Protein AF-A0A9P4NTH6-F1 (afdb_monomer)

Nearest PDB structures (foldseek):
  4u7o-assembly1_B  TM=6.671E-01  e=6.041E-11  Lactiplantibacillus plantarum JDM1
  4zmu-assembly2_D  TM=6.519E-01  e=1.412E-09  Pseudomonas aeruginosa PAO1
  5idm-assembly2_B  TM=7.084E-01  e=6.318E-09  Caulobacter vibrioides
  8g3a-assembly1_E  TM=5.711E-01  e=2.997E-10  Bacillus subtilis subsp. subtilis str. 168
  6lil-assembly1_B  TM=4.769E-01  e=2.183E-08  Homo sapiens

Foldseek 3Di:
DCVLQDQPPDPQDPPPDPWAPLQQQVLFLVLCVVVVAQKKWWWFDDDWKIWTRYIFGNFADSGDQVDGDDPSGHDDQGTDMDTDPLDPWVVQQVFCQDPLAARKDWDQFQCPPPSRVPPCCCVHPPNWTIKMWHFQADPVRHGGIIIMGTHNDGDDDDDRVSRVVRVVSSVVVNVVVVVSVVVVVVVLVVLLVVLLCCLLDVCVVVVVVVVVCVVPDDDDDDDDDDPPDPDQLDPVVLLVLVASLQVSLCVSLVQLSWWKKWKWFLDPDDDDDDDDDDDDDDDDDDDDDDDDDDDDDDDDDDDDDDDDDDDDDDPPDDDAADAFTHTSYMDTNDPDPQFHGDHSVLVVVVCVVAVAKFKFFQDPDLPDGDTLVCVVPPDDDPCDDDDPVVSVNNVRVCRGRPLFRMKIKYWAAQPVVRGIMIMMITHNDPDDSDHVPPSNVSVSVSSVSSSVVSNVSVVVSVLVVVLVVLVVVLVVLLVVLVVQLVVLVVQCPDPDDPVRVVVSVLSNLVSVVVNLVSVLSNVVSVVVVVVVVVVVCVVVVHDPPPPPPPDPDDPPDPQKDWDQLLVLLVVLLVSLVVNVVVVVVVVVVVVDDDDDPDDPPPDDPPDPQQEAEAEAEDDDPTRIFIHRSSLSSLLSNLVSVVQVLFARHYYKYWYKDKDWDFDPDDDDDDGQTWIKIKIKIWHQGQWDDPVCVVPPQLPFQDDPDPPRDDRSHRRVSSCVSLVVQVKDWDKDTDGNGTIMIMIMGTTGHDDPDDPDDDPDPDPDDPDDPPPPPPPPVVVVVVVVD

Radius of gyration: 44.23 Å; Cα contacts (8 Å, |Δi|>4): 996; chains: 1; bounding box: 100×89×124 Å

Organism: NCBI:txid1048955

Secondary structure (DSSP, 8-state):
-GGG---TT-TT-TTS-SS--HHHHHHHHHHHHHTT-SEEEEEEE-SSEEEEEEEEESSB-SS-TT-BSSGGGS-SS-S-EEE-TTSHHHHHHHPPPBTTB-S-EEES-TTT-TTTTTSHHHHSTT---EEEEEEEE-TTS-EEEEEEEEESS--PPPPHHHHHHHHHHHHHHHHHHHHHHHHHHHHHHHHHHHHHHHHH-HHHHHHHHHHHHTTS------------------THHHHHHHHHHHHHHHHHTTGGGSEEEEEEES------------------------------------------------TT-PPPPSSBPEEEEEEESSSS----PPBHHHHHHHHHH-TT-EEEE--SSTT----GGGTT--S--------THHHHHHHHHHHHSTT-SEEEEEEEEETTTTEEEEEEEEE-SSS----IIIIIHHHHHHHHHHHHHHHHHHHHHHHHHHHHHHHHHHHHHHHHHHHHHHHHHHHHTS---HHHHHHHHHHHHHHHHHHHHHHHHHHHHHHHHHHHHHHHHHHTT--TTSSSS----S------EEEEHHHHHHHHHHHHHHHHHHHHHHHHHTSS-S---SS-TTS------SEEEEEEEPP-S--EEEE-HHHHHHHHHHHHHHHHHH-SSEEEEEEEEEEEE-----SSS----EEEEEEEEEE-S----HHHHHHTTTSTT--SSTTSSS-S-HHHHHHHHHHHTT-EEEEEEETTTEEEEEEEEEEPBPPS-----------------------THHHHHHTT-

pLDDT: mean 70.01, std 22.81, range [22.62, 96.56]

Solvent-accessible surface area (backbone atoms only — not comparable to full-atom values): 46514 Å² total; per-residue (Å²): 109,66,88,81,56,73,51,70,83,65,97,81,62,95,83,76,62,100,54,63,58,42,66,55,20,50,51,20,18,51,50,5,52,76,70,69,31,57,26,12,33,35,36,38,47,63,96,62,40,28,34,28,72,26,54,20,13,65,46,39,39,55,78,41,80,90,44,51,78,46,90,87,26,56,75,85,76,50,38,42,76,44,76,34,81,90,44,74,59,55,57,21,39,71,43,69,61,52,101,89,43,72,34,64,39,76,40,51,44,30,74,75,36,88,85,48,34,82,37,65,50,41,73,35,86,79,36,36,17,22,42,40,28,25,40,27,52,49,100,84,66,51,56,44,21,30,40,34,37,38,20,66,52,70,55,78,85,82,51,71,72,55,50,51,49,49,48,55,48,30,50,51,54,46,50,52,52,49,51,54,51,51,54,51,53,51,50,42,53,51,42,35,52,50,35,50,47,44,65,80,34,62,60,56,54,54,53,50,52,48,59,60,41,76,78,52,77,97,82,78,90,76,91,71,83,77,80,86,64,94,66,76,78,51,80,64,57,56,40,50,51,42,38,57,47,22,52,39,50,28,60,34,71,61,26,78,76,33,30,33,20,39,33,30,38,56,72,93,76,85,80,90,78,86,84,80,82,85,77,83,85,82,88,87,83,88,81,90,86,85,84,88,83,85,84,85,86,76,94,72,94,72,95,74,92,78,86,87,82,92,73,88,71,75,96,86,67,80,81,75,64,74,64,50,35,49,76,55,22,70,32,62,60,61,96,62,84,64,58,50,62,55,27,40,68,59,51,54,50,48,39,73,76,32,71,85,32,52,57,46,56,51,55,96,55,96,80,69,80,62,58,61,91,46,77,87,55,93,62,95,64,77,90,67,86,76,62,75,66,64,58,55,53,49,58,52,49,48,67,28,34,55,72,42,31,34,37,41,42,37,58,39,75,39,81,88,79,72,41,54,32,40,38,38,40,36,30,43,38,95,58,90,82,79,42,67,78,63,48,50,56,48,51,53,56,47,49,52,53,52,48,50,50,47,54,49,51,51,52,52,37,52,54,48,53,52,49,52,50,51,53,52,51,42,56,65,53,48,55,60,45,52,52,51,40,53,52,30,53,57,53,67,76,44,100,60,54,76,67,54,45,52,52,38,54,50,52,37,52,52,44,53,54,49,51,53,53,45,53,46,57,49,49,51,55,51,48,56,52,48,52,52,50,51,54,53,35,58,75,66,74,52,70,86,78,74,76,80,79,80,78,88,86,72,87,75,70,78,65,61,43,84,38,50,54,58,60,47,50,52,53,46,51,51,54,56,53,52,53,48,55,52,51,55,49,53,57,57,53,71,76,51,77,97,76,87,92,82,86,66,93,84,73,85,90,81,76,82,69,58,51,48,79,44,82,47,69,60,94,66,97,72,56,44,27,55,40,41,64,68,61,52,46,46,44,50,47,48,53,51,50,47,40,61,74,46,32,79,46,52,42,38,40,42,35,42,42,76,45,82,45,85,74,90,69,85,84,91,72,83,86,69,67,40,30,37,38,37,43,34,43,35,27,45,16,49,41,43,55,74,66,48,62,76,74,36,58,61,40,70,59,43,58,96,54,86,83,56,93,76,73,31,40,57,56,29,47,40,52,51,51,34,50,72,51,68,26,50,78,50,78,51,56,40,63,74,60,9,38,37,39,39,37,37,32,64,36,46,66,61,73,96,80,72,98,68,92,74,82,86,78,82,72,83,76,81,85,64,87,72,72,81,72,83,68,72,61,63,65,63,50,63,75,74,109

Sequence (785 aa):
LYKYFVPPGSDIYATQSTFPDTVLTAHAQLVAWRLNCQRAMVSLIDRDTQYFVAESTKTLHLDDASQYGDPGDALWAGCINVPKAGRLCEHTIQTMPTPTSPAYFEVLDLTKDERFNTLPFVTAEPFFKYYCGVPLRTKNGIAIGSLFALDDKVKAPISETNKAFMATMAENVMSHYSNMKEKEDRRRVLNMNMCLAAFVDPEHMANKRKRKREGASASSLRTRSEKSSSAAIEEDDHIETFRRAADLLHSSLSLNDGGGVVFLDTDTSYRGVGVTAQVIDSELDSNYSLPDSTSNRTMQSTTSWGASSSRREPPDQLPQPVNPCEVLATTTTVKTREYTAPSQEDISHLIKQHPRGNLFNLGPDSAEYISSSDEHTAYNLPKSKRTNATKREILLLSRYFPGAKQIIFIPLWDSTTSRFSAFFAYSTTEFRTLSHNPCLLFCIAFCNCVMTEISRLATLAADQQKSDFIGSISHELRSPLHGILASCEFLGDTETTSFQKSLVDTADSCARTLLDTINMVLDYSKINAFERNANKARRQGRTLQSSLQESSGQPQLNIYGNVDLASITEEVVEGVATGQIFKDSLNSLNDLGTSEIAGNAGKAYSGQGLVDIIIDIAPRAEWKFVTQPGAFRRIIMNIFGNALKYTREGYIKVKLESTKQASHTHEGGEDAQVTIIRLTISDTGIGMSPHFMRTKLYTPFAQENSIAPGTGLGLSLVKSMVTMLNGEISINSTLGQGTTVIVQFPMSPSTPNSSSTVTSGSTPSSAGSIERVQDNSLSIVQQKL

InterPro domains:
  IPR003594 Histidine kinase/HSP90-like ATPase domain [PF02518] (631-748)
  IPR003594 Histidine kinase/HSP90-like ATPase domain [SM00387] (627-749)
  IPR003661 Signal transduction histidine kinase, dimerisation/phosphoacceptor domain [PF00512] (465-529)
  IPR003661 Signal transduction histidine kinase, dimerisation/phosphoacceptor domain [SM00388] (465-530)
  IPR003661 Signal transduction histidine kinase, dimerisation/phosphoacceptor domain [cd00082] (463-526)
  IPR004358 Signal transduction histidine kinase-related protein, C-terminal [PR00344] (677-691)
  IPR004358 Signal transduction histidine kinase-related protein, C-terminal [PR00344] (696-706)
  IPR004358 Signal transduction histidine kinase-related protein, C-terminal [PR00344] (709-727)
  IPR004358 Signal transduction histidine kinase-related protein, C-terminal [PR00344] (733-746)
  IPR005467 Histidine kinase domain [PS50109] (472-749)
  IPR029016 GAF-like domain superfamily [G3DSA:3.30.450.40] (13-189)
  IPR036097 Signal transduction histidine kinase, dimerisation/phosphoacceptor domain superfamily [SSF47384] (460-529)
  IPR036890 Histidine kinase/HSP90-like ATPase superfamily [G3DSA:3.30.565.10] (562-750)
  IPR036890 Histidine kinase/HSP90-like ATPase superfamily [SSF55874] (609-747)

Mean predicted aligned error: 19.86 Å

Structure (mmCIF, N/CA/C/O backbone):
data_AF-A0A9P4NTH6-F1
#
_entry.id   AF-A0A9P4NTH6-F1
#
loop_
_atom_site.group_PDB
_atom_site.id
_atom_site.type_symbol
_atom_site.label_atom_id
_atom_site.label_alt_id
_atom_site.label_comp_id
_atom_site.label_asym_id
_atom_site.label_entity_id
_atom_site.label_seq_id
_atom_site.pdbx_PDB_ins_code
_atom_site.Cartn_x
_atom_site.Cartn_y
_atom_site.Cartn_z
_atom_site.occupancy
_atom_site.B_iso_or_equiv
_atom_site.auth_seq_id
_atom_site.auth_comp_id
_atom_site.auth_asym_id
_atom_site.auth_atom_id
_atom_site.pdbx_PDB_model_num
ATOM 1 N N . LEU A 1 1 ? 18.628 0.667 -20.379 1.00 53.22 1 LEU A N 1
ATOM 2 C CA . LEU A 1 1 ? 18.511 1.503 -21.592 1.00 53.22 1 LEU A CA 1
ATOM 3 C C . LEU A 1 1 ? 17.696 0.781 -22.653 1.00 53.22 1 LEU A C 1
ATOM 5 O O . LEU A 1 1 ? 16.721 1.368 -23.067 1.00 53.22 1 LEU A O 1
ATOM 9 N N . TYR A 1 2 ? 17.950 -0.499 -22.949 1.00 51.09 2 TYR A N 1
ATOM 10 C CA . TYR A 1 2 ? 17.127 -1.307 -23.873 1.00 51.09 2 TYR A CA 1
ATOM 11 C C . TYR A 1 2 ? 15.604 -1.224 -23.675 1.00 51.09 2 TYR A C 1
ATOM 13 O O . TYR A 1 2 ? 14.892 -0.975 -24.631 1.00 51.09 2 TYR A O 1
ATOM 21 N N . LYS A 1 3 ? 15.096 -1.283 -22.433 1.00 50.56 3 LYS A N 1
ATOM 22 C CA . LYS A 1 3 ? 13.659 -1.068 -22.144 1.00 50.56 3 LYS A CA 1
ATOM 23 C C . LYS A 1 3 ? 13.105 0.281 -22.653 1.00 50.56 3 LYS A C 1
ATOM 25 O O . LYS A 1 3 ? 11.919 0.403 -22.912 1.00 50.56 3 LYS A O 1
ATOM 30 N N . TYR A 1 4 ? 13.950 1.305 -22.717 1.00 52.91 4 TYR A N 1
ATOM 31 C CA . TYR A 1 4 ? 13.590 2.674 -23.098 1.00 52.91 4 TYR A CA 1
ATOM 32 C C . TYR A 1 4 ? 13.847 2.939 -24.593 1.00 52.91 4 TYR A C 1
ATOM 34 O O . TYR A 1 4 ? 13.477 4.000 -25.078 1.00 52.91 4 TYR A O 1
ATOM 42 N N . PHE A 1 5 ? 14.476 1.990 -25.300 1.00 57.41 5 PHE A N 1
ATOM 43 C CA . PHE A 1 5 ? 14.825 2.074 -26.718 1.00 57.41 5 PHE A CA 1
ATOM 44 C C . PHE A 1 5 ? 14.359 0.799 -27.408 1.00 57.41 5 PHE A C 1
ATOM 46 O O . PHE A 1 5 ? 15.115 -0.160 -27.558 1.00 57.41 5 PHE A O 1
ATOM 53 N N . VAL A 1 6 ? 13.079 0.791 -27.770 1.00 51.09 6 VAL A N 1
ATOM 54 C CA . VAL A 1 6 ? 12.472 -0.279 -28.557 1.00 51.09 6 VAL A CA 1
ATOM 55 C C . VAL A 1 6 ? 12.770 0.015 -30.031 1.00 51.09 6 VAL A C 1
ATOM 57 O O . VAL A 1 6 ? 12.401 1.092 -30.503 1.00 51.09 6 VAL A O 1
ATOM 60 N N . PRO A 1 7 ? 13.449 -0.881 -30.769 1.00 43.06 7 PRO A N 1
ATOM 61 C CA . PRO A 1 7 ? 13.552 -0.750 -32.215 1.00 43.06 7 PRO A CA 1
ATOM 62 C C . PRO A 1 7 ? 12.135 -0.791 -32.816 1.00 43.06 7 PRO A C 1
ATOM 64 O O . PRO A 1 7 ? 11.351 -1.660 -32.426 1.00 43.06 7 PRO A O 1
ATOM 67 N N . PRO A 1 8 ? 11.779 0.098 -33.755 1.00 40.00 8 PRO A N 1
ATOM 68 C CA . PRO A 1 8 ? 10.535 -0.008 -34.506 1.00 40.00 8 PRO A CA 1
ATOM 69 C C . PRO A 1 8 ? 10.514 -1.365 -35.228 1.00 40.00 8 PRO A C 1
ATOM 71 O O . PRO A 1 8 ? 11.326 -1.596 -36.119 1.00 40.00 8 PRO A O 1
ATOM 74 N N . GLY A 1 9 ? 9.632 -2.283 -34.816 1.00 41.09 9 GLY A N 1
ATOM 75 C CA . GLY A 1 9 ? 9.483 -3.598 -35.457 1.00 41.09 9 GLY A CA 1
ATOM 76 C C . GLY A 1 9 ? 9.284 -4.805 -34.532 1.00 41.09 9 GLY A C 1
ATOM 77 O O . GLY A 1 9 ? 9.093 -5.906 -35.038 1.00 41.09 9 GLY A O 1
ATOM 78 N N . SER A 1 10 ? 9.300 -4.654 -33.201 1.00 41.22 10 SER A N 1
ATOM 79 C CA . SER A 1 10 ? 8.817 -5.706 -32.291 1.00 41.22 10 SER A CA 1
ATOM 80 C C . SER A 1 10 ? 7.324 -5.510 -31.989 1.00 41.22 10 SER A C 1
ATOM 82 O O . SER A 1 10 ? 6.934 -4.649 -31.200 1.00 41.22 10 SER A O 1
ATOM 84 N N . ASP A 1 11 ? 6.481 -6.311 -32.640 1.00 38.69 11 ASP A N 1
ATOM 85 C CA . ASP A 1 11 ? 5.006 -6.272 -32.630 1.00 38.69 11 ASP A CA 1
ATOM 86 C C . ASP A 1 11 ? 4.331 -6.591 -31.274 1.00 38.69 11 ASP A C 1
ATOM 88 O O . ASP A 1 11 ? 3.444 -7.436 -31.190 1.00 38.69 11 ASP A O 1
ATOM 92 N N . ILE A 1 12 ? 4.696 -5.922 -30.173 1.00 40.47 12 ILE A N 1
ATOM 93 C CA . ILE A 1 12 ? 3.967 -6.089 -28.896 1.00 40.47 12 ILE A CA 1
ATOM 94 C C . ILE A 1 12 ? 3.569 -4.754 -28.234 1.00 40.47 12 ILE A C 1
ATOM 96 O O . ILE A 1 12 ? 2.582 -4.721 -27.506 1.00 40.47 12 ILE A O 1
ATOM 100 N N . TYR A 1 13 ? 4.206 -3.615 -28.554 1.00 42.22 13 TYR A N 1
ATOM 101 C CA . TYR A 1 13 ? 3.899 -2.325 -27.897 1.00 42.22 13 TYR A CA 1
ATOM 102 C C . TYR A 1 13 ? 3.732 -1.155 -28.867 1.00 42.22 13 TYR A C 1
ATOM 104 O O . TYR A 1 13 ? 4.385 -0.117 -28.758 1.00 42.22 13 TYR A O 1
ATOM 112 N N . ALA A 1 14 ? 2.796 -1.288 -29.804 1.00 32.22 14 ALA A N 1
ATOM 113 C CA . ALA A 1 14 ? 2.336 -0.172 -30.622 1.00 32.22 14 ALA A CA 1
ATOM 114 C C . ALA A 1 14 ? 1.487 0.812 -29.790 1.00 32.22 14 ALA A C 1
ATOM 116 O O . ALA A 1 14 ? 0.275 0.873 -29.948 1.00 32.22 14 ALA A O 1
ATOM 117 N N . THR A 1 15 ? 2.101 1.588 -28.889 1.00 32.00 15 THR A N 1
ATOM 118 C CA . THR A 1 15 ? 1.498 2.854 -28.414 1.00 32.00 15 THR A CA 1
ATOM 119 C C . THR A 1 15 ? 2.479 3.977 -28.065 1.00 32.00 15 THR A C 1
ATOM 121 O O . THR A 1 15 ? 2.014 5.107 -27.915 1.00 32.00 15 THR A O 1
ATOM 124 N N . GLN A 1 16 ? 3.805 3.778 -28.007 1.00 38.38 16 GLN A N 1
ATOM 125 C CA . GLN A 1 16 ? 4.748 4.907 -27.893 1.00 38.38 16 GLN A CA 1
ATOM 126 C C . GLN A 1 16 ? 5.997 4.742 -28.781 1.00 38.38 16 GLN A C 1
ATOM 128 O O . GLN A 1 16 ? 6.770 3.810 -28.618 1.00 38.38 16 GLN A O 1
ATOM 133 N N . SER A 1 17 ? 6.137 5.715 -29.693 1.00 38.34 17 SER A N 1
ATOM 134 C CA . SER A 1 17 ? 7.180 5.987 -30.699 1.00 38.34 17 SER A CA 1
ATOM 135 C C . SER A 1 17 ? 7.296 5.042 -31.905 1.00 38.34 17 SER A C 1
ATOM 137 O O . SER A 1 17 ? 8.321 4.415 -32.142 1.00 38.34 17 SER A O 1
ATOM 139 N N . THR A 1 18 ? 6.287 5.083 -32.777 1.00 42.78 18 THR A N 1
ATOM 140 C CA . THR A 1 18 ? 6.470 4.884 -34.232 1.00 42.78 18 THR A CA 1
ATOM 141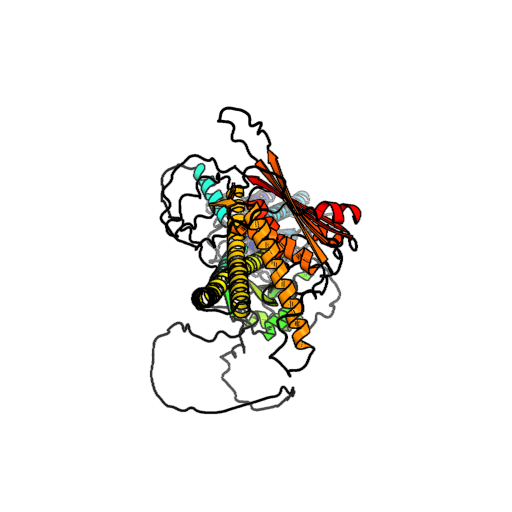 C C . THR A 1 18 ? 7.303 5.995 -34.892 1.00 42.78 18 THR A C 1
ATOM 143 O O . THR A 1 18 ? 7.570 5.924 -36.086 1.00 42.78 18 THR A O 1
ATOM 146 N N . PHE A 1 19 ? 7.699 7.027 -34.139 1.00 52.78 19 PHE A N 1
ATOM 147 C CA . PHE A 1 19 ? 8.497 8.149 -34.625 1.00 52.78 19 PHE A CA 1
ATOM 148 C C . PHE A 1 19 ? 9.970 7.983 -34.228 1.00 52.78 19 PHE A C 1
ATOM 150 O O . PHE A 1 19 ? 10.235 7.599 -33.083 1.00 52.78 19 PHE A O 1
ATOM 157 N N . PRO A 1 20 ? 10.916 8.274 -35.138 1.00 65.75 20 PRO A N 1
ATOM 158 C CA . PRO A 1 20 ? 12.343 8.253 -34.836 1.00 65.75 20 PRO A CA 1
ATOM 159 C C . PRO A 1 20 ? 12.680 9.238 -33.706 1.00 65.75 20 PRO A C 1
ATOM 161 O O . PRO A 1 20 ? 12.062 10.294 -33.573 1.00 65.75 20 PRO A O 1
ATOM 164 N N . ASP A 1 21 ? 13.668 8.898 -32.870 1.00 82.25 21 ASP A N 1
ATOM 165 C CA . ASP A 1 21 ? 14.195 9.835 -31.876 1.00 82.25 21 ASP A CA 1
ATOM 166 C C . ASP A 1 21 ? 14.934 10.960 -32.610 1.00 82.25 21 ASP A C 1
ATOM 168 O O . ASP A 1 21 ? 16.047 10.786 -33.117 1.00 82.25 21 ASP A O 1
ATOM 172 N N . THR A 1 22 ? 14.287 12.118 -32.690 1.00 87.25 22 THR A N 1
ATOM 173 C CA . THR A 1 22 ? 14.744 13.267 -33.476 1.00 87.25 22 THR A CA 1
ATOM 174 C C . THR A 1 22 ? 16.064 13.830 -32.952 1.00 87.25 22 THR A C 1
ATOM 176 O O . THR A 1 22 ? 16.872 14.332 -33.731 1.00 87.25 22 THR A O 1
ATOM 179 N N . VAL A 1 23 ? 16.344 13.678 -31.651 1.00 90.31 23 VAL A N 1
ATOM 180 C CA . VAL A 1 23 ? 17.593 14.127 -31.023 1.00 90.31 23 VAL A CA 1
ATOM 181 C C . VAL A 1 23 ? 18.743 13.211 -31.425 1.00 90.31 23 VAL A C 1
ATOM 183 O O . VAL A 1 23 ? 19.797 13.690 -31.844 1.00 90.31 23 VAL A O 1
ATOM 186 N N . LEU A 1 24 ? 18.548 11.891 -31.357 1.00 89.75 24 LEU A N 1
ATOM 187 C CA . LEU A 1 24 ? 19.563 10.931 -31.807 1.00 89.75 24 LEU A CA 1
ATOM 188 C C . LEU A 1 24 ? 19.801 11.017 -33.316 1.00 89.75 24 LEU A C 1
ATOM 190 O O . LEU A 1 24 ? 20.948 10.949 -33.758 1.00 89.75 24 LEU A O 1
ATOM 194 N N . THR A 1 25 ? 18.733 11.216 -34.089 1.00 89.44 25 THR A N 1
ATOM 195 C CA . THR A 1 25 ? 18.795 11.391 -35.545 1.00 89.44 25 THR A CA 1
ATOM 196 C C . THR A 1 25 ? 19.561 12.665 -35.899 1.00 89.44 25 THR A C 1
ATOM 198 O O . THR A 1 25 ? 20.493 12.609 -36.697 1.00 89.44 25 THR A O 1
ATOM 201 N N . ALA A 1 26 ? 19.288 13.787 -35.222 1.00 92.75 26 ALA A N 1
ATOM 202 C CA . ALA A 1 26 ? 20.037 15.034 -35.398 1.00 92.75 26 ALA A CA 1
ATOM 203 C C . ALA A 1 26 ? 21.512 14.880 -35.011 1.00 92.75 26 ALA A C 1
ATOM 205 O O . ALA A 1 26 ? 22.402 15.415 -35.680 1.00 92.75 26 ALA A O 1
ATOM 206 N N . HIS A 1 27 ? 21.794 14.112 -33.955 1.00 94.56 27 HIS A N 1
ATOM 207 C CA . HIS A 1 27 ? 23.164 13.812 -33.582 1.00 94.56 27 HIS A CA 1
ATOM 208 C C . HIS A 1 27 ? 23.884 12.994 -34.674 1.00 94.56 27 HIS A C 1
ATOM 210 O O . HIS A 1 27 ? 24.966 13.376 -35.128 1.00 94.56 27 HIS A O 1
ATOM 216 N N . ALA A 1 28 ? 23.278 11.912 -35.158 1.00 93.75 28 ALA A N 1
ATOM 217 C CA . ALA A 1 28 ? 23.828 11.141 -36.269 1.00 93.75 28 ALA A CA 1
ATOM 218 C C . ALA A 1 28 ? 24.024 12.018 -37.524 1.00 93.75 28 ALA A C 1
ATOM 220 O O . ALA A 1 28 ? 25.098 12.012 -38.127 1.00 93.75 28 ALA A O 1
ATOM 221 N N . GLN A 1 29 ? 23.050 12.863 -37.865 1.00 94.50 29 GLN A N 1
ATOM 222 C CA . GLN A 1 29 ? 23.122 13.761 -39.018 1.00 94.50 29 GLN A CA 1
ATOM 223 C C . GLN A 1 29 ? 24.319 14.710 -38.933 1.00 94.50 29 GLN A C 1
ATOM 225 O O . GLN A 1 29 ? 25.074 14.850 -39.896 1.00 94.50 29 GLN A O 1
ATOM 230 N N . LEU A 1 30 ? 24.543 15.327 -37.770 1.00 96.00 30 LEU A N 1
ATOM 231 C CA . LEU A 1 30 ? 25.668 16.238 -37.570 1.00 96.00 30 LEU A CA 1
ATOM 232 C C . LEU A 1 30 ? 27.019 15.528 -37.745 1.00 96.00 30 LEU A C 1
ATOM 234 O O . LEU A 1 30 ? 27.960 16.125 -38.270 1.00 96.00 30 LEU A O 1
ATOM 238 N N . VAL A 1 31 ? 27.120 14.253 -37.354 1.00 96.44 31 VAL A N 1
ATOM 239 C CA . VAL A 1 31 ? 28.319 13.433 -37.593 1.00 96.44 31 VAL A CA 1
ATOM 240 C C . VAL A 1 31 ? 28.516 13.174 -39.086 1.00 96.44 31 VAL A C 1
ATOM 242 O O . VAL A 1 31 ? 29.619 13.396 -39.591 1.00 96.44 31 VAL A O 1
ATOM 245 N N . ALA A 1 32 ? 27.461 12.777 -39.804 1.00 94.50 32 ALA A N 1
ATOM 246 C CA . ALA A 1 32 ? 27.516 12.560 -41.251 1.00 94.50 32 ALA A CA 1
ATOM 247 C C . ALA A 1 32 ? 27.951 13.836 -42.001 1.00 94.50 32 ALA A C 1
ATOM 249 O O . ALA A 1 32 ? 28.845 13.790 -42.851 1.00 94.50 32 ALA A O 1
ATOM 250 N N . TRP A 1 33 ? 27.405 14.997 -41.620 1.00 94.06 33 TRP A N 1
ATOM 251 C CA . TRP A 1 33 ? 27.805 16.303 -42.153 1.00 94.06 33 TRP A CA 1
ATOM 252 C C . TRP A 1 33 ? 29.261 16.647 -41.843 1.00 94.06 33 TRP A C 1
ATOM 254 O O . TRP A 1 33 ? 30.033 16.943 -42.756 1.00 94.06 33 TRP A O 1
ATOM 264 N N . ARG A 1 34 ? 29.658 16.607 -40.565 1.00 94.62 34 ARG A N 1
ATOM 265 C CA . ARG A 1 34 ? 30.971 17.098 -40.118 1.00 94.62 34 ARG A CA 1
ATOM 266 C C . ARG A 1 34 ? 32.127 16.247 -40.633 1.00 94.62 34 ARG A C 1
ATOM 268 O O . ARG A 1 34 ? 33.175 16.792 -40.967 1.00 94.62 34 ARG A O 1
ATOM 275 N N . LEU A 1 35 ? 31.935 14.931 -40.714 1.00 94.06 35 LEU A N 1
ATOM 276 C CA . LEU A 1 35 ? 32.928 13.995 -41.253 1.00 94.06 35 LEU A CA 1
ATOM 277 C C . LEU A 1 35 ? 32.825 13.835 -42.774 1.00 94.06 35 LEU A C 1
ATOM 279 O O . LEU A 1 35 ? 33.596 13.082 -43.383 1.00 94.06 35 LEU A O 1
ATOM 283 N N . ASN A 1 36 ? 31.866 14.533 -43.391 1.00 93.12 36 ASN A N 1
ATOM 284 C CA . ASN A 1 36 ? 31.520 14.407 -44.797 1.00 93.12 36 ASN A CA 1
ATOM 285 C C . ASN A 1 36 ? 31.338 12.931 -45.205 1.00 93.12 36 ASN A C 1
ATOM 287 O O . ASN A 1 36 ? 31.835 12.528 -46.254 1.00 93.12 36 ASN A O 1
ATOM 291 N N . CYS A 1 37 ? 30.722 12.126 -44.336 1.00 93.00 37 CYS A N 1
ATOM 292 C CA . CYS A 1 37 ? 30.453 10.709 -44.575 1.00 93.00 37 CYS A CA 1
ATOM 293 C C . CYS A 1 37 ? 29.069 10.528 -45.206 1.00 93.00 37 CYS A C 1
ATOM 295 O O . CYS A 1 37 ? 28.219 11.409 -45.063 1.00 93.00 37 CYS A O 1
ATOM 297 N N . GLN A 1 38 ? 28.830 9.407 -45.886 1.00 91.31 38 GLN A N 1
ATOM 298 C CA . GLN A 1 38 ? 27.508 9.108 -46.445 1.00 91.31 38 GLN A CA 1
ATOM 299 C C . GLN A 1 38 ? 26.446 9.019 -45.340 1.00 91.31 38 GLN A C 1
ATOM 301 O O . GLN A 1 38 ? 25.375 9.610 -45.455 1.00 91.31 38 GLN A O 1
ATOM 306 N N . ARG A 1 39 ? 26.750 8.314 -44.244 1.00 93.69 39 ARG A N 1
ATOM 307 C CA . ARG A 1 39 ? 25.814 8.150 -43.127 1.00 93.69 39 ARG A CA 1
ATOM 308 C C . ARG A 1 39 ? 26.510 7.969 -41.790 1.00 93.69 39 ARG A C 1
ATOM 310 O O . ARG A 1 39 ? 27.685 7.606 -41.727 1.00 93.69 39 ARG A O 1
ATOM 317 N N . ALA A 1 40 ? 25.765 8.202 -40.720 1.00 95.69 40 ALA A N 1
ATOM 318 C CA . ALA A 1 40 ? 26.181 7.885 -39.366 1.00 95.69 40 ALA A CA 1
ATOM 319 C C . ALA A 1 40 ? 25.045 7.224 -38.591 1.00 95.69 40 ALA A C 1
ATOM 321 O O . ALA A 1 40 ? 23.866 7.393 -38.901 1.00 95.69 40 ALA A O 1
ATOM 322 N N . MET A 1 41 ? 25.420 6.439 -37.589 1.00 93.19 41 MET A N 1
ATOM 323 C CA . MET A 1 41 ? 24.508 5.580 -36.855 1.00 93.19 41 MET A CA 1
ATOM 324 C C . MET A 1 41 ? 24.885 5.506 -35.382 1.00 93.19 41 MET A C 1
ATOM 326 O O . MET A 1 41 ? 26.054 5.590 -34.997 1.00 93.19 41 MET A O 1
ATOM 330 N N . VAL A 1 42 ? 23.864 5.285 -34.563 1.00 92.81 42 VAL A N 1
ATOM 331 C CA . VAL A 1 42 ? 23.980 4.992 -33.140 1.00 92.81 42 VAL A CA 1
ATOM 332 C C . VAL A 1 42 ? 23.531 3.553 -32.934 1.00 92.81 42 VAL A C 1
ATOM 334 O O . VAL A 1 42 ? 22.456 3.159 -33.391 1.00 92.81 42 VAL A O 1
ATOM 337 N N . SER A 1 43 ? 24.339 2.760 -32.235 1.00 90.62 43 SER A N 1
ATOM 338 C CA . SER A 1 43 ? 23.987 1.388 -31.881 1.00 90.62 43 SER A CA 1
ATOM 339 C C . SER A 1 43 ? 24.230 1.082 -30.412 1.00 90.62 43 SER A C 1
ATOM 341 O O . SER A 1 43 ? 25.112 1.666 -29.785 1.00 90.62 43 SER A O 1
ATOM 343 N N . LEU A 1 44 ? 23.449 0.149 -29.878 1.00 88.69 44 LEU A N 1
ATOM 344 C CA . LEU A 1 44 ? 23.580 -0.419 -28.542 1.00 88.69 44 LEU A CA 1
ATOM 345 C C . LEU A 1 44 ? 23.830 -1.928 -28.666 1.00 88.69 44 LEU A C 1
ATOM 347 O O . LEU A 1 44 ? 23.262 -2.575 -29.539 1.00 88.69 44 LEU A O 1
ATOM 351 N N . ILE A 1 45 ? 24.700 -2.491 -27.831 1.00 84.56 45 ILE A N 1
ATOM 352 C CA . ILE A 1 45 ? 25.090 -3.909 -27.873 1.00 84.56 45 ILE A CA 1
ATOM 353 C C . ILE A 1 45 ? 24.799 -4.604 -26.536 1.00 84.56 45 ILE A C 1
ATOM 355 O O . ILE A 1 45 ? 25.217 -4.125 -25.477 1.00 84.56 45 ILE A O 1
ATOM 359 N N . ASP A 1 46 ? 24.067 -5.717 -26.577 1.00 76.62 46 ASP A N 1
ATOM 360 C CA . ASP A 1 46 ? 23.841 -6.613 -25.436 1.00 76.62 46 ASP A CA 1
ATOM 361 C C . ASP A 1 46 ? 24.753 -7.859 -25.536 1.00 76.62 46 ASP A C 1
ATOM 363 O O . ASP A 1 46 ? 25.789 -7.829 -26.213 1.00 76.62 46 ASP A O 1
ATOM 367 N N . ARG A 1 47 ? 24.432 -8.957 -24.839 1.00 74.69 47 ARG A N 1
ATOM 368 C CA . ARG A 1 47 ? 25.228 -10.192 -24.847 1.00 74.69 47 ARG A CA 1
ATOM 369 C C . ARG A 1 47 ? 25.429 -10.726 -26.265 1.00 74.69 47 ARG A C 1
ATOM 371 O O . ARG A 1 47 ? 26.582 -10.875 -26.676 1.00 74.69 47 ARG A O 1
ATOM 378 N N . ASP A 1 48 ? 24.330 -10.895 -27.001 1.00 78.50 48 ASP A N 1
ATOM 379 C CA . ASP A 1 48 ? 24.302 -11.605 -28.290 1.00 78.50 48 ASP A CA 1
ATOM 380 C C . ASP A 1 48 ? 23.777 -10.746 -29.457 1.00 78.50 48 ASP A C 1
ATOM 382 O O . ASP A 1 48 ? 24.001 -11.070 -30.626 1.00 78.50 48 ASP A O 1
ATOM 386 N N . THR A 1 49 ? 23.149 -9.606 -29.153 1.00 81.62 49 THR A N 1
ATOM 387 C CA . THR A 1 49 ? 22.425 -8.778 -30.130 1.00 81.62 49 THR A CA 1
ATOM 388 C C . THR A 1 49 ? 22.934 -7.341 -30.134 1.00 81.62 49 THR A C 1
ATOM 390 O O . THR A 1 49 ? 23.200 -6.750 -29.087 1.00 81.62 49 THR A O 1
ATOM 393 N N . GLN A 1 50 ? 23.040 -6.763 -31.325 1.00 84.38 50 GLN A N 1
ATOM 394 C CA . GLN A 1 50 ? 23.273 -5.348 -31.569 1.00 84.38 50 GLN A CA 1
ATOM 395 C C . GLN A 1 50 ? 21.991 -4.703 -32.101 1.00 84.38 50 GLN A C 1
ATOM 397 O O . GLN A 1 50 ? 21.351 -5.224 -33.008 1.00 84.38 50 GLN A O 1
ATOM 402 N N . TYR A 1 51 ? 21.644 -3.549 -31.548 1.00 84.38 51 TYR A N 1
ATOM 403 C CA . TYR A 1 51 ? 20.453 -2.774 -31.862 1.00 84.38 51 TYR A CA 1
ATOM 404 C C . TYR A 1 51 ? 20.877 -1.444 -32.476 1.00 84.38 51 TYR A C 1
ATOM 406 O O . TYR A 1 51 ? 21.573 -0.661 -31.827 1.00 84.38 51 TYR A O 1
ATOM 414 N N . PHE A 1 52 ? 20.464 -1.171 -33.709 1.00 85.44 52 PHE A N 1
ATOM 415 C CA . PHE A 1 52 ? 20.579 0.158 -34.300 1.00 85.44 52 PHE A CA 1
ATOM 416 C C . PHE A 1 52 ? 19.385 0.987 -33.848 1.00 85.44 52 PHE A C 1
ATOM 418 O O . PHE A 1 52 ? 18.237 0.572 -33.983 1.00 85.44 52 PHE A O 1
ATOM 425 N N . VAL A 1 53 ? 19.677 2.132 -33.243 1.00 83.50 53 VAL A N 1
ATOM 426 C CA . VAL A 1 53 ? 18.685 2.960 -32.539 1.00 83.50 53 VAL A CA 1
ATOM 427 C C . VAL A 1 53 ? 18.504 4.328 -33.183 1.00 83.50 53 VAL A C 1
ATOM 429 O O . VAL A 1 53 ? 17.495 4.981 -32.944 1.00 83.50 53 VAL A O 1
ATOM 432 N N . ALA A 1 54 ? 19.457 4.742 -34.016 1.00 88.25 54 ALA A N 1
ATOM 433 C CA . ALA A 1 54 ? 19.297 5.861 -34.928 1.00 88.25 54 ALA A CA 1
ATOM 434 C C . ALA A 1 54 ? 20.228 5.689 -36.129 1.00 88.25 54 ALA A C 1
ATOM 436 O O . ALA A 1 54 ? 21.368 5.236 -35.989 1.00 88.25 54 ALA A O 1
ATOM 437 N N . GLU A 1 55 ? 19.753 6.110 -37.291 1.00 89.31 55 GLU A N 1
ATOM 438 C CA . GLU A 1 55 ? 20.529 6.268 -38.512 1.00 89.31 55 GLU A CA 1
ATOM 439 C C . GLU A 1 55 ? 20.174 7.622 -39.114 1.00 89.31 55 GLU A C 1
ATOM 441 O O . GLU A 1 55 ? 19.005 8.001 -39.137 1.00 89.31 55 GLU A O 1
ATOM 446 N N . SER A 1 56 ? 21.175 8.347 -39.606 1.00 92.31 56 SER A N 1
ATOM 447 C CA . SER A 1 56 ? 20.922 9.540 -40.400 1.00 92.31 56 SER A CA 1
ATOM 448 C C . SER A 1 56 ? 21.982 9.751 -41.467 1.00 92.31 56 SER A C 1
ATOM 450 O O . SER A 1 56 ? 23.166 9.447 -41.292 1.00 92.31 56 SER A O 1
ATOM 452 N N . THR A 1 57 ? 21.535 10.346 -42.564 1.00 92.31 57 THR A N 1
ATOM 453 C CA . THR A 1 57 ? 22.356 10.876 -43.654 1.00 92.31 57 THR A CA 1
ATOM 454 C C . THR A 1 57 ? 22.315 12.406 -43.616 1.00 92.31 57 THR A C 1
ATOM 456 O O . THR A 1 57 ? 21.722 12.995 -42.702 1.00 92.31 57 THR A O 1
ATOM 459 N N . LYS A 1 58 ? 22.972 13.077 -44.565 1.00 91.50 58 LYS A N 1
ATOM 460 C CA . LYS A 1 58 ? 23.099 14.541 -44.551 1.00 91.50 58 LYS A CA 1
ATOM 461 C C . LYS A 1 58 ? 21.765 15.244 -44.796 1.00 91.50 58 LYS A C 1
ATOM 463 O O . LYS A 1 58 ? 21.490 16.250 -44.153 1.00 91.50 58 LYS A O 1
ATOM 468 N N . THR A 1 59 ? 20.930 14.723 -45.681 1.00 90.19 59 THR A N 1
ATOM 469 C CA . THR A 1 59 ? 19.686 15.384 -46.098 1.00 90.19 59 THR A CA 1
ATOM 470 C C . THR A 1 59 ? 18.416 14.689 -45.606 1.00 90.19 59 THR A C 1
ATOM 472 O O . THR A 1 59 ? 17.326 15.136 -45.954 1.00 90.19 59 THR A O 1
ATOM 475 N N . LEU A 1 60 ? 18.532 13.633 -44.787 1.00 88.12 60 LEU A N 1
ATOM 476 C CA . LEU A 1 60 ? 17.384 12.960 -44.169 1.00 88.12 60 LEU A CA 1
ATOM 477 C C . LEU A 1 60 ? 16.584 13.919 -43.276 1.00 88.12 60 LEU A C 1
ATOM 479 O O . LEU A 1 60 ? 17.155 14.631 -42.445 1.00 88.12 60 LEU A O 1
ATOM 483 N N . HIS A 1 61 ? 15.262 13.915 -43.414 1.00 85.50 61 HIS A N 1
ATOM 484 C CA . HIS A 1 61 ? 14.382 14.678 -42.541 1.00 85.50 61 HIS A CA 1
ATOM 485 C C . HIS A 1 61 ? 14.313 14.037 -41.143 1.00 85.50 61 HIS A C 1
ATOM 487 O O . HIS A 1 61 ? 14.145 12.827 -41.008 1.00 85.50 61 HIS A O 1
ATOM 493 N N . LEU A 1 62 ? 14.431 14.851 -40.088 1.00 84.00 62 LEU A N 1
ATOM 494 C CA . LEU A 1 62 ? 14.565 14.360 -38.708 1.00 84.00 62 LEU A CA 1
ATOM 495 C C . LEU A 1 62 ? 13.319 13.632 -38.185 1.00 84.00 62 LEU A C 1
ATOM 497 O O . LEU A 1 62 ? 13.450 12.686 -37.412 1.00 84.00 62 LEU A O 1
ATOM 501 N N . ASP A 1 63 ? 12.132 14.066 -38.613 1.00 78.94 63 ASP A N 1
ATOM 502 C CA . ASP A 1 63 ? 10.852 13.543 -38.113 1.00 78.94 63 ASP A CA 1
ATOM 503 C C . ASP A 1 63 ? 10.211 12.519 -39.066 1.00 78.94 63 ASP A C 1
ATOM 505 O O . ASP A 1 63 ? 9.312 11.780 -38.666 1.00 78.94 63 ASP A O 1
ATOM 509 N N . ASP A 1 64 ? 10.656 12.474 -40.327 1.00 81.19 64 ASP A N 1
ATOM 510 C CA . ASP A 1 64 ? 10.071 11.632 -41.377 1.00 81.19 64 ASP A CA 1
ATOM 511 C C . ASP A 1 64 ? 11.174 10.984 -42.212 1.00 81.19 64 ASP A C 1
ATOM 513 O O . ASP A 1 64 ? 11.727 11.578 -43.135 1.00 81.19 64 ASP A O 1
ATOM 517 N N . ALA A 1 65 ? 11.460 9.724 -41.900 1.00 78.50 65 ALA A N 1
ATOM 518 C CA . ALA A 1 65 ? 12.495 8.941 -42.557 1.00 78.50 65 ALA A CA 1
ATOM 519 C C . ALA A 1 65 ? 12.254 8.686 -44.061 1.00 78.50 65 ALA A C 1
ATOM 521 O O . ALA A 1 65 ? 13.161 8.212 -44.745 1.00 78.50 65 ALA A O 1
ATOM 522 N N . SER A 1 66 ? 11.052 8.970 -44.580 1.00 80.19 66 SER A N 1
ATOM 523 C CA . SER A 1 66 ? 10.735 8.843 -46.008 1.00 80.19 66 SER A CA 1
ATOM 524 C C . SER A 1 66 ? 11.125 10.074 -46.836 1.00 80.19 66 SER A C 1
ATOM 526 O O . SER A 1 66 ? 11.159 9.994 -48.063 1.00 80.19 66 SER A O 1
ATOM 528 N N . GLN A 1 67 ? 11.448 11.197 -46.185 1.00 83.56 67 GLN A N 1
ATOM 529 C CA . GLN A 1 67 ? 11.816 12.449 -46.842 1.00 83.56 67 GLN A CA 1
ATOM 530 C C . GLN A 1 67 ? 13.325 12.694 -46.755 1.00 83.56 67 GLN A C 1
ATOM 532 O O . GLN A 1 67 ? 13.913 12.715 -45.673 1.00 83.56 67 GLN A O 1
ATOM 537 N N . TYR A 1 68 ? 13.955 12.914 -47.907 1.00 84.88 68 TYR A N 1
ATOM 538 C CA . TYR A 1 68 ? 15.384 13.198 -48.026 1.00 84.88 68 TYR A CA 1
ATOM 539 C C . TYR A 1 68 ? 15.662 14.050 -49.270 1.00 84.88 68 TYR A C 1
ATOM 541 O O . TYR A 1 68 ? 14.923 13.995 -50.253 1.00 84.88 68 TYR A O 1
ATOM 549 N N . GLY A 1 69 ? 16.715 14.867 -49.214 1.00 80.25 69 GLY A N 1
ATOM 550 C CA . GLY A 1 69 ? 17.085 15.784 -50.299 1.00 80.25 69 GLY A CA 1
ATOM 551 C C . GLY A 1 69 ? 17.826 15.107 -51.454 1.00 80.25 69 GLY A C 1
ATOM 552 O O . GLY A 1 69 ? 17.600 15.464 -52.608 1.00 80.25 69 GLY A O 1
ATOM 553 N N . ASP A 1 70 ? 18.661 14.110 -51.150 1.00 83.81 70 ASP A N 1
ATOM 554 C CA . ASP A 1 70 ? 19.472 13.385 -52.131 1.00 83.81 70 ASP A CA 1
ATOM 555 C C . ASP A 1 70 ? 19.047 11.904 -52.245 1.00 83.81 70 ASP A C 1
ATOM 557 O O . ASP A 1 70 ? 18.876 11.236 -51.227 1.00 83.81 70 ASP A O 1
ATOM 561 N N . PRO A 1 71 ? 18.941 11.312 -53.453 1.00 76.00 71 PRO A N 1
ATOM 562 C CA . PRO A 1 71 ? 18.536 9.908 -53.615 1.00 76.00 71 PRO A CA 1
ATOM 563 C C . PRO A 1 71 ? 19.425 8.881 -52.890 1.00 76.00 71 PRO A C 1
ATOM 565 O O . PRO A 1 71 ? 18.949 7.813 -52.518 1.00 76.00 71 PRO A O 1
ATOM 568 N N . GLY A 1 72 ? 20.710 9.196 -52.682 1.00 77.06 72 GLY A N 1
ATOM 569 C CA . GLY A 1 72 ? 21.668 8.344 -51.959 1.00 77.06 72 GLY A CA 1
ATOM 570 C C . GLY A 1 72 ? 21.608 8.463 -50.430 1.00 77.06 72 GLY A C 1
ATOM 571 O O . GLY A 1 72 ? 22.324 7.734 -49.738 1.00 77.06 72 GLY A O 1
ATOM 572 N N . ASP A 1 73 ? 20.764 9.363 -49.921 1.00 83.75 73 ASP A N 1
ATOM 573 C CA . ASP A 1 73 ? 20.607 9.688 -48.503 1.00 83.75 73 ASP A CA 1
ATOM 574 C C . ASP A 1 73 ? 19.409 8.973 -47.850 1.00 83.75 73 ASP A C 1
ATOM 576 O O . ASP A 1 73 ? 19.119 9.202 -46.674 1.00 83.75 73 ASP A O 1
ATOM 580 N N . ALA A 1 74 ? 18.743 8.068 -48.571 1.00 82.00 74 ALA A N 1
ATOM 581 C CA . ALA A 1 74 ? 17.735 7.181 -48.000 1.00 82.00 74 ALA A CA 1
ATOM 582 C C . ALA A 1 74 ? 18.321 6.290 -46.881 1.00 82.00 74 ALA A C 1
ATOM 584 O O . ALA A 1 74 ? 19.516 5.950 -46.880 1.00 82.00 74 ALA A O 1
ATOM 585 N N . LEU A 1 75 ? 17.468 5.885 -45.931 1.00 83.12 75 LEU A N 1
ATOM 586 C CA . LEU A 1 75 ? 17.838 4.927 -44.886 1.00 83.12 75 LEU A CA 1
ATOM 587 C C . LEU A 1 75 ? 18.286 3.597 -45.497 1.00 83.12 75 LEU A C 1
ATOM 589 O O . LEU A 1 75 ? 17.640 3.070 -46.400 1.00 83.12 75 LEU A O 1
ATOM 593 N N . TRP A 1 76 ? 19.383 3.049 -44.976 1.00 80.00 76 TRP A N 1
ATOM 594 C CA . TRP A 1 76 ? 19.904 1.753 -45.400 1.00 80.00 76 TRP A CA 1
ATOM 595 C C . TRP A 1 76 ? 19.451 0.630 -44.468 1.00 80.00 76 TRP A C 1
ATOM 597 O O . TRP A 1 76 ? 18.870 -0.351 -44.923 1.00 80.00 76 TRP A O 1
ATOM 607 N N . ALA A 1 77 ? 19.719 0.764 -43.169 1.00 72.56 77 ALA A N 1
ATOM 608 C CA . ALA A 1 77 ? 19.349 -0.238 -42.176 1.00 72.56 77 ALA A CA 1
ATOM 609 C C . ALA A 1 77 ? 18.114 0.200 -41.383 1.00 72.56 77 ALA A C 1
ATOM 611 O O . ALA A 1 77 ? 17.289 -0.629 -41.012 1.00 72.56 77 ALA A O 1
ATOM 612 N N . GLY A 1 78 ? 17.985 1.500 -41.119 1.00 74.00 78 GLY A N 1
ATOM 613 C CA . GLY A 1 78 ? 17.058 2.033 -40.138 1.00 74.00 78 GLY A CA 1
ATOM 614 C C . GLY A 1 78 ? 17.351 1.482 -38.742 1.00 74.00 78 GLY A C 1
ATOM 615 O O . GLY A 1 78 ? 18.485 1.147 -38.384 1.00 74.00 78 GLY A O 1
ATOM 616 N N . CYS A 1 79 ? 16.303 1.382 -37.935 1.00 72.62 79 CYS A N 1
ATOM 617 C CA . CYS A 1 79 ? 16.396 0.860 -36.581 1.00 72.62 79 CYS A CA 1
ATOM 618 C C . CYS A 1 79 ? 16.068 -0.641 -36.565 1.00 72.62 79 CYS A C 1
ATOM 620 O O . CYS A 1 79 ? 14.906 -1.024 -36.476 1.00 72.62 79 CYS A O 1
ATOM 622 N N . ILE A 1 80 ? 17.098 -1.486 -36.653 1.00 76.88 80 ILE A N 1
ATOM 623 C CA . ILE A 1 80 ? 16.984 -2.957 -36.686 1.00 76.88 80 ILE A CA 1
ATOM 624 C C . ILE A 1 80 ? 17.835 -3.614 -35.596 1.00 76.88 80 ILE A C 1
ATOM 626 O O . ILE A 1 80 ? 18.730 -2.991 -35.021 1.00 76.88 80 ILE A O 1
ATOM 630 N N . ASN A 1 81 ? 17.595 -4.900 -35.338 1.00 78.56 81 ASN A N 1
ATOM 631 C CA . ASN A 1 81 ? 18.465 -5.733 -34.513 1.00 78.56 81 ASN A CA 1
ATOM 632 C C . ASN A 1 81 ? 19.235 -6.748 -35.374 1.00 78.56 81 ASN A C 1
ATOM 634 O O . ASN A 1 81 ? 18.757 -7.212 -36.405 1.00 78.56 81 ASN A O 1
ATOM 638 N N . VAL A 1 82 ? 20.472 -7.045 -34.981 1.00 80.31 82 VAL A N 1
ATOM 639 C CA . VAL A 1 82 ? 21.370 -7.958 -35.697 1.00 80.31 82 VAL A CA 1
ATOM 640 C C . VAL A 1 82 ? 22.251 -8.734 -34.711 1.00 80.31 82 VAL A C 1
ATOM 642 O O . VAL A 1 82 ? 22.527 -8.228 -33.624 1.00 80.31 82 VAL A O 1
ATOM 645 N N . PRO A 1 83 ? 22.760 -9.929 -35.062 1.00 81.19 83 PRO A N 1
ATOM 646 C CA . PRO A 1 83 ? 23.721 -10.643 -34.220 1.00 81.19 83 PRO A CA 1
ATOM 647 C C . PRO A 1 83 ? 25.001 -9.828 -33.998 1.00 81.19 83 PRO A C 1
ATOM 649 O O . PRO A 1 83 ? 25.547 -9.265 -34.949 1.00 81.19 83 PRO A O 1
ATOM 652 N N . LYS A 1 84 ? 25.493 -9.791 -32.757 1.00 78.75 84 LYS A N 1
ATOM 653 C CA . LYS A 1 84 ? 26.673 -9.010 -32.346 1.00 78.75 84 LYS A CA 1
ATOM 654 C C . LYS A 1 84 ? 27.990 -9.508 -32.952 1.00 78.75 84 LYS A C 1
ATOM 656 O O . LYS A 1 84 ? 28.831 -8.691 -33.319 1.00 78.75 84 LYS A O 1
ATOM 661 N N . ALA A 1 85 ? 28.186 -10.826 -32.985 1.00 73.12 85 ALA A N 1
ATOM 662 C CA . ALA A 1 85 ? 29.501 -11.435 -33.180 1.00 73.12 85 ALA A CA 1
ATOM 663 C C . ALA A 1 85 ? 30.133 -11.098 -34.543 1.00 73.12 85 ALA A C 1
ATOM 665 O O . ALA A 1 85 ? 29.476 -11.197 -35.582 1.00 73.12 85 ALA A O 1
ATOM 666 N N . GLY A 1 86 ? 31.424 -10.749 -34.529 1.00 66.69 86 GLY A N 1
ATOM 667 C CA . GLY A 1 86 ? 32.253 -10.608 -35.731 1.00 66.69 86 GLY A CA 1
ATOM 668 C C . GLY A 1 86 ? 32.037 -9.308 -36.510 1.00 66.69 86 GLY A C 1
ATOM 669 O O . GLY A 1 86 ? 32.359 -9.243 -37.695 1.00 66.69 86 GLY A O 1
ATOM 670 N N . ARG A 1 87 ? 31.474 -8.268 -35.879 1.00 81.06 87 ARG A N 1
ATOM 671 C CA . ARG A 1 87 ? 31.136 -6.991 -36.536 1.00 81.06 87 ARG A CA 1
ATOM 672 C C . ARG A 1 87 ? 32.086 -5.844 -36.166 1.00 81.06 87 ARG A C 1
ATOM 674 O O . ARG A 1 87 ? 32.867 -5.910 -35.216 1.00 81.06 87 ARG A O 1
ATOM 681 N N . LEU A 1 88 ? 31.984 -4.738 -36.909 1.00 89.12 88 LEU A N 1
ATOM 682 C CA . LEU A 1 88 ? 32.780 -3.517 -36.704 1.00 89.12 88 LEU A CA 1
ATOM 683 C C . LEU A 1 88 ? 32.560 -2.890 -35.317 1.00 89.12 88 LEU A C 1
ATOM 685 O O . LEU A 1 88 ? 33.510 -2.489 -34.646 1.00 89.12 88 LEU A O 1
ATOM 689 N N . CYS A 1 89 ? 31.311 -2.844 -34.850 1.00 88.31 89 CYS A N 1
ATOM 690 C CA . CYS A 1 89 ? 30.968 -2.187 -33.588 1.00 88.31 89 CYS A CA 1
ATOM 691 C C . CYS A 1 89 ? 31.477 -2.945 -32.353 1.00 88.31 89 CYS A C 1
ATOM 693 O O . CYS A 1 89 ? 31.757 -2.313 -31.336 1.00 88.31 89 CYS A O 1
ATOM 695 N N . GLU A 1 90 ? 31.669 -4.265 -32.453 1.00 88.62 90 GLU A N 1
ATOM 696 C CA . GLU A 1 90 ? 32.306 -5.082 -31.412 1.00 88.62 90 GLU A CA 1
ATOM 697 C C . GLU A 1 90 ? 33.751 -4.626 -31.147 1.00 88.62 90 GLU A C 1
ATOM 699 O O . GLU A 1 90 ? 34.163 -4.465 -29.999 1.00 88.62 90 GLU A O 1
ATOM 704 N N . HIS A 1 91 ? 34.495 -4.312 -32.207 1.00 90.00 91 HIS A N 1
ATOM 705 C CA . HIS A 1 91 ? 35.855 -3.789 -32.096 1.00 90.00 91 HIS A CA 1
ATOM 706 C C . HIS A 1 91 ? 35.866 -2.361 -31.526 1.00 90.00 91 HIS A C 1
ATOM 708 O O . HIS A 1 91 ? 36.713 -2.015 -30.697 1.00 90.00 91 HIS A O 1
ATOM 714 N N . THR A 1 92 ? 34.878 -1.536 -31.889 1.00 92.50 92 THR A N 1
ATOM 715 C CA . THR A 1 92 ? 34.727 -0.187 -31.323 1.00 92.50 92 THR A CA 1
ATOM 716 C C . THR A 1 92 ? 34.500 -0.212 -29.811 1.00 92.50 92 THR A C 1
ATOM 718 O O . THR A 1 92 ? 35.154 0.545 -29.096 1.00 92.50 92 THR A O 1
ATOM 721 N N . ILE A 1 93 ? 33.627 -1.084 -29.290 1.00 90.88 93 ILE A N 1
ATOM 722 C CA . ILE A 1 93 ? 33.352 -1.138 -27.840 1.00 90.88 93 ILE A CA 1
ATOM 723 C C . ILE A 1 93 ? 34.534 -1.657 -27.014 1.00 90.88 93 ILE A C 1
ATOM 725 O O . ILE A 1 93 ? 34.687 -1.268 -25.855 1.00 90.88 93 ILE A O 1
ATOM 729 N N . GLN A 1 94 ? 35.388 -2.494 -27.609 1.00 88.94 94 GLN A N 1
ATOM 730 C CA . GLN A 1 94 ? 36.613 -2.999 -26.980 1.00 88.94 94 GLN A CA 1
ATOM 731 C C . GLN A 1 94 ? 37.735 -1.950 -26.941 1.00 88.94 94 GLN A C 1
ATOM 733 O O . GLN A 1 94 ? 38.683 -2.083 -26.168 1.00 88.94 94 GLN A O 1
ATOM 738 N N . THR A 1 95 ? 37.629 -0.886 -27.740 1.00 89.31 95 THR A N 1
ATOM 739 C CA . THR A 1 95 ? 38.669 0.140 -27.835 1.00 89.31 95 THR A CA 1
ATOM 740 C C . THR A 1 95 ? 38.711 1.004 -26.578 1.00 89.31 95 THR A C 1
ATOM 742 O O . THR A 1 95 ? 37.705 1.595 -26.179 1.00 89.31 95 THR A O 1
ATOM 745 N N . MET A 1 96 ? 39.887 1.118 -25.962 1.00 86.50 96 MET A N 1
ATOM 746 C CA . MET A 1 96 ? 40.115 1.923 -24.760 1.00 86.50 96 MET A CA 1
ATOM 747 C C . MET A 1 96 ? 40.728 3.287 -25.113 1.00 86.50 96 MET A C 1
ATOM 749 O O . MET A 1 96 ? 41.449 3.391 -26.105 1.00 86.50 96 MET A O 1
ATOM 753 N N . PRO A 1 97 ? 40.442 4.344 -24.333 1.00 85.94 97 PRO A N 1
ATOM 754 C CA . PRO A 1 97 ? 41.053 5.652 -24.549 1.00 85.94 97 PRO A CA 1
ATOM 755 C C . PRO A 1 97 ? 42.545 5.618 -24.197 1.00 85.94 97 PRO A C 1
ATOM 757 O O . PRO A 1 97 ? 42.961 4.876 -23.305 1.00 85.94 97 PRO A O 1
ATOM 760 N N . THR A 1 98 ? 43.344 6.444 -24.870 1.00 84.38 98 THR A N 1
ATOM 761 C CA . THR A 1 98 ? 44.756 6.676 -24.532 1.00 84.38 98 THR A CA 1
ATOM 762 C C . THR A 1 98 ? 44.908 8.046 -23.857 1.00 84.38 98 THR A C 1
ATOM 764 O O . THR A 1 98 ? 43.997 8.870 -23.936 1.00 84.38 98 THR A O 1
ATOM 767 N N . PRO A 1 99 ? 46.040 8.350 -23.191 1.00 79.19 99 PRO A N 1
ATOM 768 C CA . PRO A 1 99 ? 46.234 9.649 -22.534 1.00 79.19 99 PRO A CA 1
ATOM 769 C C . PRO A 1 99 ? 46.137 10.859 -23.477 1.00 79.19 99 PRO A C 1
ATOM 771 O O . PRO A 1 99 ? 45.910 11.975 -23.022 1.00 79.19 99 PRO A O 1
ATOM 774 N N . THR A 1 100 ? 46.334 10.645 -24.779 1.00 79.31 100 THR A N 1
ATOM 775 C CA . THR A 1 100 ? 46.416 11.694 -25.802 1.00 79.31 100 THR A CA 1
ATOM 776 C C . THR A 1 100 ? 45.265 11.671 -26.811 1.00 79.31 100 THR A C 1
ATOM 778 O O . THR A 1 100 ? 45.134 12.630 -27.564 1.00 79.31 100 THR A O 1
ATOM 781 N N . SER A 1 101 ? 44.430 10.623 -26.832 1.00 84.25 101 SER A N 1
ATOM 782 C CA . SER A 1 101 ? 43.320 10.466 -27.782 1.00 84.25 101 SER A CA 1
ATOM 783 C C . SER A 1 101 ? 42.119 9.778 -27.125 1.00 84.25 101 SER A C 1
ATOM 785 O O . SER A 1 101 ? 42.295 8.809 -26.378 1.00 84.25 101 SER A O 1
ATOM 787 N N . PRO A 1 102 ? 40.877 10.190 -27.446 1.00 89.19 102 PRO A N 1
ATOM 788 C CA . PRO A 1 102 ? 39.697 9.440 -27.035 1.00 89.19 102 PRO A CA 1
ATOM 789 C C . PRO A 1 102 ? 39.701 8.021 -27.626 1.00 89.19 102 PRO A C 1
ATOM 791 O O . PRO A 1 102 ? 40.390 7.733 -28.609 1.00 89.19 102 PRO A O 1
ATOM 794 N N . ALA A 1 103 ? 38.903 7.134 -27.024 1.00 90.44 103 ALA A N 1
ATOM 795 C CA . ALA A 1 103 ? 38.680 5.788 -27.541 1.00 90.44 103 ALA A CA 1
ATOM 796 C C . ALA A 1 103 ? 38.043 5.866 -28.933 1.00 90.44 103 ALA A C 1
ATOM 798 O O . ALA A 1 103 ? 36.961 6.433 -29.084 1.00 90.44 103 ALA A O 1
ATOM 799 N N . TYR A 1 104 ? 38.714 5.310 -29.937 1.00 93.12 104 TYR A N 1
ATOM 800 C CA . TYR A 1 104 ? 38.340 5.497 -31.333 1.00 93.12 104 TYR A CA 1
ATOM 801 C C . TYR A 1 104 ? 38.857 4.348 -32.205 1.00 93.12 104 TYR A C 1
ATOM 803 O O . TYR A 1 104 ? 40.018 3.956 -32.087 1.00 93.12 104 TYR A O 1
ATOM 811 N N . PHE A 1 105 ? 38.001 3.826 -33.084 1.00 94.75 105 PHE A N 1
ATOM 812 C CA . PHE A 1 105 ? 38.307 2.727 -33.998 1.00 94.75 105 PHE A CA 1
ATOM 813 C C . PHE A 1 105 ? 37.999 3.129 -35.445 1.00 94.75 105 PHE A C 1
ATOM 815 O O . PHE A 1 105 ? 36.904 3.613 -35.722 1.00 94.75 105 PHE A O 1
ATOM 822 N N . GLU A 1 106 ? 38.939 2.906 -36.365 1.00 94.94 106 GLU A N 1
ATOM 823 C CA . GLU A 1 106 ? 38.841 3.306 -37.776 1.00 94.94 106 GLU A CA 1
ATOM 824 C C . GLU A 1 106 ? 39.375 2.221 -38.700 1.00 94.94 106 GLU A C 1
ATOM 826 O O . GLU A 1 106 ? 40.376 1.569 -38.400 1.00 94.94 106 GLU A O 1
ATOM 831 N N . VAL A 1 107 ? 38.714 2.067 -39.845 1.00 95.31 107 VAL A N 1
ATOM 832 C CA . VAL A 1 107 ? 39.151 1.232 -40.960 1.00 95.31 107 VAL A CA 1
ATOM 833 C C . VAL A 1 107 ? 39.065 2.079 -42.225 1.00 95.31 107 VAL A C 1
ATOM 835 O O . VAL A 1 107 ? 37.977 2.461 -42.656 1.00 95.31 107 VAL A O 1
ATOM 838 N N . LEU A 1 108 ? 40.229 2.390 -42.804 1.00 94.38 108 LEU A N 1
ATOM 839 C CA . LEU A 1 108 ? 40.344 3.299 -43.951 1.00 94.38 108 LEU A CA 1
ATOM 840 C C . LEU A 1 108 ? 39.797 2.686 -45.248 1.00 94.38 108 LEU A C 1
ATOM 842 O O . LEU A 1 108 ? 39.256 3.405 -46.085 1.00 94.38 108 LEU A O 1
ATOM 846 N N . ASP A 1 109 ? 39.968 1.370 -45.401 1.00 95.06 109 ASP A N 1
ATOM 847 C CA . ASP A 1 109 ? 39.535 0.595 -46.563 1.00 95.06 109 ASP A CA 1
ATOM 848 C C . ASP A 1 109 ? 39.070 -0.810 -46.132 1.00 95.06 109 ASP A C 1
ATOM 850 O O . ASP A 1 109 ? 39.866 -1.743 -46.006 1.00 95.06 109 ASP A O 1
ATOM 854 N N . LEU A 1 110 ? 37.764 -0.956 -45.900 1.00 94.00 110 LEU A N 1
ATOM 855 C CA . LEU A 1 110 ? 37.094 -2.202 -45.517 1.00 94.00 110 LEU A CA 1
ATOM 856 C C . LEU A 1 110 ? 37.303 -3.318 -46.544 1.00 94.00 110 LEU A C 1
ATOM 858 O O . LEU A 1 110 ? 37.302 -4.485 -46.169 1.00 94.00 110 LEU A O 1
ATOM 862 N N . THR A 1 111 ? 37.522 -2.986 -47.821 1.00 93.50 111 THR A N 1
ATOM 863 C CA . THR A 1 111 ? 37.715 -3.993 -48.879 1.00 93.50 111 THR A CA 1
ATOM 864 C C . THR A 1 111 ? 39.070 -4.696 -48.784 1.00 93.50 111 THR A C 1
ATOM 866 O O . THR A 1 111 ? 39.243 -5.784 -49.331 1.00 93.50 111 THR A O 1
ATOM 869 N N . LYS A 1 112 ? 40.027 -4.098 -48.062 1.00 94.00 112 LYS A N 1
ATOM 870 C CA . LYS A 1 112 ? 41.381 -4.632 -47.855 1.00 94.00 112 LYS A CA 1
ATOM 871 C C . LYS A 1 112 ? 41.620 -5.171 -46.447 1.00 94.00 112 LYS A C 1
ATOM 873 O O . LYS A 1 112 ? 42.626 -5.839 -46.236 1.00 94.00 112 LYS A O 1
ATOM 878 N N . ASP A 1 113 ? 40.741 -4.881 -45.489 1.00 91.31 113 ASP A N 1
ATOM 879 C CA . ASP A 1 113 ? 40.877 -5.380 -44.118 1.00 91.31 113 ASP A CA 1
ATOM 880 C C . ASP A 1 113 ? 40.390 -6.835 -44.040 1.00 91.31 113 ASP A C 1
ATOM 882 O O . ASP A 1 113 ? 39.194 -7.097 -44.155 1.00 91.31 113 ASP A O 1
ATOM 886 N N . GLU A 1 114 ? 41.306 -7.785 -43.831 1.00 90.25 114 GLU A N 1
ATOM 887 C CA . GLU A 1 114 ? 41.010 -9.230 -43.780 1.00 90.25 114 GLU A CA 1
ATOM 888 C C . GLU A 1 114 ? 39.943 -9.612 -42.741 1.00 90.25 114 GLU A C 1
ATOM 890 O O . GLU A 1 114 ? 39.315 -10.660 -42.861 1.00 90.25 114 GLU A O 1
ATOM 895 N N . ARG A 1 115 ? 39.707 -8.768 -41.727 1.00 90.50 115 ARG A N 1
ATOM 896 C CA . ARG A 1 115 ? 38.688 -9.022 -40.698 1.00 90.50 115 ARG A CA 1
ATOM 897 C C . ARG A 1 115 ? 37.273 -8.712 -41.181 1.00 90.50 115 ARG A C 1
ATOM 899 O O . ARG A 1 115 ? 36.318 -9.244 -40.620 1.00 90.50 115 ARG A O 1
ATOM 906 N N . PHE A 1 116 ? 37.128 -7.812 -42.156 1.00 92.44 116 PHE A N 1
ATOM 907 C CA . PHE A 1 116 ? 35.839 -7.211 -42.524 1.00 92.44 116 PHE A CA 1
ATOM 908 C C . PHE A 1 116 ? 35.529 -7.251 -44.024 1.00 92.44 116 PHE A C 1
ATOM 910 O O . PHE A 1 116 ? 34.390 -6.989 -44.410 1.00 92.44 116 PHE A O 1
ATOM 917 N N . ASN A 1 117 ? 36.499 -7.598 -44.871 1.00 90.62 117 ASN A N 1
ATOM 918 C CA . ASN A 1 117 ? 36.353 -7.603 -46.327 1.00 90.62 117 ASN A CA 1
ATOM 919 C C . ASN A 1 117 ? 35.322 -8.618 -46.850 1.00 90.62 117 ASN A C 1
ATOM 921 O O . ASN A 1 117 ? 34.857 -8.472 -47.976 1.00 90.62 117 ASN A O 1
ATOM 925 N N . THR A 1 118 ? 34.924 -9.608 -46.046 1.00 90.81 118 THR A N 1
ATOM 926 C CA . THR A 1 118 ? 33.868 -10.576 -46.377 1.00 90.81 118 THR A CA 1
ATOM 927 C C . THR A 1 118 ? 32.483 -10.171 -45.871 1.00 90.81 118 THR A C 1
ATOM 929 O O . THR A 1 118 ? 31.527 -10.926 -46.051 1.00 90.81 118 THR A O 1
ATOM 932 N N . LEU A 1 119 ? 32.335 -9.020 -45.201 1.00 88.56 119 LEU A N 1
ATOM 933 C CA . LEU A 1 119 ? 31.035 -8.605 -44.674 1.00 88.56 119 LEU A CA 1
ATOM 934 C C . LEU A 1 119 ? 30.049 -8.298 -45.823 1.00 88.56 119 LEU A C 1
ATOM 936 O O . LEU A 1 119 ? 30.443 -7.695 -46.828 1.00 88.56 119 LEU A O 1
ATOM 940 N N . PRO A 1 120 ? 28.754 -8.658 -45.692 1.00 87.38 120 PRO A N 1
ATOM 941 C CA . PRO A 1 120 ? 27.781 -8.495 -46.776 1.00 87.38 120 PRO A CA 1
ATOM 942 C C . PRO A 1 120 ? 27.652 -7.059 -47.292 1.00 87.38 120 PRO A C 1
ATOM 944 O O . PRO A 1 120 ? 27.564 -6.847 -48.490 1.00 87.38 120 PRO A O 1
ATOM 947 N N . PHE A 1 121 ? 27.716 -6.060 -46.411 1.00 87.81 121 PHE A N 1
ATOM 948 C CA . PHE A 1 121 ? 27.592 -4.644 -46.786 1.00 87.81 121 PHE A CA 1
ATOM 949 C C . PHE A 1 121 ? 28.873 -4.027 -47.378 1.00 87.81 121 PHE A C 1
ATOM 951 O O . PHE A 1 121 ? 28.882 -2.848 -47.728 1.00 87.81 121 PHE A O 1
ATOM 958 N N . VAL A 1 122 ? 29.959 -4.804 -47.442 1.00 89.44 122 VAL A N 1
ATOM 959 C CA . VAL A 1 122 ? 31.222 -4.449 -48.113 1.00 89.44 122 VAL A CA 1
ATOM 960 C C . VAL A 1 122 ? 31.275 -5.099 -49.499 1.00 89.44 122 VAL A C 1
ATOM 962 O O . VAL A 1 122 ? 31.699 -4.472 -50.466 1.00 89.44 122 VAL A O 1
ATOM 965 N N . THR A 1 123 ? 30.823 -6.354 -49.597 1.00 89.75 123 THR A N 1
ATOM 966 C CA . THR A 1 123 ? 30.859 -7.170 -50.826 1.00 89.75 123 THR A CA 1
ATOM 967 C C . THR A 1 123 ? 29.626 -7.009 -51.717 1.00 89.75 123 THR A C 1
ATOM 969 O O . THR A 1 123 ? 29.709 -7.261 -52.918 1.00 89.75 123 THR A O 1
ATOM 972 N N . ALA A 1 124 ? 28.504 -6.565 -51.153 1.00 87.62 124 ALA A N 1
ATOM 973 C CA . ALA A 1 124 ? 27.262 -6.245 -51.845 1.00 87.62 124 ALA A CA 1
ATOM 974 C C . ALA A 1 124 ? 26.791 -4.826 -51.482 1.00 87.62 124 ALA A C 1
ATOM 976 O O . ALA A 1 124 ? 27.365 -4.168 -50.608 1.00 87.62 124 ALA A O 1
ATOM 977 N N . GLU A 1 125 ? 25.745 -4.354 -52.167 1.00 80.94 125 GLU A N 1
ATOM 978 C CA . GLU A 1 125 ? 25.129 -3.049 -51.910 1.00 80.94 125 GLU A CA 1
ATOM 979 C C . GLU A 1 125 ? 24.833 -2.892 -50.405 1.00 80.94 125 GLU A C 1
ATOM 981 O O . GLU A 1 125 ? 24.239 -3.796 -49.804 1.00 80.94 125 GLU A O 1
ATOM 986 N N . PRO A 1 126 ? 25.289 -1.804 -49.753 1.00 85.69 126 PRO A N 1
ATOM 987 C CA . PRO A 1 126 ? 25.693 -0.502 -50.307 1.00 85.69 126 PRO A CA 1
ATOM 988 C C . PRO A 1 126 ? 27.200 -0.304 -50.581 1.00 85.69 126 PRO A C 1
ATOM 990 O O . PRO A 1 126 ? 27.608 0.814 -50.879 1.00 85.69 126 PRO A O 1
ATOM 993 N N . PHE A 1 127 ? 28.031 -1.352 -50.519 1.00 91.69 127 PHE A N 1
ATOM 994 C CA . PHE A 1 127 ? 29.471 -1.307 -50.836 1.00 91.69 127 PHE A CA 1
ATOM 995 C C . PHE A 1 127 ? 30.303 -0.337 -49.974 1.00 91.69 127 PHE A C 1
ATOM 997 O O . PHE A 1 127 ? 31.154 0.396 -50.489 1.00 91.69 127 PHE A O 1
ATOM 1004 N N . PHE A 1 128 ? 30.090 -0.331 -48.655 1.00 93.44 128 PHE A N 1
ATOM 1005 C CA . PHE A 1 128 ? 30.866 0.528 -47.756 1.00 93.44 128 PHE A CA 1
ATOM 1006 C C . PHE A 1 128 ? 32.359 0.193 -47.792 1.00 93.44 128 PHE A C 1
ATOM 1008 O O . PHE A 1 128 ? 32.762 -0.966 -47.687 1.00 93.44 128 PHE A O 1
ATOM 1015 N N . LYS A 1 129 ? 33.188 1.236 -47.876 1.00 94.75 129 LYS A N 1
ATOM 1016 C CA . LYS A 1 129 ? 34.654 1.139 -47.915 1.00 94.75 129 LYS A CA 1
ATOM 1017 C C . LYS A 1 129 ? 35.319 1.752 -46.699 1.00 94.75 129 LYS A C 1
ATOM 1019 O O . LYS A 1 129 ? 36.453 1.403 -46.414 1.00 94.75 129 LYS A O 1
ATOM 1024 N N . TYR A 1 130 ? 34.646 2.629 -45.971 1.00 96.25 130 TYR A N 1
ATOM 1025 C CA . TYR A 1 130 ? 35.233 3.316 -44.827 1.00 96.25 130 TYR A CA 1
ATOM 1026 C C . TYR A 1 130 ? 34.351 3.184 -43.588 1.00 96.25 130 TYR A C 1
ATOM 1028 O O . TYR A 1 130 ? 33.124 3.252 -43.683 1.00 96.25 130 TYR A O 1
ATOM 1036 N N . TYR A 1 131 ? 34.989 3.030 -42.426 1.00 96.31 131 TYR A N 1
ATOM 1037 C CA . TYR A 1 131 ? 34.335 3.004 -41.121 1.00 96.31 131 TYR A CA 1
ATOM 1038 C C . TYR A 1 131 ? 35.136 3.805 -40.098 1.00 96.31 131 TYR A C 1
ATOM 1040 O O . TYR A 1 131 ? 36.343 3.608 -39.959 1.00 96.31 131 TYR A O 1
ATOM 1048 N N . CYS A 1 132 ? 34.451 4.615 -39.294 1.00 95.88 132 CYS A N 1
ATOM 1049 C CA . CYS A 1 132 ? 35.006 5.126 -38.045 1.00 95.88 132 CYS A CA 1
ATOM 1050 C C . CYS A 1 132 ? 33.970 5.131 -36.924 1.00 95.88 132 CYS A C 1
ATOM 1052 O O . CYS A 1 132 ? 32.794 5.391 -37.160 1.00 95.88 132 CYS A O 1
ATOM 1054 N N . GLY A 1 133 ? 34.389 4.867 -35.687 1.00 95.94 133 GLY A N 1
ATOM 1055 C CA . GLY A 1 133 ? 33.473 4.778 -34.558 1.00 95.94 133 GLY A CA 1
ATOM 1056 C C . GLY A 1 133 ? 34.111 5.059 -33.207 1.00 95.94 133 GLY A C 1
ATOM 1057 O O . GLY A 1 133 ? 35.293 4.804 -32.980 1.00 95.94 133 GLY A O 1
ATOM 1058 N N . VAL A 1 134 ? 33.284 5.548 -32.288 1.00 96.19 134 VAL A N 1
ATOM 1059 C CA . VAL A 1 134 ? 33.616 5.772 -30.878 1.00 96.19 134 VAL A CA 1
ATOM 1060 C C . VAL A 1 134 ? 32.660 4.977 -29.981 1.00 96.19 134 VAL A C 1
ATOM 1062 O O . VAL A 1 134 ? 31.484 4.808 -30.325 1.00 96.19 134 VAL A O 1
ATOM 1065 N N . PRO A 1 135 ? 33.126 4.457 -28.834 1.00 95.25 135 PRO A N 1
ATOM 1066 C CA . PRO A 1 135 ? 32.276 3.709 -27.922 1.00 95.25 135 PRO A CA 1
ATOM 1067 C C . PRO A 1 135 ? 31.364 4.638 -27.114 1.00 95.25 135 PRO A C 1
ATOM 1069 O O . PRO A 1 135 ? 31.796 5.653 -26.572 1.00 95.25 135 PRO A O 1
ATOM 1072 N N . LEU A 1 136 ? 30.108 4.232 -26.956 1.00 93.56 136 LEU A N 1
ATOM 1073 C CA . LEU A 1 136 ? 29.161 4.829 -26.022 1.00 93.56 136 LEU A CA 1
ATOM 1074 C C . LEU A 1 136 ? 29.405 4.235 -24.637 1.00 93.56 136 LEU A C 1
ATOM 1076 O O . LEU A 1 136 ? 29.159 3.046 -24.408 1.00 93.56 136 LEU A O 1
ATOM 1080 N N . ARG A 1 137 ? 29.917 5.051 -23.715 1.00 89.06 137 ARG A N 1
ATOM 1081 C CA . ARG A 1 137 ? 30.282 4.617 -22.364 1.00 89.06 137 ARG A CA 1
ATOM 1082 C C . ARG A 1 137 ? 29.358 5.225 -21.321 1.00 89.06 137 ARG A C 1
ATOM 1084 O O . ARG A 1 137 ? 29.059 6.413 -21.336 1.00 89.06 137 ARG A O 1
ATOM 1091 N N . THR A 1 138 ? 28.918 4.395 -20.385 1.00 86.25 138 THR A N 1
ATOM 1092 C CA . THR A 1 138 ? 28.217 4.859 -19.181 1.00 86.25 138 THR A CA 1
ATOM 1093 C C . THR A 1 138 ? 29.154 5.675 -18.285 1.00 86.25 138 THR A C 1
ATOM 1095 O O . THR A 1 138 ? 30.375 5.596 -18.419 1.00 86.25 138 THR A O 1
ATOM 1098 N N . LYS A 1 139 ? 28.595 6.388 -17.296 1.00 80.69 139 LYS A N 1
ATOM 1099 C CA . LYS A 1 139 ? 29.373 7.110 -16.267 1.00 80.69 139 LYS A CA 1
ATOM 1100 C C . LYS A 1 139 ? 30.389 6.221 -15.530 1.00 80.69 139 LYS A C 1
ATOM 1102 O O . LYS A 1 139 ? 31.396 6.721 -15.051 1.00 80.69 139 LYS A O 1
ATOM 1107 N N . ASN A 1 140 ? 30.146 4.909 -15.490 1.00 78.44 140 ASN A N 1
ATOM 1108 C CA . ASN A 1 140 ? 31.014 3.920 -14.847 1.00 78.44 140 ASN A CA 1
ATOM 1109 C C . ASN A 1 140 ? 32.027 3.291 -15.826 1.00 78.44 140 ASN A C 1
ATOM 1111 O O . ASN A 1 140 ? 32.641 2.277 -15.514 1.00 78.44 140 ASN A O 1
ATOM 1115 N N . GLY A 1 141 ? 32.163 3.829 -17.041 1.00 82.00 141 GLY A N 1
ATOM 1116 C CA . GLY A 1 141 ? 33.119 3.363 -18.048 1.00 82.00 141 GLY A CA 1
ATOM 1117 C C . GLY A 1 141 ? 32.685 2.133 -18.854 1.00 82.00 141 GLY A C 1
ATOM 1118 O O . GLY A 1 141 ? 33.392 1.754 -19.788 1.00 82.00 141 GLY A O 1
ATOM 1119 N N . ILE A 1 142 ? 31.525 1.533 -18.559 1.00 84.44 142 ILE A N 1
ATOM 1120 C CA . ILE A 1 142 ? 31.000 0.368 -19.294 1.00 84.44 142 ILE A CA 1
ATOM 1121 C C . ILE A 1 142 ? 30.602 0.800 -20.707 1.00 84.44 142 ILE A C 1
ATOM 1123 O O . ILE A 1 142 ? 29.753 1.685 -20.846 1.00 84.44 142 ILE A O 1
ATOM 1127 N N . ALA A 1 143 ? 31.193 0.177 -21.728 1.00 87.50 143 ALA A N 1
ATOM 1128 C CA . ALA A 1 143 ? 30.818 0.375 -23.125 1.00 87.50 143 ALA A CA 1
ATOM 1129 C C . ALA A 1 143 ? 29.543 -0.418 -23.438 1.00 87.50 143 ALA A C 1
ATOM 1131 O O . ALA A 1 143 ? 29.507 -1.632 -23.255 1.00 87.50 143 ALA A O 1
ATOM 1132 N N . ILE A 1 144 ? 28.499 0.276 -23.883 1.00 88.00 144 ILE A N 1
ATOM 1133 C CA . ILE A 1 144 ? 27.167 -0.302 -24.124 1.00 88.00 144 ILE A CA 1
ATOM 1134 C C . ILE A 1 144 ? 26.728 -0.194 -25.587 1.00 88.00 144 ILE A C 1
ATOM 1136 O O . ILE A 1 144 ? 25.600 -0.544 -25.917 1.00 88.00 144 ILE A O 1
ATOM 1140 N N . GLY A 1 145 ? 27.589 0.330 -26.457 1.00 91.56 145 GLY A N 1
ATOM 1141 C CA . GLY A 1 145 ? 27.246 0.630 -27.839 1.00 91.56 145 GLY A CA 1
ATOM 1142 C C . GLY A 1 145 ? 28.301 1.474 -28.540 1.00 91.56 145 GLY A C 1
ATOM 1143 O O . GLY A 1 145 ? 29.368 1.735 -27.983 1.00 91.56 145 GLY A O 1
ATOM 1144 N N . SER A 1 146 ? 27.996 1.933 -29.747 1.00 94.31 146 SER A N 1
ATOM 1145 C CA . SER A 1 146 ? 28.887 2.766 -30.558 1.00 94.31 146 SER A CA 1
ATOM 1146 C C . SER A 1 146 ? 28.125 3.856 -31.311 1.00 94.31 146 SER A C 1
ATOM 1148 O O . SER A 1 146 ? 26.992 3.655 -31.747 1.00 94.31 146 SER A O 1
ATOM 1150 N N . LEU A 1 147 ? 28.778 5.004 -31.482 1.00 96.19 147 LEU A N 1
ATOM 1151 C CA . LEU A 1 147 ? 28.428 6.021 -32.471 1.00 96.19 147 LEU A CA 1
ATOM 1152 C C . LEU A 1 147 ? 29.457 5.918 -33.595 1.00 96.19 147 LEU A C 1
ATOM 1154 O O . LEU A 1 147 ? 30.657 6.021 -33.334 1.00 96.19 147 LEU A O 1
ATOM 1158 N N . PHE A 1 148 ? 29.009 5.690 -34.825 1.00 95.81 148 PHE A N 1
ATOM 1159 C CA . PHE A 1 148 ? 29.908 5.422 -35.944 1.00 95.81 148 PHE A CA 1
ATOM 1160 C C . PHE A 1 148 ? 29.410 6.028 -37.256 1.00 95.81 148 PHE A C 1
ATOM 1162 O O . PHE A 1 148 ? 28.234 6.353 -37.394 1.00 95.81 148 PHE A O 1
ATOM 1169 N N . ALA A 1 149 ? 30.320 6.190 -38.212 1.00 96.25 149 ALA A N 1
ATOM 1170 C CA . ALA A 1 149 ? 30.054 6.688 -39.554 1.00 96.25 149 ALA A CA 1
ATOM 1171 C C . ALA A 1 149 ? 30.576 5.713 -40.616 1.00 96.25 149 ALA A C 1
ATOM 1173 O O . ALA A 1 149 ? 31.575 5.021 -40.405 1.00 96.25 149 ALA A O 1
ATOM 1174 N N . LEU A 1 150 ? 29.874 5.675 -41.748 1.00 94.75 150 LEU A N 1
ATOM 1175 C CA . LEU A 1 150 ? 30.132 4.803 -42.892 1.00 94.75 150 LEU A CA 1
ATOM 1176 C C . LEU A 1 150 ? 30.165 5.623 -44.187 1.00 94.75 150 LEU A C 1
ATOM 1178 O O . LEU A 1 150 ? 29.442 6.616 -44.328 1.00 94.75 150 LEU A O 1
ATOM 1182 N N . ASP A 1 151 ? 30.995 5.193 -45.135 1.00 94.25 151 ASP A N 1
ATOM 1183 C CA . ASP A 1 151 ? 31.116 5.815 -46.457 1.00 94.25 151 ASP A CA 1
ATOM 1184 C C . ASP A 1 151 ? 31.429 4.764 -47.537 1.00 94.25 151 ASP A C 1
ATOM 1186 O O . ASP A 1 151 ? 32.094 3.757 -47.268 1.00 94.25 151 ASP A O 1
ATOM 1190 N N . ASP A 1 152 ? 30.936 4.987 -48.754 1.00 92.56 152 ASP A N 1
ATOM 1191 C CA . ASP A 1 152 ? 31.164 4.156 -49.944 1.00 92.56 152 ASP A CA 1
ATOM 1192 C C . ASP A 1 152 ? 32.511 4.467 -50.630 1.00 92.56 152 ASP A C 1
ATOM 1194 O O . ASP A 1 152 ? 32.960 3.758 -51.541 1.00 92.56 152 ASP A O 1
ATOM 1198 N N . LYS A 1 153 ? 33.201 5.514 -50.167 1.00 92.94 153 LYS A N 1
ATOM 1199 C CA . LYS A 1 153 ? 34.529 5.932 -50.618 1.00 92.94 153 LYS A CA 1
ATOM 1200 C C . LYS A 1 153 ? 35.570 5.702 -49.531 1.00 92.94 153 LYS A C 1
ATOM 1202 O O . LYS A 1 153 ? 35.337 5.891 -48.342 1.00 92.94 153 LYS A O 1
ATOM 1207 N N . VAL A 1 154 ? 36.771 5.345 -49.974 1.00 93.50 154 VAL A N 1
ATOM 1208 C CA . VAL A 1 154 ? 37.965 5.319 -49.122 1.00 93.50 154 VAL A CA 1
ATOM 1209 C C . VAL A 1 154 ? 38.283 6.750 -48.685 1.00 93.50 154 VAL A C 1
ATOM 1211 O O . VAL A 1 154 ? 38.244 7.674 -49.503 1.00 93.50 154 VAL A O 1
ATOM 1214 N N . LYS A 1 155 ? 38.613 6.939 -47.406 1.00 92.19 155 LYS A N 1
ATOM 1215 C CA . LYS A 1 155 ? 38.949 8.248 -46.826 1.00 92.19 155 LYS A CA 1
ATOM 1216 C C . LYS A 1 155 ? 40.354 8.260 -46.233 1.00 92.19 155 LYS A C 1
ATOM 1218 O O . LYS A 1 155 ? 40.928 7.224 -45.910 1.00 92.19 155 LYS A O 1
ATOM 1223 N N . ALA A 1 156 ? 40.905 9.466 -46.112 1.00 90.94 156 ALA A N 1
ATOM 1224 C CA . ALA A 1 156 ? 42.130 9.705 -45.361 1.00 90.94 156 ALA A CA 1
ATOM 1225 C C . ALA A 1 156 ? 41.864 9.601 -43.845 1.00 90.94 156 ALA A C 1
ATOM 1227 O O . ALA A 1 156 ? 40.724 9.828 -43.433 1.00 90.94 156 ALA A O 1
ATOM 1228 N N . PRO A 1 157 ? 42.901 9.327 -43.030 1.00 91.50 157 PRO A N 1
ATOM 1229 C CA . PRO A 1 157 ? 42.768 9.260 -41.579 1.00 91.50 157 PRO A CA 1
ATOM 1230 C C . PRO A 1 157 ? 42.117 10.510 -40.990 1.00 91.50 157 PRO A C 1
ATOM 1232 O O . PRO A 1 157 ? 42.457 11.639 -41.361 1.00 91.50 157 PRO A O 1
ATOM 1235 N N . ILE A 1 158 ? 41.202 10.307 -40.045 1.00 91.12 158 ILE A N 1
ATOM 1236 C CA . ILE A 1 158 ? 40.520 11.404 -39.359 1.00 91.12 158 ILE A CA 1
ATOM 1237 C C . ILE A 1 158 ? 41.513 12.297 -38.580 1.00 91.12 158 ILE A C 1
ATOM 1239 O O . ILE A 1 158 ? 42.483 11.823 -37.982 1.00 91.12 158 ILE A O 1
ATOM 1243 N N . SER A 1 159 ? 41.251 13.607 -38.530 1.00 92.56 159 SER A N 1
ATOM 1244 C CA . SER A 1 159 ? 42.026 14.540 -37.702 1.00 92.56 159 SER A CA 1
ATOM 1245 C C . SER A 1 159 ? 41.700 14.393 -36.214 1.00 92.56 159 SER A C 1
ATOM 1247 O O . SER A 1 159 ? 40.582 14.036 -35.838 1.00 92.56 159 SER A O 1
ATOM 1249 N N . GLU A 1 160 ? 42.631 14.787 -35.345 1.00 90.12 160 GLU A N 1
ATOM 1250 C CA . GLU A 1 160 ? 42.427 14.702 -33.891 1.00 90.12 160 GLU A CA 1
ATOM 1251 C C . GLU A 1 160 ? 41.300 15.595 -33.374 1.00 90.12 160 GLU A C 1
ATOM 1253 O O . GLU A 1 160 ? 40.568 15.229 -32.456 1.00 90.12 160 GLU A O 1
ATOM 1258 N N . THR A 1 161 ? 41.071 16.720 -34.050 1.00 92.38 161 THR A N 1
ATOM 1259 C CA . THR A 1 161 ? 39.908 17.583 -33.823 1.00 92.38 161 THR A CA 1
ATOM 1260 C C . THR A 1 161 ? 38.587 16.864 -34.094 1.00 92.38 161 THR A C 1
ATOM 1262 O O . THR A 1 161 ? 37.624 17.036 -33.349 1.00 92.38 161 THR A O 1
ATOM 1265 N N . ASN A 1 162 ? 38.535 16.028 -35.132 1.00 93.75 162 ASN A N 1
ATOM 1266 C CA . ASN A 1 162 ? 37.342 15.273 -35.489 1.00 93.75 162 ASN A CA 1
ATOM 1267 C C . ASN A 1 162 ? 37.159 14.034 -34.592 1.00 93.75 162 ASN A C 1
ATOM 1269 O O . ASN A 1 162 ? 36.018 13.697 -34.279 1.00 93.75 162 ASN A O 1
ATOM 1273 N N . LYS A 1 163 ? 38.240 13.413 -34.090 1.00 93.50 163 LYS A N 1
ATOM 1274 C CA . LYS A 1 163 ? 38.141 12.379 -33.038 1.00 93.50 163 LYS A CA 1
ATOM 1275 C C . LYS A 1 163 ? 37.564 12.942 -31.743 1.00 93.50 163 LYS A C 1
ATOM 1277 O O . LYS A 1 163 ? 36.650 12.347 -31.174 1.00 93.50 163 LYS A O 1
ATOM 1282 N N . ALA A 1 164 ? 38.057 14.103 -31.304 1.00 93.00 164 ALA A N 1
ATOM 1283 C CA . ALA A 1 164 ? 37.521 14.799 -30.136 1.00 93.00 164 ALA A CA 1
ATOM 1284 C C . ALA A 1 164 ? 36.036 15.147 -30.325 1.00 93.00 164 ALA A C 1
ATOM 1286 O O . ALA A 1 164 ? 35.227 14.890 -29.438 1.00 93.00 164 ALA A O 1
ATOM 1287 N N . PHE A 1 165 ? 35.657 15.632 -31.513 1.00 95.69 165 PHE A N 1
ATOM 1288 C CA . PHE A 1 165 ? 34.257 15.880 -31.863 1.00 95.69 165 PHE A CA 1
ATOM 1289 C C . PHE A 1 165 ? 33.386 14.616 -31.763 1.00 95.69 165 PHE A C 1
ATOM 1291 O O . PHE A 1 165 ? 32.315 14.668 -31.159 1.00 95.69 165 PHE A O 1
ATOM 1298 N N . MET A 1 166 ? 33.834 13.474 -32.301 1.00 95.31 166 MET A N 1
ATOM 1299 C CA . MET A 1 166 ? 33.088 12.215 -32.174 1.00 95.31 166 MET A CA 1
ATOM 1300 C C . MET A 1 166 ? 32.919 11.802 -30.708 1.00 95.31 166 MET A C 1
ATOM 1302 O O . MET A 1 166 ? 31.831 11.379 -30.323 1.00 95.31 166 MET A O 1
ATOM 1306 N N . ALA A 1 167 ? 33.955 11.965 -29.882 1.00 93.56 167 ALA A N 1
ATOM 1307 C CA . ALA A 1 167 ? 33.883 11.671 -28.453 1.00 93.56 167 ALA A CA 1
ATOM 1308 C C . ALA A 1 167 ? 32.860 12.562 -27.726 1.00 93.56 167 ALA A C 1
ATOM 1310 O O . ALA A 1 167 ? 31.994 12.040 -27.027 1.00 93.56 167 ALA A O 1
ATOM 1311 N N . THR A 1 168 ? 32.874 13.879 -27.966 1.00 95.06 168 THR A N 1
ATOM 1312 C CA . THR A 1 168 ? 31.848 14.801 -27.442 1.00 95.06 168 THR A CA 1
ATOM 1313 C C . THR A 1 168 ? 30.448 14.393 -27.892 1.00 95.06 168 THR A C 1
ATOM 1315 O O . THR A 1 168 ? 29.481 14.484 -27.137 1.00 95.06 168 THR A O 1
ATOM 1318 N N . MET A 1 169 ? 30.317 13.900 -29.121 1.00 95.69 169 MET A N 1
ATOM 1319 C CA . MET A 1 169 ? 29.027 13.460 -29.621 1.00 95.69 169 MET A CA 1
ATOM 1320 C C . MET A 1 169 ? 28.530 12.175 -28.955 1.00 95.69 169 MET A C 1
ATOM 1322 O O . MET A 1 169 ? 27.349 12.072 -28.624 1.00 95.69 169 MET A O 1
ATOM 1326 N N . ALA A 1 170 ? 29.425 11.223 -28.694 1.00 94.44 170 ALA A N 1
ATOM 1327 C CA . ALA A 1 170 ? 29.118 10.042 -27.896 1.00 94.44 170 ALA A CA 1
ATOM 1328 C C . ALA A 1 170 ? 28.676 10.416 -26.471 1.00 94.44 170 ALA A C 1
ATOM 1330 O O . ALA A 1 170 ? 27.713 9.843 -25.959 1.00 94.44 170 ALA A O 1
ATOM 1331 N N . GLU A 1 171 ? 29.323 11.404 -25.847 1.00 93.31 171 GLU A N 1
ATOM 1332 C CA . GLU A 1 171 ? 28.916 11.936 -24.541 1.00 93.31 171 GLU A CA 1
ATOM 1333 C C . GLU A 1 171 ? 27.517 12.568 -24.585 1.00 93.31 171 GLU A C 1
ATOM 1335 O O . GLU A 1 171 ? 26.697 12.294 -23.706 1.00 93.31 171 GLU A O 1
ATOM 1340 N N . ASN A 1 172 ? 27.202 13.342 -25.627 1.00 94.56 172 ASN A N 1
ATOM 1341 C CA . ASN A 1 172 ? 25.875 13.937 -25.813 1.00 94.56 172 ASN A CA 1
ATOM 1342 C C . ASN A 1 172 ? 24.782 12.874 -25.977 1.00 94.56 172 ASN A C 1
ATOM 1344 O O . ASN A 1 172 ? 23.751 12.945 -25.306 1.00 94.56 172 ASN A O 1
ATOM 1348 N N . VAL A 1 173 ? 25.033 11.845 -26.794 1.00 92.94 173 VAL A N 1
ATOM 1349 C CA . VAL A 1 173 ? 24.132 10.691 -26.949 1.00 92.94 173 VAL A CA 1
ATOM 1350 C C . VAL A 1 173 ? 23.895 10.006 -25.596 1.00 92.94 173 VAL A C 1
ATOM 1352 O O . VAL A 1 173 ? 22.755 9.734 -25.220 1.00 92.94 173 VAL A O 1
ATOM 1355 N N . MET A 1 174 ? 24.950 9.788 -24.807 1.00 91.06 174 MET A N 1
ATOM 1356 C CA . MET A 1 174 ? 24.836 9.189 -23.472 1.00 91.06 174 MET A CA 1
ATOM 1357 C C . MET A 1 174 ? 24.117 10.087 -22.454 1.00 91.06 174 MET A C 1
ATOM 1359 O O . MET A 1 174 ? 23.412 9.584 -21.569 1.00 91.06 174 MET A O 1
ATOM 1363 N N . SER A 1 175 ? 24.273 11.405 -22.569 1.00 91.62 175 SER A N 1
ATOM 1364 C CA . SER A 1 175 ? 23.552 12.392 -21.763 1.00 91.62 175 SER A CA 1
ATOM 1365 C C . SER A 1 175 ? 22.053 12.358 -22.067 1.00 91.62 175 SER A C 1
ATOM 1367 O O . SER A 1 175 ? 21.240 12.222 -21.150 1.00 91.62 175 SER A O 1
ATOM 1369 N N . HIS A 1 176 ? 21.679 12.349 -23.351 1.00 90.50 176 HIS A N 1
ATOM 1370 C CA . HIS A 1 176 ? 20.291 12.191 -23.799 1.00 90.50 176 HIS A CA 1
ATOM 1371 C C . HIS A 1 176 ? 19.663 10.895 -23.273 1.00 90.50 176 HIS A C 1
ATOM 1373 O O . HIS A 1 176 ? 18.601 10.923 -22.650 1.00 90.50 176 HIS A O 1
ATOM 1379 N N . TYR A 1 177 ? 20.376 9.771 -23.385 1.00 85.06 177 TYR A N 1
ATOM 1380 C CA . TYR A 1 177 ? 19.951 8.489 -22.816 1.00 85.06 177 TYR A CA 1
ATOM 1381 C C . TYR A 1 177 ? 19.737 8.517 -21.305 1.00 85.06 177 TYR A C 1
ATOM 1383 O O . TYR A 1 177 ? 18.775 7.930 -20.799 1.00 85.06 177 TYR A O 1
ATOM 1391 N N . SER A 1 178 ? 20.612 9.205 -20.575 1.00 86.06 178 SER A N 1
ATOM 1392 C CA . SER A 1 178 ? 20.471 9.363 -19.127 1.00 86.06 178 SER A CA 1
ATOM 1393 C C . SER A 1 178 ? 19.225 10.183 -18.782 1.00 86.06 178 SER A C 1
ATOM 1395 O O . SER A 1 178 ? 18.452 9.777 -17.913 1.00 86.06 178 SER A O 1
ATOM 1397 N N . ASN A 1 179 ? 18.981 11.274 -19.512 1.00 86.00 179 ASN A N 1
ATOM 1398 C CA . ASN A 1 179 ? 17.819 12.141 -19.318 1.00 86.00 179 ASN A CA 1
ATOM 1399 C C . ASN A 1 179 ? 16.502 11.426 -19.648 1.00 86.00 179 ASN A C 1
ATOM 1401 O O . ASN A 1 179 ? 15.530 11.546 -18.900 1.00 86.00 179 ASN A O 1
ATOM 1405 N N . MET A 1 180 ? 16.461 10.647 -20.732 1.00 82.81 180 MET A N 1
ATOM 1406 C CA . MET A 1 180 ? 15.288 9.844 -21.088 1.00 82.81 180 MET A CA 1
ATOM 1407 C C . MET A 1 180 ? 14.975 8.790 -20.028 1.00 82.81 180 MET A C 1
ATOM 1409 O O . MET A 1 180 ? 13.819 8.662 -19.618 1.00 82.81 180 MET A O 1
ATOM 1413 N N . LYS A 1 181 ? 16.000 8.082 -19.533 1.00 80.12 181 LYS A N 1
ATOM 1414 C CA . LYS A 1 181 ? 15.839 7.135 -18.425 1.00 80.12 181 LYS A CA 1
ATOM 1415 C C . LYS A 1 181 ? 15.261 7.831 -17.190 1.00 80.12 181 LYS A C 1
ATOM 1417 O O . LYS A 1 181 ? 14.272 7.362 -16.636 1.00 80.12 181 LYS A O 1
ATOM 1422 N N . GLU A 1 182 ? 15.845 8.954 -16.778 1.00 81.69 182 GLU A N 1
ATOM 1423 C CA . GLU A 1 182 ? 15.418 9.677 -15.577 1.00 81.69 182 GLU A CA 1
ATOM 1424 C C . GLU A 1 182 ? 13.986 10.222 -15.697 1.00 81.69 182 GLU A C 1
ATOM 1426 O O . GLU A 1 182 ? 13.219 10.183 -14.733 1.00 81.69 182 GLU A O 1
ATOM 1431 N N . LYS A 1 183 ? 13.596 10.706 -16.884 1.00 82.19 183 LYS A N 1
ATOM 1432 C CA . LYS A 1 183 ? 12.230 11.165 -17.174 1.00 82.19 183 LYS A CA 1
ATOM 1433 C C . LYS A 1 183 ? 11.209 10.045 -16.969 1.00 82.19 183 LYS A C 1
ATOM 1435 O O . LYS A 1 183 ? 10.161 10.260 -16.361 1.00 82.19 183 LYS A O 1
ATOM 1440 N N . GLU A 1 184 ? 11.517 8.856 -17.465 1.00 77.06 184 GLU A N 1
ATOM 1441 C CA . GLU A 1 184 ? 10.645 7.690 -17.358 1.00 77.06 184 GLU A CA 1
ATOM 1442 C C . GLU A 1 184 ? 10.629 7.111 -15.931 1.00 77.06 184 GLU A C 1
ATOM 1444 O O . GLU A 1 184 ? 9.558 6.778 -15.421 1.00 77.06 184 GLU A O 1
ATOM 1449 N N . ASP A 1 185 ? 11.765 7.085 -15.229 1.00 79.38 185 ASP A N 1
ATOM 1450 C CA . ASP A 1 185 ? 11.821 6.689 -13.814 1.00 79.38 185 ASP A CA 1
ATOM 1451 C C . ASP A 1 185 ? 10.996 7.654 -12.938 1.00 79.38 185 ASP A C 1
ATOM 1453 O O . ASP A 1 185 ? 10.201 7.215 -12.102 1.00 79.38 185 ASP A O 1
ATOM 1457 N N . ARG A 1 186 ? 11.075 8.971 -13.196 1.00 83.56 186 ARG A N 1
ATOM 1458 C CA . ARG A 1 186 ? 10.208 9.979 -12.556 1.00 83.56 186 ARG A CA 1
ATOM 1459 C C . ARG A 1 186 ? 8.727 9.730 -12.836 1.00 83.56 186 ARG A C 1
ATOM 1461 O O . ARG A 1 186 ? 7.913 9.815 -11.916 1.00 83.56 186 ARG A O 1
ATOM 1468 N N . ARG A 1 187 ? 8.364 9.402 -14.081 1.00 83.12 187 ARG A N 1
ATOM 1469 C CA . ARG A 1 187 ? 6.980 9.070 -14.455 1.00 83.12 187 ARG A CA 1
ATOM 1470 C C . ARG A 1 187 ? 6.468 7.856 -13.675 1.00 83.12 187 ARG A C 1
ATOM 1472 O O . ARG A 1 187 ? 5.341 7.894 -13.181 1.00 83.12 187 ARG A O 1
ATOM 1479 N N . ARG A 1 188 ? 7.291 6.812 -13.518 1.00 83.38 188 ARG A N 1
ATOM 1480 C CA . ARG A 1 188 ? 6.934 5.609 -12.744 1.00 83.38 188 ARG A CA 1
ATOM 1481 C C . ARG A 1 188 ? 6.719 5.907 -11.269 1.00 83.38 188 ARG A C 1
ATOM 1483 O O . ARG A 1 188 ? 5.678 5.534 -10.740 1.00 83.38 188 ARG A O 1
ATOM 1490 N N . VAL A 1 189 ? 7.640 6.626 -10.625 1.00 87.19 189 VAL A N 1
ATOM 1491 C CA . VAL A 1 189 ? 7.497 7.012 -9.208 1.00 87.19 189 VAL A CA 1
ATOM 1492 C C . VAL A 1 189 ? 6.247 7.867 -8.991 1.00 87.19 189 VAL A C 1
ATOM 1494 O O . VAL A 1 189 ? 5.517 7.677 -8.020 1.00 87.19 189 VAL A O 1
ATOM 1497 N N . LEU A 1 190 ? 5.947 8.783 -9.915 1.00 87.75 190 LEU A N 1
ATOM 1498 C CA . LEU A 1 190 ? 4.734 9.595 -9.839 1.00 87.75 190 LEU A CA 1
ATOM 1499 C C . LEU A 1 190 ? 3.464 8.739 -9.966 1.00 87.75 190 LEU A C 1
ATOM 1501 O O . LEU A 1 190 ? 2.516 8.954 -9.212 1.00 87.75 190 LEU A O 1
ATOM 1505 N N . ASN A 1 191 ? 3.454 7.748 -10.862 1.00 86.50 191 ASN A N 1
ATOM 1506 C CA . ASN A 1 191 ? 2.344 6.801 -10.999 1.00 86.50 191 ASN A CA 1
ATOM 1507 C C . ASN A 1 191 ? 2.157 5.937 -9.739 1.00 86.50 191 ASN A C 1
ATOM 1509 O O . ASN A 1 191 ? 1.037 5.785 -9.254 1.00 86.50 191 ASN A O 1
ATOM 1513 N N . MET A 1 192 ? 3.256 5.430 -9.172 1.00 91.00 192 MET A N 1
ATOM 1514 C CA . MET A 1 192 ? 3.276 4.704 -7.899 1.00 91.00 192 MET A CA 1
ATOM 1515 C C . MET A 1 192 ? 2.649 5.534 -6.773 1.00 91.00 192 MET A C 1
ATOM 1517 O O . MET A 1 192 ? 1.685 5.100 -6.141 1.00 91.00 192 MET A O 1
ATOM 1521 N N . ASN A 1 193 ? 3.109 6.774 -6.591 1.00 89.25 193 ASN A N 1
ATOM 1522 C CA . ASN A 1 193 ? 2.561 7.684 -5.585 1.00 89.25 193 ASN A CA 1
ATOM 1523 C C . ASN A 1 193 ? 1.079 7.999 -5.824 1.00 89.25 193 ASN A C 1
ATOM 1525 O O . ASN A 1 193 ? 0.306 8.086 -4.872 1.00 89.25 193 ASN A O 1
ATOM 1529 N N . MET A 1 194 ? 0.657 8.144 -7.084 1.00 87.88 194 MET A N 1
ATOM 1530 C CA . MET A 1 194 ? -0.755 8.336 -7.418 1.00 87.88 194 MET A CA 1
ATOM 1531 C C . MET A 1 194 ? -1.617 7.128 -7.041 1.00 87.88 194 MET A C 1
ATOM 1533 O O . MET A 1 194 ? -2.719 7.323 -6.533 1.00 87.88 194 MET A O 1
ATOM 1537 N N . CYS A 1 195 ? -1.134 5.905 -7.267 1.00 89.44 195 CYS A N 1
ATOM 1538 C CA . CYS A 1 195 ? -1.854 4.685 -6.901 1.00 89.44 195 CYS A CA 1
ATOM 1539 C C . CYS A 1 195 ? -1.927 4.508 -5.379 1.00 89.44 195 CYS A C 1
ATOM 1541 O O . CYS A 1 195 ? -2.986 4.166 -4.863 1.00 89.44 195 CYS A O 1
ATOM 1543 N N . LEU A 1 196 ? -0.845 4.811 -4.652 1.00 91.00 196 LEU A N 1
ATOM 1544 C CA . LEU A 1 196 ? -0.846 4.800 -3.185 1.00 91.00 196 LEU A CA 1
ATOM 1545 C C . LEU A 1 196 ? -1.835 5.819 -2.611 1.00 91.00 196 LEU A C 1
ATOM 1547 O O . LEU A 1 196 ? -2.649 5.474 -1.759 1.00 91.00 196 LEU A O 1
ATOM 1551 N N . ALA A 1 197 ? -1.821 7.053 -3.122 1.00 88.06 197 ALA A N 1
ATOM 1552 C CA . ALA A 1 197 ? -2.782 8.076 -2.717 1.00 88.06 197 ALA A CA 1
ATOM 1553 C C . ALA A 1 197 ? -4.227 7.647 -3.016 1.00 88.06 197 ALA A C 1
ATOM 1555 O O . ALA A 1 197 ? -5.112 7.850 -2.192 1.00 88.06 197 ALA A O 1
ATOM 1556 N N . ALA A 1 198 ? -4.458 7.015 -4.169 1.00 87.06 198 ALA A N 1
ATOM 1557 C CA . ALA A 1 198 ? -5.768 6.502 -4.548 1.00 87.06 198 ALA A CA 1
ATOM 1558 C C . ALA A 1 198 ? -6.238 5.322 -3.698 1.00 87.06 198 ALA A C 1
ATOM 1560 O O . ALA A 1 198 ? -7.443 5.106 -3.629 1.00 87.06 198 ALA A O 1
ATOM 1561 N N . PHE A 1 199 ? -5.330 4.553 -3.091 1.00 90.56 199 PHE A N 1
ATOM 1562 C CA . PHE A 1 199 ? -5.676 3.503 -2.136 1.00 90.56 199 PHE A CA 1
ATOM 1563 C C . PHE A 1 199 ? -6.103 4.114 -0.797 1.00 90.56 199 PHE A C 1
ATOM 1565 O O . PHE A 1 199 ? -7.224 3.871 -0.351 1.00 90.56 199 PHE A O 1
ATOM 1572 N N . VAL A 1 200 ? -5.241 4.964 -0.222 1.00 88.00 200 VAL A N 1
ATOM 1573 C CA . VAL A 1 200 ? -5.430 5.580 1.105 1.00 88.00 200 VAL A CA 1
ATOM 1574 C C . VAL A 1 200 ? -6.646 6.506 1.149 1.00 88.00 200 VAL A C 1
ATOM 1576 O O . VAL A 1 200 ? -7.387 6.494 2.126 1.00 88.00 200 VAL A O 1
ATOM 1579 N N . ASP A 1 201 ? -6.872 7.294 0.098 1.00 83.12 201 ASP A N 1
ATOM 1580 C CA . ASP A 1 201 ? -8.018 8.196 -0.004 1.00 83.12 201 ASP A CA 1
ATOM 1581 C C . ASP A 1 201 ? -8.741 7.986 -1.353 1.00 83.12 201 ASP A C 1
ATOM 1583 O O . ASP A 1 201 ? -8.380 8.593 -2.373 1.00 83.12 201 ASP A O 1
ATOM 1587 N N . PRO A 1 202 ? -9.774 7.118 -1.384 1.00 72.06 202 PRO A N 1
ATOM 1588 C CA . PRO A 1 202 ? -10.586 6.898 -2.579 1.00 72.06 202 PRO A CA 1
ATOM 1589 C C . PRO A 1 202 ? -11.267 8.182 -3.086 1.00 72.06 202 PRO A C 1
ATOM 1591 O O . PRO A 1 202 ? -11.452 8.353 -4.297 1.00 72.06 202 PRO A O 1
ATOM 1594 N N . GLU A 1 203 ? -11.623 9.107 -2.189 1.00 65.69 203 GLU A N 1
ATOM 1595 C CA . GLU A 1 203 ? -12.304 10.358 -2.535 1.00 65.69 203 GLU A CA 1
ATOM 1596 C C . GLU A 1 203 ? -11.347 11.394 -3.132 1.00 65.69 203 GLU A C 1
ATOM 1598 O O . GLU A 1 203 ? -11.766 12.241 -3.928 1.00 65.69 203 GLU A O 1
ATOM 1603 N N . HIS A 1 204 ? -10.045 11.302 -2.848 1.00 60.28 204 HIS A N 1
ATOM 1604 C CA . HIS A 1 204 ? -9.031 12.196 -3.409 1.00 60.28 204 HIS A CA 1
ATOM 1605 C C . HIS A 1 204 ? -9.039 12.209 -4.944 1.00 60.28 204 HIS A C 1
ATOM 1607 O O . HIS A 1 204 ? -8.965 13.266 -5.579 1.00 60.28 204 HIS A O 1
ATOM 1613 N N . MET A 1 205 ? -9.180 11.036 -5.569 1.00 55.81 205 MET A N 1
ATOM 1614 C CA . MET A 1 205 ? -9.292 10.892 -7.026 1.00 55.81 205 MET A CA 1
ATOM 1615 C C . MET A 1 205 ? -10.592 11.508 -7.566 1.00 55.81 205 MET A C 1
ATOM 1617 O O . MET A 1 205 ? -10.578 12.156 -8.619 1.00 55.81 205 MET A O 1
ATOM 1621 N N . ALA A 1 206 ? -11.708 11.348 -6.847 1.00 55.41 206 ALA A N 1
ATOM 1622 C CA . ALA A 1 206 ? -13.001 11.926 -7.214 1.00 55.41 206 ALA A CA 1
ATOM 1623 C C . ALA A 1 206 ? -12.983 13.461 -7.112 1.00 55.41 206 ALA A C 1
ATOM 1625 O O . ALA A 1 206 ? -13.427 14.151 -8.033 1.00 55.41 206 ALA A O 1
ATOM 1626 N N . ASN A 1 207 ? -12.370 14.001 -6.058 1.00 54.97 207 ASN A N 1
ATOM 1627 C CA . ASN A 1 207 ? -12.200 15.436 -5.838 1.00 54.97 207 ASN A CA 1
ATOM 1628 C C . ASN A 1 207 ? -11.208 16.064 -6.830 1.00 54.97 207 ASN A C 1
ATOM 1630 O O . ASN A 1 207 ? -11.439 17.171 -7.320 1.00 54.97 207 ASN A O 1
ATOM 1634 N N . LYS A 1 208 ? -10.151 15.345 -7.234 1.00 52.88 208 LYS A N 1
ATOM 1635 C CA . LYS A 1 208 ? -9.243 15.781 -8.309 1.00 52.88 208 LYS A CA 1
ATOM 1636 C C . LYS A 1 208 ? -9.927 15.768 -9.681 1.00 52.88 208 LYS A C 1
ATOM 1638 O O . LYS A 1 208 ? -9.706 16.685 -10.469 1.00 52.88 208 LYS A O 1
ATOM 1643 N N . ARG A 1 209 ? -10.792 14.782 -9.968 1.00 52.47 209 ARG A N 1
ATOM 1644 C CA . ARG A 1 209 ? -11.637 14.752 -11.182 1.00 52.47 209 ARG A CA 1
ATOM 1645 C C . ARG A 1 209 ? -12.692 15.865 -11.186 1.00 52.47 209 ARG A C 1
ATOM 1647 O O . ARG A 1 209 ? -12.908 16.447 -12.245 1.00 52.47 209 ARG A O 1
ATOM 1654 N N . LYS A 1 210 ? -13.284 16.207 -10.032 1.00 49.72 210 LYS A N 1
ATOM 1655 C CA . LYS A 1 210 ? -14.156 17.389 -9.868 1.00 49.72 210 LYS A CA 1
ATOM 1656 C C . LYS A 1 210 ? -13.397 18.688 -10.148 1.00 49.72 210 LYS A C 1
ATOM 1658 O O . LYS A 1 210 ? -13.798 19.420 -11.043 1.00 49.72 210 LYS A O 1
ATOM 1663 N N . ARG A 1 211 ? -12.229 18.896 -9.528 1.00 49.72 211 ARG A N 1
ATOM 1664 C CA . ARG A 1 211 ? -11.366 20.070 -9.781 1.00 49.72 211 ARG A CA 1
ATOM 1665 C C . ARG A 1 211 ? -10.905 20.199 -11.237 1.00 49.72 211 ARG A C 1
ATOM 1667 O O . ARG A 1 211 ? -10.786 21.306 -11.743 1.00 49.72 211 ARG A O 1
ATOM 1674 N N . LYS A 1 212 ? -10.654 19.083 -11.935 1.00 47.00 212 LYS A N 1
ATOM 1675 C CA . LYS A 1 212 ? -10.293 19.099 -13.367 1.00 47.00 212 LYS A CA 1
ATOM 1676 C C . LYS A 1 212 ? -11.494 19.380 -14.283 1.00 47.00 212 LYS A C 1
ATOM 1678 O O . LYS A 1 212 ? -11.300 19.913 -15.368 1.00 47.00 212 LYS A O 1
ATOM 1683 N N . ARG A 1 213 ? -12.715 19.029 -13.857 1.00 44.28 213 ARG A N 1
ATOM 1684 C CA . ARG A 1 213 ? -13.973 19.329 -14.566 1.00 44.28 213 ARG A CA 1
ATOM 1685 C C . ARG A 1 213 ? -14.477 20.752 -14.318 1.00 44.28 213 ARG A C 1
ATOM 1687 O O . ARG A 1 213 ? -15.096 21.319 -15.203 1.00 44.28 213 ARG A O 1
ATOM 1694 N N . GLU A 1 214 ? -14.146 21.366 -13.188 1.00 43.31 214 GLU A N 1
ATOM 1695 C CA . GLU A 1 214 ? -14.463 22.779 -12.919 1.00 43.31 214 GLU A CA 1
ATOM 1696 C C . GLU A 1 214 ? -13.696 23.760 -13.833 1.00 43.31 214 GLU A C 1
ATOM 1698 O O . GLU A 1 214 ? -14.091 24.914 -13.952 1.00 43.31 214 GLU A O 1
ATOM 1703 N N . GLY A 1 215 ? -12.662 23.297 -14.551 1.00 42.66 215 GLY A N 1
ATOM 1704 C CA . GLY A 1 215 ? -11.992 24.046 -15.626 1.00 42.66 215 GLY A CA 1
ATOM 1705 C C . GLY A 1 215 ? -12.534 23.795 -17.041 1.00 42.66 215 GLY A C 1
ATOM 1706 O O . GLY A 1 215 ? -12.029 24.385 -17.991 1.00 42.66 215 GLY A O 1
ATOM 1707 N N . ALA A 1 216 ? -13.532 22.922 -17.217 1.00 38.50 216 ALA A N 1
ATOM 1708 C CA . ALA A 1 216 ? -14.103 22.607 -18.524 1.00 38.50 216 ALA A CA 1
ATOM 1709 C C . ALA A 1 216 ? -15.618 22.386 -18.413 1.00 38.50 216 ALA A C 1
ATOM 1711 O O . ALA A 1 216 ? -16.071 21.286 -18.121 1.00 38.50 216 ALA A O 1
ATOM 1712 N N . SER A 1 217 ? -16.360 23.465 -18.678 1.00 34.72 217 SER A N 1
ATOM 1713 C CA . SER A 1 217 ? -17.803 23.548 -18.951 1.00 34.72 217 SER A CA 1
ATOM 1714 C C . SER A 1 217 ? -18.736 22.725 -18.049 1.00 34.72 217 SER A C 1
ATOM 1716 O O . SER A 1 217 ? -18.911 21.512 -18.182 1.00 34.72 217 SER A O 1
ATOM 1718 N N . ALA A 1 218 ? -19.436 23.445 -17.176 1.00 38.31 218 ALA A N 1
ATOM 1719 C CA . ALA A 1 218 ? -20.579 22.948 -16.433 1.00 38.31 218 ALA A CA 1
ATOM 1720 C C . ALA A 1 218 ? -21.757 22.639 -17.376 1.00 38.31 218 ALA A C 1
ATOM 1722 O O . ALA A 1 218 ? -22.481 23.538 -17.787 1.00 38.31 218 ALA A O 1
ATOM 1723 N N . SER A 1 219 ? -21.983 21.364 -17.700 1.00 33.03 219 SER A N 1
ATOM 1724 C CA . SER A 1 219 ? -23.316 20.855 -18.064 1.00 33.03 219 SER A CA 1
ATOM 1725 C C . SER A 1 219 ? -23.356 19.323 -18.075 1.00 33.03 219 SER A C 1
ATOM 1727 O O . SER A 1 219 ? -23.010 18.649 -19.038 1.00 33.03 219 SER A O 1
ATOM 1729 N N . SER A 1 220 ? -23.772 18.743 -16.954 1.00 30.83 220 SER A N 1
ATOM 1730 C CA . SER A 1 220 ? -24.825 17.718 -16.900 1.00 30.83 220 SER A CA 1
ATOM 1731 C C . SER A 1 220 ? -24.828 17.089 -15.513 1.00 30.83 220 SER A C 1
ATOM 1733 O O . SER A 1 220 ? -23.914 16.374 -15.098 1.00 30.83 220 SER A O 1
ATOM 1735 N N . LEU A 1 221 ? -25.895 17.392 -14.778 1.00 32.66 221 LEU A N 1
ATOM 1736 C CA . LEU A 1 221 ? -26.272 16.659 -13.589 1.00 32.66 221 LEU A CA 1
ATOM 1737 C C . LEU A 1 221 ? -26.624 15.224 -13.990 1.00 32.66 221 LEU A C 1
ATOM 1739 O O . LEU A 1 221 ? -27.500 15.001 -14.824 1.00 32.66 221 LEU A O 1
ATOM 1743 N N . ARG A 1 222 ? -26.002 14.254 -13.3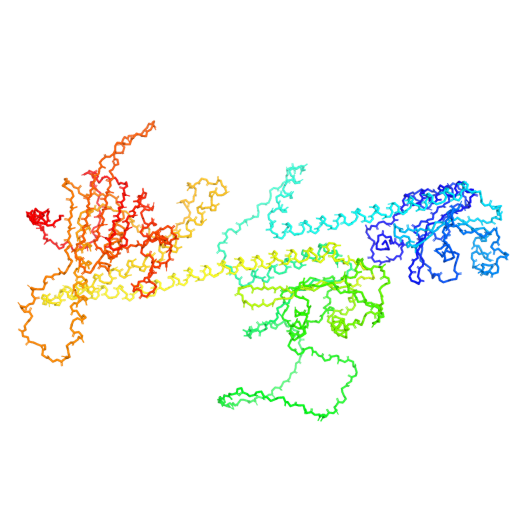21 1.00 29.33 222 ARG A N 1
ATOM 1744 C CA . ARG A 1 222 ? -26.646 12.977 -13.013 1.00 29.33 222 ARG A CA 1
ATOM 1745 C C . ARG A 1 222 ? -26.421 12.677 -11.541 1.00 29.33 222 ARG A C 1
ATOM 1747 O O . ARG A 1 222 ? -25.316 12.363 -11.108 1.00 29.33 222 ARG A O 1
ATOM 1754 N N . THR A 1 223 ? -27.505 12.839 -10.796 1.00 30.73 223 THR A N 1
ATOM 1755 C CA . THR A 1 223 ? -27.731 12.349 -9.444 1.00 30.73 223 THR A CA 1
ATOM 1756 C C . THR A 1 223 ? -27.508 10.840 -9.419 1.00 30.73 223 THR A C 1
ATOM 1758 O O . THR A 1 223 ? -28.286 10.069 -9.975 1.00 30.73 223 THR A O 1
ATOM 1761 N N . ARG A 1 224 ? -26.422 10.403 -8.781 1.00 26.97 224 ARG A N 1
ATOM 1762 C CA . ARG A 1 224 ? -26.273 9.021 -8.331 1.00 26.97 224 ARG A CA 1
ATOM 1763 C C . ARG A 1 224 ? -26.501 9.058 -6.830 1.00 26.97 224 ARG A C 1
ATOM 1765 O O . ARG A 1 224 ? -25.735 9.702 -6.123 1.00 26.97 224 ARG A O 1
ATOM 1772 N N . SER A 1 225 ? -27.602 8.456 -6.389 1.00 26.12 225 SER A N 1
ATOM 1773 C CA . SER A 1 225 ? -27.964 8.365 -4.979 1.00 26.12 225 SER A CA 1
ATOM 1774 C C . SER A 1 225 ? -26.823 7.703 -4.213 1.00 26.12 225 SER A C 1
ATOM 1776 O O . SER A 1 225 ? -26.532 6.521 -4.421 1.00 26.12 225 SER A O 1
ATOM 1778 N N . GLU A 1 226 ? -26.171 8.463 -3.344 1.00 28.52 226 GLU A N 1
ATOM 1779 C CA . GLU A 1 226 ? -25.360 7.907 -2.274 1.00 28.52 226 GLU A CA 1
ATOM 1780 C C . GLU A 1 226 ? -26.325 7.173 -1.344 1.00 28.52 226 GLU A C 1
ATOM 1782 O O . GLU A 1 226 ? -27.108 7.785 -0.621 1.00 28.52 226 GLU A O 1
ATOM 1787 N N . LYS A 1 227 ? -26.324 5.838 -1.413 1.00 26.12 227 LYS A N 1
ATOM 1788 C CA . LYS A 1 227 ? -26.882 5.025 -0.338 1.00 26.12 227 LYS A CA 1
ATOM 1789 C C . LYS A 1 227 ? -25.987 5.250 0.876 1.00 26.12 227 LYS A C 1
ATOM 1791 O O . LYS A 1 227 ? -24.957 4.603 1.026 1.00 26.12 227 LYS A O 1
ATOM 1796 N N . SER A 1 228 ? -26.382 6.190 1.727 1.00 31.06 228 SER A N 1
ATOM 1797 C CA . SER A 1 228 ? -25.997 6.204 3.129 1.00 31.06 228 SER A CA 1
ATOM 1798 C C . SER A 1 228 ? -26.669 5.004 3.795 1.00 31.06 228 SER A C 1
ATOM 1800 O O . SER A 1 228 ? -27.779 5.102 4.314 1.00 31.06 228 SER A O 1
ATOM 1802 N N . SER A 1 229 ? -26.041 3.840 3.726 1.00 31.16 229 SER A N 1
ATOM 1803 C CA . SER A 1 229 ? -26.407 2.727 4.590 1.00 31.16 229 SER A CA 1
ATOM 1804 C C . SER A 1 229 ? -25.263 2.500 5.554 1.00 31.16 229 SER A C 1
ATOM 1806 O O . SER A 1 229 ? -24.120 2.316 5.141 1.00 31.16 229 SER A O 1
ATOM 1808 N N . SER A 1 230 ? -25.599 2.517 6.838 1.00 34.09 230 SER A N 1
ATOM 1809 C CA . SER A 1 230 ? -24.891 1.853 7.927 1.00 34.09 230 SER A CA 1
ATOM 1810 C C . SER A 1 230 ? -24.774 0.349 7.636 1.00 34.09 230 SER A C 1
ATOM 1812 O O . SER A 1 230 ? -25.409 -0.467 8.299 1.00 34.09 230 SER A O 1
ATOM 1814 N N . ALA A 1 231 ? -24.060 -0.011 6.570 1.00 39.72 231 ALA A N 1
ATOM 1815 C CA . ALA A 1 231 ? -23.812 -1.393 6.219 1.00 39.72 231 ALA A CA 1
ATOM 1816 C C . ALA A 1 231 ? -22.885 -1.967 7.289 1.00 39.72 231 ALA A C 1
ATOM 1818 O O . ALA A 1 231 ? -21.857 -1.365 7.611 1.00 39.72 231 ALA A O 1
ATOM 1819 N N . ALA A 1 232 ? -23.303 -3.081 7.884 1.00 46.53 232 ALA A N 1
ATOM 1820 C CA . ALA A 1 232 ? -22.419 -3.905 8.684 1.00 46.53 232 ALA A CA 1
ATOM 1821 C C . ALA A 1 232 ? -21.163 -4.198 7.850 1.00 46.53 232 ALA A C 1
ATOM 1823 O O . ALA A 1 232 ? -21.272 -4.451 6.654 1.00 46.53 232 ALA A O 1
ATOM 1824 N N . ILE A 1 233 ? -19.986 -4.095 8.466 1.00 53.25 233 ILE A N 1
ATOM 1825 C CA . ILE A 1 233 ? -18.730 -4.483 7.821 1.00 53.25 233 ILE A CA 1
ATOM 1826 C C . ILE A 1 233 ? -18.799 -6.000 7.664 1.00 53.25 233 ILE A C 1
ATOM 1828 O O . ILE A 1 233 ? -18.733 -6.728 8.656 1.00 53.25 233 ILE A O 1
ATOM 1832 N N . GLU A 1 234 ? -19.038 -6.457 6.440 1.00 56.00 234 GLU A N 1
ATOM 1833 C CA . GLU A 1 234 ? -19.085 -7.877 6.099 1.00 56.00 234 GLU A CA 1
ATOM 1834 C C . GLU A 1 234 ? -17.653 -8.399 5.912 1.00 56.00 234 GLU A C 1
ATOM 1836 O O . GLU A 1 234 ? -16.737 -7.642 5.587 1.00 56.00 234 GLU A O 1
ATOM 1841 N N . GLU A 1 235 ? -17.433 -9.703 6.104 1.00 54.31 235 GLU A N 1
ATOM 1842 C CA . GLU A 1 235 ? -16.124 -10.334 5.848 1.00 54.31 235 GLU A CA 1
ATOM 1843 C C . GLU A 1 235 ? -15.618 -10.089 4.410 1.00 54.31 235 GLU A C 1
ATOM 1845 O O . GLU A 1 235 ? -14.408 -10.063 4.174 1.00 54.31 235 GLU A O 1
ATOM 1850 N N . ASP A 1 236 ? -16.530 -9.823 3.468 1.00 60.38 236 ASP A N 1
ATOM 1851 C CA . ASP A 1 236 ? -16.228 -9.466 2.079 1.00 60.38 236 ASP A CA 1
ATOM 1852 C C . ASP A 1 236 ? -15.441 -8.145 1.941 1.00 60.38 236 ASP A C 1
ATOM 1854 O O . ASP A 1 236 ? -14.692 -7.980 0.971 1.00 60.38 236 ASP A O 1
ATOM 1858 N N . ASP A 1 237 ? -15.495 -7.238 2.927 1.00 72.19 237 ASP A N 1
ATOM 1859 C CA . ASP A 1 237 ? -14.743 -5.972 2.899 1.00 72.19 237 ASP A CA 1
ATOM 1860 C C . ASP A 1 237 ? -13.217 -6.196 2.962 1.00 72.19 237 ASP A C 1
ATOM 1862 O O . ASP A 1 237 ? -12.429 -5.402 2.427 1.00 72.19 237 ASP A O 1
ATOM 1866 N N . HIS A 1 238 ? -12.770 -7.296 3.581 1.00 80.25 238 HIS A N 1
ATOM 1867 C CA . HIS A 1 238 ? -11.349 -7.652 3.663 1.00 80.25 238 HIS A CA 1
ATOM 1868 C C . HIS A 1 238 ? -10.819 -8.107 2.296 1.00 80.25 238 HIS A C 1
ATOM 1870 O O . HIS A 1 238 ? -9.770 -7.640 1.8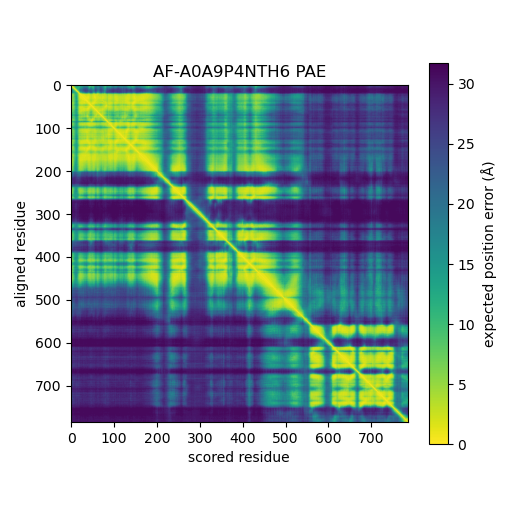39 1.00 80.25 238 HIS A O 1
ATOM 1876 N N . ILE A 1 239 ? -11.569 -8.983 1.621 1.00 82.81 239 ILE A N 1
ATOM 1877 C CA . ILE A 1 239 ? -11.225 -9.501 0.292 1.00 82.81 239 ILE A CA 1
ATOM 1878 C C . ILE A 1 239 ? -11.266 -8.369 -0.738 1.00 82.81 239 ILE A C 1
ATOM 1880 O O . ILE A 1 239 ? -10.360 -8.250 -1.566 1.00 82.81 239 ILE A O 1
ATOM 1884 N N . GLU A 1 240 ? -12.259 -7.481 -0.658 1.00 85.69 240 GLU A N 1
ATOM 1885 C CA . GLU A 1 240 ? -12.362 -6.330 -1.558 1.00 85.69 240 GLU A CA 1
ATOM 1886 C C . GLU A 1 240 ? -11.189 -5.350 -1.385 1.00 85.69 240 GLU A C 1
ATOM 1888 O O . GLU A 1 240 ? -10.661 -4.818 -2.367 1.00 85.69 240 GLU A O 1
ATOM 1893 N N . THR A 1 241 ? -10.693 -5.172 -0.155 1.00 89.38 241 THR A N 1
ATOM 1894 C CA . THR A 1 241 ? -9.492 -4.364 0.117 1.00 89.38 241 THR A CA 1
ATOM 1895 C C . THR A 1 241 ? -8.255 -4.945 -0.577 1.00 89.38 241 THR A C 1
ATOM 1897 O O . THR A 1 241 ? -7.520 -4.206 -1.242 1.00 89.38 241 THR A O 1
ATOM 1900 N N . PHE A 1 242 ? -8.044 -6.265 -0.495 1.00 91.56 242 PHE A N 1
ATOM 1901 C CA . PHE A 1 242 ? -6.958 -6.945 -1.210 1.00 91.56 242 PHE A CA 1
ATOM 1902 C C . PHE A 1 242 ? -7.133 -6.899 -2.732 1.00 91.56 242 PHE A C 1
ATOM 1904 O O . PHE A 1 242 ? -6.155 -6.675 -3.449 1.00 91.56 242 PHE A O 1
ATOM 1911 N N . ARG A 1 243 ? -8.360 -7.055 -3.245 1.00 89.44 243 ARG A N 1
ATOM 1912 C CA . ARG A 1 243 ? -8.663 -6.960 -4.682 1.00 89.44 243 ARG A CA 1
ATOM 1913 C C . ARG A 1 243 ? -8.316 -5.579 -5.229 1.00 89.44 243 ARG A C 1
ATOM 1915 O O . ARG A 1 243 ? -7.552 -5.461 -6.186 1.00 89.44 243 ARG A O 1
ATOM 1922 N N . ARG A 1 244 ? -8.787 -4.523 -4.567 1.00 91.31 244 ARG A N 1
ATOM 1923 C CA . ARG A 1 244 ? -8.466 -3.139 -4.933 1.00 91.31 244 ARG A CA 1
ATOM 1924 C C . ARG A 1 244 ? -6.966 -2.850 -4.844 1.00 91.31 244 ARG A C 1
ATOM 1926 O O . ARG A 1 244 ? -6.427 -2.127 -5.684 1.00 91.31 244 ARG A O 1
ATOM 1933 N N . ALA A 1 245 ? -6.286 -3.398 -3.837 1.00 94.25 245 ALA A N 1
ATOM 1934 C CA . ALA A 1 245 ? -4.836 -3.294 -3.713 1.00 94.25 245 ALA A CA 1
ATOM 1935 C C . ALA A 1 245 ? -4.113 -3.966 -4.891 1.00 94.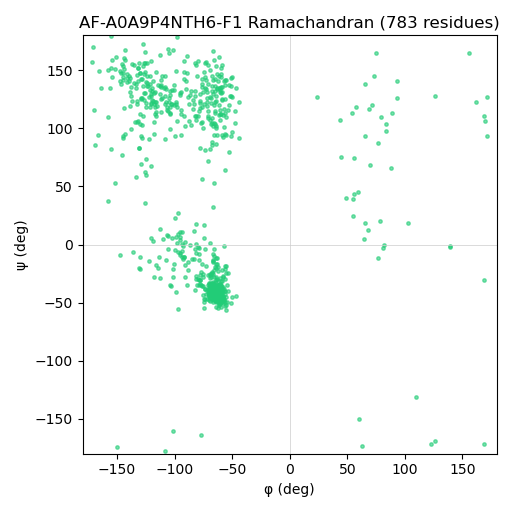25 245 ALA A C 1
ATOM 1937 O O . ALA A 1 245 ? -3.191 -3.368 -5.449 1.00 94.25 245 ALA A O 1
ATOM 1938 N N . ALA A 1 246 ? -4.547 -5.162 -5.301 1.00 93.75 246 ALA A N 1
ATOM 1939 C CA . ALA A 1 246 ? -3.963 -5.898 -6.420 1.00 93.75 246 ALA A CA 1
ATOM 1940 C C . ALA A 1 246 ? -4.060 -5.114 -7.740 1.00 93.75 246 ALA A C 1
ATOM 1942 O O . ALA A 1 246 ? -3.052 -4.971 -8.434 1.00 93.75 246 ALA A O 1
ATOM 1943 N N . ASP A 1 247 ? -5.212 -4.503 -8.031 1.00 91.25 247 ASP A N 1
ATOM 1944 C CA . ASP A 1 247 ? -5.417 -3.705 -9.249 1.00 91.25 247 ASP A CA 1
ATOM 1945 C C . ASP A 1 247 ? -4.527 -2.452 -9.304 1.00 91.25 247 ASP A C 1
ATOM 1947 O O . ASP A 1 247 ? -3.933 -2.116 -10.341 1.00 91.25 247 ASP A O 1
ATOM 1951 N N . LEU A 1 248 ? -4.397 -1.754 -8.172 1.00 92.12 248 LEU A N 1
ATOM 1952 C CA . LEU A 1 248 ? -3.550 -0.566 -8.056 1.00 92.12 248 LEU A CA 1
ATOM 1953 C C . LEU A 1 248 ? -2.058 -0.922 -8.108 1.00 92.12 248 LEU A C 1
ATOM 1955 O O . LEU A 1 248 ? -1.277 -0.209 -8.746 1.00 92.12 248 LEU A O 1
ATOM 1959 N N . LEU A 1 249 ? -1.646 -2.031 -7.491 1.00 93.81 249 LEU A N 1
ATOM 1960 C CA . LEU A 1 249 ? -0.266 -2.522 -7.549 1.00 93.81 249 LEU A CA 1
ATOM 1961 C C . LEU A 1 249 ? 0.108 -2.982 -8.961 1.00 93.81 249 LEU A C 1
ATOM 1963 O O . LEU A 1 249 ? 1.163 -2.603 -9.465 1.00 93.81 249 LEU A O 1
ATOM 1967 N N . HIS A 1 250 ? -0.788 -3.688 -9.647 1.00 91.81 250 HIS A N 1
ATOM 1968 C CA . HIS A 1 250 ? -0.594 -4.094 -11.037 1.00 91.81 250 HIS A CA 1
ATOM 1969 C C . HIS A 1 250 ? -0.379 -2.879 -11.957 1.00 91.81 250 HIS A C 1
ATOM 1971 O O . HIS A 1 250 ? 0.586 -2.814 -12.726 1.00 91.81 250 HIS A O 1
ATOM 1977 N N . SER A 1 251 ? -1.241 -1.867 -11.817 1.00 88.00 251 SER A N 1
ATOM 1978 C CA . SER A 1 251 ? -1.180 -0.631 -12.606 1.00 88.00 251 SER A CA 1
ATOM 1979 C C . SER A 1 251 ? 0.048 0.226 -12.276 1.00 88.00 251 SER A C 1
ATOM 1981 O O . SER A 1 251 ? 0.676 0.798 -13.170 1.00 88.00 251 SER A O 1
ATOM 1983 N N . SER A 1 252 ? 0.419 0.328 -10.997 1.00 90.44 252 SER A N 1
ATOM 1984 C CA . SER A 1 252 ? 1.567 1.133 -10.552 1.00 90.44 252 SER A CA 1
ATOM 1985 C C . SER A 1 252 ? 2.907 0.559 -11.008 1.00 90.44 252 SER A C 1
ATOM 1987 O O . SER A 1 252 ? 3.782 1.319 -11.432 1.00 90.44 252 SER A O 1
ATOM 1989 N N . LEU A 1 253 ? 3.043 -0.770 -10.999 1.00 88.69 253 LEU A N 1
ATOM 1990 C CA . LEU A 1 253 ? 4.235 -1.487 -11.456 1.00 88.69 253 LEU A CA 1
ATOM 1991 C C . LEU A 1 253 ? 4.327 -1.607 -12.988 1.00 88.69 253 LEU A C 1
ATOM 1993 O O . LEU A 1 253 ? 5.343 -2.072 -13.497 1.00 88.69 253 LEU A O 1
ATOM 1997 N N . SER A 1 254 ? 3.322 -1.116 -13.728 1.00 83.81 254 SER A N 1
ATOM 1998 C CA . SER A 1 254 ? 3.249 -1.204 -15.196 1.00 83.81 254 SER A CA 1
ATOM 1999 C C . SER A 1 254 ? 3.348 -2.650 -15.702 1.00 83.81 254 SER A C 1
ATOM 2001 O O . SER A 1 254 ? 4.058 -2.921 -16.665 1.00 83.81 254 SER A O 1
ATOM 2003 N N . LEU A 1 255 ? 2.640 -3.576 -15.047 1.00 83.31 255 LEU A N 1
ATOM 2004 C CA . LEU A 1 255 ? 2.625 -5.006 -15.397 1.00 83.31 255 LEU A CA 1
ATOM 2005 C C . LEU A 1 255 ? 1.632 -5.347 -16.525 1.00 83.31 255 LEU A C 1
ATOM 2007 O O . LEU A 1 255 ? 1.387 -6.517 -16.794 1.00 83.31 255 LEU A O 1
ATOM 2011 N N . ASN A 1 256 ? 1.097 -4.330 -17.213 1.00 74.88 256 ASN A N 1
ATOM 2012 C CA . ASN A 1 256 ? 0.153 -4.453 -18.338 1.00 74.88 256 ASN A CA 1
ATOM 2013 C C . ASN A 1 256 ? 0.730 -5.196 -19.556 1.00 74.88 256 ASN A C 1
ATOM 2015 O O . ASN A 1 256 ? -0.018 -5.697 -20.388 1.00 74.88 256 ASN A O 1
ATOM 2019 N N . ASP A 1 257 ? 2.053 -5.273 -19.613 1.00 68.38 257 ASP A N 1
ATOM 2020 C CA . ASP A 1 257 ? 2.852 -5.825 -20.703 1.00 68.38 257 ASP A CA 1
ATOM 2021 C C . ASP A 1 257 ? 3.256 -7.293 -20.426 1.00 68.38 257 ASP A C 1
ATOM 2023 O O . ASP A 1 257 ? 4.087 -7.881 -21.114 1.00 68.38 257 ASP A O 1
ATOM 2027 N N . GLY A 1 258 ? 2.689 -7.894 -19.377 1.00 77.12 258 GLY A N 1
ATOM 2028 C CA . GLY A 1 258 ? 2.957 -9.266 -18.963 1.00 77.12 258 GLY A CA 1
ATOM 2029 C C . GLY A 1 258 ? 3.368 -9.353 -17.497 1.00 77.12 258 GLY A C 1
ATOM 2030 O O . GLY A 1 258 ? 4.305 -8.688 -17.045 1.00 77.12 258 GLY A O 1
ATOM 2031 N N . GLY A 1 259 ? 2.675 -10.211 -16.753 1.00 85.81 259 GLY A N 1
ATOM 2032 C CA . GLY A 1 259 ? 2.881 -10.391 -15.322 1.00 85.81 259 GLY A CA 1
ATOM 2033 C C . GLY A 1 259 ? 1.600 -10.243 -14.512 1.00 85.81 259 GLY A C 1
ATOM 2034 O O . GLY A 1 259 ? 0.489 -10.208 -15.051 1.00 85.81 259 GLY A O 1
ATOM 2035 N N . GLY A 1 260 ? 1.761 -10.171 -13.195 1.00 90.69 260 GLY A N 1
ATOM 2036 C CA . GLY A 1 260 ? 0.632 -10.143 -12.282 1.00 90.69 260 GLY A CA 1
ATOM 2037 C C . GLY A 1 260 ? 0.988 -9.837 -10.836 1.00 90.69 260 GLY A C 1
ATOM 2038 O O . GLY A 1 260 ? 2.155 -9.818 -10.441 1.00 90.69 260 GLY A O 1
ATOM 2039 N N . VAL A 1 261 ? -0.059 -9.613 -10.050 1.00 93.50 261 VAL A N 1
ATOM 2040 C CA . VAL A 1 261 ? -0.024 -9.421 -8.601 1.00 93.50 261 VAL A CA 1
ATOM 2041 C C . VAL A 1 261 ? -0.898 -10.483 -7.941 1.00 93.50 261 VAL A C 1
ATOM 2043 O O . VAL A 1 261 ? -1.992 -10.780 -8.428 1.00 93.50 261 VAL A O 1
ATOM 2046 N N . VAL A 1 262 ? -0.420 -11.057 -6.838 1.00 92.50 262 VAL A N 1
ATOM 2047 C CA . VAL A 1 262 ? -1.120 -12.097 -6.077 1.00 92.50 262 VAL A CA 1
ATOM 2048 C C . VAL A 1 262 ? -0.962 -11.842 -4.579 1.00 92.50 262 VAL A C 1
ATOM 2050 O O . VAL A 1 262 ? 0.152 -11.648 -4.093 1.00 92.50 262 VAL A O 1
ATOM 2053 N N . PHE A 1 263 ? -2.075 -11.886 -3.850 1.00 93.00 263 PHE A N 1
ATOM 2054 C CA . PHE A 1 263 ? -2.116 -11.969 -2.392 1.00 93.00 263 PHE A CA 1
ATOM 2055 C C . PHE A 1 263 ? -2.583 -13.363 -1.978 1.00 93.00 263 PHE A C 1
ATOM 2057 O O . PHE A 1 263 ? -3.546 -13.888 -2.541 1.00 93.00 263 PHE A O 1
ATOM 2064 N N . LEU A 1 264 ? -1.906 -13.952 -0.998 1.00 89.94 264 LEU A N 1
ATOM 2065 C CA . LEU A 1 264 ? -2.151 -15.306 -0.514 1.00 89.94 264 LEU A CA 1
ATOM 2066 C C . LEU A 1 264 ? -2.312 -15.322 1.005 1.00 89.94 264 LEU A C 1
ATOM 2068 O O . LEU A 1 264 ? -1.564 -14.633 1.700 1.00 89.94 264 LEU A O 1
ATOM 2072 N N . ASP A 1 265 ? -3.215 -16.154 1.510 1.00 86.00 265 ASP A N 1
ATOM 2073 C CA . ASP A 1 265 ? -3.280 -16.508 2.928 1.00 86.00 265 ASP A CA 1
ATOM 2074 C C . ASP A 1 265 ? -2.411 -17.745 3.210 1.00 86.00 265 ASP A C 1
ATOM 2076 O O . ASP A 1 265 ? -2.334 -18.675 2.401 1.00 86.00 265 ASP A O 1
ATOM 2080 N N . THR A 1 266 ? -1.716 -17.748 4.347 1.00 76.25 266 THR A N 1
ATOM 2081 C CA . THR A 1 266 ? -0.775 -18.814 4.715 1.00 76.25 266 THR A CA 1
ATOM 2082 C C . THR A 1 266 ? -1.393 -19.926 5.556 1.00 76.25 266 THR A C 1
ATOM 2084 O O . THR A 1 266 ? -0.781 -20.989 5.641 1.00 76.25 266 THR A O 1
ATOM 2087 N N . ASP A 1 267 ? -2.600 -19.752 6.105 1.00 67.94 267 ASP A N 1
ATOM 2088 C CA . ASP A 1 267 ? -3.241 -20.746 6.979 1.00 67.94 267 ASP A CA 1
ATOM 2089 C C . ASP A 1 267 ? -4.711 -21.018 6.604 1.00 67.94 267 ASP A C 1
ATOM 2091 O O . ASP A 1 267 ? -5.603 -20.231 6.912 1.00 67.94 267 ASP A O 1
ATOM 2095 N N . THR A 1 268 ? -4.991 -22.171 5.981 1.00 51.06 268 THR A N 1
ATOM 2096 C CA . THR A 1 268 ? -6.356 -22.697 5.802 1.00 51.06 268 THR A CA 1
ATOM 2097 C C . THR A 1 268 ? -6.903 -23.231 7.124 1.00 51.06 268 THR A C 1
ATOM 2099 O O . THR A 1 268 ? -6.934 -24.436 7.380 1.00 51.06 268 THR A O 1
ATOM 2102 N N . SER A 1 269 ? -7.401 -22.341 7.976 1.00 36.66 269 SER A N 1
ATOM 2103 C CA . SER A 1 269 ? -8.278 -22.747 9.070 1.00 36.66 269 SER A CA 1
ATOM 2104 C C . SER A 1 269 ? -9.731 -22.818 8.590 1.00 36.66 269 SER A C 1
ATOM 2106 O O . SER A 1 269 ? -10.397 -21.798 8.473 1.00 36.66 269 SER A O 1
ATOM 2108 N N . TYR A 1 270 ? -10.213 -24.038 8.350 1.00 34.75 270 TYR A N 1
ATOM 2109 C CA . TYR A 1 270 ? -11.613 -24.460 8.505 1.00 34.75 270 TYR A CA 1
ATOM 2110 C C . TYR A 1 270 ? -12.715 -23.518 7.954 1.00 34.75 270 TYR A C 1
ATOM 2112 O O . TYR A 1 270 ? -13.487 -22.928 8.706 1.00 34.75 270 TYR A O 1
ATOM 2120 N N . ARG A 1 271 ? -12.892 -23.486 6.627 1.00 28.92 271 ARG A N 1
ATOM 2121 C CA . ARG A 1 271 ? -14.207 -23.235 6.004 1.00 28.92 271 ARG A CA 1
ATOM 2122 C C . ARG A 1 271 ? -14.506 -24.276 4.931 1.00 28.92 271 ARG A C 1
ATOM 2124 O O . ARG A 1 271 ? -14.311 -24.067 3.741 1.00 28.92 271 ARG A O 1
ATOM 2131 N N . GLY A 1 272 ? -15.015 -25.423 5.372 1.00 28.64 272 GLY A N 1
ATOM 2132 C CA . GLY A 1 272 ? -15.876 -26.234 4.522 1.00 28.64 272 GLY A CA 1
ATOM 2133 C C . GLY A 1 272 ? -17.272 -25.616 4.517 1.00 28.64 272 GLY A C 1
ATOM 2134 O O . GLY A 1 272 ? -17.893 -25.556 5.570 1.00 28.64 272 GLY A O 1
ATOM 2135 N N . VAL A 1 273 ? -17.719 -25.119 3.361 1.00 25.36 273 VAL A N 1
ATOM 2136 C CA . VAL A 1 273 ? -18.990 -25.444 2.677 1.00 25.36 273 VAL A CA 1
ATOM 2137 C C . VAL A 1 273 ? -19.191 -24.441 1.527 1.00 25.36 273 VAL A C 1
ATOM 2139 O O . VAL A 1 273 ? -19.540 -23.288 1.737 1.00 25.36 273 VAL A O 1
ATOM 2142 N N . GLY A 1 274 ? -18.989 -24.940 0.303 1.00 28.12 274 GLY A N 1
ATOM 2143 C CA . GLY A 1 274 ? -19.871 -24.694 -0.839 1.00 28.12 274 GLY A CA 1
ATOM 2144 C C . GLY A 1 274 ? -19.817 -23.349 -1.563 1.00 28.12 274 GLY A C 1
ATOM 2145 O O . GLY A 1 274 ? -20.709 -22.542 -1.365 1.00 28.12 274 GLY A O 1
ATOM 2146 N N . VAL A 1 275 ? -18.930 -23.223 -2.560 1.00 23.81 275 VAL A N 1
ATOM 2147 C CA . VAL A 1 275 ? -19.314 -22.731 -3.902 1.00 23.81 275 VAL A CA 1
ATOM 2148 C C . VAL A 1 275 ? -18.473 -23.469 -4.951 1.00 23.81 275 VAL A C 1
ATOM 2150 O O . VAL A 1 275 ? -17.368 -23.067 -5.304 1.00 23.81 275 VAL A O 1
ATOM 2153 N N . THR A 1 276 ? -18.989 -24.587 -5.454 1.00 25.78 276 THR A N 1
ATOM 2154 C CA . THR A 1 276 ? -18.507 -25.189 -6.702 1.00 25.78 276 THR A CA 1
ATOM 2155 C C . THR A 1 276 ? -18.948 -24.309 -7.867 1.00 25.78 276 THR A C 1
ATOM 2157 O O . THR A 1 276 ? -20.144 -24.189 -8.136 1.00 25.78 276 THR A O 1
ATOM 2160 N N . ALA A 1 277 ? -17.987 -23.713 -8.573 1.00 26.25 277 ALA A N 1
ATOM 2161 C CA . ALA A 1 277 ? -18.217 -23.212 -9.920 1.00 26.25 277 ALA A CA 1
ATOM 2162 C C . ALA A 1 277 ? -18.623 -24.400 -10.806 1.00 26.25 277 ALA A C 1
ATOM 2164 O O . ALA A 1 277 ? -17.865 -25.355 -10.970 1.00 26.25 277 ALA A O 1
ATOM 2165 N N . GLN A 1 278 ? -19.854 -24.350 -11.309 1.00 24.92 278 GLN A N 1
ATOM 2166 C CA . GLN A 1 278 ? -20.432 -25.335 -12.213 1.00 24.92 278 GLN A CA 1
ATOM 2167 C C . GLN A 1 278 ? -19.595 -25.444 -13.495 1.00 24.92 278 GLN A C 1
ATOM 2169 O O . GLN A 1 278 ? -19.418 -24.460 -14.213 1.00 24.92 278 GLN A O 1
ATOM 2174 N N . VAL A 1 279 ? -19.144 -26.658 -13.806 1.00 27.83 279 VAL A N 1
ATOM 2175 C CA . VAL A 1 279 ? -18.887 -27.105 -15.177 1.00 27.83 279 VAL A CA 1
ATOM 2176 C C . VAL A 1 279 ? -19.842 -28.268 -15.436 1.00 27.83 279 VAL A C 1
ATOM 2178 O O . VAL A 1 279 ? -20.020 -29.140 -14.589 1.00 27.83 279 VAL A O 1
ATOM 2181 N N . ILE A 1 280 ? -20.518 -28.171 -16.575 1.00 25.64 280 ILE A N 1
ATOM 2182 C CA . ILE A 1 280 ? -21.575 -29.038 -17.097 1.00 25.64 280 ILE A CA 1
ATOM 2183 C C . ILE A 1 280 ? -20.991 -30.378 -17.586 1.00 25.64 280 ILE A C 1
ATOM 2185 O O . ILE A 1 280 ? -19.920 -30.373 -18.187 1.00 25.64 280 ILE A O 1
ATOM 2189 N N . ASP A 1 281 ? -21.776 -31.448 -17.377 1.00 23.77 281 ASP A N 1
ATOM 2190 C CA . ASP A 1 281 ? -21.732 -32.807 -17.961 1.00 23.77 281 ASP A CA 1
ATOM 2191 C C . ASP A 1 281 ? -20.512 -33.698 -17.633 1.00 23.77 281 ASP A C 1
ATOM 2193 O O . ASP A 1 281 ? -19.371 -33.262 -17.657 1.00 23.77 281 ASP A O 1
ATOM 2197 N N . SER A 1 282 ? -20.626 -35.002 -17.349 1.00 24.75 282 SER A N 1
ATOM 2198 C CA . SER A 1 282 ? -21.707 -35.978 -17.553 1.00 24.75 282 SER A CA 1
ATOM 2199 C C . SER A 1 282 ? -21.444 -37.257 -16.726 1.00 24.75 282 SER A C 1
ATOM 2201 O O . SER A 1 282 ? -20.298 -37.641 -16.518 1.00 24.75 282 SER A O 1
ATOM 2203 N N . GLU A 1 283 ? -22.546 -37.893 -16.317 1.00 25.66 283 GLU A N 1
ATOM 2204 C CA . GLU A 1 283 ? -22.796 -39.345 -16.250 1.00 25.66 283 GLU A CA 1
ATOM 2205 C C . GLU A 1 283 ? -22.127 -40.302 -15.221 1.00 25.66 283 GLU A C 1
ATOM 2207 O O . GLU A 1 283 ? -20.940 -40.604 -15.244 1.00 25.66 283 GLU A O 1
ATOM 2212 N N . LEU A 1 284 ? -23.057 -40.902 -14.453 1.00 25.45 284 LEU A N 1
ATOM 2213 C CA . LEU A 1 284 ? -23.207 -42.296 -13.994 1.00 25.45 284 LEU A CA 1
ATOM 2214 C C . LEU A 1 284 ? -22.571 -42.821 -12.678 1.00 25.45 284 LEU A C 1
ATOM 2216 O O . LEU A 1 284 ? -21.377 -43.070 -12.557 1.00 25.45 284 LEU A O 1
ATOM 2220 N N . ASP A 1 285 ? -23.512 -43.135 -11.773 1.00 23.77 285 ASP A N 1
ATOM 2221 C CA . ASP A 1 285 ? -23.696 -44.384 -11.013 1.00 23.77 285 ASP A CA 1
ATOM 2222 C C . ASP A 1 285 ? -22.932 -44.687 -9.702 1.00 23.77 285 ASP A C 1
ATOM 2224 O O . ASP A 1 285 ? -21.853 -45.265 -9.653 1.00 23.77 285 ASP A O 1
ATOM 2228 N N . SER A 1 286 ? -23.655 -44.401 -8.607 1.00 25.70 286 SER A N 1
ATOM 2229 C CA . SER A 1 286 ? -24.145 -45.347 -7.579 1.00 25.70 286 SER A CA 1
ATOM 2230 C C . SER A 1 286 ? -23.166 -46.295 -6.854 1.00 25.70 286 SER A C 1
ATOM 2232 O O . SER A 1 286 ? -22.741 -47.303 -7.408 1.00 25.70 286 SER A O 1
ATOM 2234 N N . ASN A 1 287 ? -22.976 -46.096 -5.540 1.00 24.42 287 ASN A N 1
ATOM 2235 C CA . ASN A 1 287 ? -23.650 -46.860 -4.463 1.00 24.42 287 ASN A CA 1
ATOM 2236 C C . ASN A 1 287 ? -22.926 -46.747 -3.098 1.00 24.42 287 ASN A C 1
ATOM 2238 O O . ASN A 1 287 ? -21.763 -47.103 -2.964 1.00 24.42 287 ASN A O 1
ATOM 2242 N N . TYR A 1 288 ? -23.684 -46.274 -2.098 1.00 23.58 288 TYR A N 1
ATOM 2243 C CA . TYR A 1 288 ? -23.708 -46.614 -0.663 1.00 23.58 288 TYR A CA 1
ATOM 2244 C C . TYR A 1 288 ? -22.472 -47.236 0.030 1.00 23.58 288 TYR A C 1
ATOM 2246 O O . TYR A 1 288 ? -22.084 -48.358 -0.286 1.00 23.58 288 TYR A O 1
ATOM 2254 N N . SER A 1 289 ? -22.019 -46.621 1.140 1.00 22.62 289 SER A N 1
ATOM 2255 C CA . SER A 1 289 ? -22.213 -47.127 2.529 1.00 22.62 289 SER A CA 1
ATOM 2256 C C . SER A 1 289 ? -21.396 -46.331 3.576 1.00 22.62 289 SER A C 1
ATOM 2258 O O . SER A 1 289 ? -20.182 -46.200 3.468 1.00 22.62 289 SER A O 1
ATOM 2260 N N . LEU A 1 290 ? -22.078 -45.848 4.619 1.00 24.23 290 LEU A N 1
ATOM 2261 C CA . LEU A 1 290 ? -21.587 -45.557 5.989 1.00 24.23 290 LEU A CA 1
ATOM 2262 C C . LEU A 1 290 ? -22.047 -46.744 6.886 1.00 24.23 290 LEU A C 1
ATOM 2264 O O . LEU A 1 290 ? -22.930 -47.463 6.403 1.00 24.23 290 LEU A O 1
ATOM 2268 N N . PRO A 1 291 ? -21.585 -46.981 8.146 1.00 34.00 291 PRO A N 1
ATOM 2269 C CA . PRO A 1 291 ? -21.154 -45.979 9.144 1.00 34.00 291 PRO A CA 1
ATOM 2270 C C . PRO A 1 291 ? -20.051 -46.407 10.163 1.00 34.00 291 PRO A C 1
ATOM 2272 O O . PRO A 1 291 ? -19.562 -47.532 10.143 1.00 34.00 291 PRO A O 1
ATOM 2275 N N . ASP A 1 292 ? -19.786 -45.491 11.114 1.00 23.61 292 ASP A N 1
ATOM 2276 C CA . ASP A 1 292 ? -19.278 -45.694 12.494 1.00 23.61 292 ASP A CA 1
ATOM 2277 C C . ASP A 1 292 ? -17.791 -46.077 12.691 1.00 23.61 292 ASP A C 1
ATOM 2279 O O . ASP A 1 292 ? -17.214 -46.820 11.916 1.00 23.61 292 ASP A O 1
ATOM 2283 N N . SER A 1 293 ? -17.048 -45.664 13.727 1.00 22.92 293 SER A N 1
ATOM 2284 C CA . SER A 1 293 ? -17.353 -45.023 15.014 1.00 22.92 293 SER A CA 1
ATOM 2285 C C . SER A 1 293 ? -16.041 -44.601 15.725 1.00 22.92 293 SER A C 1
ATOM 2287 O O . SER A 1 293 ? -14.979 -45.180 15.516 1.00 22.92 293 SER A O 1
ATOM 2289 N N . THR A 1 294 ? -16.157 -43.615 16.622 1.00 23.16 294 THR A N 1
ATOM 2290 C CA . THR A 1 294 ? -15.454 -43.469 17.920 1.00 23.16 294 THR A CA 1
ATOM 2291 C C . THR A 1 294 ? -13.914 -43.444 18.049 1.00 23.16 294 THR A C 1
ATOM 2293 O O . THR A 1 294 ? -13.229 -44.458 18.052 1.00 23.16 294 THR A O 1
ATOM 2296 N N . SER A 1 295 ? -13.470 -42.285 18.553 1.00 24.17 295 SER A N 1
ATOM 2297 C CA . SER A 1 295 ? -12.660 -42.107 19.775 1.00 24.17 295 SER A CA 1
ATOM 2298 C C . SER A 1 295 ? -11.124 -42.054 19.710 1.00 24.17 295 SER A C 1
ATOM 2300 O O . SER A 1 295 ? -10.430 -42.983 19.329 1.00 24.17 295 SER A O 1
ATOM 2302 N N . ASN A 1 296 ? -10.648 -40.953 20.302 1.00 23.86 296 ASN A N 1
ATOM 2303 C CA . ASN A 1 296 ? -9.533 -40.840 21.237 1.00 23.86 296 ASN A CA 1
ATOM 2304 C C . ASN A 1 296 ? -8.080 -41.068 20.777 1.00 23.86 296 ASN A C 1
ATOM 2306 O O . ASN A 1 296 ? -7.583 -42.180 20.669 1.00 23.86 296 ASN A O 1
ATOM 2310 N N . ARG A 1 297 ? -7.363 -39.944 20.916 1.00 24.09 297 ARG A N 1
ATOM 2311 C CA . ARG A 1 297 ? -6.113 -39.768 21.672 1.00 24.09 297 ARG A CA 1
ATOM 2312 C C . ARG A 1 297 ? -4.774 -39.928 20.948 1.00 24.09 297 ARG A C 1
ATOM 2314 O O . ARG A 1 297 ? -4.466 -40.899 20.273 1.00 24.09 297 ARG A O 1
ATOM 2321 N N . THR A 1 298 ? -3.926 -39.001 21.394 1.00 23.42 298 THR A N 1
ATOM 2322 C CA . THR A 1 298 ? -2.467 -39.034 21.527 1.00 23.42 298 THR A CA 1
ATOM 2323 C C . THR A 1 298 ? -1.637 -38.709 20.295 1.00 23.42 298 THR A C 1
ATOM 2325 O O . THR A 1 298 ? -1.371 -39.535 19.433 1.00 23.42 298 THR A O 1
ATOM 2328 N N . MET A 1 299 ? -1.118 -37.476 20.332 1.00 29.34 299 MET A N 1
ATOM 2329 C CA . MET A 1 299 ? 0.168 -37.121 19.757 1.00 29.34 299 MET A CA 1
ATOM 2330 C C . MET A 1 299 ? 1.211 -38.182 20.107 1.00 29.34 299 MET A C 1
ATOM 2332 O O . MET A 1 299 ? 1.500 -38.389 21.284 1.00 29.34 299 MET A O 1
ATOM 2336 N N . GLN A 1 300 ? 1.831 -38.763 19.089 1.00 23.81 300 GLN A N 1
ATOM 2337 C CA . GLN A 1 300 ? 3.209 -39.217 19.167 1.00 23.81 300 GLN A CA 1
ATOM 2338 C C . GLN A 1 300 ? 3.881 -38.981 17.817 1.00 23.81 300 GLN A C 1
ATOM 2340 O O . GLN A 1 300 ? 3.489 -39.502 16.780 1.00 23.81 300 GLN A O 1
ATOM 2345 N N . SER A 1 301 ? 4.898 -38.127 17.875 1.00 30.55 301 SER A N 1
ATOM 2346 C CA . SER A 1 301 ? 5.920 -37.946 16.859 1.00 30.55 301 SER A CA 1
ATOM 2347 C C . SER A 1 301 ? 6.619 -39.280 16.603 1.00 30.55 301 SER A C 1
ATOM 2349 O O . SER A 1 301 ? 7.333 -39.769 17.478 1.00 30.55 301 SER A O 1
ATOM 2351 N N . THR A 1 302 ? 6.501 -39.813 15.391 1.00 22.75 302 THR A N 1
ATOM 2352 C CA . THR A 1 302 ? 7.441 -40.809 14.871 1.00 22.75 302 THR A CA 1
ATOM 2353 C C . THR A 1 302 ? 7.834 -40.445 13.449 1.00 22.75 302 THR A C 1
ATOM 2355 O O . THR A 1 302 ? 7.077 -40.625 12.498 1.00 22.75 302 THR A O 1
ATOM 2358 N N . THR A 1 303 ? 9.056 -39.941 13.317 1.00 31.22 303 THR A N 1
ATOM 2359 C CA . THR A 1 303 ? 9.838 -39.968 12.084 1.00 31.22 303 THR A CA 1
ATOM 2360 C C . THR A 1 303 ? 9.933 -41.405 11.576 1.00 31.22 303 THR A C 1
ATOM 2362 O O . THR A 1 303 ? 10.537 -42.247 12.236 1.00 31.22 303 THR A O 1
ATOM 2365 N N . SER A 1 304 ? 9.367 -41.674 10.402 1.00 23.47 304 SER A N 1
ATOM 2366 C CA . SER A 1 304 ? 9.547 -42.932 9.680 1.00 23.47 304 SER A CA 1
ATOM 2367 C C . SER A 1 304 ? 9.980 -42.629 8.251 1.00 23.47 304 SER A C 1
ATOM 2369 O O . SER A 1 304 ? 9.194 -42.199 7.410 1.00 23.47 304 SER A O 1
ATOM 2371 N N . TRP A 1 305 ? 11.277 -42.804 8.009 1.00 30.20 305 TRP A N 1
ATOM 2372 C CA . TRP A 1 305 ? 11.848 -42.938 6.677 1.00 30.20 305 TRP A CA 1
ATOM 2373 C C . TRP A 1 305 ? 11.548 -44.363 6.199 1.00 30.20 305 TRP A C 1
ATOM 2375 O O . TRP A 1 305 ? 12.176 -45.313 6.660 1.00 30.20 305 TRP A O 1
ATOM 2385 N N . GLY A 1 306 ? 10.578 -44.512 5.297 1.00 24.44 306 GLY A N 1
ATOM 2386 C CA . GLY A 1 306 ? 10.237 -45.776 4.645 1.00 24.44 306 GLY A CA 1
ATOM 2387 C C . GLY A 1 306 ? 10.496 -45.688 3.145 1.00 24.44 306 GLY A C 1
ATOM 2388 O O . GLY A 1 306 ? 9.850 -44.916 2.442 1.00 24.44 306 GLY A O 1
ATOM 2389 N N . ALA A 1 307 ? 11.465 -46.461 2.663 1.00 25.45 307 ALA A N 1
ATOM 2390 C CA . ALA A 1 307 ? 11.820 -46.558 1.256 1.00 25.45 307 ALA A CA 1
ATOM 2391 C C . ALA A 1 307 ? 10.880 -47.501 0.476 1.00 25.45 307 ALA A C 1
ATOM 2393 O O . ALA A 1 307 ? 10.527 -48.571 0.959 1.00 25.45 307 ALA A O 1
ATOM 2394 N N . SER A 1 308 ? 10.638 -47.125 -0.789 1.00 26.92 308 SER A N 1
ATOM 2395 C CA . SER A 1 308 ? 10.272 -47.958 -1.950 1.00 26.92 308 SER A CA 1
ATOM 2396 C C . SER A 1 308 ? 8.822 -48.448 -2.128 1.00 26.92 308 SER A C 1
ATOM 2398 O O . SER A 1 308 ? 8.414 -49.460 -1.571 1.00 26.92 308 SER A O 1
ATOM 2400 N N . SER A 1 309 ? 8.149 -47.881 -3.138 1.00 25.97 309 SER A N 1
ATOM 2401 C CA . SER A 1 309 ? 7.580 -48.670 -4.246 1.00 25.97 309 SER A CA 1
ATOM 2402 C C . SER A 1 309 ? 7.374 -47.780 -5.477 1.00 25.97 309 SER A C 1
ATOM 2404 O O . SER A 1 309 ? 6.505 -46.914 -5.511 1.00 25.97 309 SER A O 1
ATOM 2406 N N . SER A 1 310 ? 8.193 -48.004 -6.502 1.00 31.44 310 SER A N 1
ATOM 2407 C CA . SER A 1 310 ? 8.127 -47.346 -7.804 1.00 31.44 310 SER A CA 1
ATOM 2408 C C . SER A 1 310 ? 6.906 -47.805 -8.610 1.00 31.44 310 SER A C 1
ATOM 2410 O O . SER A 1 310 ? 6.906 -48.907 -9.161 1.00 31.44 310 SER A O 1
ATOM 2412 N N . ARG A 1 311 ? 5.906 -46.934 -8.767 1.00 29.02 311 ARG A N 1
ATOM 2413 C CA . ARG A 1 311 ? 4.982 -46.972 -9.909 1.00 29.02 311 ARG A CA 1
ATOM 2414 C C . ARG A 1 311 ? 5.340 -45.802 -10.821 1.00 29.02 311 ARG A C 1
ATOM 2416 O O . ARG A 1 311 ? 5.301 -44.655 -10.395 1.00 29.02 311 ARG A O 1
ATOM 2423 N N . ARG A 1 312 ? 5.782 -46.111 -12.043 1.00 32.75 312 ARG A N 1
ATOM 2424 C CA . ARG A 1 312 ? 6.052 -45.117 -13.088 1.00 32.75 312 ARG A CA 1
ATOM 2425 C C . ARG A 1 312 ? 4.718 -44.531 -13.546 1.00 32.75 312 ARG A C 1
ATOM 2427 O O . ARG A 1 312 ? 3.969 -45.220 -14.231 1.00 32.75 312 ARG A O 1
ATOM 2434 N N . GLU A 1 313 ? 4.442 -43.294 -13.158 1.00 30.17 313 GLU A N 1
ATOM 2435 C CA . GLU A 1 313 ? 3.447 -42.453 -13.824 1.00 30.17 313 GLU A CA 1
ATOM 2436 C C . GLU A 1 313 ? 4.060 -41.786 -15.075 1.00 30.17 313 GLU A C 1
ATOM 2438 O O . GLU A 1 313 ? 5.291 -41.695 -15.172 1.00 30.17 313 GLU A O 1
ATOM 2443 N N . PRO A 1 314 ? 3.243 -41.380 -16.067 1.00 30.19 314 PRO A N 1
ATOM 2444 C CA . PRO A 1 314 ? 3.723 -40.777 -17.311 1.00 30.19 314 PRO A CA 1
ATOM 2445 C C . PRO A 1 314 ? 4.423 -39.424 -17.064 1.00 30.19 314 PRO A C 1
ATOM 2447 O O . PRO A 1 314 ? 4.081 -38.742 -16.100 1.00 30.19 314 PRO A O 1
ATOM 2450 N N . PRO A 1 315 ? 5.358 -38.976 -17.928 1.00 34.97 315 PRO A N 1
ATOM 2451 C CA . PRO A 1 315 ? 6.220 -37.820 -17.644 1.00 34.97 315 PRO A CA 1
ATOM 2452 C C . PRO A 1 315 ? 5.552 -36.434 -17.711 1.00 34.97 315 PRO A C 1
ATOM 2454 O O . PRO A 1 315 ? 6.221 -35.451 -17.409 1.00 34.97 315 PRO A O 1
ATOM 2457 N N . ASP A 1 316 ? 4.273 -36.331 -18.087 1.00 35.59 316 ASP A N 1
ATOM 2458 C CA . ASP A 1 316 ? 3.679 -35.057 -18.534 1.00 35.59 316 ASP A CA 1
ATOM 2459 C C . ASP A 1 316 ? 2.610 -34.454 -17.604 1.00 35.59 316 ASP A C 1
ATOM 2461 O O . ASP A 1 316 ? 1.934 -33.496 -17.978 1.00 35.59 316 ASP A O 1
ATOM 2465 N N . GLN A 1 317 ? 2.466 -34.938 -16.367 1.00 36.94 317 GLN A N 1
ATOM 2466 C CA . GLN A 1 317 ? 1.655 -34.252 -15.351 1.00 36.94 317 GLN A CA 1
ATOM 2467 C C . GLN A 1 317 ? 2.459 -34.031 -14.070 1.00 36.94 317 GLN A C 1
ATOM 2469 O O . GLN A 1 317 ? 2.810 -34.957 -13.344 1.00 36.94 317 GLN A O 1
ATOM 2474 N N . LEU A 1 318 ? 2.780 -32.761 -13.812 1.00 40.38 318 LEU A N 1
ATOM 2475 C CA . LEU A 1 318 ? 3.479 -32.327 -12.606 1.00 40.38 318 LEU A CA 1
ATOM 2476 C C . LEU A 1 318 ? 2.567 -32.541 -11.381 1.00 40.38 318 LEU A C 1
ATOM 2478 O O . LEU A 1 318 ? 1.432 -32.059 -11.396 1.00 40.38 318 LEU A O 1
ATOM 2482 N N . PRO A 1 319 ? 3.037 -33.201 -10.304 1.00 45.22 319 PRO A N 1
ATOM 2483 C CA . PRO A 1 319 ? 2.228 -33.414 -9.108 1.00 45.22 319 PRO A CA 1
ATOM 2484 C C . PRO A 1 319 ? 1.811 -32.072 -8.493 1.00 45.22 319 PRO A C 1
ATOM 2486 O O . PRO A 1 319 ? 2.641 -31.168 -8.313 1.00 45.22 319 PRO A O 1
ATOM 2489 N N . GLN A 1 320 ? 0.517 -31.938 -8.191 1.00 54.38 320 GLN A N 1
ATOM 2490 C CA . GLN A 1 320 ? -0.049 -30.729 -7.594 1.00 54.38 320 GLN A CA 1
ATOM 2491 C C . GLN A 1 320 ? 0.544 -30.470 -6.198 1.00 54.38 320 GLN A C 1
ATOM 2493 O O . GLN A 1 320 ? 0.885 -31.423 -5.490 1.00 54.38 320 GLN A O 1
ATOM 2498 N N . PRO A 1 321 ? 0.713 -29.197 -5.791 1.00 58.62 321 PRO A N 1
ATOM 2499 C CA . PRO A 1 321 ? 1.166 -28.876 -4.443 1.00 58.62 321 PRO A CA 1
ATOM 2500 C C . PRO A 1 321 ? 0.176 -29.427 -3.409 1.00 58.62 321 PRO A C 1
ATOM 2502 O O . PRO A 1 321 ? -1.030 -29.213 -3.509 1.00 58.62 321 PRO A O 1
ATOM 2505 N N . VAL A 1 322 ? 0.697 -30.140 -2.411 1.00 56.94 322 VAL A N 1
ATOM 2506 C CA . VAL A 1 322 ? -0.080 -30.597 -1.254 1.00 56.94 322 VAL A CA 1
ATOM 2507 C C . VAL A 1 322 ? -0.387 -29.362 -0.397 1.00 56.94 322 VAL A C 1
ATOM 2509 O O . VAL A 1 322 ? 0.541 -28.657 -0.010 1.00 56.94 322 VAL A O 1
ATOM 2512 N N . ASN A 1 323 ? -1.670 -29.086 -0.139 1.00 65.12 323 ASN A N 1
ATOM 2513 C CA . ASN A 1 323 ? -2.172 -27.917 0.606 1.00 65.12 323 ASN A CA 1
ATOM 2514 C C . ASN A 1 323 ? -1.716 -26.551 0.034 1.00 65.12 323 ASN A C 1
ATOM 2516 O O . ASN A 1 323 ? -0.838 -25.895 0.610 1.00 65.12 323 ASN A O 1
ATOM 2520 N N . PRO A 1 324 ? -2.286 -26.107 -1.103 1.00 74.38 324 PRO A N 1
ATOM 2521 C CA . PRO A 1 324 ? -2.003 -24.785 -1.653 1.00 74.38 324 PRO A CA 1
ATOM 2522 C C . PRO A 1 324 ? -2.546 -23.671 -0.749 1.00 74.38 324 PRO A C 1
ATOM 2524 O O . PRO A 1 324 ? -3.615 -23.806 -0.156 1.00 74.38 324 PRO A O 1
ATOM 2527 N N . CYS A 1 325 ? -1.827 -22.551 -0.689 1.00 78.56 325 CYS A N 1
ATOM 2528 C CA . CYS A 1 325 ? -2.304 -21.328 -0.049 1.00 78.56 325 CYS A CA 1
ATOM 2529 C C . CYS A 1 325 ? -3.601 -20.812 -0.693 1.00 78.56 325 CYS A C 1
ATOM 2531 O O . CYS A 1 325 ? -3.765 -20.864 -1.917 1.00 78.56 325 CYS A O 1
ATOM 2533 N N . GLU A 1 326 ? -4.495 -20.256 0.126 1.00 82.12 326 GLU A N 1
ATOM 2534 C CA . GLU A 1 326 ? -5.714 -19.604 -0.354 1.00 82.12 326 GLU A CA 1
ATOM 2535 C C . GLU A 1 326 ? -5.368 -18.285 -1.057 1.00 82.12 326 GLU A C 1
ATOM 2537 O O . GLU A 1 326 ? -4.502 -17.531 -0.613 1.00 82.12 326 GLU A O 1
ATOM 2542 N N . VAL A 1 327 ? -6.026 -18.001 -2.182 1.00 82.31 327 VAL A N 1
ATOM 2543 C CA . VAL A 1 327 ? -5.802 -16.772 -2.952 1.00 82.31 327 VAL A CA 1
ATOM 2544 C C . VAL A 1 327 ? -6.774 -15.702 -2.473 1.00 82.31 327 VAL A C 1
ATOM 2546 O O . VAL A 1 327 ? -7.961 -15.775 -2.772 1.00 82.31 327 VAL A O 1
ATOM 2549 N N . LEU A 1 328 ? -6.249 -14.675 -1.808 1.00 80.25 328 LEU A N 1
ATOM 2550 C CA . LEU A 1 328 ? -7.033 -13.537 -1.325 1.00 80.25 328 LEU A CA 1
ATOM 2551 C C . LEU A 1 328 ? -7.412 -12.590 -2.468 1.00 80.25 328 LEU A C 1
ATOM 2553 O O . LEU A 1 328 ? -8.541 -12.121 -2.560 1.00 80.25 328 LEU A O 1
ATOM 2557 N N . ALA A 1 329 ? -6.463 -12.309 -3.363 1.00 83.94 329 ALA A N 1
ATOM 2558 C CA . ALA A 1 329 ? -6.695 -11.475 -4.536 1.00 83.94 329 ALA A CA 1
ATOM 2559 C C . ALA A 1 329 ? -5.663 -11.748 -5.627 1.00 83.94 329 ALA A C 1
ATOM 2561 O O . ALA A 1 329 ? -4.507 -12.073 -5.349 1.00 83.94 329 ALA A O 1
ATOM 2562 N N . THR A 1 330 ? -6.065 -11.564 -6.883 1.00 87.94 330 THR A N 1
ATOM 2563 C CA . THR A 1 330 ? -5.147 -11.619 -8.019 1.00 87.94 330 THR A CA 1
ATOM 2564 C C . THR A 1 330 ? -5.572 -10.664 -9.127 1.00 87.94 330 THR A C 1
ATOM 2566 O O . THR A 1 330 ? -6.759 -10.554 -9.436 1.00 87.94 330 THR A O 1
ATOM 2569 N N . THR A 1 331 ? -4.583 -10.020 -9.741 1.00 83.38 331 THR A N 1
ATOM 2570 C CA . THR A 1 331 ? -4.740 -9.211 -10.952 1.00 83.38 331 THR A CA 1
ATOM 2571 C C . THR A 1 331 ? -3.635 -9.610 -11.921 1.00 83.38 331 THR A C 1
ATOM 2573 O O . THR A 1 331 ? -2.453 -9.526 -11.584 1.00 83.38 331 THR A O 1
ATOM 2576 N N . THR A 1 332 ? -4.005 -10.071 -13.115 1.00 81.88 332 THR A N 1
ATOM 2577 C CA . THR A 1 332 ? -3.073 -10.553 -14.147 1.00 81.88 332 THR A CA 1
ATOM 2578 C C . THR A 1 332 ? -3.478 -10.023 -15.520 1.00 81.88 332 THR A C 1
ATOM 2580 O O . THR A 1 332 ? -4.640 -9.686 -15.755 1.00 81.88 332 THR A O 1
ATOM 2583 N N . THR A 1 333 ? -2.513 -9.942 -16.432 1.00 69.75 333 THR A N 1
ATOM 2584 C CA . THR A 1 333 ? -2.725 -9.496 -17.820 1.00 69.75 333 THR A CA 1
ATOM 2585 C C . THR A 1 333 ? -3.343 -10.559 -18.724 1.00 69.75 333 THR A C 1
ATOM 2587 O O . THR A 1 333 ? -4.076 -10.224 -19.655 1.00 69.75 333 THR A O 1
ATOM 2590 N N . VAL A 1 334 ? -3.073 -11.839 -18.458 1.00 63.06 334 VAL A N 1
ATOM 2591 C CA . VAL A 1 334 ? -3.512 -12.973 -19.284 1.00 63.06 334 VAL A CA 1
ATOM 2592 C C . VAL A 1 334 ? -4.707 -13.666 -18.620 1.00 63.06 334 VAL A C 1
ATOM 2594 O O . VAL A 1 334 ? -4.688 -13.950 -17.428 1.00 63.06 334 VAL A O 1
ATOM 2597 N N . LYS A 1 335 ? -5.768 -13.958 -19.388 1.00 49.97 335 LYS A N 1
ATOM 2598 C CA . LYS A 1 335 ? -7.020 -14.558 -18.871 1.00 49.97 335 LYS A CA 1
ATOM 2599 C C . LYS A 1 335 ? -6.859 -15.984 -18.317 1.00 49.97 335 LYS A C 1
ATOM 2601 O O . LYS A 1 335 ? -7.727 -16.448 -17.583 1.00 49.97 335 LYS A O 1
ATOM 2606 N N . THR A 1 336 ? -5.791 -16.691 -18.678 1.00 47.38 336 THR A N 1
ATOM 2607 C CA . THR A 1 336 ? -5.480 -18.046 -18.204 1.00 47.38 336 THR A CA 1
ATOM 2608 C C . THR A 1 336 ? -4.524 -17.978 -17.017 1.00 47.38 336 THR A C 1
ATOM 2610 O O . THR A 1 336 ? -3.507 -17.296 -17.091 1.00 47.38 336 THR A O 1
ATOM 2613 N N . ARG A 1 337 ? -4.845 -18.683 -15.919 1.00 55.47 337 ARG A N 1
ATOM 2614 C CA . ARG A 1 337 ? -4.011 -18.770 -14.706 1.00 55.47 337 ARG A CA 1
ATOM 2615 C C . ARG A 1 337 ? -2.626 -19.335 -15.046 1.00 55.47 337 ARG A C 1
ATOM 2617 O O . ARG A 1 337 ? -2.439 -20.544 -15.062 1.00 55.47 337 ARG A O 1
ATOM 2624 N N . GLU A 1 338 ? -1.662 -18.455 -15.294 1.00 63.34 338 GLU A N 1
ATOM 2625 C CA . GLU A 1 338 ? -0.255 -18.823 -15.495 1.00 63.34 338 GLU A CA 1
ATOM 2626 C C . GLU A 1 338 ? 0.496 -19.039 -14.177 1.00 63.34 338 GLU A C 1
ATOM 2628 O O . GLU A 1 338 ? 1.676 -19.343 -14.215 1.00 63.34 338 GLU A O 1
ATOM 2633 N N . TYR A 1 339 ? -0.136 -18.901 -13.008 1.00 74.81 339 TYR A N 1
ATOM 2634 C CA . TYR A 1 339 ? 0.516 -19.181 -11.726 1.00 74.81 339 TYR A CA 1
ATOM 2635 C C . TYR A 1 339 ? -0.154 -20.345 -10.994 1.00 74.81 339 TYR A C 1
ATOM 2637 O O . TYR A 1 339 ? -1.366 -20.551 -11.079 1.00 74.81 339 TYR A O 1
ATOM 2645 N N . THR A 1 340 ? 0.651 -21.090 -10.238 1.00 80.44 340 THR A N 1
ATOM 2646 C CA . THR A 1 340 ? 0.189 -22.123 -9.305 1.00 80.44 340 THR A CA 1
ATOM 2647 C C . THR A 1 340 ? 0.403 -21.621 -7.884 1.00 80.44 340 THR A C 1
ATOM 2649 O O . THR A 1 340 ? 1.510 -21.204 -7.547 1.00 80.44 340 THR A O 1
ATOM 2652 N N . ALA A 1 341 ? -0.642 -21.650 -7.052 1.00 80.50 341 ALA A N 1
ATOM 2653 C CA . ALA A 1 341 ? -0.541 -21.230 -5.658 1.00 80.50 341 ALA A CA 1
ATOM 2654 C C . ALA A 1 341 ? 0.522 -22.074 -4.917 1.00 80.50 341 ALA A C 1
ATOM 2656 O O . ALA A 1 341 ? 0.445 -23.307 -4.951 1.00 80.50 341 ALA A O 1
ATOM 2657 N N . PRO A 1 342 ? 1.519 -21.438 -4.275 1.00 84.06 342 PRO A N 1
ATOM 2658 C CA . PRO A 1 342 ? 2.525 -22.130 -3.480 1.00 84.06 342 PRO A CA 1
ATOM 2659 C C . PRO A 1 342 ? 1.939 -22.953 -2.327 1.00 84.06 342 PRO A C 1
ATOM 2661 O O . PRO A 1 342 ? 0.868 -22.633 -1.814 1.00 84.06 342 PRO A O 1
ATOM 2664 N N . SER A 1 343 ? 2.666 -23.988 -1.894 1.00 83.38 343 SER A N 1
ATOM 2665 C CA . SER A 1 343 ? 2.330 -24.728 -0.671 1.00 83.38 343 SER A CA 1
ATOM 2666 C C . SER A 1 343 ? 2.611 -23.897 0.591 1.00 83.38 343 SER A C 1
ATOM 2668 O O . SER A 1 343 ? 3.494 -23.031 0.603 1.00 83.38 343 SER A O 1
ATOM 2670 N N . GLN A 1 344 ? 1.905 -24.195 1.683 1.00 78.44 344 GLN A N 1
ATOM 2671 C CA . GLN A 1 344 ? 2.098 -23.508 2.969 1.00 78.44 344 GLN A CA 1
ATOM 2672 C C . GLN A 1 344 ? 3.520 -23.668 3.540 1.00 78.44 344 GLN A C 1
ATOM 2674 O O . GLN A 1 344 ? 4.083 -22.723 4.104 1.00 78.44 344 GLN A O 1
ATOM 2679 N N . GLU A 1 345 ? 4.125 -24.851 3.384 1.00 80.88 345 GLU A N 1
ATOM 2680 C CA . GLU A 1 345 ? 5.493 -25.130 3.846 1.00 80.88 345 GLU A CA 1
ATOM 2681 C C . GLU A 1 345 ? 6.520 -24.270 3.101 1.00 80.88 345 GLU A C 1
ATOM 2683 O O . GLU A 1 345 ? 7.432 -23.696 3.707 1.00 80.88 345 GLU A O 1
ATOM 2688 N N . ASP A 1 346 ? 6.334 -24.128 1.790 1.00 85.00 346 ASP A N 1
ATOM 2689 C CA . ASP A 1 346 ? 7.210 -23.348 0.924 1.00 85.00 346 ASP A CA 1
ATOM 2690 C C . ASP A 1 346 ? 7.108 -21.845 1.207 1.00 85.00 346 ASP A C 1
ATOM 2692 O O . ASP A 1 346 ? 8.131 -21.156 1.276 1.00 85.00 346 ASP A O 1
ATOM 2696 N N . ILE A 1 347 ? 5.895 -21.332 1.444 1.00 85.62 347 ILE A N 1
ATOM 2697 C CA . ILE A 1 347 ? 5.705 -19.941 1.873 1.00 85.62 347 ILE A CA 1
ATOM 2698 C C . ILE A 1 347 ? 6.326 -19.711 3.249 1.00 85.62 347 ILE A C 1
ATOM 2700 O O . ILE A 1 347 ? 7.056 -18.738 3.436 1.00 85.62 347 ILE A O 1
ATOM 2704 N N . SER A 1 348 ? 6.128 -20.628 4.196 1.00 83.94 348 SER A N 1
ATOM 2705 C CA . SER A 1 348 ? 6.742 -20.541 5.526 1.00 83.94 348 SER A CA 1
ATOM 2706 C C . SER A 1 348 ? 8.271 -20.507 5.454 1.00 83.94 348 SER A C 1
ATOM 2708 O O . SER A 1 348 ? 8.917 -19.777 6.211 1.00 83.94 348 SER A O 1
ATOM 2710 N N . HIS A 1 349 ? 8.870 -21.265 4.529 1.00 84.81 349 HIS A N 1
ATOM 2711 C CA . HIS A 1 349 ? 10.303 -21.197 4.256 1.00 84.81 349 HIS A CA 1
ATOM 2712 C C . HIS A 1 349 ? 10.710 -19.821 3.703 1.00 84.81 349 HIS A C 1
ATOM 2714 O O . HIS A 1 349 ? 11.658 -19.222 4.212 1.00 84.81 349 HIS A O 1
ATOM 2720 N N . LEU A 1 350 ? 9.984 -19.286 2.714 1.00 84.44 350 LEU A N 1
ATOM 2721 C CA . LEU A 1 350 ? 10.257 -17.962 2.139 1.00 84.44 350 LEU A CA 1
ATOM 2722 C C . LEU A 1 350 ? 10.144 -16.832 3.174 1.00 84.44 350 LEU A C 1
ATOM 2724 O O . LEU A 1 350 ? 11.014 -15.964 3.210 1.00 84.44 350 LEU A O 1
ATOM 2728 N N . ILE A 1 351 ? 9.136 -16.866 4.052 1.00 86.06 351 ILE A N 1
ATOM 2729 C CA . ILE A 1 351 ? 8.952 -15.879 5.132 1.00 86.06 351 ILE A CA 1
ATOM 2730 C C . ILE A 1 351 ? 10.157 -15.879 6.082 1.00 86.06 351 ILE A C 1
ATOM 2732 O O . ILE A 1 351 ? 10.660 -14.814 6.442 1.00 86.06 351 ILE A O 1
ATOM 2736 N N . LYS A 1 352 ? 10.652 -17.063 6.471 1.00 82.88 352 LYS A N 1
ATOM 2737 C CA . LYS A 1 352 ? 11.805 -17.193 7.380 1.00 82.88 352 LYS A CA 1
ATOM 2738 C C . LYS A 1 352 ? 13.098 -16.656 6.770 1.00 82.88 352 LYS A C 1
ATOM 2740 O O . LYS A 1 352 ? 13.897 -16.061 7.487 1.00 82.88 352 LYS A O 1
ATOM 2745 N N . GLN A 1 353 ? 13.310 -16.878 5.474 1.00 82.12 353 GLN A N 1
ATOM 2746 C CA . GLN A 1 353 ? 14.531 -16.449 4.784 1.00 82.12 353 GLN A CA 1
ATOM 2747 C C . GLN A 1 353 ? 14.495 -14.967 4.395 1.00 82.12 353 GLN A C 1
ATOM 2749 O O . GLN A 1 353 ? 15.517 -14.287 4.468 1.00 82.12 353 GLN A O 1
ATOM 2754 N N . HIS A 1 354 ? 13.318 -14.448 4.032 1.00 84.19 354 HIS A N 1
ATOM 2755 C CA . HIS A 1 354 ? 13.137 -13.084 3.525 1.00 84.19 354 HIS A CA 1
ATOM 2756 C C . HIS A 1 354 ? 12.085 -12.303 4.338 1.00 84.19 354 HIS A C 1
ATOM 2758 O O . HIS A 1 354 ? 11.081 -11.858 3.779 1.00 84.19 354 HIS A O 1
ATOM 2764 N N . PRO A 1 355 ? 12.306 -12.061 5.647 1.00 82.06 355 PRO A N 1
ATOM 2765 C CA . PRO A 1 355 ? 11.314 -11.442 6.537 1.00 82.06 355 PRO A CA 1
ATOM 2766 C C . PRO A 1 355 ? 10.994 -9.975 6.206 1.00 82.06 355 PRO A C 1
ATOM 2768 O O . PRO A 1 355 ? 10.016 -9.429 6.702 1.00 82.06 355 PRO A O 1
ATOM 2771 N N . ARG A 1 356 ? 11.820 -9.314 5.384 1.00 82.44 356 ARG A N 1
ATOM 2772 C CA . ARG A 1 356 ? 11.598 -7.938 4.894 1.00 82.44 356 ARG A CA 1
ATOM 2773 C C . ARG A 1 356 ? 11.153 -7.883 3.429 1.00 82.44 356 ARG A C 1
ATOM 2775 O O . ARG A 1 356 ? 11.078 -6.800 2.858 1.00 82.44 356 ARG A O 1
ATOM 2782 N N . GLY A 1 357 ? 10.879 -9.040 2.831 1.00 87.69 357 GLY A N 1
ATOM 2783 C CA . GLY A 1 357 ? 10.666 -9.180 1.397 1.00 87.69 357 GLY A CA 1
ATOM 2784 C C . GLY A 1 357 ? 11.961 -9.106 0.583 1.00 87.69 357 GLY A C 1
ATOM 2785 O O . GLY A 1 357 ? 13.016 -8.711 1.084 1.00 87.69 357 GLY A O 1
ATOM 2786 N N . ASN A 1 358 ? 11.887 -9.529 -0.678 1.00 88.44 358 ASN A N 1
ATOM 2787 C CA . ASN A 1 358 ? 13.028 -9.553 -1.593 1.00 88.44 358 ASN A CA 1
ATOM 2788 C C . ASN A 1 358 ? 12.591 -9.470 -3.069 1.00 88.44 358 ASN A C 1
ATOM 2790 O O . ASN A 1 358 ? 11.454 -9.798 -3.411 1.00 88.44 358 ASN A O 1
ATOM 2794 N N . LEU A 1 359 ? 13.516 -9.046 -3.938 1.00 88.25 359 LEU A N 1
ATOM 2795 C CA . LEU A 1 359 ? 13.387 -9.061 -5.396 1.00 88.25 359 LEU A CA 1
ATOM 2796 C C . LEU A 1 359 ? 14.275 -10.168 -5.983 1.00 88.25 359 LEU A C 1
ATOM 2798 O O . LEU A 1 359 ? 15.503 -10.122 -5.888 1.00 88.25 359 LEU A O 1
ATOM 2802 N N . PHE A 1 360 ? 13.647 -11.128 -6.650 1.00 86.38 360 PHE A N 1
ATOM 2803 C CA . PHE A 1 360 ? 14.291 -12.250 -7.320 1.00 86.38 360 PHE A CA 1
ATOM 2804 C C . PHE A 1 360 ? 14.385 -11.999 -8.826 1.00 86.38 360 PHE A C 1
ATOM 2806 O O . PHE A 1 360 ? 13.399 -11.624 -9.460 1.00 86.38 360 PHE A O 1
ATOM 2813 N N . ASN A 1 361 ? 15.563 -12.248 -9.406 1.00 81.75 361 ASN A N 1
ATOM 2814 C CA . ASN A 1 361 ? 15.788 -12.243 -10.852 1.00 81.75 361 ASN A CA 1
ATOM 2815 C C . ASN A 1 361 ? 15.976 -13.686 -11.346 1.00 81.75 361 ASN A C 1
ATOM 2817 O O . ASN A 1 361 ? 16.885 -14.384 -10.893 1.00 81.75 361 ASN A O 1
ATOM 2821 N N . LEU A 1 362 ? 15.137 -14.112 -12.287 1.00 78.25 362 LEU A N 1
ATOM 2822 C CA . LEU A 1 362 ? 15.083 -15.459 -12.851 1.00 78.25 362 LEU A CA 1
ATOM 2823 C C . LEU A 1 362 ? 15.727 -15.430 -14.251 1.00 78.25 362 LEU A C 1
ATOM 2825 O O . LEU A 1 362 ? 15.132 -14.959 -15.221 1.00 78.25 362 LEU A O 1
ATOM 2829 N N . GLY A 1 363 ? 16.993 -15.852 -14.344 1.00 64.31 363 GLY A N 1
ATOM 2830 C CA . GLY A 1 363 ? 17.754 -15.889 -15.600 1.00 64.31 363 GLY A CA 1
ATOM 2831 C C . GLY A 1 363 ? 17.419 -17.105 -16.486 1.00 64.31 363 GLY A C 1
ATOM 2832 O O . GLY A 1 363 ? 16.929 -18.107 -15.968 1.00 64.31 363 GLY A O 1
ATOM 2833 N N . PRO A 1 364 ? 17.681 -17.037 -17.809 1.00 54.34 364 PRO A N 1
ATOM 2834 C CA . PRO A 1 364 ? 17.488 -18.158 -18.741 1.00 54.34 364 PRO A CA 1
ATOM 2835 C C . PRO A 1 364 ? 18.450 -19.328 -18.476 1.00 54.34 364 PRO A C 1
ATOM 2837 O O . PRO A 1 364 ? 18.044 -20.480 -18.595 1.00 54.34 364 PRO A O 1
ATOM 2840 N N . ASP A 1 365 ? 19.668 -19.041 -18.010 1.00 48.75 365 ASP A N 1
ATOM 2841 C CA . ASP A 1 365 ? 20.580 -20.044 -17.469 1.00 48.75 365 ASP A CA 1
ATOM 2842 C C . ASP A 1 365 ? 20.464 -20.038 -15.947 1.00 48.75 365 ASP A C 1
ATOM 2844 O O . ASP A 1 365 ? 20.781 -19.055 -15.274 1.00 48.75 365 ASP A O 1
ATOM 2848 N N . SER A 1 366 ? 20.052 -21.165 -15.380 1.00 44.31 366 SER A N 1
ATOM 2849 C CA . SER A 1 366 ? 19.962 -21.442 -13.939 1.00 44.31 366 SER A CA 1
ATOM 2850 C C . SER A 1 366 ? 21.338 -21.486 -13.229 1.00 44.31 366 SER A C 1
ATOM 2852 O O . SER A 1 366 ? 21.555 -22.245 -12.282 1.00 44.31 366 SER A O 1
ATOM 2854 N N . ALA A 1 367 ? 22.299 -20.685 -13.696 1.00 37.50 367 ALA A N 1
ATOM 2855 C CA . ALA A 1 367 ? 23.690 -20.659 -13.259 1.00 37.50 367 ALA A CA 1
ATOM 2856 C C . ALA A 1 367 ? 24.230 -19.248 -12.941 1.00 37.50 367 ALA A C 1
ATOM 2858 O O . ALA A 1 367 ? 25.186 -19.151 -12.173 1.00 37.50 367 ALA A O 1
ATOM 2859 N N . GLU A 1 368 ? 23.623 -18.158 -13.429 1.00 41.94 368 GLU A N 1
ATOM 2860 C CA . GLU A 1 368 ? 24.092 -16.788 -13.148 1.00 41.94 368 GLU A CA 1
ATOM 2861 C C . GLU A 1 368 ? 23.033 -15.971 -12.395 1.00 41.94 368 GLU A C 1
ATOM 2863 O O . GLU A 1 368 ? 22.110 -15.385 -12.958 1.00 41.94 368 GLU A O 1
ATOM 2868 N N . TYR A 1 369 ? 23.173 -15.967 -11.068 1.00 50.75 369 TYR A N 1
ATOM 2869 C CA . TYR A 1 369 ? 22.225 -15.381 -10.124 1.00 50.75 369 TYR A CA 1
ATOM 2870 C C . TYR A 1 369 ? 22.725 -14.039 -9.573 1.00 50.75 369 TYR A C 1
ATOM 2872 O O . TYR A 1 369 ? 23.860 -13.941 -9.094 1.00 50.75 369 TYR A O 1
ATOM 2880 N N . ILE A 1 370 ? 21.858 -13.020 -9.573 1.00 48.50 370 ILE A N 1
ATOM 2881 C CA . ILE A 1 370 ? 22.090 -11.738 -8.891 1.00 48.50 370 ILE A CA 1
ATOM 2882 C C . ILE A 1 370 ? 20.856 -11.418 -8.038 1.00 48.50 370 ILE A C 1
ATOM 2884 O O . ILE A 1 370 ? 19.812 -11.016 -8.560 1.00 48.50 370 ILE A O 1
ATOM 2888 N N . SER A 1 371 ? 20.993 -11.623 -6.724 1.00 41.00 371 SER A N 1
ATOM 2889 C CA . SER A 1 371 ? 20.106 -11.045 -5.705 1.00 41.00 371 SER A CA 1
ATOM 2890 C C . SER A 1 371 ? 20.318 -9.531 -5.690 1.00 41.00 371 SER A C 1
ATOM 2892 O O . SER A 1 371 ? 21.460 -9.077 -5.758 1.00 41.00 371 SER A O 1
ATOM 2894 N N . SER A 1 372 ? 19.250 -8.730 -5.615 1.00 44.59 372 SER A N 1
ATOM 2895 C CA . SER A 1 372 ? 19.356 -7.265 -5.730 1.00 44.59 372 SER A CA 1
ATOM 2896 C C . SER A 1 372 ? 20.105 -6.596 -4.569 1.00 44.59 372 SER A C 1
ATOM 2898 O O . SER A 1 372 ? 20.410 -5.410 -4.653 1.00 44.59 372 SER A O 1
ATOM 2900 N N . SER A 1 373 ? 20.435 -7.339 -3.506 1.00 39.56 373 SER A N 1
ATOM 2901 C CA . SER A 1 373 ? 21.405 -6.916 -2.486 1.00 39.56 373 SER A CA 1
ATOM 2902 C C . SER A 1 373 ? 22.772 -6.544 -3.082 1.00 39.56 373 SER A C 1
ATOM 2904 O O . SER A 1 373 ? 23.532 -5.820 -2.447 1.00 39.56 373 SER A O 1
ATOM 2906 N N . ASP A 1 374 ? 23.057 -6.990 -4.311 1.00 38.19 374 ASP A N 1
ATOM 2907 C CA . ASP A 1 374 ? 24.316 -6.765 -5.021 1.00 38.19 374 ASP A CA 1
ATOM 2908 C C . ASP A 1 374 ? 24.239 -5.654 -6.095 1.00 38.19 374 ASP A C 1
ATOM 2910 O O . ASP A 1 374 ? 25.222 -5.435 -6.802 1.00 38.19 374 ASP A O 1
ATOM 2914 N N . GLU A 1 375 ? 23.127 -4.907 -6.238 1.00 40.41 375 GLU A N 1
ATOM 2915 C CA . GLU A 1 375 ? 23.037 -3.818 -7.244 1.00 40.41 375 GLU A CA 1
ATOM 2916 C C . GLU A 1 375 ? 24.038 -2.668 -6.997 1.00 40.41 375 GLU A C 1
ATOM 2918 O O . GLU A 1 375 ? 24.340 -1.907 -7.918 1.00 40.41 375 GLU A O 1
ATOM 2923 N N . HIS A 1 376 ? 24.620 -2.573 -5.795 1.00 33.34 376 HIS A N 1
ATOM 2924 C CA . HIS A 1 376 ? 25.689 -1.619 -5.474 1.00 33.34 376 HIS A CA 1
ATOM 2925 C C . HIS A 1 376 ? 27.112 -2.192 -5.546 1.00 33.34 376 HIS A C 1
ATOM 2927 O O . HIS A 1 376 ? 28.071 -1.450 -5.336 1.00 33.34 376 HIS A O 1
ATOM 2933 N N . THR A 1 377 ? 27.286 -3.465 -5.907 1.00 31.25 377 THR A N 1
ATOM 2934 C CA . THR A 1 377 ? 28.598 -4.131 -5.870 1.00 31.25 377 THR A CA 1
ATOM 2935 C C . THR A 1 377 ? 28.950 -4.731 -7.226 1.00 31.25 377 THR A C 1
ATOM 2937 O O . THR A 1 377 ? 29.212 -5.920 -7.374 1.00 31.25 377 THR A O 1
ATOM 2940 N N . ALA A 1 378 ? 29.014 -3.875 -8.246 1.00 31.09 378 ALA A N 1
ATOM 2941 C CA . ALA A 1 378 ? 29.658 -4.200 -9.515 1.00 31.09 378 ALA A CA 1
ATOM 2942 C C . ALA A 1 378 ? 31.193 -4.141 -9.383 1.00 31.09 378 ALA A C 1
ATOM 2944 O O . ALA A 1 378 ? 31.840 -3.389 -10.101 1.00 31.09 378 ALA A O 1
ATOM 2945 N N . TYR A 1 379 ? 31.786 -4.898 -8.454 1.00 36.69 379 TYR A N 1
ATOM 2946 C CA . TYR A 1 379 ? 33.237 -5.079 -8.386 1.00 36.69 379 TYR A CA 1
ATOM 2947 C C . TYR A 1 379 ? 33.602 -6.487 -7.932 1.00 36.69 379 TYR A C 1
ATOM 2949 O O . TYR A 1 379 ? 32.941 -7.078 -7.080 1.00 36.69 379 TYR A O 1
ATOM 2957 N N . ASN A 1 380 ? 34.693 -6.981 -8.520 1.00 34.28 380 ASN A N 1
ATOM 2958 C CA . ASN A 1 380 ? 35.416 -8.197 -8.174 1.00 34.28 380 ASN A CA 1
ATOM 2959 C C . ASN A 1 380 ? 35.610 -8.335 -6.655 1.00 34.28 380 ASN A C 1
ATOM 2961 O O . ASN A 1 380 ? 36.615 -7.883 -6.109 1.00 34.28 380 ASN A O 1
ATOM 2965 N N . LEU A 1 381 ? 34.685 -9.012 -5.978 1.00 28.06 381 LEU A N 1
ATOM 2966 C CA . LEU A 1 381 ? 35.020 -9.752 -4.771 1.00 28.06 381 LEU A CA 1
ATOM 2967 C C . LEU A 1 381 ? 35.363 -11.192 -5.167 1.00 28.06 381 LEU A C 1
ATOM 2969 O O . LEU A 1 381 ? 34.797 -11.715 -6.135 1.00 28.06 381 LEU A O 1
ATOM 2973 N N . PRO A 1 382 ? 36.270 -11.857 -4.426 1.00 29.77 382 PRO A N 1
ATOM 2974 C CA . PRO A 1 382 ? 36.508 -13.283 -4.599 1.00 29.77 382 PRO A CA 1
ATOM 2975 C C . PRO A 1 382 ? 35.165 -14.006 -4.550 1.00 29.77 382 PRO A C 1
ATOM 2977 O O . PRO A 1 382 ? 34.300 -13.596 -3.776 1.00 29.77 382 PRO A O 1
ATOM 2980 N N . LYS A 1 383 ? 34.998 -15.063 -5.357 1.00 35.22 383 LYS A N 1
ATOM 2981 C CA . LYS A 1 383 ? 33.839 -15.972 -5.347 1.00 35.22 383 LYS A CA 1
ATOM 2982 C C . LYS A 1 383 ? 33.599 -16.502 -3.925 1.00 35.22 383 LYS A C 1
ATOM 2984 O O . LYS A 1 383 ? 34.023 -17.601 -3.579 1.00 35.22 383 LYS A O 1
ATOM 2989 N N . SER A 1 384 ? 32.960 -15.705 -3.076 1.00 35.12 384 SER A N 1
ATOM 2990 C CA . SER A 1 384 ? 32.560 -16.108 -1.742 1.00 35.12 384 SER A CA 1
ATOM 2991 C C . SER A 1 384 ? 31.407 -17.078 -1.925 1.00 35.12 384 SER A C 1
ATOM 2993 O O . SER A 1 384 ? 30.507 -16.833 -2.730 1.00 35.12 384 SER A O 1
ATOM 2995 N N . LYS A 1 385 ? 31.497 -18.221 -1.248 1.00 40.16 385 LYS A N 1
ATOM 2996 C CA . LYS A 1 385 ? 30.574 -19.354 -1.330 1.00 40.16 385 LYS A CA 1
ATOM 2997 C C . LYS A 1 385 ? 29.125 -18.880 -1.133 1.00 40.16 385 LYS A C 1
ATOM 2999 O O . LYS A 1 385 ? 28.653 -18.777 -0.006 1.00 40.16 385 LYS A O 1
ATOM 3004 N N . ARG A 1 386 ? 28.422 -18.584 -2.231 1.00 41.28 386 ARG A N 1
ATOM 3005 C CA . ARG A 1 386 ? 26.980 -18.300 -2.238 1.00 41.28 386 ARG A CA 1
ATOM 3006 C C . ARG A 1 386 ? 26.238 -19.589 -1.868 1.00 41.28 386 ARG A C 1
ATOM 3008 O O . ARG A 1 386 ? 26.585 -20.666 -2.349 1.00 41.28 386 ARG A O 1
ATOM 3015 N N . THR A 1 387 ? 25.292 -19.492 -0.941 1.00 47.72 387 THR A N 1
ATOM 3016 C CA . THR A 1 387 ? 24.683 -20.631 -0.244 1.00 47.72 387 THR A CA 1
ATOM 3017 C C . THR A 1 387 ? 23.739 -21.423 -1.158 1.00 47.72 387 THR A C 1
ATOM 3019 O O . THR A 1 387 ? 22.980 -20.861 -1.940 1.00 47.72 387 THR A O 1
ATOM 3022 N N . ASN A 1 388 ? 23.729 -22.755 -1.035 1.00 49.19 388 ASN A N 1
ATOM 3023 C CA . ASN A 1 388 ? 22.823 -23.644 -1.783 1.00 49.19 388 ASN A CA 1
ATOM 3024 C C . ASN A 1 388 ? 21.320 -23.312 -1.596 1.00 49.19 388 ASN A C 1
ATOM 3026 O O . ASN A 1 388 ? 20.496 -23.724 -2.412 1.00 49.19 388 ASN A O 1
ATOM 3030 N N . ALA A 1 389 ? 20.964 -22.560 -0.548 1.00 49.50 389 ALA A N 1
ATOM 3031 C CA . ALA A 1 389 ? 19.598 -22.153 -0.220 1.00 49.50 389 ALA A CA 1
ATOM 3032 C C . ALA A 1 389 ? 18.949 -21.270 -1.305 1.00 49.50 389 ALA A C 1
ATOM 3034 O O . ALA A 1 389 ? 17.798 -21.499 -1.668 1.00 49.50 389 ALA A O 1
ATOM 3035 N N . THR A 1 390 ? 19.702 -20.347 -1.915 1.00 65.06 390 THR A N 1
ATOM 3036 C CA . THR A 1 390 ? 19.165 -19.406 -2.919 1.00 65.06 390 THR A CA 1
ATOM 3037 C C . THR A 1 390 ? 18.775 -20.105 -4.226 1.00 65.06 390 THR A C 1
ATOM 3039 O O . THR A 1 390 ? 17.878 -19.660 -4.937 1.00 65.06 390 THR A O 1
ATOM 3042 N N . LYS A 1 391 ? 19.411 -21.243 -4.542 1.00 70.06 391 LYS A N 1
ATOM 3043 C CA . LYS A 1 391 ? 19.099 -22.034 -5.743 1.00 70.06 391 LYS A CA 1
ATOM 3044 C C . LYS A 1 391 ? 17.770 -22.781 -5.608 1.00 70.06 391 LYS A C 1
ATOM 3046 O O . LYS A 1 391 ? 17.015 -22.859 -6.574 1.00 70.06 391 LYS A O 1
ATOM 3051 N N . ARG A 1 392 ? 17.469 -23.303 -4.412 1.00 76.62 392 ARG A N 1
ATOM 3052 C CA . ARG A 1 392 ? 16.199 -23.990 -4.118 1.00 76.62 392 ARG A CA 1
ATOM 3053 C C . ARG A 1 392 ? 15.011 -23.033 -4.232 1.00 76.62 392 ARG A C 1
ATOM 3055 O O . ARG A 1 392 ? 14.019 -23.388 -4.854 1.00 76.62 392 ARG A O 1
ATOM 3062 N N . GLU A 1 393 ? 15.135 -21.830 -3.676 1.00 81.19 393 GLU A N 1
ATOM 3063 C CA . GLU A 1 393 ? 14.089 -20.795 -3.712 1.00 81.19 393 GLU A CA 1
ATOM 3064 C C . GLU A 1 393 ? 13.750 -20.370 -5.139 1.00 81.19 393 GLU A C 1
ATOM 3066 O O . GLU A 1 393 ? 12.584 -20.261 -5.495 1.00 81.19 393 GLU A O 1
ATOM 3071 N N . ILE A 1 394 ? 14.766 -20.195 -5.983 1.00 77.88 394 ILE A N 1
ATOM 3072 C CA . ILE A 1 394 ? 14.567 -19.813 -7.381 1.00 77.88 394 ILE A CA 1
ATOM 3073 C C . ILE A 1 394 ? 13.868 -20.924 -8.167 1.00 77.88 394 ILE A C 1
ATOM 3075 O O . ILE A 1 394 ? 12.922 -20.639 -8.890 1.00 77.88 394 ILE A O 1
ATOM 3079 N N . LEU A 1 395 ? 14.274 -22.187 -7.998 1.00 80.44 395 LEU A N 1
ATOM 3080 C CA . LEU A 1 395 ? 13.593 -23.319 -8.643 1.00 80.44 395 LEU A CA 1
ATOM 3081 C C . LEU A 1 395 ? 12.121 -23.416 -8.223 1.00 80.44 395 LEU A C 1
ATOM 3083 O O . LEU A 1 395 ? 11.252 -23.693 -9.046 1.00 80.44 395 LEU A O 1
ATOM 3087 N N . LEU A 1 396 ? 11.849 -23.160 -6.946 1.00 83.88 396 LEU A N 1
ATOM 3088 C CA . LEU A 1 396 ? 10.511 -23.149 -6.368 1.00 83.88 396 LEU A CA 1
ATOM 3089 C C . LEU A 1 396 ? 9.662 -21.999 -6.927 1.00 83.88 396 LEU A C 1
ATOM 3091 O O . LEU A 1 396 ? 8.539 -22.221 -7.367 1.00 83.88 396 LEU A O 1
ATOM 3095 N N . LEU A 1 397 ? 10.209 -20.786 -6.989 1.00 85.75 397 LEU A N 1
ATOM 3096 C CA . LEU A 1 397 ? 9.520 -19.629 -7.557 1.00 85.75 397 LEU A CA 1
ATOM 3097 C C . LEU A 1 397 ? 9.277 -19.781 -9.066 1.00 85.75 397 LEU A C 1
ATOM 3099 O O . LEU A 1 397 ? 8.180 -19.480 -9.527 1.00 85.75 397 LEU A O 1
ATOM 3103 N N . SER A 1 398 ? 10.243 -20.319 -9.819 1.00 83.94 398 SER A N 1
ATOM 3104 C CA . SER A 1 398 ? 10.072 -20.646 -11.243 1.00 83.94 398 SER A CA 1
ATOM 3105 C C . SER A 1 398 ? 9.006 -21.715 -11.484 1.00 83.94 398 SER A C 1
ATOM 3107 O O . SER A 1 398 ? 8.381 -21.718 -12.541 1.00 83.94 398 SER A O 1
ATOM 3109 N N . ARG A 1 399 ? 8.792 -22.627 -10.523 1.00 83.56 399 ARG A N 1
ATOM 3110 C CA . ARG A 1 399 ? 7.709 -23.620 -10.578 1.00 83.56 399 ARG A CA 1
ATOM 3111 C C . ARG A 1 399 ? 6.341 -22.964 -10.387 1.00 83.56 399 ARG A C 1
ATOM 3113 O O . ARG A 1 399 ? 5.406 -23.324 -11.092 1.00 83.56 399 ARG A O 1
ATOM 3120 N N . TYR A 1 400 ? 6.218 -22.040 -9.434 1.00 85.44 400 TYR A N 1
ATOM 3121 C CA . TYR A 1 400 ? 4.936 -21.405 -9.105 1.00 85.44 400 TYR A CA 1
ATOM 3122 C C . TYR A 1 400 ? 4.541 -20.280 -10.064 1.00 85.44 400 TYR A C 1
ATOM 3124 O O . TYR A 1 400 ? 3.352 -20.081 -10.302 1.00 85.44 400 TYR A O 1
ATOM 3132 N N . PHE A 1 401 ? 5.520 -19.592 -10.647 1.00 87.19 401 PHE A N 1
ATOM 3133 C CA . PHE A 1 401 ? 5.327 -18.511 -11.611 1.00 87.19 401 PHE A CA 1
ATOM 3134 C C . PHE A 1 401 ? 6.100 -18.820 -12.907 1.00 87.19 401 PHE A C 1
ATOM 3136 O O . PHE A 1 401 ? 7.162 -18.233 -13.151 1.00 87.19 401 PHE A O 1
ATOM 3143 N N . PRO A 1 402 ? 5.626 -19.770 -13.734 1.00 81.62 402 PRO A N 1
ATOM 3144 C CA . PRO A 1 402 ? 6.259 -20.091 -15.008 1.00 81.62 402 PRO A CA 1
ATOM 3145 C C . PRO A 1 402 ? 6.343 -18.851 -15.908 1.00 81.62 402 PRO A C 1
ATOM 3147 O O . PRO A 1 402 ? 5.455 -18.006 -15.936 1.00 81.62 402 PRO A O 1
ATOM 3150 N N . GLY A 1 403 ? 7.459 -18.713 -16.624 1.00 80.75 403 GLY A N 1
ATOM 3151 C CA . GLY A 1 403 ? 7.710 -17.566 -17.504 1.00 80.75 403 GLY A CA 1
ATOM 3152 C C . GLY A 1 403 ? 8.110 -16.269 -16.789 1.00 80.75 403 GLY A C 1
ATOM 3153 O O . GLY A 1 403 ? 8.600 -15.352 -17.449 1.00 80.75 403 GLY A O 1
ATOM 3154 N N . ALA A 1 404 ? 7.988 -16.181 -15.459 1.00 85.94 404 ALA A N 1
ATOM 3155 C CA . ALA A 1 404 ? 8.433 -15.005 -14.721 1.00 85.94 404 ALA A CA 1
ATOM 3156 C C . ALA A 1 404 ? 9.953 -14.813 -14.850 1.00 85.94 404 ALA A C 1
ATOM 3158 O O . ALA A 1 404 ? 10.745 -15.741 -14.683 1.00 85.94 404 ALA A O 1
ATOM 3159 N N . LYS A 1 405 ? 10.365 -13.575 -15.131 1.00 83.19 405 LYS A N 1
ATOM 3160 C CA . LYS A 1 405 ? 11.768 -13.137 -15.168 1.00 83.19 405 LYS A CA 1
ATOM 3161 C C . LYS A 1 405 ? 12.158 -12.376 -13.911 1.00 83.19 405 LYS A C 1
ATOM 3163 O O . LYS A 1 405 ? 13.325 -12.381 -13.521 1.00 83.19 405 LYS A O 1
ATOM 3168 N N . GLN A 1 406 ? 11.196 -11.723 -13.265 1.00 87.56 406 GLN A N 1
ATOM 3169 C CA . GLN A 1 406 ? 11.400 -11.021 -12.002 1.00 87.56 406 GLN A CA 1
ATOM 3170 C C . GLN A 1 406 ? 10.211 -11.238 -11.076 1.00 87.56 406 GLN A C 1
ATOM 3172 O O . GLN A 1 406 ? 9.074 -11.215 -11.542 1.00 87.56 406 GLN A O 1
ATOM 3177 N N . ILE A 1 407 ? 10.477 -11.423 -9.781 1.00 90.94 407 ILE A N 1
ATOM 3178 C CA . ILE A 1 407 ? 9.447 -11.625 -8.755 1.00 90.94 407 ILE A CA 1
ATOM 3179 C C . ILE A 1 407 ? 9.798 -10.818 -7.507 1.00 90.94 407 ILE A C 1
ATOM 3181 O O . ILE A 1 407 ? 10.890 -10.950 -6.963 1.00 90.94 407 ILE A O 1
ATOM 3185 N N . ILE A 1 408 ? 8.859 -10.013 -7.032 1.00 93.00 408 ILE A N 1
ATOM 3186 C CA . ILE A 1 408 ? 8.867 -9.408 -5.703 1.00 93.00 408 ILE A CA 1
ATOM 3187 C C . ILE A 1 408 ? 8.062 -10.313 -4.778 1.00 93.00 408 ILE A C 1
ATOM 3189 O O . ILE A 1 408 ? 6.938 -10.675 -5.109 1.00 93.00 408 ILE A O 1
ATOM 3193 N N . PHE A 1 409 ? 8.625 -10.630 -3.617 1.00 93.81 409 PHE A N 1
ATOM 3194 C CA . PHE A 1 409 ? 7.941 -11.307 -2.519 1.00 93.81 409 PHE A CA 1
ATOM 3195 C C . PHE A 1 409 ? 7.965 -10.413 -1.282 1.00 93.81 409 PHE A C 1
ATOM 3197 O O . PHE A 1 409 ? 9.023 -9.872 -0.953 1.00 93.81 409 PHE A O 1
ATOM 3204 N N . ILE A 1 410 ? 6.833 -10.274 -0.590 1.00 94.50 410 ILE A N 1
ATOM 3205 C CA . ILE A 1 410 ? 6.741 -9.549 0.684 1.00 94.50 410 ILE A CA 1
ATOM 3206 C C . ILE A 1 410 ? 5.863 -10.345 1.663 1.00 94.50 410 ILE A C 1
ATOM 3208 O O . ILE A 1 410 ? 4.705 -10.622 1.341 1.00 94.50 410 ILE A O 1
ATOM 3212 N N . PRO A 1 411 ? 6.373 -10.698 2.857 1.00 92.62 411 PRO A N 1
ATOM 3213 C CA . PRO A 1 411 ? 5.549 -11.255 3.921 1.00 92.62 411 PRO A CA 1
ATOM 3214 C C . PRO A 1 411 ? 4.730 -10.149 4.599 1.00 92.62 411 PRO A C 1
ATOM 3216 O O . PRO A 1 411 ? 5.253 -9.080 4.912 1.00 92.62 411 PRO A O 1
ATOM 3219 N N . LEU A 1 412 ? 3.452 -10.412 4.849 1.00 92.38 412 LEU A N 1
ATOM 3220 C CA . LEU A 1 412 ? 2.512 -9.483 5.471 1.00 92.38 412 LEU A CA 1
ATOM 3221 C C . LEU A 1 412 ? 2.065 -10.059 6.807 1.00 92.38 412 LEU A C 1
ATOM 3223 O O . LEU A 1 412 ? 1.562 -11.172 6.843 1.00 92.38 412 LEU A O 1
ATOM 3227 N N . TRP A 1 413 ? 2.255 -9.334 7.904 1.00 87.12 413 TRP A N 1
ATOM 3228 C CA . TRP A 1 413 ? 1.806 -9.780 9.223 1.00 87.12 413 TRP A CA 1
ATOM 3229 C C . TRP A 1 413 ? 0.483 -9.112 9.581 1.00 87.12 413 TRP A C 1
ATOM 3231 O O . TRP A 1 413 ? 0.414 -7.882 9.631 1.00 87.12 413 TRP A O 1
ATOM 3241 N N . ASP A 1 414 ? -0.544 -9.909 9.862 1.00 84.62 414 ASP A N 1
ATOM 3242 C CA . ASP A 1 414 ? -1.780 -9.432 10.470 1.00 84.62 414 ASP A CA 1
ATOM 3243 C C . ASP A 1 414 ? -1.706 -9.607 11.988 1.00 84.62 414 ASP A C 1
ATOM 3245 O O . ASP A 1 414 ? -1.724 -10.719 12.519 1.00 84.62 414 ASP A O 1
ATOM 3249 N N . SER A 1 415 ? -1.649 -8.489 12.710 1.00 77.94 415 SER A N 1
ATOM 3250 C CA . SER A 1 415 ? -1.637 -8.491 14.173 1.00 77.94 415 SER A CA 1
ATOM 3251 C C . SER A 1 415 ? -2.950 -8.966 14.790 1.00 77.94 415 SER A C 1
ATOM 3253 O O . SER A 1 415 ? -2.946 -9.410 15.934 1.00 77.94 415 SER A O 1
ATOM 3255 N N . THR A 1 416 ? -4.065 -8.853 14.066 1.00 77.00 416 THR A N 1
ATOM 3256 C CA . THR A 1 416 ? -5.397 -9.193 14.580 1.00 77.00 416 THR A CA 1
ATOM 3257 C C . THR A 1 416 ? -5.576 -10.700 14.655 1.00 77.00 416 THR A C 1
ATOM 3259 O O . THR A 1 416 ? -6.001 -11.231 15.677 1.00 77.00 416 THR A O 1
ATOM 3262 N N . THR A 1 417 ? -5.203 -11.397 13.583 1.00 79.69 417 THR A N 1
ATOM 3263 C CA . THR A 1 417 ? -5.283 -12.859 13.501 1.00 79.69 417 THR A CA 1
ATOM 3264 C C . THR A 1 417 ? -3.993 -13.549 13.950 1.00 79.69 417 THR A C 1
ATOM 3266 O O . THR A 1 417 ? -3.995 -14.758 14.159 1.00 79.69 417 THR A O 1
ATOM 3269 N N . SER A 1 418 ? -2.901 -12.796 14.153 1.00 80.94 418 SER A N 1
ATOM 3270 C CA . SER A 1 418 ? -1.549 -13.325 14.398 1.00 80.94 418 SER A CA 1
ATOM 3271 C C . SER A 1 418 ? -1.087 -14.287 13.299 1.00 80.94 418 SER A C 1
ATOM 3273 O O . SER A 1 418 ? -0.464 -15.317 13.571 1.00 80.94 418 SER A O 1
ATOM 3275 N N . ARG A 1 419 ? -1.420 -13.956 12.048 1.00 82.19 419 ARG A N 1
ATOM 3276 C CA . ARG A 1 419 ? -1.131 -14.772 10.865 1.00 82.19 419 ARG A CA 1
ATOM 3277 C C . ARG A 1 419 ? -0.336 -13.999 9.836 1.00 82.19 419 ARG A C 1
ATOM 3279 O O . ARG A 1 419 ? -0.370 -12.770 9.780 1.00 82.19 419 ARG A O 1
ATOM 3286 N N . PHE A 1 420 ? 0.378 -14.750 9.006 1.00 85.38 420 PHE A N 1
ATOM 3287 C CA . PHE A 1 420 ? 1.010 -14.192 7.827 1.00 85.38 420 PHE A CA 1
ATOM 3288 C C . PHE A 1 420 ? 0.079 -14.296 6.618 1.00 85.38 420 PHE A C 1
ATOM 3290 O O . PHE A 1 420 ? -0.585 -15.304 6.406 1.00 85.38 420 PHE A O 1
ATOM 3297 N N . SER A 1 421 ? 0.104 -13.277 5.777 1.00 90.00 421 SER A N 1
ATOM 3298 C CA . SER A 1 421 ? -0.279 -13.352 4.372 1.00 90.00 421 SER A CA 1
ATOM 3299 C C . SER A 1 421 ? 0.979 -13.132 3.527 1.00 90.00 421 SER A C 1
ATOM 3301 O O . SER A 1 421 ? 2.006 -12.653 4.016 1.00 90.00 421 SER A O 1
ATOM 3303 N N . ALA A 1 422 ? 0.939 -13.493 2.252 1.00 91.75 422 ALA A N 1
ATOM 3304 C CA . ALA A 1 422 ? 2.057 -13.316 1.336 1.00 91.75 422 ALA A CA 1
ATOM 3305 C C . ALA A 1 422 ? 1.638 -12.492 0.122 1.00 91.75 422 ALA A C 1
ATOM 3307 O O . ALA A 1 422 ? 0.586 -12.723 -0.471 1.00 91.75 422 ALA A O 1
ATOM 3308 N N . PHE A 1 423 ? 2.490 -11.549 -0.265 1.00 95.50 423 PHE A N 1
ATOM 3309 C CA . PHE A 1 423 ? 2.343 -10.759 -1.478 1.00 95.50 423 PHE A CA 1
ATOM 3310 C C . PHE A 1 423 ? 3.392 -11.162 -2.511 1.00 95.50 423 PHE A C 1
ATOM 3312 O O . PHE A 1 423 ? 4.583 -11.253 -2.194 1.00 95.50 423 PHE A O 1
ATOM 3319 N N . PHE A 1 424 ? 2.945 -11.328 -3.754 1.00 94.19 424 PHE A N 1
ATOM 3320 C CA . PHE A 1 424 ? 3.789 -11.536 -4.920 1.00 94.19 424 PHE A CA 1
ATOM 3321 C C . PHE A 1 424 ? 3.450 -10.540 -6.027 1.00 94.19 424 PHE A C 1
ATOM 3323 O O . PHE A 1 424 ? 2.283 -10.340 -6.358 1.00 94.19 424 PHE A O 1
ATOM 3330 N N . ALA A 1 425 ? 4.478 -9.980 -6.660 1.00 93.38 425 ALA A N 1
ATOM 3331 C CA . ALA A 1 425 ? 4.351 -9.302 -7.947 1.00 93.38 425 ALA A CA 1
ATOM 3332 C C . ALA A 1 425 ? 5.393 -9.860 -8.911 1.00 93.38 425 ALA A C 1
ATOM 3334 O O . ALA A 1 425 ? 6.579 -9.869 -8.587 1.00 93.38 425 ALA A O 1
ATOM 3335 N N . TYR A 1 426 ? 4.973 -10.326 -10.083 1.00 91.38 426 TYR A N 1
ATOM 3336 C CA . TYR A 1 426 ? 5.859 -10.956 -11.058 1.00 91.38 426 TYR A CA 1
ATOM 3337 C C . TYR A 1 426 ? 5.750 -10.300 -12.433 1.00 91.38 426 TYR A C 1
ATOM 3339 O O . TYR A 1 426 ? 4.681 -9.840 -12.824 1.00 91.38 426 TYR A O 1
ATOM 3347 N N . SER A 1 427 ? 6.867 -10.268 -13.163 1.00 88.38 427 SER A N 1
ATOM 3348 C CA . SER A 1 427 ? 6.977 -9.739 -14.528 1.00 88.38 427 SER A CA 1
ATOM 3349 C C . SER A 1 427 ? 7.458 -10.847 -15.457 1.00 88.38 427 SER A C 1
ATOM 3351 O O . SER A 1 427 ? 8.486 -11.475 -15.180 1.00 88.38 427 SER A O 1
ATOM 3353 N N . THR A 1 428 ? 6.740 -11.084 -16.554 1.00 85.56 428 THR A N 1
ATOM 3354 C CA . THR A 1 428 ? 7.119 -12.053 -17.607 1.00 85.56 428 THR A CA 1
ATOM 3355 C C . THR A 1 428 ? 7.834 -11.388 -18.784 1.00 85.56 428 THR A C 1
ATOM 3357 O O . THR A 1 428 ? 8.361 -12.065 -19.663 1.00 85.56 428 THR A O 1
ATOM 3360 N N . THR A 1 429 ? 7.902 -10.056 -18.777 1.00 78.19 429 THR A N 1
ATOM 3361 C CA . THR A 1 429 ? 8.602 -9.255 -19.781 1.00 78.19 429 THR A CA 1
ATOM 3362 C C . THR A 1 429 ? 10.065 -9.670 -19.929 1.00 78.19 429 THR A C 1
ATOM 3364 O O . THR A 1 429 ? 10.766 -9.890 -18.940 1.00 78.19 429 THR A O 1
ATOM 3367 N N . GLU A 1 430 ? 10.559 -9.672 -21.166 1.00 67.12 430 GLU A N 1
ATOM 3368 C CA . GLU A 1 430 ? 11.958 -9.985 -21.487 1.00 67.12 430 GLU A CA 1
ATOM 3369 C C . GLU A 1 430 ? 12.950 -9.022 -20.808 1.00 67.12 430 GLU A C 1
ATOM 3371 O O . GLU A 1 430 ? 14.049 -9.403 -20.401 1.00 67.12 430 GLU A O 1
ATOM 3376 N N . PHE A 1 431 ? 12.533 -7.771 -20.605 1.00 70.81 431 PHE A N 1
ATOM 3377 C CA . PHE A 1 431 ? 13.337 -6.749 -19.946 1.00 70.81 431 PHE A CA 1
ATOM 3378 C C . PHE A 1 431 ? 13.139 -6.741 -18.430 1.00 70.81 431 PHE A C 1
ATOM 3380 O O . PHE A 1 431 ? 12.034 -6.935 -17.927 1.00 70.81 431 PHE A O 1
ATOM 3387 N N . ARG A 1 432 ? 14.202 -6.393 -17.692 1.00 71.88 432 ARG A N 1
ATOM 3388 C CA . ARG A 1 432 ? 14.106 -6.112 -16.253 1.00 71.88 432 ARG A CA 1
ATOM 3389 C C . ARG A 1 432 ? 13.370 -4.790 -16.024 1.00 71.88 432 ARG A C 1
ATOM 3391 O O . ARG A 1 432 ? 13.871 -3.717 -16.370 1.00 71.88 432 ARG A O 1
ATOM 3398 N N . THR A 1 433 ? 12.165 -4.874 -15.476 1.00 71.88 433 THR A N 1
ATOM 3399 C CA . THR A 1 433 ? 11.254 -3.756 -15.212 1.00 71.88 433 THR A CA 1
ATOM 3400 C C . THR A 1 433 ? 11.216 -3.374 -13.737 1.00 71.88 433 THR A C 1
ATOM 3402 O O . THR A 1 433 ? 11.101 -2.185 -13.433 1.00 71.88 433 THR A O 1
ATOM 3405 N N . LEU A 1 434 ? 11.344 -4.363 -12.852 1.00 81.88 434 LEU A N 1
ATOM 3406 C CA . LEU A 1 434 ? 11.307 -4.223 -11.405 1.00 81.88 434 LEU A CA 1
ATOM 3407 C C . LEU A 1 434 ? 12.720 -3.974 -10.873 1.00 81.88 434 LEU A C 1
ATOM 3409 O O . LEU A 1 434 ? 13.672 -4.661 -11.248 1.00 81.88 434 LEU A O 1
ATOM 3413 N N . SER A 1 435 ? 12.845 -2.993 -9.985 1.00 81.38 435 SER A N 1
ATOM 3414 C CA . SER A 1 435 ? 14.097 -2.616 -9.324 1.00 81.38 435 SER A CA 1
ATOM 3415 C C . SER A 1 435 ? 13.934 -2.613 -7.806 1.00 81.38 435 SER A C 1
ATOM 3417 O O . SER A 1 435 ? 12.826 -2.434 -7.292 1.00 81.38 435 SER A O 1
ATOM 3419 N N . HIS A 1 436 ? 15.034 -2.775 -7.066 1.00 79.88 436 HIS A N 1
ATOM 3420 C CA . HIS A 1 436 ? 14.989 -2.722 -5.602 1.00 79.88 436 HIS A CA 1
ATOM 3421 C C . HIS A 1 436 ? 14.510 -1.344 -5.116 1.00 79.88 436 HIS A C 1
ATOM 3423 O O . HIS A 1 436 ? 13.579 -1.225 -4.321 1.00 79.88 436 HIS A O 1
ATOM 3429 N N . ASN A 1 437 ? 15.087 -0.287 -5.689 1.00 81.81 437 ASN A N 1
ATOM 3430 C CA . ASN A 1 437 ? 14.617 1.083 -5.547 1.00 81.81 437 ASN A CA 1
ATOM 3431 C C . ASN A 1 437 ? 14.196 1.599 -6.939 1.00 81.81 437 ASN A C 1
ATOM 3433 O O . ASN A 1 437 ? 15.008 1.522 -7.868 1.00 81.81 437 ASN A O 1
ATOM 3437 N N . PRO A 1 438 ? 12.948 2.060 -7.154 1.00 85.31 438 PRO A N 1
ATOM 3438 C CA . PRO A 1 438 ? 11.901 2.325 -6.157 1.00 85.31 438 PRO A CA 1
ATOM 3439 C C . PRO A 1 438 ? 10.889 1.186 -5.923 1.00 85.31 438 PRO A C 1
ATOM 3441 O O . PRO A 1 438 ? 10.089 1.293 -4.998 1.00 85.31 438 PRO A O 1
ATOM 3444 N N . CYS A 1 439 ? 10.876 0.119 -6.732 1.00 89.50 439 CYS A N 1
ATOM 3445 C CA . CYS A 1 439 ? 9.708 -0.773 -6.807 1.00 89.50 439 CYS A CA 1
ATOM 3446 C C . CYS A 1 439 ? 9.477 -1.606 -5.536 1.00 89.50 439 CYS A C 1
ATOM 3448 O O . CYS A 1 439 ? 8.352 -1.634 -5.039 1.00 89.50 439 CYS A O 1
ATOM 3450 N N . LEU A 1 440 ? 10.510 -2.265 -4.991 1.00 89.75 440 LEU A N 1
ATOM 3451 C CA . LEU A 1 440 ? 10.352 -3.079 -3.775 1.00 89.75 440 LEU A CA 1
ATOM 3452 C C . LEU A 1 440 ? 9.954 -2.208 -2.578 1.00 89.75 440 LEU A C 1
ATOM 3454 O O . LEU A 1 440 ? 8.999 -2.530 -1.878 1.00 89.75 440 LEU A O 1
ATOM 3458 N N . LEU A 1 441 ? 10.649 -1.083 -2.376 1.00 89.62 441 LEU A N 1
AT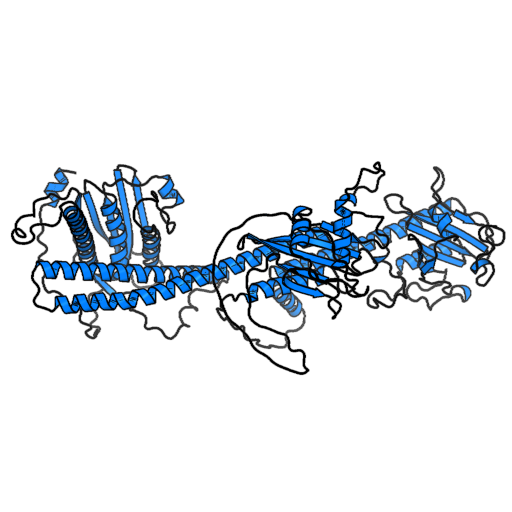OM 3459 C CA . LEU A 1 441 ? 10.347 -0.150 -1.284 1.00 89.62 441 LEU A CA 1
ATOM 3460 C C . LEU A 1 441 ? 8.923 0.405 -1.382 1.00 89.62 441 LEU A C 1
ATOM 3462 O O . LEU A 1 441 ? 8.223 0.490 -0.374 1.00 89.62 441 LEU A O 1
ATOM 3466 N N . PHE A 1 442 ? 8.479 0.735 -2.596 1.00 93.69 442 PHE A N 1
ATOM 3467 C CA . PHE A 1 442 ? 7.103 1.137 -2.849 1.00 93.69 442 PHE A CA 1
ATOM 3468 C C . PHE A 1 442 ? 6.107 0.031 -2.479 1.00 93.69 442 PHE A C 1
ATOM 3470 O O . PHE A 1 442 ? 5.143 0.306 -1.770 1.00 93.69 442 PHE A O 1
ATOM 3477 N N . CYS A 1 443 ? 6.350 -1.215 -2.900 1.00 94.88 443 CYS A N 1
ATOM 3478 C CA . CYS A 1 443 ? 5.468 -2.337 -2.576 1.00 94.88 443 CYS A CA 1
ATOM 3479 C C . CYS A 1 443 ? 5.397 -2.585 -1.064 1.00 94.88 443 CYS A C 1
ATOM 3481 O O . CYS A 1 443 ? 4.307 -2.809 -0.552 1.00 94.88 443 CYS A O 1
ATOM 3483 N N . ILE A 1 444 ? 6.519 -2.486 -0.339 1.00 92.94 444 ILE A N 1
ATOM 3484 C CA . ILE A 1 444 ? 6.544 -2.605 1.130 1.00 92.94 444 ILE A CA 1
ATOM 3485 C C . ILE A 1 444 ? 5.679 -1.511 1.765 1.00 92.94 444 ILE A C 1
ATOM 3487 O O . ILE A 1 444 ? 4.818 -1.806 2.592 1.00 92.94 444 ILE A O 1
ATOM 3491 N N . ALA A 1 445 ? 5.871 -0.252 1.359 1.00 93.44 445 ALA A N 1
ATOM 3492 C CA . ALA A 1 445 ? 5.087 0.865 1.881 1.00 93.44 445 ALA A CA 1
ATOM 3493 C C . ALA A 1 445 ? 3.587 0.702 1.579 1.00 93.44 445 ALA A C 1
ATOM 3495 O O . ALA A 1 445 ? 2.758 0.874 2.470 1.00 93.44 445 ALA A O 1
ATOM 3496 N N . PHE A 1 446 ? 3.243 0.315 0.349 1.00 95.75 446 PHE A N 1
ATOM 3497 C CA . PHE A 1 446 ? 1.863 0.084 -0.063 1.00 95.75 446 PHE A CA 1
ATOM 3498 C C . PHE A 1 446 ? 1.229 -1.072 0.717 1.00 95.75 446 PHE A C 1
ATOM 3500 O O . PHE A 1 446 ? 0.130 -0.926 1.242 1.00 95.75 446 PHE A O 1
ATOM 3507 N N . CYS A 1 447 ? 1.926 -2.200 0.855 1.00 94.88 447 CYS A N 1
ATOM 3508 C CA . CYS A 1 447 ? 1.428 -3.353 1.599 1.00 94.88 447 CYS A CA 1
ATOM 3509 C C . CYS A 1 447 ? 1.223 -3.042 3.089 1.00 94.88 447 CYS A C 1
ATOM 3511 O O . CYS A 1 447 ? 0.243 -3.493 3.672 1.00 94.88 447 CYS A O 1
ATOM 3513 N N . ASN A 1 448 ? 2.075 -2.213 3.701 1.00 92.44 448 ASN A N 1
ATOM 3514 C CA . ASN A 1 448 ? 1.844 -1.736 5.068 1.00 92.44 448 ASN A CA 1
ATOM 3515 C C . ASN A 1 448 ? 0.551 -0.910 5.177 1.00 92.44 448 ASN A C 1
ATOM 3517 O O . ASN A 1 448 ? -0.184 -1.048 6.156 1.00 92.44 448 ASN A O 1
ATOM 3521 N N . CYS A 1 449 ? 0.238 -0.079 4.175 1.00 93.81 449 CYS A N 1
ATOM 3522 C CA . CYS A 1 449 ? -1.043 0.628 4.115 1.00 93.81 449 CYS A CA 1
ATOM 3523 C C . CYS A 1 449 ? -2.225 -0.341 3.978 1.00 93.81 449 CYS A C 1
ATOM 3525 O O . CYS A 1 449 ? -3.236 -0.140 4.646 1.00 93.81 449 CYS A O 1
ATOM 3527 N N . VAL A 1 450 ? -2.090 -1.401 3.172 1.00 93.00 450 VAL A N 1
ATOM 3528 C CA . VAL A 1 450 ? -3.110 -2.459 3.042 1.00 93.00 450 VAL A CA 1
ATOM 3529 C C . VAL A 1 450 ? -3.365 -3.131 4.391 1.00 93.00 450 VAL A C 1
ATOM 3531 O O . VAL A 1 450 ? -4.508 -3.174 4.836 1.00 93.00 450 VAL A O 1
ATOM 3534 N N . MET A 1 451 ? -2.313 -3.567 5.090 1.00 91.38 451 MET A N 1
ATOM 3535 C CA . MET A 1 451 ? -2.459 -4.213 6.400 1.00 91.38 451 MET A CA 1
ATOM 3536 C C . MET A 1 451 ? -3.050 -3.274 7.453 1.00 91.38 451 MET A C 1
ATOM 3538 O O . MET A 1 451 ? -3.875 -3.695 8.256 1.00 91.38 451 MET A O 1
ATOM 3542 N N . THR A 1 452 ? -2.691 -1.988 7.418 1.00 90.94 452 THR A N 1
ATOM 3543 C CA . THR A 1 452 ? -3.270 -0.983 8.323 1.00 90.94 452 THR A CA 1
ATOM 3544 C C . THR A 1 452 ? -4.774 -0.831 8.096 1.00 90.94 452 THR A C 1
ATOM 3546 O O . THR A 1 452 ? -5.535 -0.744 9.060 1.00 90.94 452 THR A O 1
ATOM 3549 N N . GLU A 1 453 ? -5.215 -0.818 6.837 1.00 89.25 453 GLU A N 1
ATOM 3550 C CA . GLU A 1 453 ? -6.637 -0.724 6.506 1.00 89.25 453 GLU A CA 1
ATOM 3551 C C . GLU A 1 453 ? -7.401 -1.986 6.923 1.00 89.25 453 GLU A C 1
ATOM 3553 O O . GLU A 1 453 ? -8.479 -1.878 7.502 1.00 89.25 453 GLU A O 1
ATOM 3558 N N . ILE A 1 454 ? -6.809 -3.169 6.743 1.00 88.31 454 ILE A N 1
ATOM 3559 C CA . ILE A 1 454 ? -7.389 -4.436 7.214 1.00 88.31 454 ILE A CA 1
ATOM 3560 C C . ILE A 1 454 ? -7.532 -4.435 8.739 1.00 88.31 454 ILE A C 1
ATOM 3562 O O . ILE A 1 454 ? -8.611 -4.717 9.254 1.00 88.31 454 ILE A O 1
ATOM 3566 N N . SER A 1 455 ? -6.491 -4.040 9.481 1.00 86.19 455 SER A N 1
ATOM 3567 C CA . SER A 1 455 ? -6.570 -3.911 10.942 1.00 86.19 455 SER A CA 1
ATOM 3568 C C . SER A 1 455 ? -7.638 -2.901 11.377 1.00 86.19 455 SER A C 1
ATOM 3570 O O . SER A 1 455 ? -8.325 -3.112 12.380 1.00 86.19 455 SER A O 1
ATOM 3572 N N . ARG A 1 456 ? -7.816 -1.807 10.623 1.00 86.62 456 ARG A N 1
ATOM 3573 C CA . ARG A 1 456 ? -8.868 -0.812 10.872 1.00 86.62 456 ARG A CA 1
ATOM 3574 C C . ARG A 1 456 ? -10.262 -1.410 10.675 1.00 86.62 456 ARG A C 1
ATOM 3576 O O . ARG A 1 456 ? -11.114 -1.208 11.540 1.00 86.62 456 ARG A O 1
ATOM 3583 N N . LEU A 1 457 ? -10.493 -2.130 9.576 1.00 85.31 457 LEU A N 1
ATOM 3584 C CA . LEU A 1 457 ? -11.765 -2.804 9.292 1.00 85.31 457 LEU A CA 1
ATOM 3585 C C . LEU A 1 457 ? -12.081 -3.864 10.350 1.00 85.31 457 LEU A C 1
ATOM 3587 O O . LEU A 1 457 ? -13.170 -3.836 10.919 1.00 85.31 457 LEU A O 1
ATOM 3591 N N . ALA A 1 458 ? -11.105 -4.696 10.717 1.00 82.12 458 ALA A N 1
ATOM 3592 C CA . ALA A 1 458 ? -11.274 -5.707 11.757 1.00 82.12 458 ALA A CA 1
ATOM 3593 C C . ALA A 1 458 ? -11.593 -5.087 13.130 1.00 82.12 458 ALA A C 1
ATOM 3595 O O . ALA A 1 458 ? -12.470 -5.569 13.845 1.00 82.12 458 ALA A O 1
ATOM 3596 N N . THR A 1 459 ? -10.941 -3.971 13.483 1.00 82.56 459 THR A N 1
ATOM 3597 C CA . THR A 1 459 ? -11.241 -3.232 14.723 1.00 82.56 459 THR A CA 1
ATOM 3598 C C . THR A 1 459 ? -12.673 -2.697 14.720 1.00 82.56 459 THR A C 1
ATOM 3600 O O . THR A 1 459 ? -13.368 -2.789 15.729 1.00 82.56 459 THR A O 1
ATOM 3603 N N . LEU A 1 460 ? -13.136 -2.150 13.592 1.00 81.50 460 LEU A N 1
ATOM 3604 C CA . LEU A 1 460 ? -14.504 -1.645 13.467 1.00 81.50 460 LEU A CA 1
ATOM 3605 C C . LEU A 1 460 ? -15.548 -2.767 13.500 1.00 81.50 460 LEU A C 1
ATOM 3607 O O . LEU A 1 460 ? -16.586 -2.597 14.137 1.00 81.50 460 LEU A O 1
ATOM 3611 N N . ALA A 1 461 ? -15.272 -3.903 12.859 1.00 78.06 461 ALA A N 1
ATOM 3612 C CA . ALA A 1 461 ? -16.136 -5.077 12.903 1.00 78.06 461 ALA A CA 1
ATOM 3613 C C . ALA A 1 461 ? -16.256 -5.628 14.335 1.00 78.06 461 ALA A C 1
ATOM 3615 O O . ALA A 1 461 ? -17.364 -5.873 14.807 1.00 78.06 461 ALA A O 1
ATOM 3616 N N . ALA A 1 462 ? -15.140 -5.734 15.067 1.00 78.56 462 ALA A N 1
ATOM 3617 C CA . ALA A 1 462 ? -15.138 -6.156 16.468 1.00 78.56 462 ALA A CA 1
ATOM 3618 C C . ALA A 1 462 ? -15.924 -5.188 17.372 1.00 78.56 462 ALA A C 1
ATOM 3620 O O . ALA A 1 462 ? -16.670 -5.616 18.255 1.00 78.56 462 ALA A O 1
ATOM 3621 N N . ASP A 1 463 ? -15.800 -3.880 17.135 1.00 75.06 463 ASP A N 1
ATOM 3622 C CA . ASP A 1 463 ? -16.573 -2.851 17.835 1.00 75.06 463 ASP A CA 1
ATOM 3623 C C . ASP A 1 463 ? -18.083 -2.988 17.581 1.00 75.06 463 ASP A C 1
ATOM 3625 O O . ASP A 1 463 ? -18.883 -2.851 18.512 1.00 75.06 463 ASP A O 1
ATOM 3629 N N . GLN A 1 464 ? -18.473 -3.281 16.337 1.00 75.56 464 GLN A N 1
ATOM 3630 C CA . GLN A 1 464 ? -19.870 -3.499 15.966 1.00 75.56 464 GLN A CA 1
ATOM 3631 C C . GLN A 1 464 ? -20.425 -4.770 16.618 1.00 75.56 464 GLN A C 1
ATOM 3633 O O . GLN A 1 464 ? -21.442 -4.704 17.305 1.00 75.56 464 GLN A O 1
ATOM 3638 N N . GLN A 1 465 ? -19.709 -5.894 16.510 1.00 76.00 465 GLN A N 1
ATOM 3639 C CA . GLN A 1 465 ? -20.078 -7.158 17.159 1.00 76.00 465 GLN A CA 1
ATOM 3640 C C . GLN A 1 465 ? -20.234 -6.996 18.674 1.00 76.00 465 GLN A C 1
ATOM 3642 O O . GLN A 1 465 ? -21.177 -7.516 19.270 1.00 76.00 465 GLN A O 1
ATOM 3647 N N . LYS A 1 466 ? -19.345 -6.222 19.307 1.00 76.56 466 LYS A N 1
ATOM 3648 C CA . LYS A 1 466 ? -19.444 -5.885 20.729 1.00 76.56 466 LYS A CA 1
ATOM 3649 C C . LYS A 1 466 ? -20.726 -5.111 21.040 1.00 76.56 466 LYS A C 1
ATOM 3651 O O . LYS A 1 466 ? -21.364 -5.387 22.053 1.00 76.56 466 LYS A O 1
ATOM 3656 N N . SER A 1 467 ? -21.105 -4.150 20.200 1.00 70.38 467 SER A N 1
ATOM 3657 C CA . SER A 1 467 ? -22.347 -3.391 20.371 1.00 70.38 467 SER A CA 1
ATOM 3658 C C . SER A 1 467 ? -23.585 -4.278 20.214 1.00 70.38 467 SER A C 1
ATOM 3660 O O . SER A 1 467 ? -24.494 -4.209 21.044 1.00 70.38 467 SER A O 1
ATOM 3662 N N . ASP A 1 468 ? -23.600 -5.144 19.201 1.00 71.88 468 ASP A N 1
ATOM 3663 C CA . ASP A 1 468 ? -24.721 -6.045 18.914 1.00 71.88 468 ASP A CA 1
ATOM 3664 C C . ASP A 1 468 ? -24.909 -7.079 20.032 1.00 71.88 468 ASP A C 1
ATOM 3666 O O . ASP A 1 468 ? -26.026 -7.306 20.505 1.00 71.88 468 ASP A O 1
ATOM 3670 N N . PHE A 1 469 ? -23.803 -7.622 20.550 1.00 76.88 469 PHE A N 1
ATOM 3671 C CA . PHE A 1 469 ? -23.799 -8.505 21.713 1.00 76.88 469 PHE A CA 1
ATOM 3672 C C . PHE A 1 469 ? -24.420 -7.835 22.945 1.00 76.88 469 PHE A C 1
ATOM 3674 O O . PHE A 1 469 ? -25.318 -8.393 23.574 1.00 76.88 469 PHE A O 1
ATOM 3681 N N . ILE A 1 470 ? -24.005 -6.604 23.258 1.00 77.44 470 ILE A N 1
ATOM 3682 C CA . ILE A 1 470 ? -24.558 -5.836 24.381 1.00 77.44 470 ILE A CA 1
ATOM 3683 C C . ILE A 1 470 ? -26.058 -5.554 24.189 1.00 77.44 470 ILE A C 1
ATOM 3685 O O . ILE A 1 470 ? -26.830 -5.654 25.147 1.00 77.44 470 ILE A O 1
ATOM 3689 N N . GLY A 1 471 ? -26.478 -5.266 22.953 1.00 74.62 471 GLY A N 1
ATOM 3690 C CA . GLY A 1 471 ? -27.884 -5.155 22.565 1.00 74.62 471 GLY A CA 1
ATOM 3691 C C . GLY A 1 471 ? -28.684 -6.416 22.900 1.00 74.62 471 GLY A C 1
ATOM 3692 O O . GLY A 1 471 ? -29.669 -6.345 23.638 1.00 74.62 471 GLY A O 1
ATOM 3693 N N . SER A 1 472 ? -28.233 -7.567 22.393 1.00 75.31 472 SER A N 1
ATOM 3694 C CA . SER A 1 472 ? -28.909 -8.862 22.561 1.00 75.31 472 SER A CA 1
ATOM 3695 C C . SER A 1 472 ? -29.024 -9.294 24.029 1.00 75.31 472 SER A C 1
ATOM 3697 O O . SER A 1 472 ? -30.135 -9.528 24.508 1.00 75.31 472 SER A O 1
ATOM 3699 N N . ILE A 1 473 ? -27.921 -9.268 24.787 1.00 78.69 473 ILE A N 1
ATOM 3700 C CA . ILE A 1 473 ? -27.909 -9.655 26.207 1.00 78.69 473 ILE A CA 1
ATOM 3701 C C . ILE A 1 473 ? -28.849 -8.790 27.035 1.00 78.69 473 ILE A C 1
ATOM 3703 O O . ILE A 1 473 ? -29.534 -9.287 27.928 1.00 78.69 473 ILE A O 1
ATOM 3707 N N . SER A 1 474 ? -28.905 -7.487 26.761 1.00 77.25 474 SER A N 1
ATOM 3708 C CA . SER A 1 474 ? -29.806 -6.613 27.504 1.00 77.25 474 SER A CA 1
ATOM 3709 C C . SER A 1 474 ? -31.273 -6.999 27.306 1.00 77.25 474 SER A C 1
ATOM 3711 O O . SER A 1 474 ? -32.037 -6.994 28.272 1.00 77.25 474 SER A O 1
ATOM 3713 N N . HIS A 1 475 ? -31.672 -7.355 26.082 1.00 77.44 475 HIS A N 1
ATOM 3714 C CA . HIS A 1 475 ? -33.028 -7.830 25.813 1.00 77.44 475 HIS A CA 1
ATOM 3715 C C . HIS A 1 475 ? -33.315 -9.171 26.500 1.00 77.44 475 HIS A C 1
ATOM 3717 O O . HIS A 1 475 ? -34.378 -9.311 27.109 1.00 77.44 475 HIS A O 1
ATOM 3723 N N . GLU A 1 476 ? -32.361 -10.105 26.485 1.00 81.94 476 GLU A N 1
ATOM 3724 C CA . GLU A 1 476 ? -32.496 -11.410 27.144 1.00 81.94 476 GLU A CA 1
ATOM 3725 C C . GLU A 1 476 ? -32.576 -11.310 28.672 1.00 81.94 476 GLU A C 1
ATOM 3727 O O . GLU A 1 476 ? -33.339 -12.050 29.287 1.00 81.94 476 GLU A O 1
ATOM 3732 N N . LEU A 1 477 ? -31.860 -10.368 29.297 1.00 80.44 477 LEU A N 1
ATOM 3733 C CA . LEU A 1 477 ? -31.909 -10.152 30.748 1.00 80.44 477 LEU A CA 1
ATOM 3734 C C . LEU A 1 477 ? -33.117 -9.315 31.197 1.00 80.44 477 LEU A C 1
ATOM 3736 O O . LEU A 1 477 ? -33.621 -9.504 32.305 1.00 80.44 477 LEU A O 1
ATOM 3740 N N . ARG A 1 478 ? -33.619 -8.401 30.356 1.00 79.75 478 ARG A N 1
ATOM 3741 C CA . ARG A 1 478 ? -34.761 -7.534 30.698 1.00 79.75 478 ARG A CA 1
ATOM 3742 C C . ARG A 1 478 ? -36.051 -8.328 30.904 1.00 79.75 478 ARG A C 1
ATOM 3744 O O . ARG A 1 478 ? -36.820 -7.999 31.807 1.00 79.75 478 ARG A O 1
ATOM 3751 N N . SER A 1 479 ? -36.290 -9.341 30.073 1.00 82.00 479 SER A N 1
ATOM 3752 C CA . SER A 1 479 ? -37.525 -10.134 30.094 1.00 82.00 479 SER A CA 1
ATOM 3753 C C . SER A 1 479 ? -37.736 -10.923 31.399 1.00 82.00 479 SER A C 1
ATOM 3755 O O . SER A 1 479 ? -38.782 -10.735 32.024 1.00 82.00 479 SER A O 1
ATOM 3757 N N . PRO A 1 480 ? -36.788 -11.758 31.877 1.00 85.25 480 PRO A N 1
ATOM 3758 C CA . PRO A 1 480 ? -36.955 -12.465 33.148 1.00 85.25 480 PRO A CA 1
ATOM 3759 C C . PRO A 1 480 ? -37.014 -11.497 34.330 1.00 85.25 480 PRO A C 1
ATOM 3761 O O . PRO A 1 480 ? -37.740 -11.741 35.289 1.00 85.25 480 PRO A O 1
ATOM 3764 N N . LEU A 1 481 ? -36.311 -10.367 34.249 1.00 86.00 481 LEU A N 1
ATOM 3765 C CA . LEU A 1 481 ? -36.285 -9.391 35.325 1.00 86.00 481 LEU A CA 1
ATOM 3766 C C . LEU A 1 481 ? -37.622 -8.650 35.498 1.00 86.00 481 LEU A C 1
ATOM 3768 O O . LEU A 1 481 ? -38.044 -8.434 36.630 1.00 86.00 481 LEU A O 1
ATOM 3772 N N . HIS A 1 482 ? -38.339 -8.352 34.409 1.00 83.06 482 HIS A N 1
ATOM 3773 C CA . HIS A 1 482 ? -39.729 -7.882 34.503 1.00 83.06 482 HIS A CA 1
ATOM 3774 C C . HIS A 1 482 ? -40.650 -8.943 35.115 1.00 83.06 482 HIS A C 1
ATOM 3776 O O . HIS A 1 482 ? -41.553 -8.597 35.870 1.00 83.06 482 HIS A O 1
ATOM 3782 N N . GLY A 1 483 ? -40.399 -10.228 34.844 1.00 85.06 483 GLY A N 1
ATOM 3783 C CA . GLY A 1 483 ? -41.119 -11.327 35.491 1.00 85.06 483 GLY A CA 1
ATOM 3784 C C . GLY A 1 483 ? -40.898 -11.374 37.007 1.00 85.06 483 GLY A C 1
ATOM 3785 O O . GLY A 1 483 ? -41.855 -11.556 37.758 1.00 85.06 483 GLY A O 1
ATOM 3786 N N . ILE A 1 484 ? -39.660 -11.155 37.466 1.00 85.81 484 ILE A N 1
ATOM 3787 C CA . ILE A 1 484 ? -39.328 -11.067 38.899 1.00 85.81 484 ILE A CA 1
ATOM 3788 C C . ILE A 1 484 ? -40.020 -9.862 39.539 1.00 85.81 484 ILE A C 1
ATOM 3790 O O . ILE A 1 484 ? -40.655 -10.019 40.577 1.00 85.81 484 ILE A O 1
ATOM 3794 N N . LEU A 1 485 ? -39.942 -8.687 38.908 1.00 84.62 485 LEU A N 1
ATOM 3795 C CA . LEU A 1 485 ? -40.603 -7.467 39.381 1.00 84.62 485 LEU A CA 1
ATOM 3796 C C . LEU A 1 485 ? -42.118 -7.649 39.512 1.00 84.62 485 LEU A C 1
ATOM 3798 O O . LEU A 1 485 ? -42.665 -7.383 40.575 1.00 84.62 485 LEU A O 1
ATOM 3802 N N . ALA A 1 486 ? -42.775 -8.191 38.483 1.00 85.06 486 ALA A N 1
ATOM 3803 C CA . ALA A 1 486 ? -44.207 -8.481 38.530 1.00 85.06 486 ALA A CA 1
ATOM 3804 C C . ALA A 1 486 ? -44.551 -9.482 39.646 1.00 85.06 486 ALA A C 1
ATOM 3806 O O . ALA A 1 486 ? -45.553 -9.329 40.336 1.00 85.06 486 ALA A O 1
ATOM 3807 N N . SER A 1 487 ? -43.703 -10.492 39.863 1.00 88.00 487 SER A N 1
ATOM 3808 C CA . SER A 1 487 ? -43.892 -11.463 40.949 1.00 88.00 487 SER A CA 1
ATOM 3809 C C . SER A 1 487 ? -43.757 -10.816 42.330 1.00 88.00 487 SER A C 1
ATOM 3811 O O . SER A 1 487 ? -44.518 -11.154 43.232 1.00 88.00 487 SER A O 1
ATOM 3813 N N . CYS A 1 488 ? -42.814 -9.883 42.499 1.00 87.56 488 CYS A N 1
ATOM 3814 C CA . CYS A 1 488 ? -42.653 -9.125 43.741 1.00 87.56 488 CYS A CA 1
ATOM 3815 C C . CYS A 1 488 ? -43.851 -8.199 43.982 1.00 87.56 488 CYS A C 1
ATOM 3817 O O . CYS A 1 488 ? -44.361 -8.162 45.096 1.00 87.56 488 CYS A O 1
ATOM 3819 N N . GLU A 1 489 ? -44.343 -7.523 42.941 1.00 85.56 489 GLU A N 1
ATOM 3820 C CA . GLU A 1 489 ? -45.525 -6.655 43.008 1.00 85.56 489 GLU A CA 1
ATOM 3821 C C . GLU A 1 489 ? -46.776 -7.451 43.421 1.00 85.56 489 GLU A C 1
ATOM 3823 O O . GLU A 1 489 ? -47.428 -7.106 44.403 1.00 85.56 489 GLU A O 1
ATOM 3828 N N . PHE A 1 490 ? -47.034 -8.601 42.783 1.00 87.75 490 PHE A N 1
ATOM 3829 C CA . PHE A 1 490 ? -48.149 -9.473 43.169 1.00 87.75 490 PHE A CA 1
ATOM 3830 C C . PHE A 1 490 ? -48.012 -10.047 44.582 1.00 87.75 490 PHE A C 1
ATOM 3832 O O . PHE A 1 490 ? -49.012 -10.165 45.282 1.00 87.75 490 PHE A O 1
ATOM 3839 N N . LEU A 1 491 ? -46.802 -10.417 45.018 1.00 87.56 491 LEU A N 1
ATOM 3840 C CA . LEU A 1 491 ? -46.577 -10.884 46.391 1.00 87.56 491 LEU A CA 1
ATOM 3841 C C . LEU A 1 491 ? -46.784 -9.759 47.413 1.00 87.56 491 LEU A C 1
ATOM 3843 O O . LEU A 1 491 ? -47.313 -10.021 48.493 1.00 87.56 491 LEU A O 1
ATOM 3847 N N . GLY A 1 492 ? -46.417 -8.522 47.074 1.00 81.38 492 GLY A N 1
ATOM 3848 C CA . GLY A 1 492 ? -46.646 -7.340 47.906 1.00 81.38 492 GLY A CA 1
ATOM 3849 C C . GLY A 1 492 ? -48.128 -7.038 48.145 1.00 81.38 492 GLY A C 1
ATOM 3850 O O . GLY A 1 492 ? -48.481 -6.578 49.230 1.00 81.38 492 GLY A O 1
ATOM 3851 N N . ASP A 1 493 ? -48.989 -7.368 47.178 1.00 83.62 493 ASP A N 1
ATOM 3852 C CA . ASP A 1 493 ? -50.448 -7.213 47.268 1.00 83.62 493 ASP A CA 1
ATOM 3853 C C . ASP A 1 493 ? -51.145 -8.321 48.088 1.00 83.62 493 ASP A C 1
ATOM 3855 O O . ASP A 1 493 ? -52.342 -8.228 48.374 1.00 83.62 493 ASP A O 1
ATOM 3859 N N . THR A 1 494 ? -50.424 -9.376 48.488 1.00 86.31 494 THR A N 1
ATOM 3860 C CA . THR A 1 494 ? -50.962 -10.445 49.350 1.00 86.31 494 THR A CA 1
ATOM 3861 C C . THR A 1 494 ? -50.779 -10.145 50.842 1.00 86.31 494 THR A C 1
ATOM 3863 O O . THR A 1 494 ? -49.951 -9.322 51.235 1.00 86.31 494 THR A O 1
ATOM 3866 N N . GLU A 1 495 ? -51.534 -10.833 51.711 1.00 81.88 495 GLU A N 1
ATOM 3867 C CA . GLU A 1 495 ? -51.313 -10.760 53.162 1.00 81.88 495 GLU A CA 1
ATOM 3868 C C . GLU A 1 495 ? -49.931 -11.335 53.520 1.00 81.88 495 GLU A C 1
ATOM 3870 O O . GLU A 1 495 ? -49.734 -12.549 53.589 1.00 81.88 495 GLU A O 1
ATOM 3875 N N . THR A 1 496 ? -48.958 -10.448 53.746 1.00 79.44 496 THR A N 1
ATOM 3876 C CA . THR A 1 496 ? -47.574 -10.797 54.087 1.00 79.44 496 THR A CA 1
ATOM 3877 C C . THR A 1 496 ? -47.234 -10.394 55.519 1.00 79.44 496 THR A C 1
ATOM 3879 O O . THR A 1 496 ? -47.640 -9.348 56.025 1.00 79.44 496 THR A O 1
ATOM 3882 N N . THR A 1 497 ? -46.457 -11.234 56.207 1.00 83.56 497 THR A N 1
ATOM 3883 C CA . THR A 1 497 ? -45.858 -10.864 57.500 1.00 83.56 497 THR A CA 1
ATOM 3884 C C . THR A 1 497 ? -44.837 -9.735 57.320 1.00 83.56 497 THR A C 1
ATOM 3886 O O . THR A 1 497 ? -44.279 -9.565 56.237 1.00 83.56 497 THR A O 1
ATOM 3889 N N . SER A 1 498 ? -44.519 -8.989 58.385 1.00 75.25 498 SER A N 1
ATOM 3890 C CA . SER A 1 498 ? -43.515 -7.907 58.335 1.00 75.25 498 SER A CA 1
ATOM 3891 C C . SER A 1 498 ? -42.149 -8.370 57.806 1.00 75.25 498 SER A C 1
ATOM 3893 O O . SER A 1 498 ? -41.488 -7.641 57.070 1.00 75.25 498 SER A O 1
ATOM 3895 N N . PHE A 1 499 ? -41.755 -9.607 58.121 1.00 70.44 499 PHE A N 1
ATOM 3896 C CA . PHE A 1 499 ? -40.538 -10.230 57.601 1.00 70.44 499 PHE A CA 1
ATOM 3897 C C . PHE A 1 499 ? -40.633 -10.562 56.101 1.00 70.44 499 PHE A C 1
ATOM 3899 O O . PHE A 1 499 ? -39.709 -10.269 55.346 1.00 70.44 499 PHE A O 1
ATOM 3906 N N . GLN A 1 500 ? -41.756 -11.130 55.645 1.00 75.44 500 GLN A N 1
ATOM 3907 C CA . GLN A 1 500 ? -41.982 -11.421 54.221 1.00 75.44 500 GLN A CA 1
ATOM 3908 C C . GLN A 1 500 ? -42.051 -10.145 53.381 1.00 75.44 500 GLN A C 1
ATOM 3910 O O . GLN A 1 500 ? -41.478 -10.110 52.297 1.00 75.44 500 GLN A O 1
ATOM 3915 N N . LYS A 1 501 ? -42.683 -9.089 53.902 1.00 76.19 501 LYS A N 1
ATOM 3916 C CA . LYS A 1 501 ? -42.727 -7.780 53.251 1.00 76.19 501 LYS A CA 1
ATOM 3917 C C . LYS A 1 501 ? -41.323 -7.206 53.054 1.00 76.19 501 LYS A C 1
ATOM 3919 O O . LYS A 1 501 ? -40.968 -6.846 51.942 1.00 76.19 501 LYS A O 1
ATOM 3924 N N . SER A 1 502 ? -40.479 -7.258 54.088 1.00 63.28 502 SER A N 1
ATOM 3925 C CA . SER A 1 502 ? -39.075 -6.834 53.987 1.00 63.28 502 SER A CA 1
ATOM 3926 C C . SER A 1 502 ? -38.276 -7.628 52.937 1.00 63.28 502 SER A C 1
ATOM 3928 O O . SER A 1 502 ? -37.468 -7.045 52.212 1.00 63.28 502 SER A O 1
ATOM 3930 N N . LEU A 1 503 ? -38.516 -8.938 52.801 1.00 71.44 503 LEU A N 1
ATOM 3931 C CA . LEU A 1 503 ? -37.900 -9.769 51.755 1.00 71.44 503 LEU A CA 1
ATOM 3932 C C . LEU A 1 503 ? -38.363 -9.379 50.343 1.00 71.44 503 LEU A C 1
ATOM 3934 O O . LEU A 1 503 ? -37.531 -9.293 49.439 1.00 71.44 503 LEU A O 1
ATOM 3938 N N . VAL A 1 504 ? -39.664 -9.137 50.157 1.00 80.94 504 VAL A N 1
ATOM 3939 C CA . VAL A 1 504 ? -40.246 -8.708 48.874 1.00 80.94 504 VAL A CA 1
ATOM 3940 C C . VAL A 1 504 ? -39.719 -7.329 48.474 1.00 80.94 504 VAL A C 1
ATOM 3942 O O . VAL A 1 504 ? -39.249 -7.173 47.349 1.00 80.94 504 VAL A O 1
ATOM 3945 N N . ASP A 1 505 ? -39.693 -6.373 49.404 1.00 72.19 505 ASP A N 1
ATOM 3946 C CA . ASP A 1 505 ? -39.164 -5.021 49.175 1.00 72.19 505 ASP A CA 1
ATOM 3947 C C . ASP A 1 505 ? -37.672 -5.062 48.793 1.00 72.19 505 ASP A C 1
ATOM 3949 O O . ASP A 1 505 ? -37.213 -4.349 47.897 1.00 72.19 505 ASP A O 1
ATOM 3953 N N . THR A 1 506 ? -36.902 -5.956 49.423 1.00 67.31 506 THR A N 1
ATOM 3954 C CA . THR A 1 506 ? -35.485 -6.162 49.088 1.00 67.31 506 THR A CA 1
ATOM 3955 C C . THR A 1 506 ? -35.320 -6.761 47.688 1.00 67.31 506 THR A C 1
ATOM 3957 O O . THR A 1 506 ? -34.472 -6.306 46.918 1.00 67.31 506 THR A O 1
ATOM 3960 N N . ALA A 1 507 ? -36.131 -7.761 47.329 1.00 75.56 507 ALA A N 1
ATOM 3961 C CA . ALA A 1 507 ? -36.092 -8.390 46.010 1.00 75.56 507 ALA A CA 1
ATOM 3962 C C . ALA A 1 507 ? -36.494 -7.417 44.886 1.00 75.56 507 ALA A C 1
ATOM 3964 O O . ALA A 1 507 ? -35.804 -7.363 43.864 1.00 75.56 507 ALA A O 1
ATOM 3965 N N . ASP A 1 508 ? -37.541 -6.611 45.091 1.00 77.06 508 ASP A N 1
ATOM 3966 C CA . ASP A 1 508 ? -37.968 -5.556 44.161 1.00 77.06 508 ASP A CA 1
ATOM 3967 C C . ASP A 1 508 ? -36.864 -4.502 43.981 1.00 77.06 508 ASP A C 1
ATOM 3969 O O . ASP A 1 508 ? -36.456 -4.213 42.852 1.00 77.06 508 ASP A O 1
ATOM 3973 N N . SER A 1 509 ? -36.280 -4.018 45.081 1.00 64.62 509 SER A N 1
ATOM 3974 C CA . SER A 1 509 ? -35.171 -3.056 45.048 1.00 64.62 509 SER A CA 1
ATOM 3975 C C . SER A 1 509 ? -33.943 -3.598 44.298 1.00 64.62 509 SER A C 1
ATOM 3977 O O . SER A 1 509 ? -33.370 -2.918 43.435 1.00 64.62 509 SER A O 1
ATOM 3979 N N . CYS A 1 510 ? -33.561 -4.858 44.540 1.00 71.31 510 CYS A N 1
ATOM 3980 C CA . CYS A 1 510 ? -32.479 -5.519 43.808 1.00 71.31 510 CYS A CA 1
ATOM 3981 C C . CYS A 1 510 ? -32.797 -5.678 42.313 1.00 71.31 510 CYS A C 1
ATOM 3983 O O . CYS A 1 510 ? -31.927 -5.426 41.473 1.00 71.31 510 CYS A O 1
ATOM 3985 N N . ALA A 1 511 ? -34.029 -6.061 41.967 1.00 76.88 511 ALA A N 1
ATOM 3986 C CA . ALA A 1 511 ? -34.458 -6.215 40.582 1.00 76.88 511 ALA A CA 1
ATOM 3987 C C . ALA A 1 511 ? -34.440 -4.869 39.837 1.00 76.88 511 ALA A C 1
ATOM 3989 O O . ALA A 1 511 ? -33.838 -4.783 38.765 1.00 76.88 511 ALA A O 1
ATOM 3990 N N . ARG A 1 512 ? -34.989 -3.792 40.419 1.00 72.94 512 ARG A N 1
ATOM 3991 C CA . ARG A 1 512 ? -34.937 -2.430 39.845 1.00 72.94 512 ARG A CA 1
ATOM 3992 C C . ARG A 1 512 ? -33.505 -1.948 39.645 1.00 72.94 512 ARG A C 1
ATOM 3994 O O . ARG A 1 512 ? -33.148 -1.486 38.563 1.00 72.94 512 ARG A O 1
ATOM 4001 N N . THR A 1 513 ? -32.653 -2.152 40.645 1.00 67.94 513 THR A N 1
ATOM 4002 C CA . THR A 1 513 ? -31.232 -1.784 40.576 1.00 67.94 513 THR A CA 1
ATOM 4003 C C . THR A 1 513 ? -30.502 -2.513 39.442 1.00 67.94 513 THR A C 1
ATOM 4005 O O . THR A 1 513 ? -29.663 -1.930 38.740 1.00 67.94 513 THR A O 1
ATOM 4008 N N . LEU A 1 514 ? -30.808 -3.795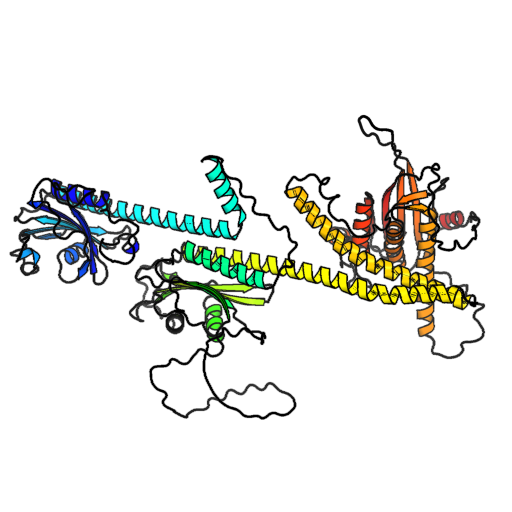 39.233 1.00 74.75 514 LEU A N 1
ATOM 4009 C CA . LEU A 1 514 ? -30.234 -4.588 38.150 1.00 74.75 514 LEU A CA 1
ATOM 4010 C C . LEU A 1 514 ? -30.791 -4.169 36.778 1.00 74.75 514 LEU A C 1
ATOM 4012 O O . LEU A 1 514 ? -30.003 -4.044 35.837 1.00 74.75 514 LEU A O 1
ATOM 4016 N N . LEU A 1 515 ? -32.091 -3.862 36.672 1.00 75.94 515 LEU A N 1
ATOM 4017 C CA . LEU A 1 515 ? -32.707 -3.316 35.454 1.00 75.94 515 LEU A CA 1
ATOM 4018 C C . LEU A 1 515 ? -32.013 -2.034 35.004 1.00 75.94 515 LEU A C 1
ATOM 4020 O O . LEU A 1 515 ? -31.616 -1.909 33.844 1.00 75.94 515 LEU A O 1
ATOM 4024 N N . ASP A 1 516 ? -31.826 -1.111 35.944 1.00 66.69 516 ASP A N 1
ATOM 4025 C CA . ASP A 1 516 ? -31.158 0.161 35.703 1.00 66.69 516 ASP A CA 1
ATOM 4026 C C . ASP A 1 516 ? -29.711 -0.066 35.273 1.00 66.69 516 ASP A C 1
ATOM 4028 O O . ASP A 1 516 ? -29.235 0.551 34.323 1.00 66.69 516 ASP A O 1
ATOM 4032 N N . THR A 1 517 ? -29.016 -1.014 35.908 1.00 65.81 517 THR A N 1
ATOM 4033 C CA . THR A 1 517 ? -27.640 -1.368 35.529 1.00 65.81 517 THR A CA 1
ATOM 4034 C C . THR A 1 517 ? -27.562 -1.880 34.089 1.00 65.81 517 THR A C 1
ATOM 4036 O O . THR A 1 517 ? -26.660 -1.488 33.351 1.00 65.81 517 THR A O 1
ATOM 4039 N N . ILE A 1 518 ? -28.506 -2.721 33.665 1.00 74.62 518 ILE A N 1
ATOM 4040 C CA . ILE A 1 518 ? -28.563 -3.260 32.300 1.00 74.62 518 ILE A CA 1
ATOM 4041 C C . ILE A 1 518 ? -28.898 -2.162 31.283 1.00 74.62 518 ILE A C 1
ATOM 4043 O O . ILE A 1 518 ? -28.231 -2.059 30.252 1.00 74.62 518 ILE A O 1
ATOM 4047 N N . ASN A 1 519 ? -29.903 -1.329 31.568 1.00 69.12 519 ASN A N 1
ATOM 4048 C CA . ASN A 1 519 ? -30.283 -0.219 30.693 1.00 69.12 519 ASN A CA 1
ATOM 4049 C C . ASN A 1 519 ? -29.120 0.764 30.510 1.00 69.12 519 ASN A C 1
ATOM 4051 O O . ASN A 1 519 ? -28.871 1.224 29.403 1.00 69.12 519 ASN A O 1
ATOM 4055 N N . MET A 1 520 ? -28.312 0.980 31.544 1.00 66.31 520 MET A N 1
ATOM 4056 C CA . MET A 1 520 ? -27.130 1.830 31.446 1.00 66.31 520 MET A CA 1
ATOM 4057 C C . MET A 1 520 ? -26.005 1.264 30.583 1.00 66.31 520 MET A C 1
ATOM 4059 O O . MET A 1 520 ? -25.283 2.035 29.956 1.00 66.31 520 MET A O 1
ATOM 4063 N N . VAL A 1 521 ? -25.813 -0.057 30.548 1.00 66.44 521 VAL A N 1
ATOM 4064 C CA . VAL A 1 521 ? -24.820 -0.668 29.648 1.00 66.44 521 VAL A CA 1
ATOM 4065 C C . VAL A 1 521 ? -25.232 -0.452 28.184 1.00 66.44 521 VAL A C 1
ATOM 4067 O O . VAL A 1 521 ? -24.368 -0.199 27.342 1.00 66.44 521 VAL A O 1
ATOM 4070 N N . LEU A 1 522 ? -26.540 -0.454 27.895 1.00 68.44 522 LEU A N 1
ATOM 4071 C CA . LEU A 1 522 ? -27.072 -0.050 26.589 1.00 68.44 522 LEU A CA 1
ATOM 4072 C C . LEU A 1 522 ? -26.935 1.449 26.326 1.00 68.44 522 LEU A C 1
ATOM 4074 O O . LEU A 1 522 ? -26.558 1.849 25.228 1.00 68.44 522 LEU A O 1
ATOM 4078 N N . ASP A 1 523 ? -27.253 2.294 27.303 1.00 63.03 523 ASP A N 1
ATOM 4079 C CA . ASP A 1 523 ? -27.127 3.739 27.123 1.00 63.03 523 ASP A CA 1
ATOM 4080 C C . ASP A 1 523 ? -25.665 4.115 26.895 1.00 63.03 523 ASP A C 1
ATOM 4082 O O . ASP A 1 523 ? -25.372 4.916 26.019 1.00 63.03 523 ASP A O 1
ATOM 4086 N N . TYR A 1 524 ? -24.724 3.465 27.580 1.00 60.72 524 TYR A N 1
ATOM 4087 C CA . TYR A 1 524 ? -23.295 3.633 27.341 1.00 60.72 524 TYR A CA 1
ATOM 4088 C C . TYR A 1 524 ? -22.879 3.223 25.917 1.00 60.72 524 TYR A C 1
ATOM 4090 O O . TYR A 1 524 ? -22.122 3.953 25.269 1.00 60.72 524 TYR A O 1
ATOM 4098 N N . SER A 1 525 ? -23.378 2.094 25.391 1.00 61.16 525 SER A N 1
ATOM 4099 C CA . SER A 1 525 ? -23.077 1.688 24.009 1.00 61.16 525 SER A CA 1
ATOM 4100 C C . SER A 1 525 ? -23.653 2.677 22.988 1.00 61.16 525 SER A C 1
ATOM 4102 O O . SER A 1 525 ? -22.962 3.051 22.037 1.00 61.16 525 SER A O 1
ATOM 4104 N N . LYS A 1 526 ? -24.863 3.198 23.232 1.00 62.22 526 LYS A N 1
ATOM 4105 C CA . LYS A 1 526 ? -25.500 4.228 22.398 1.00 62.22 526 LYS A CA 1
ATOM 4106 C C . LYS A 1 526 ? -24.806 5.590 22.500 1.00 62.22 526 LYS A C 1
ATOM 4108 O O . LYS A 1 526 ? -24.569 6.223 21.475 1.00 62.22 526 LYS A O 1
ATOM 4113 N N . ILE A 1 527 ? -24.444 6.044 23.699 1.00 55.28 527 ILE A N 1
ATOM 4114 C CA . ILE A 1 527 ? -23.783 7.338 23.943 1.00 55.28 527 ILE A CA 1
ATOM 4115 C C . ILE A 1 527 ? -22.419 7.381 23.253 1.00 55.28 527 ILE A C 1
ATOM 4117 O O . ILE A 1 527 ? -22.119 8.357 22.567 1.00 55.28 527 ILE A O 1
ATOM 4121 N N . ASN A 1 528 ? -21.630 6.307 23.332 1.00 53.12 528 ASN A N 1
ATOM 4122 C CA . ASN A 1 528 ? -20.370 6.218 22.591 1.00 53.12 528 ASN A CA 1
ATOM 4123 C C . ASN A 1 528 ? -20.586 6.303 21.070 1.00 53.12 528 ASN A C 1
ATOM 4125 O O . ASN A 1 528 ? -19.762 6.887 20.363 1.00 53.12 528 ASN A O 1
ATOM 4129 N N . ALA A 1 529 ? -21.688 5.757 20.547 1.00 54.44 529 ALA A N 1
ATOM 4130 C CA . ALA A 1 529 ? -22.042 5.897 19.136 1.00 54.44 529 ALA A CA 1
ATOM 4131 C C . ALA A 1 529 ? -22.431 7.347 18.780 1.00 54.44 529 ALA A C 1
ATOM 4133 O O . ALA A 1 529 ? -21.987 7.872 17.755 1.00 54.44 529 ALA A O 1
ATOM 4134 N N . PHE A 1 530 ? -23.185 8.031 19.648 1.00 52.03 530 PHE A N 1
ATOM 4135 C CA . PHE A 1 530 ? -23.525 9.448 19.480 1.00 52.03 530 PHE A CA 1
ATOM 4136 C C . PHE A 1 530 ? -22.297 10.360 19.537 1.00 52.03 530 PHE A C 1
ATOM 4138 O O . PHE A 1 530 ? -22.171 11.249 18.697 1.00 52.03 530 PHE A O 1
ATOM 4145 N N . GLU A 1 531 ? -21.361 10.130 20.458 1.00 50.59 531 GLU A N 1
ATOM 4146 C CA . GLU A 1 531 ? -20.134 10.924 20.574 1.00 50.59 531 GLU A CA 1
ATOM 4147 C C . GLU A 1 531 ? -19.234 10.758 19.337 1.00 50.59 531 GLU A C 1
ATOM 4149 O O . GLU A 1 531 ? -18.725 11.742 18.789 1.00 50.59 531 GLU A O 1
ATOM 4154 N N . ARG A 1 532 ? -19.112 9.530 18.809 1.00 54.69 532 ARG A N 1
ATOM 4155 C CA . ARG A 1 532 ? -18.424 9.268 17.531 1.00 54.69 532 ARG A CA 1
ATOM 4156 C C . ARG A 1 532 ? -19.078 10.031 16.375 1.00 54.69 532 ARG A C 1
ATOM 4158 O O . ARG A 1 532 ? -18.374 10.676 15.595 1.00 54.69 532 ARG A O 1
ATOM 4165 N N . ASN A 1 533 ? -20.408 9.994 16.277 1.00 49.53 533 ASN A N 1
ATOM 4166 C CA . ASN A 1 533 ? -21.156 10.665 15.212 1.00 49.53 533 ASN A CA 1
ATOM 4167 C C . ASN A 1 533 ? -21.091 12.196 15.326 1.00 49.53 533 ASN A C 1
ATOM 4169 O O . ASN A 1 533 ? -20.878 12.875 14.321 1.00 49.53 533 ASN A O 1
ATOM 4173 N N . ALA A 1 534 ? -21.173 12.745 16.538 1.00 48.12 534 ALA A N 1
ATOM 4174 C CA . ALA A 1 534 ? -21.033 14.176 16.801 1.00 48.12 534 ALA A CA 1
ATOM 4175 C C . ALA A 1 534 ? -19.622 14.689 16.461 1.00 48.12 534 ALA A C 1
ATOM 4177 O O . ALA A 1 534 ? -19.474 15.744 15.840 1.00 48.12 534 ALA A O 1
ATOM 4178 N N . ASN A 1 535 ? -18.578 13.918 16.784 1.00 49.47 535 ASN A N 1
ATOM 4179 C CA . ASN A 1 535 ? -17.196 14.244 16.421 1.00 49.47 535 ASN A CA 1
ATOM 4180 C C . ASN A 1 535 ? -16.961 14.183 14.900 1.00 49.47 535 ASN A C 1
ATOM 4182 O O . ASN A 1 535 ? -16.215 14.999 14.351 1.00 49.47 535 ASN A O 1
ATOM 4186 N N . LYS A 1 536 ? -17.641 13.268 14.196 1.00 51.12 536 LYS A N 1
ATOM 4187 C CA . LYS A 1 536 ? -17.617 13.171 12.728 1.00 51.12 536 LYS A CA 1
ATOM 4188 C C . LYS A 1 536 ? -18.355 14.346 12.066 1.00 51.12 536 LYS A C 1
ATOM 4190 O O . LYS A 1 536 ? -17.829 14.930 11.121 1.00 51.12 536 LYS A O 1
ATOM 4195 N N . ALA A 1 537 ? -19.505 14.756 12.607 1.00 49.81 537 ALA A N 1
ATOM 4196 C CA . ALA A 1 537 ? -20.276 15.913 12.139 1.00 49.81 537 ALA A CA 1
ATOM 4197 C C . ALA A 1 537 ? -19.540 17.249 12.364 1.00 49.81 537 ALA A C 1
ATOM 4199 O O . ALA A 1 537 ? -19.485 18.082 11.457 1.00 49.81 537 ALA A O 1
ATOM 4200 N N . ARG A 1 538 ? -18.878 17.418 13.521 1.00 51.31 538 ARG A N 1
ATOM 4201 C CA . ARG A 1 538 ? -18.008 18.574 13.817 1.00 51.31 538 ARG A CA 1
ATOM 4202 C C . ARG A 1 538 ? -16.841 18.697 12.838 1.00 51.31 538 ARG A C 1
ATOM 4204 O O . ARG A 1 538 ? -16.533 19.801 12.400 1.00 51.31 538 ARG A O 1
ATOM 4211 N N . ARG A 1 539 ? -16.219 17.576 12.449 1.00 52.94 539 ARG A N 1
ATOM 4212 C CA . ARG A 1 539 ? -15.151 17.550 11.431 1.00 52.94 539 ARG A CA 1
ATOM 4213 C C . ARG A 1 539 ? -15.633 17.921 10.025 1.00 52.94 539 ARG A C 1
ATOM 4215 O O . ARG A 1 539 ? -14.829 18.392 9.231 1.00 52.94 539 ARG A O 1
ATOM 4222 N N . GLN A 1 540 ? -16.917 17.732 9.725 1.00 50.19 540 GLN A N 1
ATOM 4223 C CA . GLN A 1 540 ? -17.523 18.056 8.428 1.00 50.19 540 GLN A CA 1
ATOM 4224 C C . GLN A 1 540 ? -18.195 19.441 8.386 1.00 50.19 540 GLN A C 1
ATOM 4226 O O . GLN A 1 540 ? -18.838 19.773 7.394 1.00 50.19 540 GLN A O 1
ATOM 4231 N N . GLY A 1 541 ? -18.063 20.260 9.438 1.00 43.38 541 GLY A N 1
ATOM 4232 C CA . GLY A 1 541 ? -18.582 21.632 9.453 1.00 43.38 541 GLY A CA 1
ATOM 4233 C C . GLY A 1 541 ? -20.111 21.745 9.381 1.00 43.38 541 GLY A C 1
ATOM 4234 O O . GLY A 1 541 ? -20.621 22.810 9.046 1.00 43.38 541 GLY A O 1
ATOM 4235 N N . ARG A 1 542 ? -20.855 20.670 9.681 1.00 44.31 542 ARG A N 1
ATOM 4236 C CA . ARG A 1 542 ? -22.324 20.695 9.744 1.00 44.31 542 ARG A CA 1
ATOM 4237 C C . ARG A 1 542 ? -22.783 21.078 11.150 1.00 44.31 542 ARG A C 1
ATOM 4239 O O . ARG A 1 542 ? -22.373 20.466 12.135 1.00 44.31 542 ARG A O 1
ATOM 4246 N N . THR A 1 543 ? -23.637 22.092 11.243 1.00 40.91 543 THR A N 1
ATOM 4247 C CA . THR A 1 543 ? -24.285 22.526 12.484 1.00 40.91 543 THR A CA 1
ATOM 4248 C C . THR A 1 543 ? -25.213 21.425 13.006 1.00 40.91 543 THR A C 1
ATOM 4250 O O . THR A 1 543 ? -26.029 20.890 12.261 1.00 40.91 543 THR A O 1
ATOM 4253 N N . LEU A 1 544 ? -25.103 21.115 14.303 1.00 42.91 544 LEU A N 1
ATOM 4254 C CA . LEU A 1 544 ? -25.805 20.046 15.045 1.00 42.91 544 LEU A CA 1
ATOM 4255 C C . LEU A 1 544 ? -27.349 20.094 15.003 1.00 42.91 544 LEU A C 1
ATOM 4257 O O . LEU A 1 544 ? -28.006 19.229 15.575 1.00 42.91 544 LEU A O 1
ATOM 4261 N N . GLN A 1 545 ? -27.938 21.088 14.340 1.00 41.91 545 GLN A N 1
ATOM 4262 C CA . GLN A 1 545 ? -29.374 21.353 14.356 1.00 41.91 545 GLN A CA 1
ATOM 4263 C C . GLN A 1 545 ? -30.154 20.586 13.272 1.00 41.91 545 GLN A C 1
ATOM 4265 O O . GLN A 1 545 ? -31.368 20.470 13.384 1.00 41.91 545 GLN A O 1
ATOM 4270 N N . SER A 1 546 ? -29.487 20.020 12.255 1.00 34.56 546 SER A N 1
ATOM 4271 C CA . SER A 1 546 ? -30.162 19.303 11.156 1.00 34.56 546 SER A CA 1
ATOM 4272 C C . SER A 1 546 ? -30.303 17.789 11.351 1.00 34.56 546 SER A C 1
ATOM 4274 O O . SER A 1 546 ? -31.047 17.154 10.613 1.00 34.56 546 SER A O 1
ATOM 4276 N N . SER A 1 547 ? -29.637 17.190 12.342 1.00 35.72 547 SER A N 1
ATOM 4277 C CA . SER A 1 547 ? -29.669 15.736 12.590 1.00 35.72 547 SER A CA 1
ATOM 4278 C C . SER A 1 547 ? -30.703 15.286 13.634 1.00 35.72 547 SER A C 1
ATOM 4280 O O . SER A 1 547 ? -30.765 14.104 13.955 1.00 35.72 547 SER A O 1
ATOM 4282 N N . LEU A 1 548 ? -31.523 16.199 14.166 1.00 40.53 548 LEU A N 1
ATOM 4283 C CA . LEU A 1 548 ? -32.548 15.894 15.178 1.00 40.53 548 LEU A CA 1
ATOM 4284 C C . LEU A 1 548 ? -33.928 15.539 14.592 1.00 40.53 548 LEU A C 1
ATOM 4286 O O . LEU A 1 548 ? -34.857 15.301 15.359 1.00 40.53 548 LEU A O 1
ATOM 4290 N N . GLN A 1 549 ? -34.085 15.492 13.263 1.00 36.84 549 GLN A N 1
ATOM 4291 C CA . GLN A 1 549 ? -35.410 15.394 12.631 1.00 36.84 549 GLN A CA 1
ATOM 4292 C C . GLN A 1 549 ? -35.637 14.165 11.733 1.00 36.84 549 GLN A C 1
ATOM 4294 O O . GLN A 1 549 ? -36.712 14.030 11.159 1.00 36.84 549 GLN A O 1
ATOM 4299 N N . GLU A 1 550 ? -34.688 13.227 11.663 1.00 33.00 550 GLU A N 1
ATOM 4300 C CA . GLU A 1 550 ? -34.818 12.001 10.859 1.00 33.00 550 GLU A CA 1
ATOM 4301 C C . GLU A 1 550 ? -34.501 10.741 11.681 1.00 33.00 550 GLU A C 1
ATOM 4303 O O . GLU A 1 550 ? -33.494 10.069 11.493 1.00 33.00 550 GLU A O 1
ATOM 4308 N N . SER A 1 551 ? -35.368 10.408 12.636 1.00 32.94 551 SER A N 1
ATOM 4309 C CA . SER A 1 551 ? -35.582 9.011 13.048 1.00 32.94 551 SER A CA 1
ATOM 4310 C C . SER A 1 551 ? -36.976 8.872 13.656 1.00 32.94 551 SER A C 1
ATOM 4312 O O . SER A 1 551 ? -37.197 8.944 14.861 1.00 32.94 551 SER A O 1
ATOM 4314 N N . SER A 1 552 ? -37.957 8.731 12.772 1.00 32.59 552 SER A N 1
ATOM 4315 C CA . SER A 1 552 ? -39.321 8.352 13.112 1.00 32.59 552 SER A CA 1
ATOM 4316 C C . SER A 1 552 ? -39.362 6.891 13.574 1.00 32.59 552 SER A C 1
ATOM 4318 O O . SER A 1 552 ? -38.921 6.000 12.851 1.00 32.59 552 SER A O 1
ATOM 4320 N N . GLY A 1 553 ? -39.939 6.630 14.755 1.00 28.00 553 GLY A N 1
ATOM 4321 C CA . GLY A 1 553 ? -40.558 5.324 15.021 1.00 28.00 553 GLY A CA 1
ATOM 4322 C C . GLY A 1 553 ? -40.366 4.657 16.385 1.00 28.00 553 GLY A C 1
ATOM 4323 O O . GLY A 1 553 ? -40.946 3.592 16.567 1.00 28.00 553 GLY A O 1
ATOM 4324 N N . GLN A 1 554 ? -39.630 5.216 17.353 1.00 29.81 554 GLN A N 1
ATOM 4325 C CA . GLN A 1 554 ? -39.626 4.662 18.720 1.00 29.81 554 GLN A CA 1
ATOM 4326 C C . GLN A 1 554 ? -40.281 5.620 19.720 1.00 29.81 554 GLN A C 1
ATOM 4328 O O . GLN A 1 554 ? -40.027 6.824 19.644 1.00 29.81 554 GLN A O 1
ATOM 4333 N N . PRO A 1 555 ? -41.129 5.116 20.641 1.00 29.53 555 PRO A N 1
ATOM 4334 C CA . PRO A 1 555 ? -41.743 5.944 21.666 1.00 29.53 555 PRO A CA 1
ATOM 4335 C C . PRO A 1 555 ? -40.618 6.520 22.522 1.00 29.53 555 PRO A C 1
ATOM 4337 O O . PRO A 1 555 ? -39.902 5.790 23.206 1.00 29.53 555 PRO A O 1
ATOM 4340 N N . GLN A 1 556 ? -40.423 7.833 22.427 1.00 34.03 556 GLN A N 1
ATOM 4341 C CA . GLN A 1 556 ? -39.518 8.554 23.304 1.00 34.03 556 GLN A CA 1
ATOM 4342 C C . GLN A 1 556 ? -40.046 8.365 24.728 1.00 34.03 556 GLN A C 1
ATOM 4344 O O . GLN A 1 556 ? -41.088 8.909 25.088 1.00 34.03 556 GLN A O 1
ATOM 4349 N N . LEU A 1 557 ? -39.355 7.546 25.527 1.00 38.69 557 LEU A N 1
ATOM 4350 C CA . LEU A 1 557 ? -39.504 7.582 26.977 1.00 38.69 557 LEU A CA 1
ATOM 4351 C C . LEU A 1 557 ? -39.327 9.048 27.379 1.00 38.69 557 LEU A C 1
ATOM 4353 O O . LEU A 1 557 ? -38.370 9.692 26.949 1.00 38.69 557 LEU A O 1
ATOM 4357 N N . ASN A 1 558 ? -40.271 9.599 28.134 1.00 40.78 558 ASN A N 1
ATOM 4358 C CA . ASN A 1 558 ? -40.171 10.961 28.639 1.00 40.78 558 ASN A CA 1
ATOM 4359 C C . ASN A 1 558 ? -39.015 10.981 29.655 1.00 40.78 558 ASN A C 1
ATOM 4361 O O . ASN A 1 558 ? -39.190 10.667 30.827 1.00 40.78 558 ASN A O 1
ATOM 4365 N N . ILE A 1 559 ? -37.799 11.229 29.164 1.00 59.22 559 ILE A N 1
ATOM 4366 C CA . ILE A 1 559 ? -36.544 11.076 29.912 1.00 59.22 559 ILE A CA 1
ATOM 4367 C C . ILE A 1 559 ? -36.441 12.112 31.051 1.00 59.22 559 ILE A C 1
ATOM 4369 O O . ILE A 1 559 ? -35.759 11.868 32.044 1.00 59.22 559 ILE A O 1
ATOM 4373 N N . TYR A 1 560 ? -37.154 13.238 30.942 1.00 67.19 560 TYR A N 1
ATOM 4374 C CA . TYR A 1 560 ? -37.190 14.315 31.933 1.00 67.19 560 TYR A CA 1
ATOM 4375 C C . TYR A 1 560 ? -38.563 14.401 32.608 1.00 67.19 560 TYR A C 1
ATOM 4377 O O . TYR A 1 560 ? -39.595 14.344 31.941 1.00 67.19 560 TYR A O 1
ATOM 4385 N N . GLY A 1 561 ? -38.572 14.588 33.926 1.00 73.06 561 GLY A N 1
ATOM 4386 C CA . GLY A 1 561 ? -39.784 14.771 34.722 1.00 73.06 561 GLY A CA 1
ATOM 4387 C C . GLY A 1 561 ? -39.583 15.774 35.855 1.00 73.06 561 GLY A C 1
ATOM 4388 O O . GLY A 1 561 ? -38.455 16.153 36.169 1.00 73.06 561 GLY A O 1
ATOM 4389 N N . ASN A 1 562 ? -40.689 16.196 36.473 1.00 79.31 562 ASN A N 1
ATOM 4390 C CA . ASN A 1 562 ? -40.670 16.981 37.707 1.00 79.31 562 ASN A CA 1
ATOM 4391 C C . ASN A 1 562 ? -40.401 16.058 38.891 1.00 79.31 562 ASN A C 1
ATOM 4393 O O . ASN A 1 562 ? -41.190 15.157 39.169 1.00 79.31 562 ASN A O 1
ATOM 4397 N N . VAL A 1 563 ? -39.284 16.281 39.575 1.00 81.62 563 VAL A N 1
ATOM 4398 C CA . VAL A 1 563 ? -38.744 15.340 40.555 1.00 81.62 563 VAL A CA 1
ATOM 4399 C C . VAL A 1 563 ? -38.339 16.070 41.826 1.00 81.62 563 VAL A C 1
ATOM 4401 O O . VAL A 1 563 ? -37.669 17.100 41.757 1.00 81.62 563 VAL A O 1
ATOM 4404 N N . ASP A 1 564 ? -38.707 15.518 42.983 1.00 86.62 564 ASP A N 1
ATOM 4405 C CA . ASP A 1 564 ? -38.181 15.952 44.278 1.00 86.62 564 ASP A CA 1
ATOM 4406 C C . ASP A 1 564 ? -36.810 15.306 44.535 1.00 86.62 564 ASP A C 1
ATOM 4408 O O . ASP A 1 564 ? -36.704 14.107 44.802 1.00 86.62 564 ASP A O 1
ATOM 4412 N N . LEU A 1 565 ? -35.743 16.102 44.435 1.00 87.75 565 LEU A N 1
ATOM 4413 C CA . LEU A 1 565 ? -34.373 15.604 44.595 1.00 87.75 565 LEU A CA 1
ATOM 4414 C C . LEU A 1 565 ? -34.048 15.188 46.033 1.00 87.75 565 LEU A C 1
ATOM 4416 O O . LEU A 1 565 ? -33.202 14.314 46.222 1.00 87.75 565 LEU A O 1
ATOM 4420 N N . ALA A 1 566 ? -34.686 15.797 47.036 1.00 87.50 566 ALA A N 1
ATOM 4421 C CA . ALA A 1 566 ? -34.452 15.445 48.433 1.00 87.50 566 ALA A CA 1
ATOM 4422 C C . ALA A 1 566 ? -35.025 14.058 48.725 1.00 87.50 566 ALA A C 1
ATOM 4424 O O . ALA A 1 566 ? -34.301 13.201 49.223 1.00 87.50 566 ALA A O 1
ATOM 4425 N N . SER A 1 567 ? -36.267 13.814 48.294 1.00 83.19 567 SER A N 1
ATOM 4426 C CA . SER A 1 567 ? -36.917 12.507 48.438 1.00 83.19 567 SER A CA 1
ATOM 4427 C C . SER A 1 567 ? -36.134 11.399 47.731 1.00 83.19 567 SER A C 1
ATOM 4429 O O . SER A 1 567 ? -35.878 10.361 48.331 1.00 83.19 567 SER A O 1
ATOM 4431 N N . ILE A 1 568 ? -35.658 11.638 46.500 1.00 80.56 568 ILE A N 1
ATOM 4432 C CA . ILE A 1 568 ? -34.802 10.663 45.808 1.00 80.56 568 ILE A CA 1
ATOM 4433 C C . ILE A 1 568 ? -33.499 10.402 46.572 1.00 80.56 568 ILE A C 1
ATOM 4435 O O . ILE A 1 568 ? -33.031 9.266 46.617 1.00 80.56 568 ILE A O 1
ATOM 4439 N N . THR A 1 569 ? -32.883 11.446 47.132 1.00 87.50 569 THR A N 1
ATOM 4440 C CA . THR A 1 569 ? -31.620 11.300 47.866 1.00 87.50 569 THR A CA 1
ATOM 4441 C C . THR A 1 569 ? -31.807 10.451 49.116 1.00 87.50 569 THR A C 1
ATOM 4443 O O . THR A 1 569 ? -31.022 9.532 49.332 1.00 87.50 569 THR A O 1
ATOM 4446 N N . GLU A 1 570 ? -32.853 10.722 49.894 1.00 85.75 570 GLU A N 1
ATOM 4447 C CA . GLU A 1 570 ? -33.215 9.946 51.084 1.00 85.75 570 GLU A CA 1
ATOM 4448 C C . GLU A 1 570 ? -33.505 8.483 50.714 1.00 85.75 570 GLU A C 1
ATOM 4450 O O . GLU A 1 570 ? -32.831 7.585 51.212 1.00 85.75 570 GLU A O 1
ATOM 4455 N N . GLU A 1 571 ? -34.407 8.254 49.755 1.00 80.00 571 GLU A N 1
ATOM 4456 C CA . GLU A 1 571 ? -34.839 6.918 49.322 1.00 80.00 571 GLU A CA 1
ATOM 4457 C C . GLU A 1 571 ? -33.666 6.051 48.833 1.00 80.00 571 GLU A C 1
ATOM 4459 O O . GLU A 1 571 ? -33.544 4.882 49.197 1.00 80.00 571 GLU A O 1
ATOM 4464 N N . VAL A 1 572 ? -32.766 6.614 48.017 1.00 79.06 572 VAL A N 1
ATOM 4465 C CA . VAL A 1 572 ? -31.616 5.863 47.488 1.00 79.06 572 VAL A CA 1
ATOM 4466 C C . VAL A 1 572 ? -30.604 5.551 48.584 1.00 79.06 572 VAL A C 1
ATOM 4468 O O . VAL A 1 572 ? -30.074 4.441 48.619 1.00 79.06 572 VAL A O 1
ATOM 4471 N N . VAL A 1 573 ? -30.305 6.510 49.464 1.00 84.00 573 VAL A N 1
ATOM 4472 C CA . VAL A 1 573 ? -29.339 6.296 50.550 1.00 84.00 573 VAL A CA 1
ATOM 4473 C C . VAL A 1 573 ? -29.866 5.245 51.525 1.00 84.00 573 VAL A C 1
ATOM 4475 O O . VAL A 1 573 ? -29.131 4.316 51.861 1.00 84.00 573 VAL A O 1
ATOM 4478 N N . GLU A 1 574 ? -31.138 5.335 51.912 1.00 79.44 574 GLU A N 1
ATOM 4479 C CA . GLU A 1 574 ? -31.792 4.375 52.803 1.00 79.44 574 GLU A CA 1
ATOM 4480 C C . GLU A 1 574 ? -31.857 2.973 52.183 1.00 79.44 574 GLU A C 1
ATOM 4482 O O . GLU A 1 574 ? -31.478 1.991 52.830 1.00 79.44 574 GLU A O 1
ATOM 4487 N N . GLY A 1 575 ? -32.249 2.874 50.909 1.00 72.75 575 GLY A N 1
ATOM 4488 C CA . GLY A 1 575 ? -32.318 1.601 50.193 1.00 72.75 575 GLY A CA 1
ATOM 4489 C C . GLY A 1 575 ? -30.957 0.907 50.082 1.00 72.75 575 GLY A C 1
ATOM 4490 O O . GLY A 1 575 ? -30.839 -0.291 50.351 1.00 72.75 575 GLY A O 1
ATOM 4491 N N . VAL A 1 576 ? -29.901 1.654 49.740 1.00 75.50 576 VAL A N 1
ATOM 4492 C CA . VAL A 1 576 ? -28.538 1.105 49.610 1.00 75.50 576 VAL A CA 1
ATOM 4493 C C . VAL A 1 576 ? -27.957 0.719 50.974 1.00 75.50 576 VAL A C 1
ATOM 4495 O O . VAL A 1 576 ? -27.329 -0.335 51.091 1.00 75.50 576 VAL A O 1
ATOM 4498 N N . ALA A 1 577 ? -28.180 1.535 52.007 1.00 76.06 577 ALA A N 1
ATOM 4499 C CA . ALA A 1 577 ? -27.719 1.255 53.365 1.00 76.06 577 ALA A CA 1
ATOM 4500 C C . ALA A 1 577 ? -28.380 -0.005 53.944 1.00 76.06 577 ALA A C 1
ATOM 4502 O O . ALA A 1 577 ? -27.693 -0.908 54.424 1.00 76.06 577 ALA A O 1
ATOM 4503 N N . THR A 1 578 ? -29.706 -0.103 53.824 1.00 70.62 578 THR A N 1
ATOM 4504 C CA . THR A 1 578 ? -30.487 -1.259 54.285 1.00 70.62 578 THR A CA 1
ATOM 4505 C C . THR A 1 578 ? -30.054 -2.542 53.577 1.00 70.62 578 THR A C 1
ATOM 4507 O O . THR A 1 578 ? -29.842 -3.570 54.224 1.00 70.62 578 THR A O 1
ATOM 4510 N N . GLY A 1 579 ? -29.830 -2.479 52.259 1.00 65.88 579 GLY A N 1
ATOM 4511 C CA . GLY A 1 579 ? -29.356 -3.623 51.477 1.00 65.88 579 GLY A CA 1
ATOM 4512 C C . GLY A 1 579 ? -27.991 -4.156 51.933 1.00 65.88 579 GLY A C 1
ATOM 4513 O O . GLY A 1 579 ? -27.766 -5.367 51.933 1.00 65.88 579 GLY A O 1
ATOM 4514 N N . GLN A 1 580 ? -27.087 -3.278 52.375 1.00 67.12 580 GLN A N 1
ATOM 4515 C CA . GLN A 1 580 ? -25.780 -3.683 52.897 1.00 67.12 580 GLN A CA 1
ATOM 4516 C C . GLN A 1 580 ? -25.888 -4.330 54.285 1.00 67.12 580 GLN A C 1
ATOM 4518 O O . GLN A 1 580 ? -25.292 -5.381 54.507 1.00 67.12 580 GLN A O 1
ATOM 4523 N N . ILE A 1 581 ? -26.709 -3.772 55.183 1.00 67.25 581 ILE A N 1
ATOM 4524 C CA . ILE A 1 581 ? -26.975 -4.352 56.513 1.00 67.25 581 ILE A CA 1
ATOM 4525 C C . ILE A 1 581 ? -27.556 -5.768 56.382 1.00 67.25 581 ILE A C 1
ATOM 4527 O O . ILE A 1 581 ? -27.170 -6.686 57.112 1.00 67.25 581 ILE A O 1
ATOM 4531 N N . PHE A 1 582 ? -28.455 -5.969 55.416 1.00 62.22 582 PHE A N 1
ATOM 4532 C CA . PHE A 1 582 ? -29.039 -7.277 55.129 1.00 62.22 582 PHE A CA 1
ATOM 4533 C C . PHE A 1 582 ? -28.003 -8.270 54.580 1.00 62.22 582 PHE A C 1
ATOM 4535 O O . PHE A 1 582 ? -27.959 -9.425 55.008 1.00 62.22 582 PHE A O 1
ATOM 4542 N N . LYS A 1 583 ? -27.116 -7.820 53.683 1.00 58.84 583 LYS A N 1
ATOM 4543 C CA . LYS A 1 583 ? -26.012 -8.628 53.144 1.00 58.84 583 LYS A CA 1
ATOM 4544 C C . LYS A 1 583 ? -25.018 -9.055 54.228 1.00 58.84 583 LYS A C 1
ATOM 4546 O O . LYS A 1 583 ? -24.589 -10.208 54.238 1.00 58.84 583 LYS A O 1
ATOM 4551 N N . ASP A 1 584 ? -24.682 -8.157 55.148 1.00 59.94 584 ASP A N 1
ATOM 4552 C CA . ASP A 1 584 ? -23.780 -8.451 56.263 1.00 59.94 584 ASP A CA 1
ATOM 4553 C C . ASP A 1 584 ? -24.444 -9.394 57.287 1.00 59.94 584 ASP A C 1
ATOM 4555 O O . ASP A 1 584 ? -23.797 -10.309 57.800 1.00 59.94 584 ASP A O 1
ATOM 4559 N N . SER A 1 585 ? -25.763 -9.278 57.485 1.00 53.34 585 SER A N 1
ATOM 4560 C CA . SER A 1 585 ? -26.551 -10.213 58.304 1.00 53.34 585 SER A CA 1
ATOM 4561 C C . SER A 1 585 ? -26.636 -11.619 57.690 1.00 53.34 585 SER A C 1
ATOM 4563 O O . SER A 1 585 ? -26.465 -12.608 58.401 1.00 53.34 585 SER A O 1
ATOM 4565 N N . LEU A 1 586 ? -26.839 -11.733 56.371 1.00 50.44 586 LEU A N 1
ATOM 4566 C CA . LEU A 1 586 ? -26.849 -13.016 55.650 1.00 50.44 586 LEU A CA 1
ATOM 4567 C C . LEU A 1 586 ? -25.483 -13.714 55.658 1.00 50.44 586 LEU A C 1
ATOM 4569 O O . LEU A 1 586 ? -25.417 -14.935 55.782 1.00 50.44 586 LEU A O 1
ATOM 4573 N N . ASN A 1 587 ? -24.391 -12.954 55.556 1.00 51.19 587 ASN A N 1
ATOM 4574 C CA . ASN A 1 587 ? -23.043 -13.510 55.669 1.00 51.19 587 ASN A CA 1
ATOM 4575 C C . ASN A 1 587 ? -22.757 -14.035 57.085 1.00 51.19 587 ASN A C 1
ATOM 4577 O O . ASN A 1 587 ? -22.101 -15.062 57.220 1.00 51.19 587 ASN A O 1
ATOM 4581 N N . SER A 1 588 ? -23.294 -13.380 58.121 1.00 50.66 588 SER A N 1
ATOM 4582 C CA . SER A 1 588 ? -23.201 -13.834 59.517 1.00 50.66 588 SER A CA 1
ATOM 4583 C C . SER A 1 588 ? -24.043 -15.097 59.789 1.00 50.66 588 SER A C 1
ATOM 4585 O O . SER A 1 588 ? -23.639 -15.970 60.552 1.00 50.66 588 SER A O 1
ATOM 4587 N N . LEU A 1 589 ? -25.182 -15.250 59.101 1.00 48.25 589 LEU A N 1
ATOM 4588 C CA . LEU A 1 589 ? -26.037 -16.449 59.146 1.00 48.25 589 LEU A CA 1
ATOM 4589 C C . LEU A 1 589 ? -25.412 -17.687 58.478 1.00 48.25 589 LEU A C 1
ATOM 4591 O O . LEU A 1 589 ? -25.754 -18.803 58.852 1.00 48.25 589 LEU A O 1
ATOM 4595 N N . ASN A 1 590 ? -24.496 -17.516 57.521 1.00 44.09 590 ASN A N 1
ATOM 4596 C CA . ASN A 1 590 ? -23.806 -18.635 56.866 1.00 44.09 590 ASN A CA 1
ATOM 4597 C C . ASN A 1 590 ? -22.653 -19.232 57.698 1.00 44.09 590 ASN A C 1
ATOM 4599 O O . ASN A 1 590 ? -22.188 -20.322 57.367 1.00 44.09 590 ASN A O 1
ATOM 4603 N N . ASP A 1 591 ? -22.197 -18.555 58.757 1.00 42.53 591 ASP A N 1
ATOM 4604 C CA . ASP A 1 591 ? -21.083 -19.008 59.612 1.00 42.53 591 ASP A CA 1
ATOM 4605 C C . ASP A 1 591 ? -21.558 -19.815 60.843 1.00 42.53 591 ASP A C 1
ATOM 4607 O O . ASP A 1 591 ? -20.765 -20.408 61.575 1.00 42.53 591 ASP A O 1
ATOM 4611 N N . LEU A 1 592 ? -22.876 -19.903 61.059 1.00 43.69 592 LEU A N 1
ATOM 4612 C CA . LEU A 1 592 ? -23.500 -20.728 62.092 1.00 43.69 592 LEU A CA 1
ATOM 4613 C C . LEU A 1 592 ? -24.366 -21.798 61.426 1.00 43.69 592 LEU A C 1
ATOM 4615 O O . LEU A 1 592 ? -25.391 -21.513 60.812 1.00 43.69 592 LEU A O 1
ATOM 4619 N N . GLY A 1 593 ? -23.915 -23.048 61.536 1.00 37.66 593 GLY A N 1
ATOM 4620 C CA . GLY A 1 593 ? -24.579 -24.213 60.965 1.00 37.66 593 GLY A CA 1
ATOM 4621 C C . GLY A 1 593 ? -26.069 -24.291 61.308 1.00 37.66 593 GLY A C 1
ATOM 4622 O O . GLY A 1 593 ? -26.507 -23.967 62.409 1.00 37.66 593 GLY A O 1
ATOM 4623 N N . THR A 1 594 ? -26.831 -24.771 60.331 1.00 44.28 594 THR A N 1
ATOM 4624 C CA . THR A 1 594 ? -28.270 -25.027 60.368 1.00 44.28 594 THR A CA 1
ATOM 4625 C C . THR A 1 594 ? -28.696 -25.847 61.589 1.00 44.28 594 THR A C 1
ATOM 4627 O O . THR A 1 594 ? -28.651 -27.076 61.549 1.00 44.28 594 THR A O 1
ATOM 4630 N N . SER A 1 595 ? -29.166 -25.192 62.648 1.00 39.28 595 SER A N 1
ATOM 4631 C CA . SER A 1 595 ? -30.177 -25.743 63.552 1.00 39.28 595 SER A CA 1
ATOM 4632 C C . SER A 1 595 ? -30.777 -24.623 64.407 1.00 39.28 595 SER A C 1
ATOM 4634 O O . SER A 1 595 ? -30.045 -23.822 64.971 1.00 39.28 595 SER A O 1
ATOM 4636 N N . GLU A 1 596 ? -32.107 -24.621 64.519 1.00 36.47 596 GLU A N 1
ATOM 4637 C CA . GLU A 1 596 ? -32.949 -23.748 65.364 1.00 36.47 596 GLU A CA 1
ATOM 4638 C C . GLU A 1 596 ? -33.405 -22.404 64.764 1.00 36.47 596 GLU A C 1
ATOM 4640 O O . GLU A 1 596 ? -33.133 -21.312 65.258 1.00 36.47 596 GLU A O 1
ATOM 4645 N N . ILE A 1 597 ? -34.232 -22.507 63.717 1.00 48.31 597 ILE A N 1
ATOM 4646 C CA . ILE A 1 597 ? -35.093 -21.427 63.220 1.00 48.31 597 ILE A CA 1
ATOM 4647 C C . ILE A 1 597 ? -36.507 -21.664 63.760 1.00 48.31 597 ILE A C 1
ATOM 4649 O O . ILE A 1 597 ? -37.263 -22.422 63.162 1.00 48.31 597 ILE A O 1
ATOM 4653 N N . ALA A 1 598 ? -36.847 -21.052 64.897 1.00 36.91 598 ALA A N 1
ATOM 4654 C CA . ALA A 1 598 ? -38.210 -20.643 65.276 1.00 36.91 598 ALA A CA 1
ATOM 4655 C C . ALA A 1 598 ? -38.211 -20.169 66.738 1.00 36.91 598 ALA A C 1
ATOM 4657 O O . ALA A 1 598 ? -38.369 -20.971 67.654 1.00 36.91 598 ALA A O 1
ATOM 4658 N N . GLY A 1 599 ? -38.053 -18.866 66.986 1.00 32.00 599 GLY A N 1
ATOM 4659 C CA . GLY A 1 599 ? -38.359 -18.349 68.325 1.00 32.00 599 GLY A CA 1
ATOM 4660 C C . GLY A 1 599 ? -37.917 -16.929 68.651 1.00 32.00 599 GLY A C 1
ATOM 4661 O O . GLY A 1 599 ? -38.608 -16.260 69.406 1.00 32.00 599 GLY A O 1
ATOM 4662 N N . ASN A 1 600 ? -36.825 -16.424 68.071 1.00 32.53 600 ASN A N 1
ATOM 4663 C CA . ASN A 1 600 ? -36.189 -15.197 68.580 1.00 32.53 600 ASN A CA 1
ATOM 4664 C C . ASN A 1 600 ? -35.983 -14.079 67.542 1.00 32.53 600 ASN A C 1
ATOM 4666 O O . ASN A 1 600 ? -35.040 -13.300 67.640 1.00 32.53 600 ASN A O 1
ATOM 4670 N N . ALA A 1 601 ? -36.910 -13.910 66.597 1.00 35.84 601 ALA A N 1
ATOM 4671 C CA . ALA A 1 601 ? -36.885 -12.786 65.646 1.00 35.84 601 ALA A CA 1
ATOM 4672 C C . ALA A 1 601 ? -37.186 -11.402 66.282 1.00 35.84 601 ALA A C 1
ATOM 4674 O O . ALA A 1 601 ? -37.222 -10.397 65.583 1.00 35.84 601 ALA A O 1
ATOM 4675 N N . GLY A 1 602 ? -37.412 -11.329 67.602 1.00 33.47 602 GLY A N 1
ATOM 4676 C CA . GLY A 1 602 ? -37.801 -10.099 68.305 1.00 33.47 602 GLY A CA 1
ATOM 4677 C C . GLY A 1 602 ? -36.686 -9.351 69.048 1.00 33.47 602 GLY A C 1
ATOM 4678 O O . GLY A 1 602 ? -36.962 -8.295 69.610 1.00 33.47 602 GLY A O 1
ATOM 4679 N N . LYS A 1 603 ? -35.447 -9.863 69.112 1.00 33.44 603 LYS A N 1
ATOM 4680 C CA . LYS A 1 603 ? -34.350 -9.217 69.865 1.00 33.44 603 LYS A CA 1
ATOM 4681 C C . LYS A 1 603 ? -32.985 -9.418 69.199 1.00 33.44 603 LYS A C 1
ATOM 4683 O O . LYS A 1 603 ? -32.177 -10.210 69.666 1.00 33.44 603 LYS A O 1
ATOM 4688 N N . ALA A 1 604 ? -32.720 -8.663 68.137 1.00 30.95 604 ALA A N 1
ATOM 4689 C CA . ALA A 1 604 ? -31.368 -8.454 67.612 1.00 30.95 604 ALA A CA 1
ATOM 4690 C C . ALA A 1 604 ? -31.259 -7.087 66.908 1.00 30.95 604 ALA A C 1
ATOM 4692 O O . ALA A 1 604 ? -30.850 -6.993 65.760 1.00 30.95 604 ALA A O 1
ATOM 4693 N N . TYR A 1 605 ? -31.647 -6.012 67.598 1.00 35.53 605 TYR A N 1
ATOM 4694 C CA . TYR A 1 605 ? -31.406 -4.629 67.165 1.00 35.53 605 TYR A CA 1
ATOM 4695 C C . TYR A 1 605 ? -30.573 -3.910 68.228 1.00 35.53 605 TYR A C 1
ATOM 4697 O O . TYR A 1 605 ? -31.065 -3.046 68.947 1.00 35.53 605 TYR A O 1
ATOM 4705 N N . SER A 1 606 ? -29.318 -4.323 68.401 1.00 30.42 606 SER A N 1
ATOM 4706 C CA . SER A 1 606 ? -28.346 -3.569 69.210 1.00 30.42 606 SER A CA 1
ATOM 4707 C C . SER A 1 606 ? -26.894 -3.900 68.848 1.00 30.42 606 SER A C 1
ATOM 4709 O O . SER A 1 606 ? -26.038 -3.992 69.726 1.00 30.42 606 SER A O 1
ATOM 4711 N N . GLY A 1 607 ? -26.610 -4.115 67.563 1.00 33.75 607 GLY A N 1
ATOM 4712 C CA . GLY A 1 607 ? -25.249 -4.033 67.038 1.00 33.75 607 GLY A CA 1
ATOM 4713 C C . GLY A 1 607 ? -25.079 -2.656 66.414 1.00 33.75 607 GLY A C 1
ATOM 4714 O O . GLY A 1 607 ? -25.673 -2.395 65.374 1.00 33.75 607 GLY A O 1
ATOM 4715 N N . GLN A 1 608 ? -24.343 -1.759 67.069 1.00 37.03 608 GLN A N 1
ATOM 4716 C CA . GLN A 1 608 ? -23.940 -0.479 66.484 1.00 37.03 608 GLN A CA 1
ATOM 4717 C C . GLN A 1 608 ? -23.254 -0.750 65.138 1.00 37.03 608 GLN A C 1
ATOM 4719 O O . GLN A 1 608 ? -22.257 -1.471 65.097 1.00 37.03 608 GLN A O 1
ATOM 4724 N N . GLY A 1 609 ? -23.792 -0.211 64.042 1.00 53.59 609 GLY A N 1
ATOM 4725 C CA . GLY A 1 609 ? -23.075 -0.204 62.771 1.00 53.59 609 GLY A CA 1
ATOM 4726 C C . GLY A 1 609 ? -21.754 0.546 62.953 1.00 53.59 609 GLY A C 1
ATOM 4727 O O . GLY A 1 609 ? -21.743 1.630 63.524 1.00 53.59 609 GLY A O 1
ATOM 4728 N N . LEU A 1 610 ? -20.638 -0.031 62.500 1.00 67.94 610 LEU A N 1
ATOM 4729 C CA . LEU A 1 610 ? -19.303 0.588 62.585 1.00 67.94 610 LEU A CA 1
ATOM 4730 C C . LEU A 1 610 ? -19.169 1.860 61.722 1.00 67.94 610 LEU A C 1
ATOM 4732 O O . LEU A 1 610 ? -18.174 2.575 61.836 1.00 67.94 610 LEU A O 1
ATOM 4736 N N . VAL A 1 611 ? -20.153 2.136 60.860 1.00 80.81 611 VAL A N 1
ATOM 4737 C CA . VAL A 1 611 ? -20.182 3.277 59.943 1.00 80.81 611 VAL A CA 1
ATOM 4738 C C . VAL A 1 611 ? -21.461 4.087 60.159 1.00 80.81 611 VAL A C 1
ATOM 4740 O O . VAL A 1 611 ? -22.558 3.582 59.923 1.00 80.81 611 VAL A O 1
ATOM 4743 N N . ASP A 1 612 ? -21.315 5.350 60.555 1.00 86.25 612 ASP A N 1
ATOM 4744 C CA . ASP A 1 612 ? -22.419 6.301 60.707 1.00 86.25 612 ASP A CA 1
ATOM 4745 C C . ASP A 1 612 ? -22.785 6.930 59.350 1.00 86.25 612 ASP A C 1
ATOM 4747 O O . ASP A 1 612 ? -21.932 7.481 58.650 1.00 86.25 612 ASP A O 1
ATOM 4751 N N . ILE A 1 613 ? -24.062 6.886 58.964 1.00 87.75 613 ILE A N 1
ATOM 4752 C CA . ILE A 1 613 ? -24.556 7.499 57.720 1.00 87.75 613 ILE A CA 1
ATOM 4753 C C . ILE A 1 613 ? -25.281 8.801 58.063 1.00 87.75 613 ILE A C 1
ATOM 4755 O O . ILE A 1 613 ? -26.261 8.800 58.803 1.00 87.75 613 ILE A O 1
ATOM 4759 N N . ILE A 1 614 ? -24.805 9.918 57.511 1.00 91.25 614 ILE A N 1
ATOM 4760 C CA . ILE A 1 614 ? -25.310 11.265 57.799 1.00 91.25 614 ILE A CA 1
ATOM 4761 C C . ILE A 1 614 ? -25.900 11.860 56.521 1.00 91.25 614 ILE A C 1
ATOM 4763 O O . ILE A 1 614 ? -25.172 12.084 55.552 1.00 91.25 614 ILE A O 1
ATOM 4767 N N . ILE A 1 615 ? -27.195 12.174 56.529 1.00 90.19 615 ILE A N 1
ATOM 4768 C CA . ILE A 1 615 ? -27.878 12.877 55.435 1.00 90.19 615 ILE A CA 1
ATOM 4769 C C . ILE A 1 615 ? -28.099 14.339 55.855 1.00 90.19 615 ILE A C 1
ATOM 4771 O O . ILE A 1 615 ? -28.760 14.617 56.849 1.00 90.19 615 ILE A O 1
ATOM 4775 N N . ASP A 1 616 ? -27.512 15.276 55.111 1.00 90.94 616 ASP A N 1
ATOM 4776 C CA . ASP A 1 616 ? -27.506 16.720 55.384 1.00 90.94 616 ASP A CA 1
ATOM 4777 C C . ASP A 1 616 ? -28.107 17.481 54.188 1.00 90.94 616 ASP A C 1
ATOM 4779 O O . ASP A 1 616 ? -27.417 17.817 53.221 1.00 90.94 616 ASP A O 1
ATOM 4783 N N . ILE A 1 617 ? -29.421 17.714 54.215 1.00 90.12 617 ILE A N 1
ATOM 4784 C CA . ILE A 1 617 ? -30.147 18.417 53.147 1.00 90.12 617 ILE A CA 1
ATOM 4785 C C . ILE A 1 617 ? -30.424 19.855 53.587 1.00 90.12 617 ILE A C 1
ATOM 4787 O O . ILE A 1 617 ? -31.110 20.097 54.580 1.00 90.12 617 ILE A O 1
ATOM 4791 N N . ALA A 1 618 ? -29.922 20.826 52.818 1.00 86.12 618 ALA A N 1
ATOM 4792 C CA . ALA A 1 618 ? -30.086 22.239 53.138 1.00 86.12 618 ALA A CA 1
ATOM 4793 C C . ALA A 1 618 ? -31.574 22.665 53.147 1.00 86.12 618 ALA A C 1
ATOM 4795 O O . ALA A 1 618 ? -32.341 22.261 52.262 1.00 86.12 618 ALA A O 1
ATOM 4796 N N . PRO A 1 619 ? -31.998 23.527 54.094 1.00 74.75 619 PRO A N 1
ATOM 4797 C CA . PRO A 1 619 ? -33.388 23.958 54.202 1.00 74.75 619 PRO A CA 1
ATOM 4798 C C . PRO A 1 619 ? -33.810 24.790 52.979 1.00 74.75 619 PRO A C 1
ATOM 4800 O O . PRO A 1 619 ? -33.247 25.848 52.694 1.00 74.75 619 PRO A O 1
ATOM 4803 N N . ARG A 1 620 ? -34.827 24.310 52.252 1.00 73.56 620 ARG A N 1
ATOM 4804 C CA . ARG A 1 620 ? -35.424 24.954 51.070 1.00 73.56 620 ARG A CA 1
ATOM 4805 C C . ARG A 1 620 ? -36.932 24.690 51.038 1.00 73.56 620 ARG A C 1
ATOM 4807 O O . ARG A 1 620 ? -37.367 23.623 51.454 1.00 73.56 620 ARG A O 1
ATOM 4814 N N . ALA A 1 621 ? -37.705 25.648 50.515 1.00 61.69 621 ALA A N 1
ATOM 4815 C CA . ALA A 1 621 ? -39.166 25.552 50.425 1.00 61.69 621 ALA A CA 1
ATOM 4816 C C . ALA A 1 621 ? -39.649 24.373 49.554 1.00 61.69 621 ALA A C 1
ATOM 4818 O O . ALA A 1 621 ? -40.552 23.660 49.969 1.00 61.69 621 ALA A O 1
ATOM 4819 N N . GLU A 1 622 ? -39.025 24.131 48.391 1.00 73.12 622 GLU A N 1
ATOM 4820 C CA . GLU A 1 622 ? -39.298 22.960 47.541 1.00 73.12 622 GLU A CA 1
ATOM 4821 C C . GLU A 1 622 ? -38.030 22.480 46.810 1.00 73.12 622 GLU A C 1
ATOM 4823 O O . GLU A 1 622 ? -37.254 23.288 46.281 1.00 73.12 622 GLU A O 1
ATOM 4828 N N . TRP A 1 623 ? -37.849 21.155 46.757 1.00 86.19 623 TRP A N 1
ATOM 4829 C CA . TRP A 1 623 ? -36.762 20.448 46.060 1.00 86.19 623 TRP A CA 1
ATOM 4830 C C . TRP A 1 623 ? -37.183 19.897 44.685 1.00 86.19 623 TRP A C 1
ATOM 4832 O O . TRP A 1 623 ? -36.558 18.976 44.163 1.00 86.19 623 TRP A O 1
ATOM 4842 N N . LYS A 1 624 ? -38.233 20.471 44.083 1.00 87.06 624 LYS A N 1
ATOM 4843 C CA . LYS A 1 624 ? -38.785 20.044 42.790 1.00 87.06 624 LYS A CA 1
ATOM 4844 C C . LYS A 1 624 ? -38.037 20.666 41.608 1.00 87.06 624 LYS A C 1
ATOM 4846 O O . LYS A 1 624 ? -38.083 21.882 41.402 1.00 87.06 624 LYS A O 1
ATOM 4851 N N . PHE A 1 625 ? -37.396 19.827 40.800 1.00 86.00 625 PHE A N 1
ATOM 4852 C CA . PHE A 1 625 ? -36.647 20.226 39.605 1.00 86.00 625 PHE A CA 1
ATOM 4853 C C . PHE A 1 625 ? -37.022 19.367 38.398 1.00 86.00 625 PHE A C 1
ATOM 4855 O O . PHE A 1 625 ? -37.389 18.202 38.548 1.00 86.00 625 PHE A O 1
ATOM 4862 N N . VAL A 1 626 ? -36.893 19.940 37.198 1.00 81.56 626 VAL A N 1
ATOM 4863 C CA . VAL A 1 626 ? -37.011 19.181 35.948 1.00 81.56 626 VAL A CA 1
ATOM 4864 C C . VAL A 1 626 ? -35.676 18.498 35.676 1.00 81.56 626 VAL A C 1
ATOM 4866 O O . VAL A 1 626 ? -34.682 19.162 35.385 1.00 81.56 626 VAL A O 1
ATOM 4869 N N . THR A 1 627 ? -35.629 17.175 35.787 1.00 82.56 627 THR A N 1
ATOM 4870 C CA . THR A 1 627 ? -34.414 16.393 35.517 1.00 82.56 627 THR A CA 1
ATOM 4871 C C . THR A 1 627 ? -34.757 14.957 35.130 1.00 82.56 627 THR A C 1
ATOM 4873 O O . THR A 1 627 ? -35.925 14.575 35.091 1.00 82.56 627 THR A O 1
ATOM 4876 N N . GLN A 1 628 ? -33.734 14.151 34.856 1.00 79.00 628 GLN A N 1
ATOM 4877 C CA . GLN A 1 628 ? -33.870 12.713 34.669 1.00 79.00 628 GLN A CA 1
ATOM 4878 C C . GLN A 1 628 ? -33.751 11.998 36.032 1.00 79.00 628 GLN A C 1
ATOM 4880 O O . GLN A 1 628 ? -32.639 11.896 36.566 1.00 79.00 628 GLN A O 1
ATOM 4885 N N . PRO A 1 629 ? -34.849 11.483 36.623 1.00 76.19 629 PRO A N 1
ATOM 4886 C CA . PRO A 1 629 ? -34.810 10.864 37.953 1.00 76.19 629 PRO A CA 1
ATOM 4887 C C . PRO A 1 629 ? -33.875 9.650 38.011 1.00 76.19 629 PRO A C 1
ATOM 4889 O O . PRO A 1 629 ? -33.150 9.483 38.989 1.00 76.19 629 PRO A O 1
ATOM 4892 N N . GLY A 1 630 ? -33.840 8.836 36.948 1.00 68.81 630 GLY A N 1
ATOM 4893 C CA . GLY A 1 630 ? -32.969 7.659 36.862 1.00 68.81 630 GLY A CA 1
ATOM 4894 C C . GLY A 1 630 ? -31.480 8.016 36.895 1.00 68.81 630 GLY A C 1
ATOM 4895 O O . GLY A 1 630 ? -30.718 7.420 37.657 1.00 68.81 630 GLY A O 1
ATOM 4896 N N . ALA A 1 631 ? -31.064 9.044 36.144 1.00 73.38 631 ALA A N 1
ATOM 4897 C CA . ALA A 1 631 ? -29.677 9.509 36.153 1.00 73.38 631 ALA A CA 1
ATOM 4898 C C . ALA A 1 631 ? -29.270 10.024 37.544 1.00 73.38 631 ALA A C 1
ATOM 4900 O O . ALA A 1 631 ? -28.201 9.674 38.045 1.00 73.38 631 ALA A O 1
ATOM 4901 N N . PHE A 1 632 ? -30.139 10.798 38.205 1.00 84.62 632 PHE A N 1
ATOM 4902 C CA . PHE A 1 632 ? -29.863 11.337 39.538 1.00 84.62 632 PHE A CA 1
ATOM 4903 C C . PHE A 1 632 ? -29.784 10.241 40.616 1.00 84.62 632 PHE A C 1
ATOM 4905 O O . PHE A 1 632 ? -28.784 10.181 41.336 1.00 84.62 632 PHE A O 1
ATOM 4912 N N . ARG A 1 633 ? -30.761 9.313 40.664 1.00 81.50 633 ARG A N 1
ATOM 4913 C CA . ARG A 1 633 ? -30.729 8.123 41.546 1.00 81.50 633 ARG A CA 1
ATOM 4914 C C . ARG A 1 633 ? -29.410 7.380 41.415 1.00 81.50 633 ARG A C 1
ATOM 4916 O O . ARG A 1 633 ? -28.779 7.002 42.399 1.00 81.50 633 ARG A O 1
ATOM 4923 N N . ARG A 1 634 ? -28.966 7.196 40.176 1.00 77.06 634 ARG A N 1
ATOM 4924 C CA . ARG A 1 634 ? -27.796 6.388 39.881 1.00 77.06 634 ARG A CA 1
ATOM 4925 C C . ARG A 1 634 ? -26.475 7.059 40.220 1.00 77.06 634 ARG A C 1
ATOM 4927 O O . ARG A 1 634 ? -25.546 6.369 40.643 1.00 77.06 634 ARG A O 1
ATOM 4934 N N . ILE A 1 635 ? -26.379 8.376 40.042 1.00 87.06 635 ILE A N 1
ATOM 4935 C CA . ILE A 1 635 ? -25.217 9.145 40.495 1.00 87.06 635 ILE A CA 1
ATOM 4936 C C . ILE A 1 635 ? -25.032 8.938 42.000 1.00 87.06 635 ILE A C 1
ATOM 4938 O O . ILE A 1 635 ? -23.936 8.573 42.426 1.00 87.06 635 ILE A O 1
ATOM 4942 N N . ILE A 1 636 ? -26.111 9.069 42.779 1.00 89.44 636 ILE A N 1
ATOM 4943 C CA . ILE A 1 636 ? -26.086 8.836 44.228 1.00 89.44 636 ILE A CA 1
ATOM 4944 C C . ILE A 1 636 ? -25.702 7.387 44.521 1.00 89.44 636 ILE A C 1
ATOM 4946 O O . ILE A 1 636 ? -24.727 7.160 45.228 1.00 89.44 636 ILE A O 1
ATOM 4950 N N . MET A 1 637 ? -26.382 6.407 43.921 1.00 81.81 637 MET A N 1
ATOM 4951 C CA . MET A 1 637 ? -26.134 4.989 44.194 1.00 81.81 637 MET A CA 1
ATOM 4952 C C . MET A 1 637 ? -24.693 4.553 43.888 1.00 81.81 637 MET A C 1
ATOM 4954 O O . MET A 1 637 ? -24.099 3.813 44.665 1.00 81.81 637 MET A O 1
ATOM 4958 N N . ASN A 1 638 ? -24.098 5.010 42.780 1.00 83.50 638 ASN A N 1
ATOM 4959 C CA . ASN A 1 638 ? -22.719 4.653 42.428 1.00 83.50 638 ASN A CA 1
ATOM 4960 C C . ASN A 1 638 ? -21.691 5.313 43.360 1.00 83.50 638 ASN A C 1
ATOM 4962 O O . ASN A 1 638 ? -20.706 4.675 43.727 1.00 83.50 638 ASN A O 1
ATOM 4966 N N . ILE A 1 639 ? -21.883 6.588 43.717 1.00 91.56 639 ILE A N 1
ATOM 4967 C CA . ILE A 1 639 ? -20.938 7.307 44.581 1.00 91.56 639 ILE A CA 1
ATOM 4968 C C . ILE A 1 639 ? -21.081 6.828 46.032 1.00 91.56 639 ILE A C 1
ATOM 4970 O O . ILE A 1 639 ? -20.088 6.447 46.648 1.00 91.56 639 ILE A O 1
ATOM 4974 N N . PHE A 1 640 ? -22.307 6.783 46.555 1.00 90.56 640 PHE A N 1
ATOM 4975 C CA . PHE A 1 640 ? -22.604 6.316 47.909 1.00 90.56 640 PHE A CA 1
ATOM 4976 C C . PHE A 1 640 ? -22.293 4.824 48.082 1.00 90.56 640 PHE A C 1
ATOM 4978 O O . PHE A 1 640 ? -21.696 4.435 49.078 1.00 90.56 640 PHE A O 1
ATOM 4985 N N . GLY A 1 641 ? -22.598 3.988 47.085 1.00 84.62 641 GLY A N 1
ATOM 4986 C CA . GLY A 1 641 ? -22.240 2.569 47.108 1.00 84.62 641 GLY A CA 1
ATOM 4987 C C . GLY A 1 641 ? -20.727 2.334 47.139 1.00 84.62 641 GLY A C 1
ATOM 4988 O O . GLY A 1 641 ? -20.264 1.415 47.813 1.00 84.62 641 GLY A O 1
ATOM 4989 N N . ASN A 1 642 ? -19.933 3.181 46.470 1.00 87.56 642 ASN A N 1
ATOM 4990 C CA . ASN A 1 642 ? -18.475 3.145 46.602 1.00 87.56 642 ASN A CA 1
ATOM 4991 C C . ASN A 1 642 ? -18.033 3.557 48.012 1.00 87.56 642 ASN A C 1
ATOM 4993 O O . ASN A 1 642 ? -17.227 2.846 48.605 1.00 87.56 642 ASN A O 1
ATOM 4997 N N . ALA A 1 643 ? -18.576 4.645 48.563 1.00 89.25 643 ALA A N 1
ATOM 4998 C CA . ALA A 1 643 ? -18.285 5.062 49.936 1.00 89.25 643 ALA A CA 1
ATOM 4999 C C . ALA A 1 643 ? -18.563 3.925 50.937 1.00 89.25 643 ALA A C 1
ATOM 5001 O O . ALA A 1 643 ? -17.682 3.527 51.691 1.00 89.25 643 ALA A O 1
ATOM 5002 N N . LEU A 1 644 ? -19.741 3.302 50.854 1.00 85.44 644 LEU A N 1
ATOM 5003 C CA . LEU A 1 644 ? -20.139 2.200 51.733 1.00 85.44 644 LEU A CA 1
ATOM 5004 C C . LEU A 1 644 ? -19.238 0.968 51.594 1.00 85.44 644 LEU A C 1
ATOM 5006 O O . LEU A 1 644 ? -18.901 0.315 52.573 1.00 85.44 644 LEU A O 1
ATOM 5010 N N . LYS A 1 645 ? -18.802 0.665 50.371 1.00 81.19 645 LYS A N 1
ATOM 5011 C CA . LYS A 1 645 ? -17.905 -0.460 50.094 1.00 81.19 645 LYS A CA 1
ATOM 5012 C C . LYS A 1 645 ? -16.492 -0.257 50.656 1.00 81.19 645 LYS A C 1
ATOM 5014 O O . LYS A 1 645 ? -15.821 -1.238 50.980 1.00 81.19 645 LYS A O 1
ATOM 5019 N N . TYR A 1 646 ? -16.002 0.982 50.683 1.00 86.00 646 TYR A N 1
ATOM 5020 C CA . TYR A 1 646 ? -14.603 1.303 50.985 1.00 86.00 646 TYR A CA 1
ATOM 5021 C C . TYR A 1 646 ? -14.386 1.904 52.382 1.00 86.00 646 TYR A C 1
ATOM 5023 O O . TYR A 1 646 ? -13.232 2.066 52.794 1.00 86.00 646 TYR A O 1
ATOM 5031 N N . THR A 1 647 ? -15.462 2.152 53.128 1.00 87.56 647 THR A N 1
ATOM 5032 C CA . THR A 1 647 ? -15.441 2.590 54.528 1.00 87.56 647 THR A CA 1
ATOM 5033 C C . THR A 1 647 ? -15.806 1.430 55.441 1.00 87.56 647 THR A C 1
ATOM 5035 O O . THR A 1 647 ? -16.924 0.932 55.410 1.00 87.56 647 THR A O 1
ATOM 5038 N N . ARG A 1 648 ? -14.842 0.976 56.248 1.00 82.31 648 ARG A N 1
ATOM 5039 C CA . ARG A 1 648 ? -15.054 -0.108 57.227 1.00 82.31 648 ARG A CA 1
ATOM 5040 C C . ARG A 1 648 ? -15.515 0.410 58.586 1.00 82.31 648 ARG A C 1
ATOM 5042 O O . ARG A 1 648 ? -16.288 -0.260 59.258 1.00 82.31 648 ARG A O 1
ATOM 5049 N N . GLU A 1 649 ? -15.014 1.577 58.973 1.00 82.50 649 GLU A N 1
ATOM 5050 C CA . GLU A 1 649 ? -15.325 2.270 60.220 1.00 82.50 649 GLU A CA 1
ATOM 5051 C C . GLU A 1 649 ? -15.332 3.788 59.981 1.00 82.50 649 GLU A C 1
ATOM 5053 O O . GLU A 1 649 ? -14.673 4.276 59.056 1.00 82.50 649 GLU A O 1
ATOM 5058 N N . GLY A 1 650 ? -16.084 4.534 60.791 1.00 87.81 650 GLY A N 1
ATOM 5059 C CA . GLY A 1 650 ? -16.168 5.995 60.713 1.00 87.81 650 GLY A CA 1
ATOM 5060 C C . GLY A 1 650 ? -17.520 6.471 60.196 1.00 87.81 650 GLY A C 1
ATOM 5061 O O . GLY A 1 650 ? -18.545 6.041 60.713 1.00 87.81 650 GLY A O 1
ATOM 5062 N N . TYR A 1 651 ? -17.553 7.376 59.214 1.00 90.69 651 TYR A N 1
ATOM 5063 C CA . TYR A 1 651 ? -18.819 7.925 58.721 1.00 90.69 651 TYR A CA 1
ATOM 5064 C C . TYR A 1 651 ?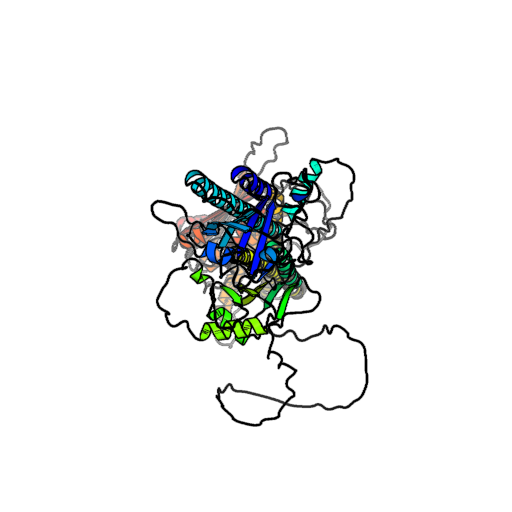 -18.838 8.178 57.213 1.00 90.69 651 TYR A C 1
ATOM 5066 O O . TYR A 1 651 ? -17.807 8.352 56.556 1.00 90.69 651 TYR A O 1
ATOM 5074 N N . ILE A 1 652 ? -20.053 8.240 56.672 1.00 92.44 652 ILE A N 1
ATOM 5075 C CA . ILE A 1 652 ? -20.349 8.668 55.308 1.00 92.44 652 ILE A CA 1
ATOM 5076 C C . ILE A 1 652 ? -21.365 9.801 55.387 1.00 92.44 652 ILE A C 1
ATOM 5078 O O . ILE A 1 652 ? -22.463 9.635 55.913 1.00 92.44 652 ILE A O 1
ATOM 5082 N N . LYS A 1 653 ? -21.012 10.966 54.848 1.00 94.44 653 LYS A N 1
ATOM 5083 C CA . LYS A 1 653 ? -21.863 12.153 54.814 1.00 94.44 653 LYS A CA 1
ATOM 5084 C C . LYS A 1 653 ? -22.354 12.427 53.397 1.00 94.44 653 LYS A C 1
ATOM 5086 O O . LYS A 1 653 ? -21.548 12.687 52.506 1.00 94.44 653 LYS A O 1
ATOM 5091 N N . VAL A 1 654 ? -23.670 12.446 53.213 1.00 94.31 654 VAL A N 1
ATOM 5092 C CA . VAL A 1 654 ? -24.355 12.850 51.980 1.00 94.31 654 VAL A CA 1
ATOM 5093 C C . VAL A 1 654 ? -24.966 14.226 52.203 1.00 94.31 654 VAL A C 1
ATOM 5095 O O . VAL A 1 654 ? -25.853 14.387 53.033 1.00 94.31 654 VAL A O 1
ATOM 5098 N N . LYS A 1 655 ? -24.484 15.232 51.478 1.00 94.56 655 LYS A N 1
ATOM 5099 C CA . LYS A 1 655 ? -24.914 16.624 51.604 1.00 94.56 655 LYS A CA 1
ATOM 5100 C C . LYS A 1 655 ? -25.544 17.122 50.309 1.00 94.56 655 LYS A C 1
ATOM 5102 O O . LYS A 1 655 ? -24.932 16.993 49.247 1.00 94.56 655 LYS A O 1
ATOM 5107 N N . LEU A 1 656 ? -26.724 17.731 50.396 1.00 93.31 656 LEU A N 1
ATOM 5108 C CA . LEU A 1 656 ? -27.431 18.309 49.252 1.00 93.31 656 LEU A CA 1
ATOM 5109 C C . LEU A 1 656 ? -27.678 19.806 49.471 1.00 93.31 656 LEU A C 1
ATOM 5111 O O . LEU A 1 656 ? -28.375 20.214 50.398 1.00 93.31 656 LEU A O 1
ATOM 5115 N N . GLU A 1 657 ? -27.112 20.633 48.595 1.00 92.44 657 GLU A N 1
ATOM 5116 C CA . GLU A 1 657 ? -27.178 22.094 48.666 1.00 92.44 657 GLU A CA 1
ATOM 5117 C C . GLU A 1 657 ? -27.682 22.690 47.353 1.00 92.44 657 GLU A C 1
ATOM 5119 O O . GLU A 1 657 ? -27.550 22.098 46.282 1.00 92.44 657 GLU A O 1
ATOM 5124 N N . SER A 1 658 ? -28.246 23.894 47.422 1.00 88.44 658 SER A N 1
ATOM 5125 C CA . SER A 1 658 ? -28.662 24.632 46.231 1.00 88.44 658 SER A CA 1
ATOM 5126 C C . SER A 1 658 ? -28.228 26.091 46.319 1.00 88.44 658 SER A C 1
ATOM 5128 O O . SER A 1 658 ? -28.328 26.718 47.371 1.00 88.44 658 SER A O 1
ATOM 5130 N N . THR A 1 659 ? -27.750 26.647 45.211 1.00 86.00 659 THR A N 1
ATOM 5131 C CA . THR A 1 659 ? -27.343 28.051 45.108 1.00 86.00 659 THR A CA 1
ATOM 5132 C C . THR A 1 659 ? -28.015 28.663 43.888 1.00 86.00 659 THR A C 1
ATOM 5134 O O . THR A 1 659 ? -27.921 28.129 42.784 1.00 86.00 659 THR A O 1
ATOM 5137 N N . LYS A 1 660 ? -28.732 29.773 44.077 1.00 80.12 660 LYS A N 1
ATOM 5138 C CA . LYS A 1 660 ? -29.291 30.537 42.954 1.00 80.12 660 LYS A CA 1
ATOM 5139 C C . LYS A 1 660 ? -28.158 31.317 42.296 1.00 80.12 660 LYS A C 1
ATOM 5141 O O . LYS A 1 660 ? -27.421 32.001 43.002 1.00 80.12 660 LYS A O 1
ATOM 5146 N N . GLN A 1 661 ? -28.037 31.241 40.976 1.00 71.81 661 GLN A N 1
ATOM 5147 C CA . GLN A 1 661 ? -27.069 32.039 40.231 1.00 71.81 661 GLN A CA 1
ATOM 5148 C C . GLN A 1 661 ? -27.816 32.918 39.227 1.00 71.81 661 GLN A C 1
ATOM 5150 O O . GLN A 1 661 ? -28.671 32.436 38.490 1.00 71.81 661 GLN A O 1
ATOM 5155 N N . ALA A 1 662 ? -27.522 34.219 39.225 1.00 55.34 662 ALA A N 1
ATOM 5156 C CA . ALA A 1 662 ? -28.008 35.116 38.185 1.00 55.34 662 ALA A CA 1
ATOM 5157 C C . ALA A 1 662 ? -27.203 34.847 36.906 1.00 55.34 662 ALA A C 1
ATOM 5159 O O . ALA A 1 662 ? -25.973 34.945 36.910 1.00 55.34 662 ALA A O 1
ATOM 5160 N N . SER A 1 663 ? -27.878 34.466 35.826 1.00 51.06 663 SER A N 1
ATOM 5161 C CA . SER A 1 663 ? -27.264 34.355 34.508 1.00 51.06 663 SER A CA 1
ATOM 5162 C C . SER A 1 663 ? -27.073 35.754 33.925 1.00 51.06 663 SER A C 1
ATOM 5164 O O . SER A 1 663 ? -28.029 36.370 33.471 1.00 51.06 663 SER A O 1
ATOM 5166 N N . HIS A 1 664 ? -25.841 36.264 33.894 1.00 44.53 664 HIS A N 1
ATOM 5167 C CA . HIS A 1 664 ? -25.495 37.353 32.979 1.00 44.53 664 HIS A CA 1
ATOM 5168 C C . HIS A 1 664 ? -25.294 36.764 31.580 1.00 44.53 664 HIS A C 1
ATOM 5170 O O . HIS A 1 664 ? -24.171 36.459 31.183 1.00 44.53 664 HIS A O 1
ATOM 5176 N N . THR A 1 665 ? -26.374 36.569 30.831 1.00 40.31 665 THR A N 1
ATOM 5177 C CA . THR A 1 665 ? -26.279 36.383 29.379 1.00 40.31 665 THR A CA 1
ATOM 5178 C C . THR A 1 665 ? -26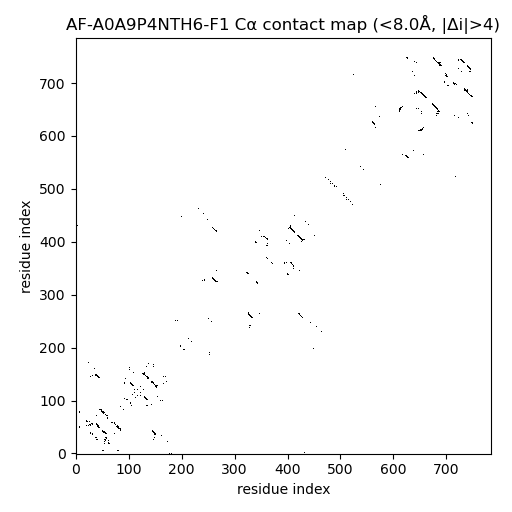.641 37.693 28.699 1.00 40.31 665 THR A C 1
ATOM 5180 O O . THR A 1 665 ? -27.726 38.229 28.898 1.00 40.31 665 THR A O 1
ATOM 5183 N N . HIS A 1 666 ? -25.688 38.228 27.936 1.00 42.59 666 HIS A N 1
ATOM 5184 C CA . HIS A 1 666 ? -25.884 39.384 27.072 1.00 42.59 666 HIS A CA 1
ATOM 5185 C C . HIS A 1 666 ? -27.034 39.146 26.077 1.00 42.59 666 HIS A C 1
ATOM 5187 O O . HIS A 1 666 ? -27.108 38.093 25.453 1.00 42.59 666 HIS A O 1
ATOM 5193 N N . GLU A 1 667 ? -27.850 40.193 25.932 1.00 43.78 667 GLU A N 1
ATOM 5194 C CA . GLU A 1 667 ? -28.767 40.511 24.828 1.00 43.78 667 GLU A CA 1
ATOM 5195 C C . GLU A 1 667 ? -29.970 39.574 24.585 1.00 43.78 667 GLU A C 1
ATOM 5197 O O . GLU A 1 667 ? -29.941 38.662 23.766 1.00 43.78 667 GLU A O 1
ATOM 5202 N N . GLY A 1 668 ? -31.108 39.939 25.196 1.00 44.09 668 GLY A N 1
ATOM 5203 C CA . GLY A 1 668 ? -32.393 39.935 24.479 1.00 44.09 668 GLY A CA 1
ATOM 5204 C C . GLY A 1 668 ? -33.391 38.796 24.724 1.00 44.09 668 GLY A C 1
ATOM 5205 O O . GLY A 1 668 ? -34.295 38.645 23.908 1.00 44.09 668 GLY A O 1
ATOM 5206 N N . GLY A 1 669 ? -33.298 38.029 25.814 1.00 39.25 669 GLY A N 1
ATOM 5207 C CA . GLY A 1 669 ? -34.306 37.018 26.177 1.00 39.25 669 GLY A CA 1
ATOM 5208 C C . GLY A 1 669 ? -34.555 36.974 27.684 1.00 39.25 669 GLY A C 1
ATOM 5209 O O . GLY A 1 669 ? -33.625 37.198 28.450 1.00 39.25 669 GLY A O 1
ATOM 5210 N N . GLU A 1 670 ? -35.805 36.741 28.097 1.00 42.66 670 GLU A N 1
ATOM 5211 C CA . GLU A 1 670 ? -36.264 36.740 29.498 1.00 42.66 670 GLU A CA 1
ATOM 5212 C C . GLU A 1 670 ? -35.341 35.941 30.443 1.00 42.66 670 GLU A C 1
ATOM 5214 O O . GLU A 1 670 ? -34.929 34.823 30.129 1.00 42.66 670 GLU A O 1
ATOM 5219 N N . ASP A 1 671 ? -35.032 36.523 31.611 1.00 41.66 671 ASP A N 1
ATOM 5220 C CA . ASP A 1 671 ? -34.126 35.988 32.639 1.00 41.66 671 ASP A CA 1
ATOM 5221 C C . ASP A 1 671 ? -34.566 34.600 33.153 1.00 41.66 671 ASP A C 1
ATOM 5223 O O . ASP A 1 671 ? -35.331 34.469 34.114 1.00 41.66 671 ASP A O 1
ATOM 5227 N N . ALA A 1 672 ? -34.046 33.529 32.552 1.00 54.53 672 ALA A N 1
ATOM 5228 C CA . ALA A 1 672 ? -34.222 32.176 33.064 1.00 54.53 672 ALA A CA 1
ATOM 5229 C C . ALA A 1 672 ? -33.320 31.958 34.294 1.00 54.53 672 ALA A C 1
ATOM 5231 O O . ALA A 1 672 ? -32.123 31.700 34.184 1.00 54.53 672 ALA A O 1
ATOM 5232 N N . GLN A 1 673 ? -33.897 32.050 35.495 1.00 63.44 673 GLN A N 1
ATOM 5233 C CA . GLN A 1 673 ? -33.190 31.821 36.758 1.00 63.44 673 GLN A CA 1
ATOM 5234 C C . GLN A 1 673 ? -32.711 30.358 36.883 1.00 63.44 673 GLN A C 1
ATOM 5236 O O . GLN A 1 673 ? -33.488 29.462 37.215 1.00 63.44 673 GLN A O 1
ATOM 5241 N N . VAL A 1 674 ? -31.413 30.113 36.674 1.00 73.50 674 VAL A N 1
ATOM 5242 C CA . VAL A 1 674 ? -30.791 28.788 36.848 1.00 73.50 674 VAL A CA 1
ATOM 5243 C C . VAL A 1 674 ? -30.382 28.578 38.312 1.00 73.50 674 VAL A C 1
ATOM 5245 O O . VAL A 1 674 ? -29.758 29.434 38.945 1.00 73.50 674 VAL A O 1
ATOM 5248 N N . THR A 1 675 ? -30.734 27.423 38.882 1.00 84.00 675 THR A N 1
ATOM 5249 C CA . THR A 1 675 ? -30.282 27.009 40.219 1.00 84.00 675 THR A CA 1
ATOM 5250 C C . THR A 1 675 ? -29.190 25.956 40.075 1.00 84.00 675 THR A C 1
ATOM 5252 O O . THR A 1 675 ? -29.391 24.952 39.399 1.00 84.00 675 THR A O 1
ATOM 5255 N N . ILE A 1 676 ? -28.052 26.146 40.741 1.00 88.56 676 ILE A N 1
ATOM 5256 C CA . ILE A 1 676 ? -27.022 25.109 40.840 1.00 88.56 676 ILE A CA 1
ATOM 5257 C C . ILE A 1 676 ? -27.334 24.215 42.035 1.00 88.56 676 ILE A C 1
ATOM 5259 O O . ILE A 1 676 ? -27.387 24.689 43.170 1.00 88.56 676 ILE A O 1
ATOM 5263 N N . ILE A 1 677 ? -27.507 22.922 41.780 1.00 91.00 677 ILE A N 1
ATOM 5264 C CA . ILE A 1 677 ? -27.629 21.876 42.796 1.00 91.00 677 ILE A CA 1
ATOM 5265 C C . ILE A 1 677 ? -26.262 21.249 43.017 1.00 91.00 677 ILE A C 1
ATOM 5267 O O . ILE A 1 677 ? -25.610 20.841 42.061 1.00 91.00 677 ILE A O 1
ATOM 5271 N N . ARG A 1 678 ? -25.822 21.170 44.271 1.00 93.56 678 ARG A N 1
ATOM 5272 C CA . ARG A 1 678 ? -24.546 20.578 44.671 1.00 93.56 678 ARG A CA 1
ATOM 5273 C C . ARG A 1 678 ? -24.811 19.368 45.560 1.00 93.56 678 ARG A C 1
ATOM 5275 O O . ARG A 1 678 ? -25.267 19.523 46.688 1.00 93.56 678 ARG A O 1
ATOM 5282 N N . LEU A 1 679 ? -24.488 18.184 45.055 1.00 94.81 679 LEU A N 1
ATOM 5283 C CA . LEU A 1 679 ? -24.474 16.927 45.797 1.00 94.81 679 LEU A CA 1
ATOM 5284 C C . LEU A 1 679 ? -23.032 16.633 46.217 1.00 94.81 679 LEU A C 1
ATOM 5286 O O . LEU A 1 679 ? -22.151 16.528 45.368 1.00 94.81 679 LEU A O 1
ATOM 5290 N N . THR A 1 680 ? -22.781 16.503 47.515 1.00 95.75 680 THR A N 1
ATOM 5291 C CA . THR A 1 680 ? -21.465 16.154 48.063 1.00 95.75 680 THR A CA 1
ATOM 5292 C C . THR A 1 680 ? -21.575 14.862 48.850 1.00 95.75 680 THR A C 1
ATOM 5294 O O . THR A 1 680 ? -22.367 14.786 49.780 1.00 95.75 680 THR A O 1
ATOM 5297 N N . ILE A 1 681 ? -20.778 13.858 48.505 1.00 96.00 681 ILE A N 1
ATOM 5298 C CA . ILE A 1 681 ? -20.688 12.605 49.255 1.00 96.00 681 ILE A CA 1
ATOM 5299 C C . ILE A 1 681 ? -19.254 12.483 49.755 1.00 96.00 681 ILE A C 1
ATOM 5301 O O . ILE A 1 681 ? -18.318 12.514 48.957 1.00 96.00 681 ILE A O 1
ATOM 5305 N N . SER A 1 682 ? -19.086 12.401 51.071 1.00 95.44 682 SER A N 1
ATOM 5306 C CA . SER A 1 682 ? -17.785 12.289 51.725 1.00 95.44 682 SER A CA 1
ATOM 5307 C C . SER A 1 682 ? -17.740 11.060 52.614 1.00 95.44 682 SER A C 1
ATOM 5309 O O . SER A 1 682 ? -18.674 10.830 53.373 1.00 95.44 682 SER A O 1
ATOM 5311 N N . ASP A 1 683 ? -16.641 10.324 52.569 1.00 95.12 683 ASP A N 1
ATOM 5312 C CA . ASP A 1 683 ? -16.402 9.138 53.385 1.00 95.12 683 ASP A CA 1
ATOM 5313 C C . ASP A 1 683 ? -15.035 9.190 54.072 1.00 95.12 683 ASP A C 1
ATOM 5315 O O . ASP A 1 683 ? -14.126 9.866 53.589 1.00 95.12 683 ASP A O 1
ATOM 5319 N N . THR A 1 684 ? -14.896 8.468 55.186 1.00 92.94 684 THR A N 1
ATOM 5320 C CA . THR A 1 684 ? -13.630 8.262 55.920 1.00 92.94 684 THR A CA 1
ATOM 5321 C C . THR A 1 684 ? -12.949 6.936 55.559 1.00 92.94 684 THR A C 1
ATOM 5323 O O . THR A 1 684 ? -12.293 6.315 56.392 1.00 92.94 684 THR A O 1
ATOM 5326 N N . GLY A 1 685 ? -13.178 6.429 54.346 1.00 88.44 685 GLY A N 1
ATOM 5327 C CA . GLY A 1 685 ? -12.688 5.129 53.905 1.00 88.44 685 GLY A CA 1
ATOM 5328 C C . GLY A 1 685 ? -11.206 5.114 53.532 1.00 88.44 685 GLY A C 1
ATOM 5329 O O . GLY A 1 685 ? -10.425 6.013 53.834 1.00 88.44 685 GLY A O 1
ATOM 5330 N N . ILE A 1 686 ? -10.795 4.067 52.815 1.00 89.00 686 ILE A N 1
ATOM 5331 C CA . ILE A 1 686 ? -9.380 3.847 52.462 1.00 89.00 686 ILE A CA 1
ATOM 5332 C C . ILE A 1 686 ? -8.785 4.893 51.503 1.00 89.00 686 ILE A C 1
ATOM 5334 O O . ILE A 1 686 ? -7.566 4.938 51.353 1.00 89.00 686 ILE A O 1
ATOM 5338 N N . GLY A 1 687 ? -9.605 5.717 50.846 1.00 89.25 687 GLY A N 1
ATOM 5339 C CA . GLY A 1 687 ? -9.161 6.672 49.826 1.00 89.25 687 GLY A CA 1
ATOM 5340 C C . GLY A 1 687 ? -8.520 6.025 48.585 1.00 89.25 687 GLY A C 1
ATOM 5341 O O . GLY A 1 687 ? -8.521 4.805 48.425 1.00 89.25 687 GLY A O 1
ATOM 5342 N N . MET A 1 688 ? -7.974 6.856 47.692 1.00 90.25 688 MET A N 1
ATOM 5343 C CA . MET A 1 688 ? -7.344 6.453 46.425 1.00 90.25 688 MET A CA 1
ATOM 5344 C C . MET A 1 688 ? -5.934 7.036 46.277 1.00 90.25 688 MET A C 1
ATOM 5346 O O . MET A 1 688 ? -5.621 8.104 46.812 1.00 90.25 688 MET A O 1
ATOM 5350 N N . SER A 1 689 ? -5.067 6.373 45.505 1.00 89.12 689 SER A N 1
ATOM 5351 C CA . SER A 1 689 ? -3.727 6.895 45.218 1.00 89.12 689 SER A CA 1
ATOM 5352 C C . SER A 1 689 ? -3.743 8.059 44.207 1.00 89.12 689 SER A C 1
ATOM 5354 O O . SER A 1 689 ? -4.520 8.067 43.243 1.00 89.12 689 SER A O 1
ATOM 5356 N N . PRO A 1 690 ? -2.805 9.023 44.317 1.00 86.56 690 PRO A N 1
ATOM 5357 C CA . PRO A 1 690 ? -2.686 10.120 43.351 1.00 86.56 690 PRO A CA 1
ATOM 5358 C C . PRO A 1 690 ? -2.393 9.664 41.914 1.00 86.56 690 PRO A C 1
ATOM 5360 O O . PRO A 1 690 ? -2.744 10.352 40.955 1.00 86.56 690 PRO A O 1
ATOM 5363 N N . HIS A 1 691 ? -1.723 8.518 41.741 1.00 84.00 691 HIS A N 1
ATOM 5364 C CA . HIS A 1 691 ? -1.445 7.966 40.415 1.00 84.00 691 HIS A CA 1
ATOM 5365 C C . HIS A 1 691 ? -2.730 7.474 39.743 1.00 84.00 691 HIS A C 1
ATOM 5367 O O . HIS A 1 691 ? -2.976 7.817 38.583 1.00 84.00 691 HIS A O 1
ATOM 5373 N N . PHE A 1 692 ? -3.567 6.736 40.479 1.00 85.19 692 PHE A N 1
ATOM 5374 C CA . PHE A 1 692 ? -4.855 6.261 39.983 1.00 85.19 692 PHE A CA 1
ATOM 5375 C C . PHE A 1 692 ? -5.778 7.432 39.611 1.00 85.19 692 PHE A C 1
ATOM 5377 O O . PHE A 1 692 ? -6.301 7.464 38.493 1.00 85.19 692 PHE A O 1
ATOM 5384 N N . MET A 1 693 ? -5.870 8.454 40.474 1.00 86.44 693 MET A N 1
ATOM 5385 C CA . MET A 1 693 ? -6.678 9.655 40.218 1.00 86.44 693 MET A CA 1
ATOM 5386 C C . MET A 1 693 ? -6.300 10.385 38.919 1.00 86.44 693 MET A C 1
ATOM 5388 O O . MET A 1 693 ? -7.179 10.828 38.184 1.00 86.44 693 MET A O 1
ATOM 5392 N N . ARG A 1 694 ? -5.001 10.496 38.603 1.00 81.12 694 ARG A N 1
ATOM 5393 C CA . ARG A 1 694 ? -4.534 11.217 37.404 1.00 81.12 694 ARG A CA 1
ATOM 5394 C C . ARG A 1 694 ? -4.677 10.435 36.103 1.00 81.12 694 ARG A C 1
ATOM 5396 O O . ARG A 1 694 ? -4.790 11.049 35.049 1.00 81.12 694 ARG A O 1
ATOM 5403 N N . THR A 1 695 ? -4.592 9.107 36.155 1.00 75.75 695 THR A N 1
ATOM 5404 C CA . THR A 1 695 ? -4.404 8.288 34.944 1.00 75.75 695 THR A CA 1
ATOM 5405 C C . THR A 1 695 ? -5.596 7.412 34.589 1.00 75.75 695 THR A C 1
ATOM 5407 O O . THR A 1 695 ? -5.773 7.107 33.413 1.00 75.75 695 THR A O 1
ATOM 5410 N N . LYS A 1 696 ? -6.391 6.982 35.579 1.00 80.69 696 LYS A N 1
ATOM 5411 C CA . LYS A 1 696 ? -7.356 5.883 35.408 1.00 80.69 696 LYS A CA 1
ATOM 5412 C C . LYS A 1 696 ? -8.740 6.127 36.020 1.00 80.69 696 LYS A C 1
ATOM 5414 O O . LYS A 1 696 ? -9.635 5.327 35.780 1.00 80.69 696 LYS A O 1
ATOM 5419 N N . LEU A 1 697 ? -8.945 7.224 36.755 1.00 84.06 697 LEU A N 1
ATOM 5420 C CA . LEU A 1 697 ? -10.171 7.499 37.527 1.00 84.06 697 LEU A CA 1
ATOM 5421 C C . LEU A 1 697 ? -11.476 7.404 36.715 1.00 84.06 697 LEU A C 1
ATOM 5423 O O . LEU A 1 697 ? -12.473 6.876 37.197 1.00 84.06 697 LEU A O 1
ATOM 5427 N N . TYR A 1 698 ? -11.465 7.901 35.477 1.00 83.44 698 TYR A N 1
ATOM 5428 C CA . TYR A 1 698 ? -12.625 7.880 34.576 1.00 83.44 698 TYR A CA 1
ATOM 5429 C C . TYR A 1 698 ? -12.492 6.852 33.448 1.00 83.44 698 TYR A C 1
ATOM 5431 O O . TYR A 1 698 ? -13.305 6.843 32.525 1.00 83.44 698 TYR A O 1
ATOM 5439 N N . THR A 1 699 ? -11.473 5.993 33.494 1.00 74.50 699 THR A N 1
ATOM 5440 C CA . THR A 1 699 ? -11.274 4.951 32.487 1.00 74.50 699 THR A CA 1
ATOM 5441 C C . THR A 1 699 ? -12.245 3.796 32.756 1.00 74.50 699 THR A C 1
ATOM 5443 O O . THR A 1 699 ? -12.214 3.229 33.849 1.00 74.50 699 THR A O 1
ATOM 5446 N N . PRO A 1 700 ? -13.099 3.413 31.790 1.00 71.56 700 PRO A N 1
ATOM 5447 C CA . PRO A 1 700 ? -14.004 2.278 31.953 1.00 71.56 700 PRO A CA 1
ATOM 5448 C C . PRO A 1 700 ? -13.241 0.993 32.291 1.00 71.56 700 PRO A C 1
ATOM 5450 O O . PRO A 1 700 ? -12.174 0.744 31.730 1.00 71.56 700 PRO A O 1
ATOM 5453 N N . PHE A 1 701 ? -13.800 0.170 33.182 1.00 69.06 701 PHE A N 1
ATOM 5454 C CA . PHE A 1 701 ? -13.218 -1.096 33.659 1.00 69.06 701 PHE A CA 1
ATOM 5455 C C . PHE A 1 701 ? -11.902 -0.966 34.442 1.00 69.06 701 PHE A C 1
ATOM 5457 O O . PHE A 1 701 ? -11.317 -1.976 34.832 1.00 69.06 701 PHE A O 1
ATOM 5464 N N . ALA A 1 702 ? -11.430 0.252 34.717 1.00 73.94 702 ALA A N 1
ATOM 5465 C CA . ALA A 1 702 ? -10.259 0.453 35.552 1.00 73.94 702 ALA A CA 1
ATOM 5466 C C . ALA A 1 702 ? -10.641 0.396 37.038 1.00 73.94 702 ALA A C 1
ATOM 5468 O O . ALA A 1 702 ? -11.579 1.049 37.494 1.00 73.94 702 ALA A O 1
ATOM 5469 N N . GLN A 1 703 ? -9.878 -0.376 37.809 1.00 77.25 703 GLN A N 1
ATOM 5470 C CA . GLN A 1 703 ? -9.968 -0.442 39.264 1.00 77.25 703 GLN A CA 1
ATOM 5471 C C . GLN A 1 703 ? -8.576 -0.275 39.859 1.00 77.25 703 GLN A C 1
ATOM 5473 O O . GLN A 1 703 ? -7.588 -0.692 39.257 1.00 77.25 703 GLN A O 1
ATOM 5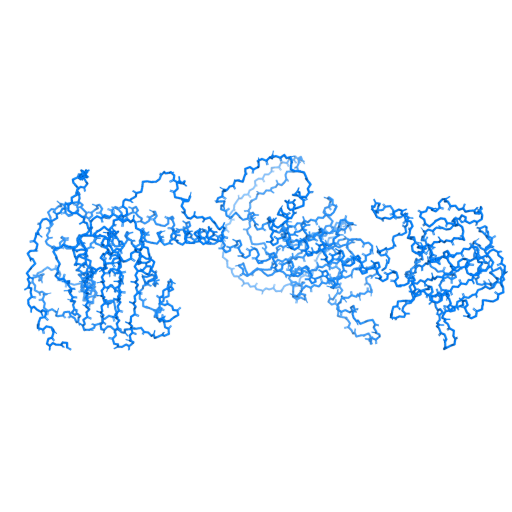478 N N . GLU A 1 704 ? -8.496 0.331 41.040 1.00 78.44 704 GLU A N 1
ATOM 5479 C CA . GLU A 1 704 ? -7.222 0.465 41.749 1.00 78.44 704 GLU A CA 1
ATOM 5480 C C . GLU A 1 704 ? -6.735 -0.890 42.283 1.00 78.44 704 GLU A C 1
ATOM 5482 O O . GLU A 1 704 ? -5.560 -1.218 42.160 1.00 78.44 704 GLU A O 1
ATOM 5487 N N . ASN A 1 705 ? -7.666 -1.721 42.763 1.00 76.12 705 ASN A N 1
ATOM 5488 C CA . ASN A 1 705 ? -7.412 -3.096 43.183 1.00 76.12 705 ASN A CA 1
ATOM 5489 C C . ASN A 1 705 ? -8.227 -4.063 42.318 1.00 76.12 705 ASN A C 1
ATOM 5491 O O . ASN A 1 705 ? -9.427 -4.212 42.542 1.00 76.12 705 ASN A O 1
ATOM 5495 N N . SER A 1 706 ? -7.579 -4.768 41.385 1.00 65.50 706 SER A N 1
ATOM 5496 C CA . SER A 1 706 ? -8.234 -5.717 40.462 1.00 65.50 706 SER A CA 1
ATOM 5497 C C . SER A 1 706 ? -8.884 -6.933 41.141 1.00 65.50 706 SER A C 1
ATOM 5499 O O . SER A 1 706 ? -9.603 -7.687 40.498 1.00 65.50 706 SER A O 1
ATOM 5501 N N . ILE A 1 707 ? -8.600 -7.154 42.428 1.00 64.44 707 ILE A N 1
ATOM 5502 C CA . ILE A 1 707 ? -9.144 -8.259 43.236 1.00 64.44 707 ILE A CA 1
ATOM 5503 C C . ILE A 1 707 ? -10.443 -7.829 43.948 1.00 64.44 707 ILE A C 1
ATOM 5505 O O . ILE A 1 707 ? -11.220 -8.666 44.401 1.00 64.44 707 ILE A O 1
ATOM 5509 N N . ALA A 1 708 ? -10.709 -6.521 44.059 1.00 60.53 708 ALA A N 1
ATOM 5510 C CA . ALA A 1 708 ? -11.896 -6.026 44.742 1.00 60.53 708 ALA A CA 1
ATOM 5511 C C . ALA A 1 708 ? -13.159 -6.255 43.883 1.00 60.53 708 ALA A C 1
ATOM 5513 O O . ALA A 1 708 ? -13.167 -5.907 42.703 1.00 60.53 708 ALA A O 1
ATOM 5514 N N . PRO A 1 709 ? -14.272 -6.751 44.454 1.00 54.66 709 PRO A N 1
ATOM 5515 C CA . PRO A 1 709 ? -15.469 -7.087 43.682 1.00 54.66 709 PRO A CA 1
ATOM 5516 C C . PRO A 1 709 ? -16.096 -5.843 43.034 1.00 54.66 709 PRO A C 1
ATOM 5518 O O . PRO A 1 709 ? -16.426 -4.885 43.728 1.00 54.66 709 PRO A O 1
ATOM 5521 N N . GLY A 1 710 ? -16.272 -5.822 41.712 1.00 60.84 710 GLY A N 1
ATOM 5522 C CA . GLY A 1 710 ? -16.925 -4.726 40.983 1.00 60.84 710 GLY A CA 1
ATOM 5523 C C . GLY A 1 710 ? -16.483 -4.645 39.522 1.00 60.84 710 GLY A C 1
ATOM 5524 O O . GLY A 1 710 ? -15.475 -5.229 39.153 1.00 60.84 710 GLY A O 1
ATOM 5525 N N . THR A 1 711 ? -17.213 -3.905 38.688 1.00 62.69 711 THR A N 1
ATOM 5526 C CA . THR A 1 711 ? -16.967 -3.850 37.231 1.00 62.69 711 THR A CA 1
ATOM 5527 C C . THR A 1 711 ? -16.029 -2.726 36.784 1.00 62.69 711 THR A C 1
ATOM 5529 O O . THR A 1 711 ? -15.657 -2.675 35.618 1.00 62.69 711 THR A O 1
ATOM 5532 N N . GLY A 1 712 ? -15.685 -1.779 37.667 1.00 68.69 712 GLY A N 1
ATOM 5533 C CA . GLY A 1 712 ? -14.874 -0.603 37.311 1.00 68.69 712 GLY A CA 1
ATOM 5534 C C . GLY A 1 712 ? -15.576 0.390 36.370 1.00 68.69 712 GLY A C 1
ATOM 5535 O O . GLY A 1 712 ? -14.937 1.276 35.818 1.00 68.69 712 GLY A O 1
ATOM 5536 N N . LEU A 1 713 ? -16.891 0.256 36.160 1.00 73.50 713 LEU A N 1
ATOM 5537 C CA . LEU A 1 713 ? -17.661 1.131 35.265 1.00 73.50 713 LEU A CA 1
ATOM 5538 C C . LEU A 1 713 ? -18.261 2.353 35.967 1.00 73.50 713 LEU A C 1
ATOM 5540 O O . LEU A 1 713 ? -18.456 3.389 35.329 1.00 73.50 713 LEU A O 1
ATOM 5544 N N . GLY A 1 714 ? -18.537 2.245 37.271 1.00 74.50 714 GLY A N 1
ATOM 5545 C CA . GLY A 1 714 ? -19.375 3.194 38.010 1.00 74.50 714 GLY A CA 1
ATOM 5546 C C . GLY A 1 714 ? -18.975 4.658 37.820 1.00 74.50 714 GLY A C 1
ATOM 5547 O O . GLY A 1 714 ? -19.810 5.472 37.441 1.00 74.50 714 GLY A O 1
ATOM 5548 N N . LEU A 1 715 ? -17.696 4.998 38.001 1.00 84.06 715 LEU A N 1
ATOM 5549 C CA . LEU A 1 715 ? -17.254 6.395 37.993 1.00 84.06 715 LEU A CA 1
ATOM 5550 C C . LEU A 1 715 ? -17.141 7.009 36.588 1.00 84.06 715 LEU A C 1
ATOM 5552 O O . LEU A 1 715 ? -17.481 8.176 36.396 1.00 84.06 715 LEU A O 1
ATOM 5556 N N . SER A 1 716 ? -16.734 6.215 35.590 1.00 79.00 716 SER A N 1
ATOM 5557 C CA . SER A 1 716 ? -16.738 6.630 34.176 1.00 79.00 716 SER A CA 1
ATOM 5558 C C . SER A 1 716 ? -18.150 6.986 33.689 1.00 79.00 716 SER A C 1
ATOM 5560 O O . SER A 1 716 ? -18.355 7.928 32.925 1.00 79.00 716 SER A O 1
ATOM 5562 N N . LEU A 1 717 ? -19.143 6.277 34.220 1.00 73.25 717 LEU A N 1
ATOM 5563 C CA . LEU A 1 717 ? -20.545 6.431 33.876 1.00 73.25 717 LEU A CA 1
ATOM 5564 C C . LEU A 1 717 ? -21.198 7.588 34.628 1.00 73.25 717 LEU A C 1
ATOM 5566 O O . LEU A 1 717 ? -21.922 8.370 34.019 1.00 73.25 717 LEU A O 1
ATOM 5570 N N . VAL A 1 718 ? -20.858 7.769 35.910 1.00 83.94 718 VAL A N 1
ATOM 5571 C CA . VAL A 1 718 ? -21.197 8.986 36.661 1.00 83.94 718 VAL A CA 1
ATOM 5572 C C . VAL A 1 718 ? -20.675 10.218 35.921 1.00 83.94 718 VAL A C 1
ATOM 5574 O O . VAL A 1 718 ? -21.432 11.161 35.726 1.00 83.94 718 VAL A O 1
ATOM 5577 N N . LYS A 1 719 ? -19.426 10.207 35.431 1.00 83.12 719 LYS A N 1
ATOM 5578 C CA . LYS A 1 719 ? -18.879 11.327 34.649 1.00 83.12 719 LYS A CA 1
ATOM 5579 C C . LYS A 1 719 ? -19.710 11.612 33.397 1.00 83.12 719 LYS A C 1
ATOM 5581 O O . LYS A 1 719 ? -20.051 12.767 33.165 1.00 83.12 719 LYS A O 1
ATOM 5586 N N . SER A 1 720 ? -20.071 10.577 32.639 1.00 73.62 720 SER A N 1
ATOM 5587 C CA . SER A 1 720 ? -20.911 10.708 31.442 1.00 73.62 720 SER A CA 1
ATOM 5588 C C . SER A 1 720 ? -22.309 11.262 31.760 1.00 73.62 720 SER A C 1
ATOM 5590 O O . SER A 1 720 ? -22.742 12.212 31.113 1.00 73.62 720 SER A O 1
ATOM 5592 N N . MET A 1 721 ? -22.981 10.752 32.802 1.00 78.44 721 MET A N 1
ATOM 5593 C CA . MET A 1 721 ? -24.298 11.236 33.250 1.00 78.44 721 MET A CA 1
ATOM 5594 C C . MET A 1 721 ? -24.253 12.690 33.720 1.00 78.44 721 MET A C 1
ATOM 5596 O O . MET A 1 721 ? -25.122 13.484 33.376 1.00 78.44 721 MET A O 1
ATOM 5600 N N . VAL A 1 722 ? -23.221 13.060 34.478 1.00 84.69 722 VAL A N 1
ATOM 5601 C CA . VAL A 1 722 ? -23.023 14.438 34.935 1.00 84.69 722 VAL A CA 1
ATOM 5602 C C . VAL A 1 722 ? -22.816 15.370 33.745 1.00 84.69 722 VAL A C 1
ATOM 5604 O O . VAL A 1 722 ? -23.458 16.410 33.677 1.00 84.69 722 VAL A O 1
ATOM 5607 N N . THR A 1 723 ? -21.995 14.979 32.767 1.00 80.75 723 THR A N 1
ATOM 5608 C CA . THR A 1 723 ? -21.810 15.754 31.532 1.00 80.75 723 THR A CA 1
ATOM 5609 C C . THR A 1 723 ? -23.097 15.849 30.704 1.00 80.75 723 THR A C 1
ATOM 5611 O O . THR A 1 723 ? -23.386 16.919 30.174 1.00 80.75 723 THR A O 1
ATOM 5614 N N . MET A 1 724 ? -23.898 14.779 30.636 1.00 74.00 724 MET A N 1
ATOM 5615 C CA . MET A 1 724 ? -25.215 14.779 29.982 1.00 74.00 724 MET A CA 1
ATOM 5616 C C . MET A 1 724 ? -26.188 15.765 30.646 1.00 74.00 724 MET A C 1
ATOM 5618 O O . MET A 1 724 ? -26.929 16.449 29.951 1.00 74.00 724 MET A O 1
ATOM 5622 N N . LEU A 1 725 ? -26.160 15.875 31.977 1.00 77.38 725 LEU A N 1
ATOM 5623 C CA . LEU A 1 725 ? -26.952 16.838 32.752 1.00 77.38 725 LEU A CA 1
ATOM 5624 C C . LEU A 1 725 ? -26.318 18.243 32.797 1.00 77.38 725 LEU A C 1
ATOM 5626 O O . LEU A 1 725 ? -26.652 19.037 33.674 1.00 77.38 725 LEU A O 1
ATOM 5630 N N . ASN A 1 726 ? -25.379 18.545 31.889 1.00 78.31 726 ASN A N 1
ATOM 5631 C CA . ASN A 1 726 ? -24.636 19.810 31.821 1.00 78.31 726 ASN A CA 1
ATOM 5632 C C . ASN A 1 726 ? -23.913 20.187 33.130 1.00 78.31 726 ASN A C 1
ATOM 5634 O O . ASN A 1 726 ? -23.648 21.360 33.386 1.00 78.31 726 ASN A O 1
ATOM 5638 N N . GLY A 1 727 ? -23.597 19.194 33.957 1.00 86.06 727 GLY A N 1
ATOM 5639 C CA . GLY A 1 727 ? -22.984 19.354 35.263 1.00 86.06 727 GLY A CA 1
ATOM 5640 C C . GLY A 1 727 ? -21.470 19.160 35.286 1.00 86.06 727 GLY A C 1
ATOM 5641 O O . GLY A 1 727 ? -20.828 18.796 34.297 1.00 86.06 727 GLY A O 1
ATOM 5642 N N . GLU A 1 728 ? -20.902 19.341 36.475 1.00 90.19 728 GLU A N 1
ATOM 5643 C CA . GLU A 1 728 ? -19.488 19.126 36.772 1.00 90.19 728 GLU A CA 1
ATOM 5644 C C . GLU A 1 728 ? -19.317 18.135 37.931 1.00 90.19 728 GLU A C 1
ATOM 5646 O O . GLU A 1 728 ? -20.125 18.091 38.855 1.00 90.19 728 GLU A O 1
ATOM 5651 N N . ILE A 1 729 ? -18.262 17.318 37.879 1.00 92.62 729 ILE A N 1
ATOM 5652 C CA . ILE A 1 729 ? -17.875 16.408 38.962 1.00 92.62 729 ILE A CA 1
ATOM 5653 C C . ILE A 1 729 ? -16.411 16.641 39.319 1.00 92.62 729 ILE A C 1
ATOM 5655 O O . ILE A 1 729 ? -15.544 16.637 38.440 1.00 92.62 729 ILE A O 1
ATOM 5659 N N . SER A 1 730 ? -16.164 16.802 40.614 1.00 92.62 730 SER A N 1
ATOM 5660 C CA . SER A 1 730 ? -14.856 16.952 41.238 1.00 92.62 730 SER A CA 1
ATOM 5661 C C . SER A 1 730 ? -14.678 15.882 42.310 1.00 92.62 730 SER A C 1
ATOM 5663 O O . SER A 1 730 ? -15.616 15.557 43.037 1.00 92.62 730 SER A O 1
ATOM 5665 N N . ILE A 1 731 ? -13.484 15.300 42.387 1.00 93.56 731 ILE A N 1
ATOM 5666 C CA . ILE A 1 731 ? -13.163 14.210 43.309 1.00 93.56 731 ILE A CA 1
ATOM 5667 C C . ILE A 1 731 ? -11.848 14.549 43.989 1.00 93.56 731 ILE A C 1
ATOM 5669 O O . ILE A 1 731 ? -10.839 14.757 43.317 1.00 93.56 731 ILE A O 1
ATOM 5673 N N . ASN A 1 732 ? -11.868 14.585 45.317 1.00 92.69 732 ASN A N 1
ATOM 5674 C CA . ASN A 1 732 ? -10.688 14.753 46.146 1.00 92.69 732 ASN A CA 1
ATOM 5675 C C . ASN A 1 732 ? -10.558 13.530 47.055 1.00 92.69 732 ASN A C 1
ATOM 5677 O O . ASN A 1 732 ? -11.484 13.214 47.794 1.00 92.69 732 ASN A O 1
ATOM 5681 N N . SER A 1 733 ? -9.441 12.813 46.980 1.00 93.25 733 SER A N 1
ATOM 5682 C CA . SER A 1 733 ? -9.230 11.586 47.747 1.00 93.25 733 SER A CA 1
ATOM 5683 C C . SER A 1 733 ? -7.795 11.512 48.238 1.00 93.25 733 SER A C 1
ATOM 5685 O O . SER A 1 733 ? -6.867 11.864 47.508 1.00 93.25 733 SER A O 1
ATOM 5687 N N . THR A 1 734 ? -7.613 11.059 49.475 1.00 90.56 734 THR A N 1
ATOM 5688 C CA . THR A 1 734 ? -6.292 10.822 50.061 1.00 90.56 734 THR A CA 1
ATOM 5689 C C . THR A 1 734 ? -6.259 9.423 50.659 1.00 90.56 734 THR A C 1
ATOM 5691 O O . THR A 1 734 ? -7.102 9.073 51.486 1.00 90.56 734 THR A O 1
ATOM 5694 N N . LEU A 1 735 ? -5.281 8.619 50.235 1.00 89.38 735 LEU A N 1
ATOM 5695 C CA . LEU A 1 735 ? -5.108 7.246 50.705 1.00 89.38 735 LEU A CA 1
ATOM 5696 C C . LEU A 1 735 ? -4.973 7.210 52.241 1.00 89.38 735 LEU A C 1
ATOM 5698 O O . LEU A 1 735 ? -4.121 7.890 52.809 1.00 89.38 735 LEU A O 1
ATOM 5702 N N . GLY A 1 736 ? -5.824 6.422 52.895 1.00 85.94 736 GLY A N 1
ATOM 5703 C CA . GLY A 1 736 ? -5.921 6.270 54.348 1.00 85.94 736 GLY A CA 1
ATOM 5704 C C . GLY A 1 736 ? -6.728 7.348 55.082 1.00 85.94 736 GLY A C 1
ATOM 5705 O O . GLY A 1 736 ? -6.823 7.267 56.300 1.00 85.94 736 GLY A O 1
ATOM 5706 N N . GLN A 1 737 ? -7.276 8.349 54.383 1.00 90.00 737 GLN A N 1
ATOM 5707 C CA . GLN A 1 737 ? -8.061 9.445 54.982 1.00 90.00 737 GLN A CA 1
ATOM 5708 C C . GLN A 1 737 ? -9.512 9.490 54.479 1.00 90.00 737 GLN A C 1
ATOM 5710 O O . GLN A 1 737 ? -10.387 9.973 55.192 1.00 90.00 737 GLN A O 1
ATOM 5715 N N . GLY A 1 738 ? -9.764 9.012 53.256 1.00 92.00 738 GLY A N 1
ATOM 5716 C CA . GLY A 1 738 ? -11.103 8.945 52.671 1.00 92.00 738 GLY A CA 1
ATOM 5717 C C . GLY A 1 738 ? -11.238 9.687 51.346 1.00 92.00 738 GLY A C 1
ATOM 5718 O O . GLY A 1 738 ? -10.250 10.119 50.737 1.00 92.00 738 GLY A O 1
ATOM 5719 N N . THR A 1 739 ? -12.478 9.795 50.871 1.00 95.25 739 THR A N 1
ATOM 5720 C CA . THR A 1 739 ? -12.814 10.422 49.587 1.00 95.25 739 THR A CA 1
ATOM 5721 C C . THR A 1 739 ? -13.968 11.406 49.735 1.00 95.25 739 THR A C 1
ATOM 5723 O O . THR A 1 739 ? -14.950 11.149 50.418 1.00 95.25 739 THR A O 1
ATOM 5726 N N . THR A 1 740 ? -13.877 12.534 49.036 1.00 96.56 740 THR A N 1
ATOM 5727 C CA . THR A 1 740 ? -14.969 13.488 48.852 1.00 96.56 740 THR A CA 1
ATOM 5728 C C . THR A 1 740 ? -15.255 13.641 47.364 1.00 96.56 740 THR A C 1
ATOM 5730 O O . THR A 1 740 ? -14.394 14.055 46.585 1.00 96.56 740 THR A O 1
ATOM 5733 N N . VAL A 1 741 ? -16.487 13.336 46.968 1.00 95.69 741 VAL A N 1
ATOM 5734 C CA . VAL A 1 741 ? -16.999 13.517 45.608 1.00 95.69 741 VAL A CA 1
ATOM 5735 C C . VAL A 1 741 ? -18.030 14.636 45.616 1.00 95.69 741 VAL A C 1
ATOM 5737 O O . VAL A 1 741 ? -18.991 14.599 46.380 1.00 95.69 741 VAL A O 1
ATOM 5740 N N . ILE A 1 742 ? -17.842 15.627 44.750 1.00 96.19 742 ILE A N 1
ATOM 5741 C CA . ILE A 1 742 ? -18.728 16.779 44.592 1.00 96.19 742 ILE A CA 1
ATOM 5742 C C . ILE A 1 742 ? -19.273 16.761 43.172 1.00 96.19 742 ILE A C 1
ATOM 5744 O O . ILE A 1 742 ? -18.507 16.792 42.211 1.00 96.19 742 ILE A O 1
ATOM 5748 N N . VAL A 1 743 ? -20.593 16.751 43.043 1.00 94.75 743 VAL A N 1
ATOM 5749 C CA . VAL A 1 743 ? -21.298 16.825 41.767 1.00 94.75 743 VAL A CA 1
ATOM 5750 C C . VAL A 1 743 ? -22.181 18.064 41.749 1.00 94.75 743 VAL A C 1
ATOM 5752 O O . VAL A 1 743 ? -22.914 18.330 42.701 1.00 94.75 743 VAL A O 1
ATOM 5755 N N . GLN A 1 744 ? -22.102 18.834 40.671 1.00 92.88 744 GLN A N 1
ATOM 5756 C CA . GLN A 1 744 ? -22.837 20.076 40.482 1.00 92.88 744 GLN A CA 1
ATOM 5757 C C . GLN A 1 744 ? -23.704 19.991 39.236 1.00 92.88 744 GLN A C 1
ATOM 5759 O O . GLN A 1 744 ? -23.219 19.600 38.179 1.00 92.88 744 GLN A O 1
ATOM 5764 N N . PHE A 1 745 ? -24.966 20.392 39.353 1.00 87.88 745 PHE A N 1
ATOM 5765 C CA . PHE A 1 745 ? -25.940 20.359 38.269 1.00 87.88 745 PHE A CA 1
ATOM 5766 C C . PHE A 1 745 ? -26.586 21.734 38.093 1.00 87.88 745 PHE A C 1
ATOM 5768 O O . PHE A 1 745 ? -27.168 22.244 39.054 1.00 87.88 745 PHE A O 1
ATOM 5775 N N . PRO A 1 746 ? -26.547 22.335 36.897 1.00 86.69 746 PRO A N 1
ATOM 5776 C CA . PRO A 1 746 ? -27.427 23.448 36.574 1.00 86.69 746 PRO A CA 1
ATOM 5777 C C . PRO A 1 746 ? -28.836 22.907 36.292 1.00 86.69 746 PRO A C 1
ATOM 5779 O O . PRO A 1 746 ? -29.029 22.115 35.375 1.00 86.69 746 PRO A O 1
ATOM 5782 N N . MET A 1 747 ? -29.830 23.314 37.084 1.00 84.31 747 MET A N 1
ATOM 5783 C CA . MET A 1 747 ? -31.217 22.864 36.933 1.00 84.31 747 MET A CA 1
ATOM 5784 C C . MET A 1 747 ? -32.209 24.027 36.983 1.00 84.31 747 MET A C 1
ATOM 5786 O O . MET A 1 747 ? -32.040 24.999 37.730 1.00 84.31 747 MET A O 1
ATOM 5790 N N . SER A 1 748 ? -33.287 23.890 36.213 1.00 79.00 748 SER A N 1
ATOM 5791 C CA . SER A 1 748 ? -34.421 24.811 36.239 1.00 79.00 748 SER A CA 1
ATOM 5792 C C . SER A 1 748 ? -35.421 24.381 37.321 1.00 79.00 748 SER A C 1
ATOM 5794 O O . SER A 1 748 ? -35.806 23.206 37.360 1.00 79.00 748 SER A O 1
ATOM 5796 N N . PRO A 1 749 ? -35.844 25.289 38.221 1.00 73.31 749 PRO A N 1
ATOM 5797 C CA . PRO A 1 749 ? -36.884 24.983 39.199 1.00 73.31 749 PRO A CA 1
ATOM 5798 C C . PRO A 1 749 ? -38.219 24.705 38.494 1.00 73.31 749 PRO A C 1
ATOM 5800 O O . PRO A 1 749 ? -38.554 25.368 37.513 1.00 73.31 749 PRO A O 1
ATOM 5803 N N . SER A 1 750 ? -38.994 23.746 39.006 1.00 68.56 750 SER A N 1
ATOM 5804 C CA . SER A 1 750 ? -40.367 23.521 38.537 1.00 68.56 750 SER A CA 1
ATOM 5805 C C . SER A 1 750 ? -41.221 24.749 38.880 1.00 68.56 750 SER A C 1
ATOM 5807 O O . SER A 1 750 ? -41.311 25.121 40.049 1.00 68.56 750 SER A O 1
ATOM 5809 N N . THR A 1 751 ? -41.852 25.401 37.899 1.00 57.59 751 THR A N 1
ATOM 5810 C CA . THR A 1 751 ? -42.780 26.510 38.176 1.00 57.59 751 THR A CA 1
ATOM 5811 C C . THR A 1 751 ? -44.122 25.969 38.699 1.00 57.59 751 THR A C 1
ATOM 5813 O O . THR A 1 751 ? -44.591 24.943 38.204 1.00 57.59 751 THR A O 1
ATOM 5816 N N . PRO A 1 752 ? -44.794 26.630 39.665 1.00 46.06 752 PRO A N 1
ATOM 5817 C CA . PRO A 1 752 ? -46.050 26.122 40.233 1.00 46.06 752 PRO A CA 1
ATOM 5818 C C . PRO A 1 752 ? -47.296 26.261 39.339 1.00 46.06 752 PRO A C 1
ATOM 5820 O O . PRO A 1 752 ? -48.390 25.960 39.801 1.00 46.06 752 PRO A O 1
ATOM 5823 N N . ASN A 1 753 ? -47.183 26.720 38.087 1.00 37.97 753 ASN A N 1
ATOM 5824 C CA . ASN A 1 753 ? -48.342 27.016 37.239 1.00 37.97 753 ASN A CA 1
ATOM 5825 C C . ASN A 1 753 ? -48.250 26.331 35.872 1.00 37.97 753 ASN A C 1
ATOM 5827 O O . ASN A 1 753 ? -47.738 26.893 34.910 1.00 37.97 753 ASN A O 1
ATOM 5831 N N . SER A 1 754 ? -48.812 25.129 35.774 1.00 29.58 754 SER A N 1
ATOM 5832 C CA . SER A 1 754 ? -49.727 24.772 34.683 1.00 29.58 754 SER A CA 1
ATOM 5833 C C . SER A 1 754 ? -50.376 23.426 34.994 1.00 29.58 754 SER A C 1
ATOM 5835 O O . SER A 1 754 ? -49.728 22.385 35.071 1.00 29.58 754 SER A O 1
ATOM 5837 N N . SER A 1 755 ? -51.693 23.453 35.172 1.00 35.28 755 SER A N 1
ATOM 5838 C CA . SER A 1 755 ? -52.547 22.288 34.995 1.00 35.28 755 SER A CA 1
ATOM 5839 C C . SER A 1 755 ? -52.338 21.733 33.582 1.00 35.28 755 SER A C 1
ATOM 5841 O O . SER A 1 755 ? -52.939 22.217 32.624 1.00 35.28 755 SER A O 1
ATOM 5843 N N . SER A 1 756 ? -51.469 20.739 33.441 1.00 29.39 756 SER A N 1
ATOM 5844 C CA . SER A 1 756 ? -51.469 19.837 32.296 1.00 29.39 756 SER A CA 1
ATOM 5845 C C . SER A 1 756 ? -51.880 18.463 32.800 1.00 29.39 756 SER A C 1
ATOM 5847 O O . SER A 1 756 ? -51.252 17.847 33.657 1.00 29.39 756 SER A O 1
ATOM 5849 N N . THR A 1 757 ? -53.042 18.052 32.322 1.00 32.25 757 THR A N 1
ATOM 5850 C CA . THR A 1 757 ? -53.698 16.780 32.565 1.00 32.25 757 THR A CA 1
ATOM 5851 C C . THR A 1 757 ? -52.755 15.649 32.151 1.00 32.25 757 THR A C 1
ATOM 5853 O O . THR A 1 757 ? -52.616 15.358 30.966 1.00 32.25 757 THR A O 1
ATOM 5856 N N . VAL A 1 758 ? -52.085 15.019 33.115 1.00 31.56 758 VAL A N 1
ATOM 5857 C CA . VAL A 1 758 ? -51.397 13.744 32.901 1.00 31.56 758 VAL A CA 1
ATOM 5858 C C . VAL A 1 758 ? -52.364 12.645 33.312 1.00 31.56 758 VAL A C 1
ATOM 5860 O O . VAL A 1 758 ? -52.785 12.552 34.463 1.00 31.56 758 VAL A O 1
ATOM 5863 N N . THR A 1 759 ? -52.750 11.842 32.327 1.00 26.53 759 THR A N 1
ATOM 5864 C CA . THR A 1 759 ? -53.464 10.580 32.496 1.00 26.53 759 THR A CA 1
ATOM 5865 C C . THR A 1 759 ? -52.732 9.683 33.489 1.00 26.53 759 THR A C 1
ATOM 5867 O O . THR A 1 759 ? -51.542 9.411 33.346 1.00 26.53 759 THR A O 1
ATOM 5870 N N . SER A 1 760 ? -53.488 9.224 34.478 1.00 27.38 760 SER A N 1
ATOM 5871 C CA . SER A 1 760 ? -53.146 8.240 35.496 1.00 27.38 760 SER A CA 1
ATOM 5872 C C . SER A 1 760 ? -52.488 6.980 34.918 1.00 27.38 760 SER A C 1
ATOM 5874 O O . SER A 1 760 ? -53.168 6.113 34.374 1.00 27.38 760 SER A O 1
ATOM 5876 N N . GLY A 1 761 ? -51.173 6.867 35.093 1.00 25.45 761 GLY A N 1
ATOM 5877 C CA . GLY A 1 761 ? -50.474 5.599 35.284 1.00 25.45 761 GLY A CA 1
ATOM 5878 C C . GLY A 1 761 ? -50.032 5.558 36.741 1.00 25.45 761 GLY A C 1
ATOM 5879 O O . GLY A 1 761 ? -49.006 6.130 37.094 1.00 25.45 761 GLY A O 1
ATOM 5880 N N . SER A 1 762 ? -50.880 5.002 37.599 1.00 25.73 762 SER A N 1
ATOM 5881 C CA . SER A 1 762 ? -50.679 4.910 39.041 1.00 25.73 762 SER A CA 1
ATOM 5882 C C . SER A 1 762 ? -49.517 3.974 39.377 1.00 25.73 762 SER A C 1
ATOM 5884 O O . SER A 1 762 ? -49.664 2.761 39.277 1.00 25.73 762 SER A O 1
ATOM 5886 N N . THR A 1 763 ? -48.399 4.520 39.849 1.00 24.78 763 THR A N 1
ATOM 5887 C CA . THR A 1 763 ? -47.680 3.897 40.964 1.00 24.78 763 THR A CA 1
ATOM 5888 C C . THR A 1 763 ? -48.440 4.265 42.243 1.00 24.78 763 THR A C 1
ATOM 5890 O O . THR A 1 763 ? -48.763 5.445 42.425 1.00 24.78 763 THR A O 1
ATOM 5893 N N . PRO A 1 764 ? -48.794 3.311 43.123 1.00 27.48 764 PRO A N 1
ATOM 5894 C CA . PRO A 1 764 ? -49.417 3.656 44.388 1.00 27.48 764 PRO A CA 1
ATOM 5895 C C . PRO A 1 764 ? -48.397 4.440 45.210 1.00 27.48 764 PRO A C 1
ATOM 5897 O O . PRO A 1 764 ? -47.352 3.922 45.595 1.00 27.48 764 PRO A O 1
ATOM 5900 N N . SER A 1 765 ? -48.697 5.710 45.481 1.00 27.02 765 SER A N 1
ATOM 5901 C CA . SER A 1 765 ? -48.057 6.419 46.577 1.00 27.02 765 SER A CA 1
ATOM 5902 C C . SER A 1 765 ? -48.392 5.648 47.850 1.00 27.02 765 SER A C 1
ATOM 5904 O O . SER A 1 765 ? -49.558 5.632 48.260 1.00 27.02 765 SER A O 1
ATOM 5906 N N . SER A 1 766 ? -47.406 5.019 48.486 1.00 25.66 766 SER A N 1
ATOM 5907 C CA . SER A 1 766 ? -47.545 4.662 49.892 1.00 25.66 766 SER A CA 1
ATOM 5908 C C . SER A 1 766 ? -47.675 5.974 50.661 1.00 25.66 766 SER A C 1
ATOM 5910 O O . SER A 1 766 ? -46.695 6.663 50.946 1.00 25.66 766 SER A O 1
ATOM 5912 N N . ALA A 1 767 ? -48.922 6.370 50.898 1.00 28.97 767 ALA A N 1
ATOM 5913 C CA . ALA A 1 767 ? -49.270 7.507 51.714 1.00 28.97 767 ALA A CA 1
ATOM 5914 C C . ALA A 1 767 ? -48.737 7.265 53.126 1.00 28.97 767 ALA A C 1
ATOM 5916 O O . ALA A 1 767 ? -49.188 6.385 53.853 1.00 28.97 767 ALA A O 1
ATOM 5917 N N . GLY A 1 768 ? -47.763 8.081 53.479 1.00 24.91 768 GLY A N 1
ATOM 5918 C CA . GLY A 1 768 ? -47.230 8.245 54.809 1.00 24.91 768 GLY A CA 1
ATOM 5919 C C . GLY A 1 768 ? -46.354 9.471 54.722 1.00 24.91 768 GLY A C 1
ATOM 5920 O O . GLY A 1 768 ? -45.172 9.360 54.425 1.00 24.91 768 GLY A O 1
ATOM 5921 N N . SER A 1 769 ? -46.953 10.651 54.878 1.00 25.58 769 SER A N 1
ATOM 5922 C CA . SER A 1 769 ? -46.198 11.860 55.178 1.00 25.58 769 SER A CA 1
ATOM 5923 C C . SER A 1 769 ? -45.399 11.557 56.441 1.00 25.58 769 SER A C 1
ATOM 5925 O O . SER A 1 769 ? -45.936 11.643 57.543 1.00 25.58 769 SER A O 1
ATOM 5927 N N . ILE A 1 770 ? -44.150 11.121 56.279 1.00 29.30 770 ILE A N 1
ATOM 5928 C CA . ILE A 1 770 ? -43.189 11.098 57.369 1.00 29.30 770 ILE A CA 1
ATOM 5929 C C . ILE A 1 770 ? -43.013 12.572 57.700 1.00 29.30 770 ILE A C 1
ATOM 5931 O O . ILE A 1 770 ? -42.409 13.338 56.947 1.00 29.30 770 ILE A O 1
ATOM 5935 N N . GLU A 1 771 ? -43.670 12.994 58.775 1.00 28.39 771 GLU A N 1
ATOM 5936 C CA . GLU A 1 771 ? -43.390 14.255 59.433 1.00 28.39 771 GLU A CA 1
ATOM 5937 C C . GLU A 1 771 ? -41.866 14.301 59.582 1.00 28.39 771 GLU A C 1
ATOM 5939 O O . GLU A 1 771 ? -41.287 13.407 60.200 1.00 28.39 771 GLU A O 1
ATOM 5944 N N . ARG A 1 772 ? -41.197 15.251 58.909 1.00 37.62 772 ARG A N 1
ATOM 5945 C CA . ARG A 1 772 ? -39.746 15.431 59.033 1.00 37.62 772 ARG A CA 1
ATOM 5946 C C . ARG A 1 772 ? -39.474 15.827 60.479 1.00 37.62 772 ARG A C 1
ATOM 5948 O O . ARG A 1 772 ? -39.454 17.012 60.806 1.00 37.62 772 ARG A O 1
ATOM 5955 N N . VAL A 1 773 ? -39.325 14.836 61.351 1.00 35.22 773 VAL A N 1
ATOM 5956 C CA . VAL A 1 773 ? -38.899 15.045 62.725 1.00 35.22 773 VAL A CA 1
ATOM 5957 C C . VAL A 1 773 ? -37.484 15.582 62.622 1.00 35.22 773 VAL A C 1
ATOM 5959 O O . VAL A 1 773 ? -36.576 14.922 62.121 1.00 35.22 773 VAL A O 1
ATOM 5962 N N . GLN A 1 774 ? -37.333 16.835 63.028 1.00 37.34 774 GLN A N 1
ATOM 5963 C CA . GLN A 1 774 ? -36.059 17.518 63.127 1.00 37.34 774 GLN A CA 1
ATOM 5964 C C . GLN A 1 774 ? -35.291 16.857 64.277 1.00 37.34 774 GLN A C 1
ATOM 5966 O O . GLN A 1 774 ? -35.364 17.295 65.423 1.00 37.34 774 GLN A O 1
ATOM 5971 N N . ASP A 1 775 ? -34.649 15.724 63.999 1.00 42.06 775 ASP A N 1
ATOM 5972 C CA . ASP A 1 775 ? -33.878 15.019 65.009 1.00 42.06 775 ASP A CA 1
ATOM 5973 C C . ASP A 1 775 ? -32.598 15.818 65.295 1.00 42.06 775 ASP A C 1
ATOM 5975 O O . ASP A 1 775 ? -31.777 16.085 64.414 1.00 42.06 775 ASP A O 1
ATOM 5979 N N . ASN A 1 776 ? -32.445 16.254 66.545 1.00 36.06 776 ASN A N 1
ATOM 5980 C CA . ASN A 1 776 ? -31.321 17.069 67.015 1.00 36.06 776 ASN A CA 1
ATOM 5981 C C . ASN A 1 776 ? -30.023 16.248 67.174 1.00 36.06 776 ASN A C 1
ATOM 5983 O O . ASN A 1 776 ? -29.074 16.694 67.813 1.00 36.06 776 ASN A O 1
ATOM 5987 N N . SER A 1 777 ? -29.942 15.057 66.587 1.00 42.12 777 SER A N 1
ATOM 5988 C CA . SER A 1 777 ? -28.780 14.164 66.620 1.00 42.12 777 SER A CA 1
ATOM 5989 C C . SER A 1 777 ? -27.549 14.738 65.890 1.00 42.12 777 SER A C 1
ATOM 5991 O O . SER A 1 777 ? -26.414 14.419 66.251 1.00 42.12 777 SER A O 1
ATOM 5993 N N . LEU A 1 778 ? -27.734 15.684 64.957 1.00 42.75 778 LEU A N 1
ATOM 5994 C CA . LEU A 1 778 ? -26.651 16.401 64.256 1.00 42.75 778 LEU A CA 1
ATOM 5995 C C . LEU A 1 778 ? -25.734 17.219 65.186 1.00 42.75 778 LEU A C 1
ATOM 5997 O O . LEU A 1 778 ? -24.528 17.290 64.939 1.00 42.75 778 LEU A O 1
ATOM 6001 N N . SER A 1 779 ? -26.263 17.810 66.263 1.00 43.62 779 SER A N 1
ATOM 6002 C CA . SER A 1 779 ? -25.454 18.591 67.215 1.00 43.62 779 SER A CA 1
ATOM 6003 C C . SER A 1 779 ? -24.615 17.703 68.142 1.00 43.62 779 SER A C 1
ATOM 6005 O O . SER A 1 779 ? -23.539 18.110 68.575 1.00 43.62 779 SER A O 1
ATOM 6007 N N . ILE A 1 780 ? -25.050 16.459 68.371 1.00 43.22 780 ILE A N 1
ATOM 6008 C CA . ILE A 1 780 ? -24.321 15.451 69.156 1.00 43.22 780 ILE A CA 1
ATOM 6009 C C . ILE A 1 780 ? -23.149 14.871 68.345 1.00 43.22 780 ILE A C 1
ATOM 6011 O O . ILE A 1 780 ? -22.080 14.611 68.897 1.00 43.22 780 ILE A O 1
ATOM 6015 N N . VAL A 1 781 ? -23.310 14.713 67.026 1.00 41.72 781 VAL A N 1
ATOM 6016 C CA . VAL A 1 781 ? -22.242 14.235 66.127 1.00 41.72 781 VAL A CA 1
ATOM 6017 C C . VAL A 1 781 ? -21.227 15.342 65.804 1.00 41.72 781 VAL A C 1
ATOM 6019 O O . VAL A 1 781 ? -20.034 15.063 65.732 1.00 41.72 781 VAL A O 1
ATOM 6022 N N . GLN A 1 782 ? -21.647 16.611 65.710 1.00 43.25 782 GLN A N 1
ATOM 6023 C CA . GLN A 1 782 ? -20.725 17.752 65.555 1.00 43.25 782 GLN A CA 1
ATOM 6024 C C . GLN A 1 782 ? -19.783 17.969 66.750 1.00 43.25 782 GLN A C 1
ATOM 6026 O O . GLN A 1 782 ? -18.759 18.617 66.583 1.00 43.25 782 GLN A O 1
ATOM 6031 N N . GLN A 1 783 ? -20.101 17.437 67.935 1.00 42.06 783 GLN A N 1
ATOM 6032 C CA . GLN A 1 783 ? -19.180 17.416 69.081 1.00 42.06 783 GLN A CA 1
ATOM 6033 C C . GLN A 1 783 ? -18.172 16.251 69.043 1.00 42.06 783 GLN A C 1
ATOM 6035 O O . GLN A 1 783 ? -17.239 16.245 69.845 1.00 42.06 783 GLN A O 1
ATOM 6040 N N . LYS A 1 784 ? -18.368 15.260 68.159 1.00 36.31 784 LYS A N 1
ATOM 6041 C CA . LYS A 1 784 ? -17.466 14.111 67.957 1.00 36.31 784 LYS A CA 1
ATOM 6042 C C . LYS A 1 784 ? -16.552 14.245 66.726 1.00 36.31 784 LYS A C 1
ATOM 6044 O O . LYS A 1 784 ? -15.544 13.542 66.683 1.00 36.31 784 LYS A O 1
ATOM 6049 N N . LEU A 1 785 ? -16.917 15.089 65.753 1.00 35.44 785 LEU A N 1
ATOM 6050 C CA . LEU A 1 785 ? -16.072 15.559 64.639 1.00 35.44 785 LEU A CA 1
ATOM 6051 C C . LEU A 1 785 ? -15.063 16.599 65.131 1.00 35.44 785 LEU A C 1
ATOM 6053 O O . LEU A 1 785 ? -13.933 16.603 64.594 1.00 35.44 785 LEU A O 1
#